Protein AF-A0A8H4VEJ0-F1 (afdb_monomer)

Secondary structure (DSSP, 8-state):
------------PPP--SSTHHHHHHHHHHHHHHS-HHHHHHHHHHHT-TT-TTTTHHHHTHHHHHTTSTTTGGGGGGG------BTTTB----HHHHS-TT--HHHHHHHHHHHHH-TTS-HHHHHHHHHHHHHHHHHTTSGGGG--HHHHTTT-EEEETTEEEEHHHIIIIIHHHHHTT--S---HHHHHHHHHHHHHHHHTSTTTTTHHHHTTT--TT-HHHHHHHHHHHHHHHIIIIISTT-GGGTTT-B-TTHHHHHHHHHHHHHHHHHHHHHHHHHHHHS-TTTTSSSS-SS---------------------------------------------PPPPPPPS--PPP----GGGG--S-STTS--PPTTPPPPP--TTTTTTHHHHS-SPBP-BS--TT--B--S--B----GGG--EEEEEESPTT-EEPTT--EEEEEEEES-B------TTT-BT-S-B-B-TTSPBBEEEEEEEEE-TT-SS-SSPPPTT--SEEEEE-S--EEEETTEEEEEEEETT---SEEEEEEEEEEETTSPBPP-S-SSS--SS-EEEEEESS-------------------------------------------------------------------------------------------------------------SHHHHHHHHHHHHHHHHHHHHHHHHHHHHHHHHHHHHHHHHHHHHHHHHHHHHHHHHHHHHHHHHTTSSS--

Radius of gyration: 42.78 Å; Cα contacts (8 Å, |Δi|>4): 987; chains: 1; bounding box: 116×102×135 Å

Nearest PDB structures (foldseek):
  7qta-assembly2_B  TM=9.815E-01  e=5.198E-30  Aspergillus oryzae RIB40
  5fbg-assembly2_B  TM=9.821E-01  e=1.211E-29  Aspergillus oryzae RIB40
  1ak0-assembly1_A  TM=9.860E-01  e=1.888E-26  Penicillium citrinum
  4jdg-assembly1_A  TM=8.708E-01  e=2.480E-17  Solanum lycopersicum
  8qjm-assembly1_A  TM=8.874E-01  e=2.604E-15  Stenotrophomonas maltophilia

Sequence (753 aa):
MALRAAFAGLVLAPTAVAWGSLGHMTTAFVASRFVSDDTRRHFQHLLGDVDDDDYLARVASWADSVRYTKWGSFTRNFHFIDAHDDPPYSCNVDLARDCKDMGCVITALANYTSQSLDHGLPSWRRAQAAKFVIHFVGDLHQPLHNEDVEKGGNGIYVLWDGKEFNLHHVWDTSIAEKLINAHVRAGIDEAEKWANQLALEITDGRFSRESKAWLDSLDFSDPVKTAMTWSREANAFVCTHVLPEGVDGVRDRELGGRYFEAAGPVVERQVARAGYRMAAWLDAIVPVKDYIFLCHAVSGSLMPRAFFGSNLLALALHRQQTNKTPRHRQPHQTPLSSLAPNGPAIPRSDPARGPTPKLAKASTLDGQQNGQKGIAQGQAPSERSQNNFIHFCSQSGKRLTNGQQVKGGSCNPVPMGEIPAVNKMTSTVFTFPQACQALQPNQGFTIQAVAANVAFGAFVNPTESYYSAPVKLTNQGFPIGHTHFTVQDMGNSINPQQALDAQQFIFFKGIDDAGKNLGNGMSLVSVNVDQGLPPGCYRVCSITSGANHQFLNMPVAQRGAGDDCQRFSVGNFNCGCAQQNNNNNRNNNNGNGNRNNNNGNGNRNNNNNGNGNGNGNRNNNGNGNRNNNGNGNNQNNGNRNNQNNGNGNNQNNGNGNNQNNGNGNNQNNGNGNNQNNGNNNQGGNQQQQQQQQQQQQQQQQQQQQQQNNQRAQQQNQRAQQQQRSQQAVAAAKQQQQQQQQQAQQGQRGTGRQ

Organism: NCBI:txid2030778

Structure (mmCIF, N/CA/C/O backbone):
data_AF-A0A8H4VEJ0-F1
#
_entry.id   AF-A0A8H4VEJ0-F1
#
loop_
_atom_site.group_PDB
_atom_site.id
_atom_site.type_symbol
_atom_site.label_atom_id
_atom_site.label_alt_id
_atom_site.label_comp_id
_atom_site.label_asym_id
_atom_site.label_entity_id
_atom_site.label_seq_id
_atom_site.pdbx_PDB_ins_code
_atom_site.Cartn_x
_atom_site.Cartn_y
_atom_site.Cartn_z
_atom_site.occupancy
_atom_site.B_iso_or_equiv
_atom_site.auth_seq_id
_atom_site.auth_comp_id
_atom_site.auth_asym_id
_atom_site.auth_atom_id
_atom_site.pdbx_PDB_model_num
ATOM 1 N N . MET A 1 1 ? -52.035 30.313 40.161 1.00 35.91 1 MET A N 1
ATOM 2 C CA . MET A 1 1 ? -51.946 30.515 38.694 1.00 35.91 1 MET A CA 1
ATOM 3 C C . MET A 1 1 ? -50.816 31.517 38.464 1.00 35.91 1 MET A C 1
ATOM 5 O O . MET A 1 1 ? -50.826 32.513 39.158 1.00 35.91 1 MET A O 1
ATOM 9 N N . ALA A 1 2 ? -49.788 31.330 37.639 1.00 33.38 2 ALA A N 1
ATOM 10 C CA . ALA A 1 2 ? -49.634 30.463 36.483 1.00 33.38 2 ALA A CA 1
ATOM 11 C C . ALA A 1 2 ? -48.138 30.202 36.171 1.00 33.38 2 ALA A C 1
ATOM 13 O O . ALA A 1 2 ? -47.294 31.068 36.368 1.00 33.38 2 ALA A O 1
ATOM 14 N N . LEU A 1 3 ? -47.902 28.981 35.680 1.00 29.73 3 LEU A N 1
ATOM 15 C CA . LEU A 1 3 ? -46.859 28.461 34.786 1.00 29.73 3 LEU A CA 1
ATOM 16 C C . LEU A 1 3 ? -45.364 28.753 35.046 1.00 29.73 3 LEU A C 1
ATOM 18 O O . LEU A 1 3 ? -44.802 29.750 34.606 1.00 29.73 3 LEU A O 1
ATOM 22 N N . ARG A 1 4 ? -44.687 27.729 35.591 1.00 36.72 4 ARG A N 1
ATOM 23 C CA . ARG A 1 4 ? -43.272 27.428 35.320 1.00 36.72 4 ARG A CA 1
ATOM 24 C C . ARG A 1 4 ? -43.167 26.743 33.952 1.00 36.72 4 ARG A C 1
ATOM 26 O O . ARG A 1 4 ? -43.735 25.669 33.771 1.00 36.72 4 ARG A O 1
ATOM 33 N N . ALA A 1 5 ? -42.457 27.352 33.007 1.00 36.62 5 ALA A N 1
ATOM 34 C CA . ALA A 1 5 ? -42.109 26.722 31.736 1.00 36.62 5 ALA A CA 1
ATOM 35 C C . ALA A 1 5 ? -40.892 25.804 31.939 1.00 36.62 5 ALA A C 1
ATOM 37 O O . ALA A 1 5 ? -39.800 26.271 32.260 1.00 36.62 5 ALA A O 1
ATOM 38 N N . ALA A 1 6 ? -41.098 24.497 31.785 1.00 35.97 6 ALA A N 1
ATOM 39 C CA . ALA A 1 6 ? -40.036 23.502 31.750 1.00 35.97 6 ALA A CA 1
ATOM 40 C C . ALA A 1 6 ? -39.390 23.507 30.357 1.00 35.97 6 ALA A C 1
ATOM 42 O O . ALA A 1 6 ? -40.022 23.126 29.373 1.00 35.97 6 ALA A O 1
ATOM 43 N N . PHE A 1 7 ? -38.132 23.938 30.269 1.00 37.25 7 PHE A N 1
ATOM 44 C CA . PHE A 1 7 ? -37.291 23.665 29.107 1.00 37.25 7 PHE A CA 1
ATOM 45 C C . PHE A 1 7 ? -36.796 22.220 29.213 1.00 37.25 7 PHE A C 1
ATOM 47 O O . PHE A 1 7 ? -35.879 21.921 29.974 1.00 37.25 7 PHE A O 1
ATOM 54 N N . ALA A 1 8 ? -37.425 21.314 28.467 1.00 36.38 8 ALA A N 1
ATOM 55 C CA . ALA A 1 8 ? -36.886 19.984 28.226 1.00 36.38 8 ALA A CA 1
ATOM 56 C C . ALA A 1 8 ? -35.714 20.114 27.241 1.00 36.38 8 ALA A C 1
ATOM 58 O O . ALA A 1 8 ? -35.910 20.223 26.031 1.00 36.38 8 ALA A O 1
ATOM 59 N N . GLY A 1 9 ? -34.491 20.165 27.772 1.00 33.47 9 GLY A N 1
ATOM 60 C CA . GLY A 1 9 ? -33.278 20.017 26.977 1.00 33.47 9 GLY A CA 1
ATOM 61 C C . GLY A 1 9 ? -33.231 18.609 26.396 1.00 33.47 9 GLY A C 1
ATOM 62 O O . GLY A 1 9 ? -33.118 17.632 27.131 1.00 33.47 9 GLY A O 1
ATOM 63 N N . LEU A 1 10 ? -33.347 18.499 25.074 1.00 33.75 10 LEU A N 1
ATOM 64 C CA . LEU A 1 10 ? -33.126 17.251 24.358 1.00 33.75 10 LEU A CA 1
ATOM 65 C C . LEU A 1 10 ? -31.613 16.972 24.356 1.00 33.75 10 LEU A C 1
ATOM 67 O O . LEU A 1 10 ? -30.895 17.390 23.450 1.00 33.75 10 LEU A O 1
ATOM 71 N N . VAL A 1 11 ? -31.117 16.318 25.407 1.00 31.41 11 VAL A N 1
ATOM 72 C CA . VAL A 1 11 ? -29.758 15.770 25.438 1.00 31.41 11 VAL A CA 1
ATOM 73 C C . VAL A 1 11 ? -29.744 14.572 24.492 1.00 31.41 11 VAL A C 1
ATOM 75 O O . VAL A 1 11 ? -30.219 13.487 24.824 1.00 31.41 11 VAL A O 1
ATOM 78 N N . LEU A 1 12 ? -29.252 14.781 23.271 1.00 29.98 12 LEU A N 1
ATOM 79 C CA . LEU A 1 12 ? -28.851 13.691 22.385 1.00 29.98 12 LEU A CA 1
ATOM 80 C C . LEU A 1 12 ? -27.614 13.042 23.011 1.00 29.98 12 LEU A C 1
ATOM 82 O O . LEU A 1 12 ? -26.499 13.517 22.814 1.00 29.98 12 LEU A O 1
ATOM 86 N N . ALA A 1 13 ? -27.820 11.987 23.800 1.00 28.77 13 ALA A N 1
ATOM 87 C CA . ALA A 1 13 ? -26.726 11.141 24.250 1.00 28.77 13 ALA A CA 1
ATOM 88 C C . ALA A 1 13 ? -26.030 10.550 23.006 1.00 28.77 13 ALA A C 1
ATOM 90 O O . ALA A 1 13 ? -26.716 9.948 22.171 1.00 28.77 13 ALA A O 1
ATOM 91 N N . PRO A 1 14 ? -24.708 10.733 22.833 1.00 36.28 14 PRO A N 1
ATOM 92 C CA . PRO A 1 14 ? -23.981 10.094 21.748 1.00 36.28 14 PRO A CA 1
ATOM 93 C C . PRO A 1 14 ? -24.102 8.580 21.915 1.00 36.28 14 PRO A C 1
ATOM 95 O O . PRO A 1 14 ? -23.782 8.016 22.959 1.00 36.28 14 PRO A O 1
ATOM 98 N N . THR A 1 15 ? -24.646 7.926 20.896 1.00 34.97 15 THR A N 1
ATOM 99 C CA . THR A 1 15 ? -24.821 6.480 20.880 1.00 34.97 15 THR A CA 1
ATOM 100 C C . THR A 1 15 ? -23.463 5.809 20.693 1.00 34.97 15 THR A C 1
ATOM 102 O O . THR A 1 15 ? -22.792 6.072 19.697 1.00 34.97 15 THR A O 1
ATOM 105 N N . ALA A 1 16 ? -23.095 4.955 21.647 1.00 34.12 16 ALA A N 1
ATOM 106 C CA . ALA A 1 16 ? -21.884 4.139 21.701 1.00 34.12 16 ALA A CA 1
ATOM 107 C C . ALA A 1 16 ? -21.589 3.436 20.374 1.00 34.12 16 ALA A C 1
ATOM 109 O O . ALA A 1 16 ? -22.420 2.661 19.902 1.00 34.12 16 ALA A O 1
ATOM 110 N N . VAL A 1 17 ? -20.436 3.702 19.773 1.00 37.41 17 VAL A N 1
ATOM 111 C CA . VAL A 1 17 ? -19.904 3.131 18.531 1.00 37.41 17 VAL A CA 1
ATOM 112 C C . VAL A 1 17 ? -18.546 2.578 18.901 1.00 37.41 17 VAL A C 1
ATOM 114 O O . VAL A 1 17 ? -17.730 3.377 19.337 1.00 37.41 17 VAL A O 1
ATOM 117 N N . ALA A 1 18 ? -18.329 1.273 18.709 1.00 54.00 18 ALA A N 1
ATOM 118 C CA . ALA A 1 18 ? -16.988 0.697 18.787 1.00 54.00 18 ALA A CA 1
ATOM 119 C C . ALA A 1 18 ? -16.007 1.543 18.004 1.00 54.00 18 ALA A C 1
ATOM 121 O O . ALA A 1 18 ? -16.452 2.090 17.002 1.00 54.00 18 ALA A O 1
ATOM 122 N N . TRP A 1 19 ? -14.757 1.688 18.476 1.00 80.50 19 TRP A N 1
ATOM 123 C CA . TRP A 1 19 ? -13.742 2.594 17.914 1.00 80.50 19 TRP A CA 1
ATOM 124 C C . TRP A 1 19 ? -14.360 3.657 17.005 1.00 80.50 19 TRP A C 1
ATOM 126 O O . TRP A 1 19 ? -14.527 3.413 15.809 1.00 80.50 19 TRP A O 1
ATOM 136 N N . GLY A 1 20 ? -14.685 4.840 17.524 1.00 83.56 20 GLY A N 1
ATOM 137 C CA . GLY A 1 20 ? -15.294 5.914 16.738 1.00 83.56 20 GLY A CA 1
ATOM 138 C C . GLY A 1 20 ? -14.629 6.044 15.368 1.00 83.56 20 GLY A C 1
ATOM 139 O O . GLY A 1 20 ? -13.435 5.802 15.261 1.00 83.56 20 GLY A O 1
ATOM 140 N N . SER A 1 21 ? -15.380 6.395 14.317 1.00 89.19 21 SER A N 1
ATOM 141 C CA . SER A 1 21 ? -15.008 6.180 12.895 1.00 89.19 21 SER A CA 1
ATOM 142 C C . SER A 1 21 ? -13.514 6.288 12.527 1.00 89.19 21 SER A C 1
ATOM 144 O O . SER A 1 21 ? -13.040 5.495 11.717 1.00 89.19 21 SER A O 1
ATOM 146 N N . LEU A 1 22 ? -12.771 7.236 13.109 1.00 92.44 22 LEU A N 1
ATOM 147 C CA . LEU A 1 22 ? -11.310 7.318 13.038 1.00 92.44 22 LEU A CA 1
ATOM 148 C C . LEU A 1 22 ? -10.595 5.985 13.343 1.00 92.44 22 LEU A C 1
ATOM 150 O O . LEU A 1 22 ? -9.772 5.554 12.540 1.00 92.44 22 LEU A O 1
ATOM 154 N N . GLY A 1 23 ? -10.875 5.331 14.472 1.00 94.31 23 GLY A N 1
ATOM 155 C CA . GLY A 1 23 ? -10.232 4.078 14.875 1.00 94.31 23 GLY A CA 1
ATOM 156 C C . GLY A 1 23 ? -10.539 2.934 13.905 1.00 94.31 23 GLY A C 1
ATOM 157 O O . GLY A 1 23 ? -9.615 2.267 13.440 1.00 94.31 23 GLY A O 1
ATOM 158 N N . HIS A 1 24 ? -11.797 2.770 13.482 1.00 96.88 24 HIS A N 1
ATOM 159 C CA . HIS A 1 24 ? -12.153 1.786 12.452 1.00 96.88 24 HIS A CA 1
ATOM 160 C C . HIS A 1 24 ? -11.459 2.025 11.114 1.00 96.88 24 HIS A C 1
ATOM 162 O O . HIS A 1 24 ? -10.862 1.105 10.556 1.00 96.88 24 HIS A O 1
ATOM 168 N N . MET A 1 25 ? -11.477 3.258 10.607 1.00 95.94 25 MET A N 1
ATOM 169 C CA . MET A 1 25 ? -10.766 3.585 9.371 1.00 95.94 25 MET A CA 1
ATOM 170 C C . MET A 1 25 ? -9.257 3.357 9.521 1.00 95.94 25 MET A C 1
ATOM 172 O O . MET A 1 25 ? -8.634 2.813 8.616 1.00 95.94 25 MET A O 1
ATOM 176 N N . THR A 1 26 ? -8.673 3.714 10.669 1.00 97.69 26 THR A N 1
ATOM 177 C CA . THR A 1 26 ? -7.231 3.563 10.918 1.00 97.69 26 THR A CA 1
ATOM 178 C C . THR A 1 26 ? -6.834 2.091 10.976 1.00 97.69 26 THR A C 1
ATOM 180 O O . THR A 1 26 ? -5.892 1.697 10.295 1.00 97.69 26 THR A O 1
ATOM 183 N N . THR A 1 27 ? -7.556 1.255 11.730 1.00 98.19 27 THR A N 1
ATOM 184 C CA . THR A 1 27 ? -7.291 -0.196 11.792 1.00 98.19 27 THR A CA 1
ATOM 185 C C . THR A 1 27 ? -7.391 -0.841 10.408 1.00 98.19 27 THR A C 1
ATOM 187 O O . THR A 1 27 ? -6.513 -1.616 10.030 1.00 98.19 27 THR A O 1
ATOM 190 N N . ALA A 1 28 ? -8.393 -0.460 9.614 1.00 97.88 28 ALA A N 1
ATOM 191 C CA . ALA A 1 28 ? -8.564 -0.931 8.246 1.00 97.88 28 ALA A CA 1
ATOM 192 C C . ALA A 1 28 ? -7.454 -0.445 7.295 1.00 97.88 28 ALA A C 1
ATOM 194 O O . ALA A 1 28 ? -6.963 -1.228 6.486 1.00 97.88 28 ALA A O 1
ATOM 195 N N . PHE A 1 29 ? -7.000 0.808 7.409 1.00 97.69 29 PHE A N 1
ATOM 196 C CA . PHE A 1 29 ? -5.851 1.298 6.643 1.00 97.69 29 PHE A CA 1
ATOM 197 C C . PHE A 1 29 ? -4.555 0.592 7.030 1.00 97.69 29 PHE A C 1
ATOM 199 O O . PHE A 1 29 ? -3.791 0.218 6.143 1.00 97.69 29 PHE A O 1
ATOM 206 N N . VAL A 1 30 ? -4.309 0.377 8.328 1.00 98.25 30 VAL A N 1
ATOM 207 C CA . VAL A 1 30 ? -3.166 -0.421 8.791 1.00 98.25 30 VAL A CA 1
ATOM 208 C C . VAL A 1 30 ? -3.244 -1.804 8.149 1.00 98.25 30 VAL A C 1
ATOM 210 O O . VAL A 1 30 ? -2.266 -2.232 7.543 1.00 98.25 30 VAL A O 1
ATOM 213 N N . ALA A 1 31 ? -4.409 -2.459 8.174 1.00 98.12 31 ALA A N 1
ATOM 214 C CA . ALA A 1 31 ? -4.592 -3.754 7.526 1.00 98.12 31 ALA A CA 1
ATOM 215 C C . ALA A 1 31 ? -4.262 -3.709 6.022 1.00 98.12 31 ALA A C 1
ATOM 217 O O . ALA A 1 31 ? -3.491 -4.540 5.540 1.00 98.12 31 ALA A O 1
ATOM 218 N N . SER A 1 32 ? -4.742 -2.692 5.295 1.00 95.50 32 SER A N 1
ATOM 219 C CA . SER A 1 32 ? -4.429 -2.482 3.872 1.00 95.50 32 SER A CA 1
ATOM 220 C C . SER A 1 32 ? -2.928 -2.385 3.573 1.00 95.50 32 SER A C 1
ATOM 222 O O . SER A 1 32 ? -2.527 -2.679 2.448 1.00 95.50 32 SER A O 1
ATOM 224 N N . ARG A 1 33 ? -2.086 -1.982 4.539 1.00 94.25 33 ARG A N 1
ATOM 225 C CA . ARG A 1 33 ? -0.622 -1.917 4.366 1.00 94.25 33 ARG A CA 1
ATOM 226 C C . ARG A 1 33 ? 0.089 -3.257 4.577 1.00 94.25 33 ARG A C 1
ATOM 228 O O . ARG A 1 33 ? 1.250 -3.367 4.192 1.00 94.25 33 ARG A O 1
ATOM 235 N N . PHE A 1 34 ? -0.577 -4.250 5.170 1.00 95.50 34 PHE A N 1
ATOM 236 C CA . PHE A 1 34 ? 0.030 -5.538 5.530 1.00 95.50 34 PHE A CA 1
ATOM 237 C C . PHE A 1 34 ? -0.577 -6.753 4.823 1.00 95.50 34 PHE A C 1
ATOM 239 O O . PHE A 1 34 ? 0.081 -7.789 4.793 1.00 95.50 34 PHE A O 1
ATOM 246 N N . VAL A 1 35 ? -1.783 -6.648 4.253 1.00 93.94 35 VAL A N 1
ATOM 247 C CA . VAL A 1 35 ? -2.369 -7.740 3.459 1.00 93.94 35 VAL A CA 1
ATOM 248 C C . VAL A 1 35 ? -1.551 -8.032 2.201 1.00 93.94 35 VAL A C 1
ATOM 250 O O . VAL A 1 35 ? -0.940 -7.143 1.602 1.00 93.94 35 VAL A O 1
ATOM 253 N N . SER A 1 36 ? -1.599 -9.280 1.746 1.00 90.56 36 SER A N 1
ATOM 254 C CA . SER A 1 36 ? -1.054 -9.678 0.452 1.00 90.56 36 SER A CA 1
ATOM 255 C C . SER A 1 36 ? -1.781 -9.013 -0.726 1.00 90.56 36 SER A C 1
ATOM 257 O O . SER A 1 36 ? -2.935 -8.580 -0.641 1.00 90.56 36 SER A O 1
ATOM 259 N N . ASP A 1 37 ? -1.123 -8.992 -1.887 1.00 85.44 37 ASP A N 1
ATOM 260 C CA . ASP A 1 37 ? -1.718 -8.489 -3.130 1.00 85.44 37 ASP A CA 1
ATOM 261 C C . ASP A 1 37 ? -2.963 -9.277 -3.570 1.00 85.44 37 ASP A C 1
ATOM 263 O O . ASP A 1 37 ? -3.855 -8.718 -4.216 1.00 85.44 37 ASP A O 1
ATOM 267 N N . ASP A 1 38 ? -3.035 -10.570 -3.247 1.00 85.25 38 ASP A N 1
ATOM 268 C CA . ASP A 1 38 ? -4.180 -11.423 -3.575 1.00 85.25 38 ASP A CA 1
ATOM 269 C C . ASP A 1 38 ? -5.392 -11.049 -2.728 1.00 85.25 38 ASP A C 1
ATOM 271 O O . ASP A 1 38 ? -6.482 -10.845 -3.267 1.00 85.25 38 ASP A O 1
ATOM 275 N N . THR A 1 39 ? -5.177 -10.861 -1.430 1.00 89.19 39 THR A N 1
ATOM 276 C CA . THR A 1 39 ? -6.190 -10.388 -0.486 1.00 89.19 39 THR A CA 1
ATOM 277 C C . THR A 1 39 ? -6.675 -8.998 -0.844 1.00 89.19 39 THR A C 1
ATOM 279 O O . THR A 1 39 ? -7.881 -8.790 -0.973 1.00 89.19 39 THR A O 1
ATOM 282 N N . ARG A 1 40 ? -5.758 -8.059 -1.110 1.00 88.88 40 ARG A N 1
ATOM 283 C CA . ARG A 1 40 ? -6.110 -6.705 -1.554 1.00 88.88 40 ARG A CA 1
ATOM 284 C C . ARG A 1 40 ? -7.040 -6.744 -2.765 1.00 88.88 40 ARG A C 1
ATOM 286 O O . ARG A 1 40 ? -8.129 -6.179 -2.719 1.00 88.88 40 ARG A O 1
ATOM 293 N N . ARG A 1 41 ? -6.662 -7.473 -3.822 1.00 83.50 41 ARG A N 1
ATOM 294 C CA . ARG A 1 41 ? -7.483 -7.596 -5.039 1.00 83.50 41 ARG A CA 1
ATOM 295 C C . ARG A 1 41 ? -8.818 -8.286 -4.779 1.00 83.50 41 ARG A C 1
ATOM 297 O O . ARG A 1 41 ? -9.840 -7.850 -5.308 1.00 83.50 41 ARG A O 1
ATOM 304 N N . HIS A 1 42 ? -8.814 -9.353 -3.981 1.00 88.88 42 HIS A N 1
ATOM 305 C CA . HIS A 1 42 ? -10.027 -10.078 -3.622 1.00 88.88 42 HIS A CA 1
ATOM 306 C C . HIS A 1 42 ? -11.036 -9.149 -2.948 1.00 88.88 42 HIS A C 1
ATOM 308 O O . HIS A 1 42 ? -12.182 -9.074 -3.385 1.00 88.88 42 HIS A O 1
ATOM 314 N N . PHE A 1 43 ? -10.610 -8.401 -1.929 1.00 92.12 43 PHE A N 1
ATOM 315 C CA . PHE A 1 43 ? -11.496 -7.519 -1.178 1.00 92.12 43 PHE A CA 1
ATOM 316 C C . PHE A 1 43 ? -11.869 -6.244 -1.949 1.00 92.12 43 PHE A C 1
ATOM 318 O O . PHE A 1 43 ? -13.025 -5.841 -1.869 1.00 92.12 43 PHE A O 1
ATOM 325 N N . GLN A 1 44 ? -10.984 -5.665 -2.769 1.00 87.50 44 GLN A N 1
ATOM 326 C CA . GLN A 1 44 ? -11.348 -4.577 -3.696 1.00 87.50 44 GLN A CA 1
ATOM 327 C C . GLN A 1 44 ? -12.474 -5.005 -4.650 1.00 87.50 44 GLN A C 1
ATOM 329 O O . GLN A 1 44 ? -13.483 -4.312 -4.797 1.00 87.50 44 GLN A O 1
ATOM 334 N N . HIS A 1 45 ? -12.351 -6.195 -5.250 1.00 87.31 45 HIS A N 1
ATOM 335 C CA . HIS A 1 45 ? -13.390 -6.741 -6.121 1.00 87.31 45 HIS A CA 1
ATOM 336 C C . HIS A 1 45 ? -14.678 -7.058 -5.353 1.00 87.31 45 HIS A C 1
ATOM 338 O O . HIS A 1 45 ? -15.765 -6.661 -5.772 1.00 87.31 45 HIS A O 1
ATOM 344 N N . LEU A 1 46 ? -14.558 -7.749 -4.216 1.00 89.19 46 LEU A N 1
ATOM 345 C CA . LEU A 1 46 ? -15.692 -8.177 -3.403 1.00 89.19 46 LEU A CA 1
ATOM 346 C C . LEU A 1 46 ? -16.508 -6.985 -2.887 1.00 89.19 46 LEU A C 1
ATOM 348 O O . LEU A 1 46 ? -17.737 -7.037 -2.877 1.00 89.19 46 LEU A O 1
ATOM 352 N N . LEU A 1 47 ? -15.835 -5.912 -2.468 1.00 91.00 47 LEU A N 1
ATOM 353 C CA . LEU A 1 47 ? -16.463 -4.715 -1.909 1.00 91.00 47 LEU A CA 1
ATOM 354 C C . LEU A 1 47 ? -16.923 -3.715 -2.982 1.00 91.00 47 LEU A C 1
ATOM 356 O O . LEU A 1 47 ? -17.675 -2.796 -2.654 1.00 91.00 47 LEU A O 1
ATOM 360 N N . GLY A 1 48 ? -16.548 -3.928 -4.249 1.00 81.62 48 GLY A N 1
ATOM 361 C CA . GLY A 1 48 ? -16.905 -3.057 -5.369 1.00 81.62 48 GLY A CA 1
ATOM 362 C C . GLY A 1 48 ? -16.132 -1.736 -5.390 1.00 81.62 48 GLY A C 1
ATOM 363 O O . GLY A 1 48 ? -16.617 -0.770 -5.977 1.00 81.62 48 GLY A O 1
ATOM 364 N N . ASP A 1 49 ? -14.962 -1.705 -4.752 1.00 72.50 49 ASP A N 1
ATOM 365 C CA . ASP A 1 49 ? -14.078 -0.545 -4.648 1.00 72.50 49 ASP A CA 1
ATOM 366 C C . ASP A 1 49 ? -12.737 -0.880 -5.309 1.00 72.50 49 ASP A C 1
ATOM 368 O O . ASP A 1 49 ? -11.750 -1.249 -4.671 1.00 72.50 49 ASP A O 1
ATOM 372 N N . VAL A 1 50 ? -12.771 -0.900 -6.641 1.00 56.72 50 VAL A N 1
ATOM 373 C CA . VAL A 1 50 ? -11.616 -1.225 -7.476 1.00 56.72 50 VAL A CA 1
ATOM 374 C C . VAL A 1 50 ? -10.726 0.010 -7.603 1.00 56.72 50 VAL A C 1
ATOM 376 O O . VAL A 1 50 ? -11.213 1.089 -7.931 1.00 56.72 50 VAL A O 1
ATOM 379 N N . ASP A 1 51 ? -9.426 -0.173 -7.380 1.00 54.28 51 ASP A N 1
ATOM 380 C CA . ASP A 1 51 ? -8.368 0.834 -7.560 1.00 54.28 51 ASP A CA 1
ATOM 381 C C . ASP A 1 51 ? -8.201 1.885 -6.445 1.00 54.28 51 ASP A C 1
ATOM 383 O O . ASP A 1 51 ? -7.498 2.875 -6.666 1.00 54.28 51 ASP A O 1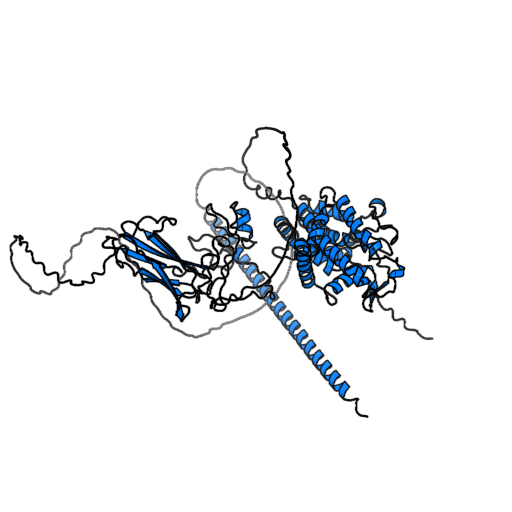
ATOM 387 N N . ASP A 1 52 ? -8.770 1.667 -5.254 1.00 67.75 52 ASP A N 1
ATOM 388 C CA . ASP A 1 52 ? -8.522 2.530 -4.091 1.00 67.75 52 ASP A CA 1
ATOM 389 C C . ASP A 1 52 ? -7.765 1.828 -2.955 1.00 67.75 52 ASP A C 1
ATOM 391 O O . ASP A 1 52 ? -7.985 0.647 -2.665 1.00 67.75 52 ASP A O 1
ATOM 395 N N . ASP A 1 53 ? -6.866 2.570 -2.309 1.00 72.62 53 ASP A N 1
ATOM 396 C CA . ASP A 1 53 ? -6.089 2.122 -1.146 1.00 72.62 53 ASP A CA 1
ATOM 397 C C . ASP A 1 53 ? -6.936 2.160 0.142 1.00 72.62 53 ASP A C 1
ATOM 399 O O . ASP A 1 53 ? -6.593 1.518 1.140 1.00 72.62 53 ASP A O 1
ATOM 403 N N . ASP A 1 54 ? -8.071 2.864 0.112 1.00 85.69 54 ASP A N 1
ATOM 404 C CA . ASP A 1 54 ? -9.005 3.007 1.229 1.00 85.69 54 ASP A CA 1
ATOM 405 C C . ASP A 1 54 ? -10.181 2.007 1.214 1.00 85.69 54 ASP A C 1
ATOM 407 O O . ASP A 1 54 ? -11.072 2.101 2.058 1.00 85.69 54 ASP A O 1
ATOM 411 N N . TYR A 1 55 ? -10.160 1.003 0.328 1.00 90.62 55 TYR A N 1
ATOM 412 C CA . TYR A 1 55 ? -11.239 0.020 0.121 1.00 90.62 55 TYR A CA 1
ATOM 413 C C . TYR A 1 55 ? -11.747 -0.672 1.404 1.00 90.62 55 TYR A C 1
ATOM 415 O O . TYR A 1 55 ? -12.953 -0.884 1.562 1.00 90.62 55 TYR A O 1
ATOM 423 N N . LEU A 1 56 ? -10.856 -1.006 2.350 1.00 95.75 56 LEU A N 1
ATOM 424 C CA . LEU A 1 56 ? -11.253 -1.511 3.673 1.00 95.75 56 LEU A CA 1
ATOM 425 C C . LEU A 1 56 ? -11.756 -0.379 4.576 1.00 95.75 56 LEU A C 1
ATOM 427 O O . LEU A 1 56 ? -12.762 -0.536 5.266 1.00 95.75 56 LEU A O 1
ATOM 431 N N . ALA A 1 57 ? -11.081 0.773 4.564 1.00 95.31 57 ALA A N 1
ATOM 432 C CA . ALA A 1 57 ? -11.393 1.910 5.424 1.00 95.31 57 ALA A CA 1
ATOM 433 C C . ALA A 1 57 ? -12.776 2.513 5.126 1.00 95.31 57 ALA A C 1
ATOM 435 O O . ALA A 1 57 ? -13.528 2.791 6.061 1.00 95.31 57 ALA A O 1
ATOM 436 N N . ARG A 1 58 ? -13.183 2.623 3.852 1.00 91.44 58 ARG A N 1
ATOM 437 C CA . ARG A 1 58 ? -14.516 3.127 3.460 1.00 91.44 58 ARG A CA 1
ATOM 438 C C . ARG A 1 58 ? -15.666 2.310 4.035 1.00 91.44 58 ARG A C 1
ATOM 440 O O . ARG A 1 58 ? -16.769 2.829 4.213 1.00 91.44 58 ARG A O 1
ATOM 447 N N . VAL A 1 59 ? -15.438 1.020 4.269 1.00 94.56 59 VAL A N 1
ATOM 448 C CA . VAL A 1 59 ? -16.460 0.103 4.779 1.00 94.56 59 VAL A CA 1
ATOM 449 C C . VAL A 1 59 ? -16.295 -0.201 6.263 1.00 94.56 59 VAL A C 1
ATOM 451 O O . VAL A 1 59 ? -17.186 -0.820 6.841 1.00 94.56 59 VAL A O 1
ATOM 454 N N . ALA A 1 60 ? -15.207 0.254 6.886 1.00 95.75 60 ALA A N 1
ATOM 455 C CA . ALA A 1 60 ? -14.857 -0.100 8.253 1.00 95.75 60 ALA A CA 1
ATOM 456 C C . ALA A 1 60 ? -15.919 0.343 9.266 1.00 95.75 60 ALA A C 1
ATOM 458 O O . ALA A 1 60 ? -16.242 -0.431 10.152 1.00 95.75 60 ALA A O 1
ATOM 459 N N . SER A 1 61 ? -16.544 1.514 9.097 1.00 93.00 61 SER A N 1
ATOM 460 C CA . SER A 1 61 ? -17.618 2.008 9.989 1.00 93.00 61 SER A CA 1
ATOM 461 C C . SER A 1 61 ? -19.038 1.629 9.533 1.00 93.00 61 SER A C 1
ATOM 463 O O . SER A 1 61 ? -20.038 2.137 10.047 1.00 93.00 61 SER A O 1
ATOM 465 N N . TRP A 1 62 ? -19.174 0.779 8.509 1.00 95.50 62 TRP A N 1
ATOM 466 C CA . TRP A 1 62 ? -20.484 0.452 7.935 1.00 95.50 62 TRP A CA 1
ATOM 467 C C . TRP A 1 62 ? -21.381 -0.307 8.925 1.00 95.50 62 TRP A C 1
ATOM 469 O O . TRP A 1 62 ? -22.580 -0.027 8.989 1.00 95.50 62 TRP A O 1
ATOM 479 N N . ALA A 1 63 ? -20.824 -1.229 9.717 1.00 96.12 63 ALA A N 1
ATOM 480 C CA . ALA A 1 63 ? -21.602 -2.048 10.651 1.00 96.12 63 ALA A CA 1
ATOM 481 C C . ALA A 1 63 ? -22.283 -1.202 11.746 1.00 96.12 63 ALA A C 1
ATOM 483 O O . ALA A 1 63 ? -23.458 -1.425 12.052 1.00 96.12 63 ALA A O 1
ATOM 484 N N . ASP A 1 64 ? -21.618 -0.152 12.236 1.00 93.19 64 ASP A N 1
ATOM 485 C CA . ASP A 1 64 ? -22.234 0.812 13.153 1.00 93.19 64 ASP A CA 1
ATOM 486 C C . ASP A 1 64 ? -23.440 1.513 12.565 1.00 93.19 64 ASP A C 1
ATOM 488 O O . ASP A 1 64 ? -24.432 1.727 13.254 1.00 93.19 64 ASP A O 1
ATOM 492 N N . SER A 1 65 ? -23.370 1.886 11.290 1.00 92.88 65 SER A N 1
ATOM 493 C CA . SER A 1 65 ? -24.495 2.537 10.622 1.00 92.88 65 SER A CA 1
ATOM 494 C C . SER A 1 65 ? -25.671 1.566 10.493 1.00 92.88 65 SER A C 1
ATOM 496 O O . SER A 1 65 ? -26.835 1.935 10.661 1.00 92.88 65 SER A O 1
ATOM 498 N N . VAL A 1 66 ? -25.370 0.295 10.225 1.00 93.56 66 VAL A N 1
ATOM 499 C CA . VAL A 1 66 ? -26.353 -0.763 9.985 1.00 93.56 66 VAL A CA 1
ATOM 500 C C . VAL A 1 66 ? -27.152 -1.126 11.225 1.00 93.56 66 VAL A C 1
ATOM 502 O O . VAL A 1 66 ? -28.369 -1.293 11.112 1.00 93.56 66 VAL A O 1
ATOM 505 N N . ARG A 1 67 ? -26.533 -1.207 12.406 1.00 93.25 67 ARG A N 1
ATOM 506 C CA . ARG A 1 67 ? -27.230 -1.633 13.636 1.00 93.25 67 ARG A CA 1
ATOM 507 C C . ARG A 1 67 ? -28.328 -0.661 14.107 1.00 93.25 67 ARG A C 1
ATOM 509 O O . ARG A 1 67 ? -29.166 -1.014 14.944 1.00 93.25 67 ARG A O 1
ATOM 516 N N . TYR A 1 68 ? -28.358 0.560 13.565 1.00 92.38 68 TYR A N 1
ATOM 517 C CA . TYR A 1 68 ? -29.434 1.538 13.781 1.00 92.38 68 TYR A CA 1
ATOM 518 C C . TYR A 1 68 ? -30.561 1.453 12.747 1.00 92.38 68 TYR A C 1
ATOM 520 O O . TYR A 1 68 ? -31.611 2.071 12.920 1.00 92.38 68 TYR A O 1
ATOM 528 N N . THR A 1 69 ? -30.392 0.666 11.686 1.00 93.44 69 THR A N 1
ATOM 529 C CA . THR A 1 69 ? -31.450 0.424 10.704 1.00 93.44 69 THR A CA 1
ATOM 530 C C . THR A 1 69 ? -32.439 -0.627 11.207 1.00 93.44 69 THR A C 1
ATOM 532 O O . THR A 1 69 ? -32.102 -1.497 12.011 1.00 93.44 69 THR A O 1
ATOM 535 N N . LYS A 1 70 ? -33.672 -0.602 10.682 1.00 94.00 70 LYS A N 1
ATOM 536 C CA . LYS A 1 70 ? -34.688 -1.617 11.004 1.00 94.00 70 LYS A CA 1
ATOM 537 C C . LYS A 1 70 ? -34.185 -3.038 10.719 1.00 94.00 70 LYS A C 1
ATOM 539 O O . LYS A 1 70 ? -34.380 -3.925 11.542 1.00 94.00 70 LYS A O 1
ATOM 544 N N . TRP A 1 71 ? -33.532 -3.238 9.572 1.00 93.19 71 TRP A N 1
ATOM 545 C CA . TRP A 1 71 ? -33.072 -4.557 9.138 1.00 93.19 71 TRP A CA 1
ATOM 546 C C . TRP A 1 71 ? -31.806 -5.018 9.864 1.00 93.19 71 TRP A C 1
ATOM 548 O O . TRP A 1 71 ? -31.662 -6.209 10.086 1.00 93.19 71 TRP A O 1
ATOM 558 N N . GLY A 1 72 ? -30.911 -4.104 10.245 1.00 92.50 72 GLY A N 1
ATOM 559 C CA . GLY A 1 72 ? -29.654 -4.430 10.921 1.00 92.50 72 GLY A CA 1
ATOM 560 C C . GLY A 1 72 ? -29.735 -4.434 12.444 1.00 92.50 72 GLY A C 1
ATOM 561 O O . GLY A 1 72 ? -28.761 -4.763 13.099 1.00 92.50 72 GLY A O 1
ATOM 562 N N . SER A 1 73 ? -30.877 -4.087 13.040 1.00 93.75 73 SER A N 1
ATOM 563 C CA . SER A 1 73 ? -31.018 -3.962 14.501 1.00 93.75 73 SER A CA 1
ATOM 564 C C . SER A 1 73 ? -30.612 -5.208 15.303 1.00 93.75 73 SER A C 1
ATOM 566 O O . SER A 1 73 ? -30.150 -5.072 16.435 1.00 93.75 73 SER A O 1
ATOM 568 N N . PHE A 1 74 ? -30.716 -6.402 14.714 1.00 93.69 74 PHE A N 1
ATOM 569 C CA . PHE A 1 74 ? -30.275 -7.653 15.336 1.00 93.69 74 PHE A CA 1
ATOM 570 C C . PHE A 1 74 ? -28.751 -7.741 15.515 1.00 93.69 74 PHE A C 1
ATOM 572 O O . PHE A 1 74 ? -28.287 -8.505 16.353 1.00 93.69 74 PHE A O 1
ATOM 579 N N . THR A 1 75 ? -27.964 -6.949 14.776 1.00 95.56 75 THR A N 1
ATOM 580 C CA . THR A 1 75 ? -26.497 -6.991 14.845 1.00 95.56 75 THR A CA 1
ATOM 581 C C . THR A 1 75 ? -25.925 -6.183 15.999 1.00 95.56 75 THR A C 1
ATOM 583 O O . THR A 1 75 ? -24.718 -6.200 16.186 1.00 95.56 75 THR A O 1
ATOM 586 N N . ARG A 1 76 ? -26.748 -5.477 16.790 1.00 93.88 76 ARG A N 1
ATOM 587 C CA . ARG A 1 76 ? -26.270 -4.608 17.881 1.00 93.88 76 ARG A CA 1
ATOM 588 C C . ARG A 1 76 ? -25.357 -5.333 18.866 1.00 93.88 76 ARG A C 1
ATOM 590 O O . ARG A 1 76 ? -24.317 -4.790 19.207 1.00 93.88 76 ARG A O 1
ATOM 597 N N . ASN A 1 77 ? -25.717 -6.554 19.257 1.00 94.50 77 ASN A N 1
ATOM 598 C CA . ASN A 1 77 ? -24.929 -7.351 20.201 1.00 94.50 77 ASN A CA 1
ATOM 599 C C . ASN A 1 77 ? -23.655 -7.936 19.573 1.00 94.50 77 ASN A C 1
ATOM 601 O O . ASN A 1 77 ? -22.791 -8.418 20.287 1.00 94.50 77 ASN A O 1
ATOM 605 N N . PHE A 1 78 ? -23.504 -7.895 18.246 1.00 97.69 78 PHE A N 1
ATOM 606 C CA . PHE A 1 78 ? -22.316 -8.425 17.572 1.00 97.69 78 PHE A CA 1
ATOM 607 C C . PHE A 1 78 ? -21.092 -7.521 17.702 1.00 97.69 78 PHE A C 1
ATOM 609 O O . PHE A 1 78 ? -20.014 -7.923 17.291 1.00 97.69 78 PHE A O 1
ATOM 616 N N . HIS A 1 79 ? -21.246 -6.323 18.260 1.00 97.50 79 HIS A N 1
ATOM 617 C CA . HIS A 1 79 ? -20.150 -5.373 18.416 1.00 97.50 79 HIS A CA 1
ATOM 618 C C . HIS A 1 79 ? -19.353 -5.583 19.706 1.00 97.50 79 HIS A C 1
ATOM 620 O O . HIS A 1 79 ? -18.298 -4.994 19.873 1.00 97.50 79 HIS A O 1
ATOM 626 N N . PHE A 1 80 ? -19.838 -6.389 20.648 1.00 98.19 80 PHE A N 1
ATOM 627 C CA . PHE A 1 80 ? -19.198 -6.535 21.955 1.00 98.19 80 PHE A CA 1
ATOM 628 C C . PHE A 1 80 ? -19.430 -7.927 22.545 1.00 98.19 80 PHE A C 1
ATOM 630 O O . PHE A 1 80 ? -20.209 -8.734 22.025 1.00 98.19 80 PHE A O 1
ATOM 637 N N . ILE A 1 81 ? -18.706 -8.217 23.618 1.00 98.44 81 ILE A N 1
ATOM 638 C CA . ILE A 1 81 ? -18.974 -9.306 24.552 1.00 98.44 81 ILE A CA 1
ATOM 639 C C . ILE A 1 81 ? -18.963 -8.709 25.961 1.00 98.44 81 ILE A C 1
ATOM 641 O O . ILE A 1 81 ? -18.009 -8.039 26.342 1.00 98.44 81 ILE A O 1
ATOM 645 N N . ASP A 1 82 ? -20.046 -8.918 26.703 1.00 98.12 82 ASP A N 1
ATOM 646 C CA . ASP A 1 82 ? -20.241 -8.313 28.021 1.00 98.12 82 ASP A CA 1
ATOM 647 C C . ASP A 1 82 ? -19.597 -9.223 29.071 1.00 98.12 82 ASP A C 1
ATOM 649 O O . ASP A 1 82 ? -20.213 -10.184 29.536 1.00 98.12 82 ASP A O 1
ATOM 653 N N . ALA A 1 83 ? -18.318 -8.983 29.372 1.00 98.44 83 ALA A N 1
ATOM 654 C CA . ALA A 1 83 ? -17.591 -9.769 30.360 1.00 98.44 83 ALA A CA 1
ATOM 655 C C . ALA A 1 83 ? -18.167 -9.534 31.763 1.00 98.44 83 ALA A C 1
ATOM 657 O O . ALA A 1 83 ? -18.089 -8.430 32.283 1.00 98.44 83 ALA A O 1
ATOM 658 N N . HIS A 1 84 ? -18.738 -10.572 32.379 1.00 98.12 84 HIS A N 1
ATOM 659 C CA . HIS A 1 84 ? -19.244 -10.513 33.756 1.00 98.12 84 HIS A CA 1
ATOM 660 C C . HIS A 1 84 ? -18.125 -10.861 34.749 1.00 98.12 84 HIS A C 1
ATOM 662 O O . HIS A 1 84 ? -18.165 -11.896 35.431 1.00 98.12 84 HIS A O 1
ATOM 668 N N . ASP A 1 85 ? -17.070 -10.054 34.749 1.00 97.81 85 ASP A N 1
ATOM 669 C CA . ASP A 1 85 ? -15.933 -10.111 35.668 1.00 97.81 85 ASP A CA 1
ATOM 670 C C . ASP A 1 85 ? -16.032 -9.004 36.749 1.00 97.81 85 ASP A C 1
ATOM 672 O O . ASP A 1 85 ? -17.141 -8.597 37.098 1.00 97.81 85 ASP A O 1
ATOM 676 N N . ASP A 1 86 ? -14.926 -8.631 37.407 1.00 97.62 86 ASP A N 1
ATOM 677 C CA . ASP A 1 86 ? -14.934 -7.734 38.581 1.00 97.62 86 ASP A CA 1
ATOM 678 C C . ASP A 1 86 ? -13.735 -6.761 38.564 1.00 97.62 86 ASP A C 1
ATOM 680 O O . ASP A 1 86 ? -12.803 -6.889 39.371 1.00 97.62 86 ASP A O 1
ATOM 684 N N . PRO A 1 87 ? -13.677 -5.810 37.611 1.00 97.38 87 PRO A N 1
ATOM 685 C CA . PRO A 1 87 ? -12.586 -4.845 37.530 1.00 97.38 87 PRO A CA 1
ATOM 686 C C . PRO A 1 87 ? -12.587 -3.861 38.720 1.00 97.38 87 PRO A C 1
ATOM 688 O O . PRO A 1 87 ? -13.644 -3.365 39.114 1.00 97.38 87 PRO A O 1
ATOM 691 N N . PRO A 1 88 ? -11.408 -3.495 39.272 1.00 96.88 88 PRO A N 1
ATOM 692 C CA . PRO A 1 88 ? -10.061 -3.837 38.798 1.00 96.88 88 PRO A CA 1
ATOM 693 C C . PRO A 1 88 ? -9.491 -5.166 39.316 1.00 96.88 88 PRO A C 1
ATOM 695 O O . PRO A 1 88 ? -8.336 -5.479 39.029 1.00 96.88 88 PRO A O 1
ATOM 698 N N . TYR A 1 89 ? -10.231 -5.924 40.125 1.00 96.75 89 TYR A N 1
ATOM 699 C CA . TYR A 1 89 ? -9.684 -7.059 40.872 1.00 96.75 89 TYR A CA 1
ATOM 700 C C . TYR A 1 89 ? -9.492 -8.311 40.015 1.00 96.75 89 TYR A C 1
ATOM 702 O O . TYR A 1 89 ? -8.509 -9.033 40.193 1.00 96.75 89 TYR A O 1
ATOM 710 N N . SER A 1 90 ? -10.407 -8.566 39.081 1.00 96.81 90 SER A N 1
ATOM 711 C CA . SER A 1 90 ? -10.341 -9.695 38.156 1.00 96.81 90 SER A CA 1
ATOM 712 C C . SER A 1 90 ? -10.910 -9.297 36.802 1.00 96.81 90 SER A C 1
ATOM 714 O O . SER A 1 90 ? -12.074 -8.925 36.725 1.00 96.81 90 SER A O 1
ATOM 716 N N . CYS A 1 91 ? -10.104 -9.439 35.747 1.00 98.19 91 CYS A N 1
ATOM 717 C CA . CYS A 1 91 ? -10.533 -9.247 34.364 1.00 98.19 91 CYS A CA 1
ATOM 718 C C . CYS A 1 91 ? -10.345 -10.543 33.582 1.00 98.19 91 CYS A C 1
ATOM 720 O O . CYS A 1 91 ? -9.225 -11.063 33.489 1.00 98.19 91 CYS A O 1
ATOM 722 N N . ASN A 1 92 ? -11.437 -11.083 33.051 1.00 97.81 92 ASN A N 1
ATOM 723 C CA . ASN A 1 92 ? -11.407 -12.229 32.158 1.00 97.81 92 ASN A CA 1
ATOM 724 C C . ASN A 1 92 ? -12.677 -12.312 31.312 1.00 97.81 92 ASN A C 1
ATOM 726 O O . ASN A 1 92 ? -13.773 -12.020 31.774 1.00 97.81 92 ASN A O 1
ATOM 730 N N . VAL A 1 93 ? -12.541 -12.918 30.132 1.00 98.50 93 VAL A N 1
ATOM 731 C CA . VAL A 1 93 ? -13.676 -13.243 29.258 1.00 98.50 93 VAL A CA 1
ATOM 732 C C . VAL A 1 93 ? -13.891 -14.754 29.198 1.00 98.50 93 VAL A C 1
ATOM 734 O O . VAL A 1 93 ? -12.948 -15.527 28.961 1.00 98.50 93 VAL A O 1
ATOM 737 N N . ASP A 1 94 ? -15.134 -15.180 29.391 1.00 98.38 94 ASP A N 1
ATOM 738 C CA . ASP A 1 94 ? -15.608 -16.550 29.225 1.00 98.38 94 ASP A CA 1
ATOM 739 C C . ASP A 1 94 ? -16.798 -16.590 28.262 1.00 98.38 94 ASP A C 1
ATOM 741 O O . ASP A 1 94 ? -17.823 -15.952 28.476 1.00 98.38 94 ASP A O 1
ATOM 745 N N . LEU A 1 95 ? -16.674 -17.371 27.188 1.00 97.94 95 LEU A N 1
ATOM 746 C CA . LEU A 1 95 ? -17.664 -17.359 26.115 1.00 97.94 95 LEU A CA 1
ATOM 747 C C . LEU A 1 95 ? -19.056 -17.797 26.586 1.00 97.94 95 LEU A C 1
ATOM 749 O O . LEU A 1 95 ? -20.047 -17.237 26.128 1.00 97.94 95 LEU A O 1
ATOM 753 N N . ALA A 1 96 ? -19.137 -18.801 27.463 1.00 97.56 96 ALA A N 1
ATOM 754 C CA . ALA A 1 96 ? -20.411 -19.360 27.904 1.00 97.56 96 ALA A CA 1
ATOM 755 C C . ALA A 1 96 ? -21.109 -18.454 28.925 1.00 97.56 96 ALA A C 1
ATOM 757 O O . ALA A 1 96 ? -22.336 -18.387 28.940 1.00 97.56 96 ALA A O 1
ATOM 758 N N . ARG A 1 97 ? -20.333 -17.759 29.763 1.00 98.00 97 ARG A N 1
ATOM 759 C CA . ARG A 1 97 ? -20.835 -16.764 30.719 1.00 98.00 97 ARG A CA 1
ATOM 760 C C . ARG A 1 97 ? -21.273 -15.468 30.028 1.00 98.00 97 ARG A C 1
ATOM 762 O O . ARG A 1 97 ? -22.297 -14.906 30.398 1.00 98.00 97 ARG A O 1
ATOM 769 N N . ASP A 1 98 ? -20.500 -15.003 29.047 1.00 98.38 98 ASP A N 1
ATOM 770 C CA . ASP A 1 98 ? -20.551 -13.605 28.587 1.00 98.38 98 ASP A CA 1
ATOM 771 C C . ASP A 1 98 ? -21.245 -13.409 27.236 1.00 98.38 98 ASP A C 1
ATOM 773 O O . ASP A 1 98 ? -21.748 -12.326 26.925 1.00 98.38 98 ASP A O 1
ATOM 777 N N . CYS A 1 99 ? -21.289 -14.444 26.394 1.00 97.62 99 CYS A N 1
ATOM 778 C CA . CYS A 1 99 ? -21.948 -14.346 25.098 1.00 97.62 99 CYS A CA 1
ATOM 779 C C . CYS A 1 99 ? -23.456 -14.567 25.246 1.00 97.62 99 CYS A C 1
ATOM 781 O O . CYS A 1 99 ? -23.910 -15.641 25.633 1.00 97.62 99 CYS A O 1
ATOM 783 N N . LYS A 1 100 ? -24.248 -13.555 24.890 1.00 93.19 100 LYS A N 1
ATOM 784 C CA . LYS A 1 100 ? -25.717 -13.627 24.900 1.00 93.19 100 LYS A CA 1
ATOM 785 C C . LYS A 1 100 ? -26.237 -14.659 23.892 1.00 93.19 100 LYS A C 1
ATOM 787 O O . LYS A 1 100 ? -25.634 -14.848 22.839 1.00 93.19 100 LYS A O 1
ATOM 792 N N . ASP A 1 101 ? -27.437 -15.197 24.130 1.00 91.19 101 ASP A N 1
ATOM 793 C CA . ASP A 1 101 ? -28.118 -16.142 23.218 1.00 91.19 101 ASP A CA 1
ATOM 794 C C . ASP A 1 101 ? -28.266 -15.613 21.784 1.00 91.19 101 ASP A C 1
ATOM 796 O O . ASP A 1 101 ? -28.223 -16.362 20.810 1.00 91.19 101 ASP A O 1
ATOM 800 N N . MET A 1 102 ? -28.443 -14.296 21.642 1.00 89.62 102 MET A N 1
ATOM 801 C CA . MET A 1 102 ? -28.543 -13.638 20.338 1.00 89.62 102 MET A CA 1
ATOM 802 C C . MET A 1 102 ? -27.194 -13.491 19.622 1.00 89.62 102 MET A C 1
ATOM 804 O O . MET A 1 102 ? -27.191 -13.039 18.483 1.00 89.62 102 MET A O 1
ATOM 808 N N . GLY A 1 103 ? -26.084 -13.860 20.263 1.00 96.06 103 GLY A N 1
ATOM 809 C CA . GLY A 1 103 ? -24.711 -13.731 19.787 1.00 96.06 103 GLY A CA 1
ATOM 810 C C . GLY A 1 103 ? -23.958 -12.539 20.387 1.00 96.06 103 GLY A C 1
ATOM 811 O O . GLY A 1 103 ? -24.546 -11.593 20.913 1.00 96.06 103 GLY A O 1
ATOM 812 N N . CYS A 1 104 ? -22.637 -12.606 20.260 1.00 98.12 104 CYS A N 1
ATOM 813 C CA . CYS A 1 104 ? -21.646 -11.599 20.652 1.00 98.12 104 CYS A CA 1
ATOM 814 C C . CYS A 1 104 ? -20.568 -11.461 19.561 1.00 98.12 104 CYS A C 1
ATOM 816 O O . CYS A 1 104 ? -20.535 -12.263 18.616 1.00 98.12 104 CYS A O 1
ATOM 818 N N . VAL A 1 105 ? -19.647 -10.502 19.707 1.00 98.44 105 VAL A N 1
ATOM 819 C CA . VAL A 1 105 ? -18.554 -10.244 18.744 1.00 98.44 105 VAL A CA 1
ATOM 820 C C . VAL A 1 105 ? -17.732 -11.485 18.381 1.00 98.44 105 VAL A C 1
ATOM 822 O O . VAL A 1 105 ? -17.409 -11.686 17.213 1.00 98.44 105 VAL A O 1
ATOM 825 N N . ILE A 1 106 ? -17.495 -12.389 19.337 1.00 98.44 106 ILE A N 1
ATOM 826 C CA . ILE A 1 106 ? -16.760 -13.647 19.122 1.00 98.44 106 ILE A CA 1
ATOM 827 C C . ILE A 1 106 ? -17.486 -14.547 18.119 1.00 98.44 106 ILE A C 1
ATOM 829 O O . ILE A 1 106 ? -16.944 -14.939 17.084 1.00 98.44 106 ILE A O 1
ATOM 833 N N . THR A 1 107 ? -18.749 -14.857 18.417 1.00 98.25 107 THR A N 1
ATOM 834 C CA . THR A 1 107 ? -19.583 -15.717 17.567 1.00 98.25 107 THR A CA 1
ATOM 835 C C . THR A 1 107 ? -19.879 -15.067 16.218 1.00 98.25 107 THR A C 1
ATOM 837 O O . THR A 1 107 ? -19.955 -15.759 15.203 1.00 98.25 107 THR A O 1
ATOM 840 N N . ALA A 1 108 ? -20.001 -13.737 16.183 1.00 98.19 108 ALA A N 1
ATOM 841 C CA . ALA A 1 108 ? -20.244 -12.988 14.964 1.00 98.19 108 ALA A CA 1
ATOM 842 C C . ALA A 1 108 ? -19.015 -13.000 14.048 1.00 98.19 108 ALA A C 1
ATOM 844 O O . ALA A 1 108 ? -19.159 -13.305 12.865 1.00 98.19 108 ALA A O 1
ATOM 845 N N . LEU A 1 109 ? -17.812 -12.756 14.579 1.00 98.19 109 LEU A N 1
ATOM 846 C CA . LEU A 1 109 ? -16.571 -12.836 13.808 1.00 98.19 109 LEU A CA 1
ATOM 847 C C . LEU A 1 109 ? -16.386 -14.234 13.202 1.00 98.19 109 LEU A C 1
ATOM 849 O O . LEU A 1 109 ? -16.105 -14.344 12.007 1.00 98.19 109 LEU A O 1
ATOM 853 N N . ALA A 1 110 ? -16.628 -15.297 13.975 1.00 97.94 110 ALA A N 1
ATOM 854 C CA . ALA A 1 110 ? -16.578 -16.670 13.470 1.00 97.94 110 ALA A CA 1
ATOM 855 C C . ALA A 1 110 ? -17.608 -16.921 12.351 1.00 97.94 110 ALA A C 1
ATOM 857 O O . ALA A 1 110 ? -17.262 -17.412 11.274 1.00 97.94 110 ALA A O 1
ATOM 858 N N . ASN A 1 111 ? -18.865 -16.528 12.571 1.00 97.94 111 ASN A N 1
ATOM 859 C CA . ASN A 1 111 ? -19.950 -16.708 11.608 1.00 97.94 111 ASN A CA 1
ATOM 860 C C . ASN A 1 111 ? -19.697 -15.946 10.295 1.00 97.94 111 ASN A C 1
ATOM 862 O O . ASN A 1 111 ? -19.781 -16.521 9.210 1.00 97.94 111 ASN A O 1
ATOM 866 N N . TYR A 1 112 ? -19.351 -14.659 10.366 1.00 97.94 112 TYR A N 1
ATOM 867 C CA . TYR A 1 112 ? -19.127 -13.851 9.167 1.00 97.94 112 TYR A CA 1
ATOM 868 C C . TYR A 1 112 ? -17.796 -14.164 8.471 1.00 97.94 112 TYR A C 1
ATOM 870 O O . TYR A 1 112 ? -17.715 -13.999 7.256 1.00 97.94 112 TYR A O 1
ATOM 878 N N . THR A 1 113 ? -16.796 -14.705 9.177 1.00 96.81 113 THR A N 1
ATOM 879 C CA . THR A 1 113 ? -15.614 -15.299 8.523 1.00 96.81 113 THR A CA 1
ATOM 880 C C . THR A 1 113 ? -16.012 -16.525 7.696 1.00 96.81 113 THR A C 1
ATOM 882 O O . THR A 1 113 ? -15.607 -16.654 6.546 1.00 96.81 113 THR A O 1
ATOM 885 N N . SER A 1 114 ? -16.874 -17.400 8.222 1.00 96.25 114 SER A N 1
ATOM 886 C CA . SER A 1 114 ? -17.391 -18.542 7.452 1.00 96.25 114 SER A CA 1
ATOM 887 C C . SER A 1 114 ? -18.203 -18.092 6.226 1.00 96.25 114 SER A C 1
ATOM 889 O O . SER A 1 114 ? -18.007 -18.584 5.117 1.00 96.25 114 SER A O 1
ATOM 891 N N . GLN A 1 115 ? -19.061 -17.079 6.382 1.00 96.25 115 GLN A N 1
ATOM 892 C CA . GLN A 1 115 ? -19.855 -16.548 5.269 1.00 96.25 115 GLN A CA 1
ATOM 893 C C . GLN A 1 115 ? -19.022 -15.809 4.209 1.00 96.25 115 GLN A C 1
ATOM 895 O O . GLN A 1 115 ? -19.411 -15.797 3.042 1.00 96.25 115 GLN A O 1
ATOM 900 N N . SER A 1 116 ? -17.899 -15.176 4.563 1.00 93.06 116 SER A N 1
ATOM 901 C CA . SER A 1 116 ? -17.025 -14.543 3.564 1.00 93.06 116 SER A CA 1
ATOM 902 C C . SER A 1 116 ? -16.304 -15.588 2.696 1.00 93.06 116 SER A C 1
ATOM 904 O O . SER A 1 116 ? -16.114 -15.366 1.491 1.00 93.06 116 SER A O 1
ATOM 906 N N . LEU A 1 117 ? -16.000 -16.752 3.280 1.00 88.88 117 LEU A N 1
ATOM 907 C CA . LEU A 1 117 ? -15.414 -17.926 2.626 1.00 88.88 117 LEU A CA 1
ATOM 908 C C . LEU A 1 117 ? -16.411 -18.737 1.780 1.00 88.88 117 LEU A C 1
ATOM 910 O O . LEU A 1 117 ? -16.000 -19.441 0.862 1.00 88.88 117 LEU A O 1
ATOM 914 N N . ASP A 1 118 ? -17.713 -18.659 2.056 1.00 90.00 118 ASP A N 1
ATOM 915 C CA . ASP A 1 118 ? -18.712 -19.500 1.390 1.00 90.00 118 ASP A CA 1
ATOM 916 C C . ASP A 1 118 ? -18.978 -19.059 -0.063 1.00 90.00 118 ASP A C 1
ATOM 918 O O . ASP A 1 118 ? -19.748 -18.135 -0.342 1.00 90.00 118 ASP A O 1
ATOM 922 N N . HIS A 1 119 ? -18.365 -19.763 -1.018 1.00 87.50 119 HIS A N 1
ATOM 923 C CA . HIS A 1 119 ? -18.562 -19.555 -2.457 1.00 87.50 119 HIS A CA 1
ATOM 924 C C . HIS A 1 119 ? -19.976 -19.909 -2.955 1.00 87.50 119 HIS A C 1
ATOM 926 O O . HIS A 1 119 ? -20.326 -19.541 -4.077 1.00 87.50 119 HIS A O 1
ATOM 932 N N . GLY A 1 120 ? -20.795 -20.592 -2.148 1.00 91.00 120 GLY A N 1
ATOM 933 C CA . GLY A 1 120 ? -22.216 -20.816 -2.411 1.00 91.00 120 GLY A CA 1
ATOM 934 C C . GLY A 1 120 ? -23.085 -19.585 -2.133 1.00 91.00 120 GLY A C 1
ATOM 935 O O . GLY A 1 120 ? -24.216 -19.505 -2.621 1.00 91.00 120 GLY A O 1
ATOM 936 N N . LEU A 1 121 ? -22.571 -18.595 -1.392 1.00 93.00 121 LEU A N 1
ATOM 937 C CA . LEU A 1 121 ? -23.261 -17.330 -1.165 1.00 93.00 121 LEU A CA 1
ATOM 938 C C . LEU A 1 121 ? -23.049 -16.350 -2.329 1.00 93.00 121 LEU A C 1
ATOM 940 O O . LEU A 1 121 ? -21.953 -16.247 -2.886 1.00 93.00 121 LEU A O 1
ATOM 944 N N . PRO A 1 122 ? -24.074 -15.548 -2.680 1.00 93.25 122 PRO A N 1
ATOM 945 C CA . PRO A 1 122 ? -23.918 -14.519 -3.698 1.00 93.25 122 PRO A CA 1
ATOM 946 C C . PRO A 1 122 ? -22.910 -13.455 -3.244 1.00 93.25 122 PRO A C 1
ATOM 948 O O . PRO A 1 122 ? -22.820 -13.135 -2.056 1.00 93.25 122 PRO A O 1
ATOM 951 N N . SER A 1 123 ? -22.206 -12.844 -4.203 1.00 88.56 123 SER A N 1
ATOM 952 C CA . SER A 1 123 ? -21.116 -11.889 -3.937 1.00 88.56 123 SER A CA 1
ATOM 953 C C . SER A 1 123 ? -21.491 -10.783 -2.946 1.00 88.56 123 SER A C 1
ATOM 955 O O . SER A 1 123 ? -20.683 -10.424 -2.100 1.00 88.56 123 SER A O 1
ATOM 957 N N . TRP A 1 124 ? -22.724 -10.267 -2.988 1.00 92.38 124 TRP A N 1
ATOM 958 C CA . TRP A 1 124 ? -23.165 -9.213 -2.068 1.00 92.38 124 TRP A CA 1
ATOM 959 C C . TRP A 1 124 ? -23.278 -9.684 -0.606 1.00 92.38 124 TRP A C 1
ATOM 961 O O . TRP A 1 124 ? -23.045 -8.887 0.299 1.00 92.38 124 TRP A O 1
ATOM 971 N N . ARG A 1 125 ? -23.605 -10.965 -0.358 1.00 95.31 125 ARG A N 1
ATOM 972 C CA . ARG A 1 125 ? -23.639 -11.559 0.994 1.00 95.31 125 ARG A CA 1
ATOM 973 C C . ARG A 1 125 ? -22.237 -11.766 1.532 1.00 95.31 125 ARG A C 1
ATOM 975 O O . ARG A 1 125 ? -21.971 -11.418 2.675 1.00 95.31 125 ARG A O 1
ATOM 982 N N . ARG A 1 126 ? -21.331 -12.247 0.684 1.00 95.88 126 ARG A N 1
ATOM 983 C CA . ARG A 1 126 ? -19.909 -12.365 1.021 1.00 95.88 126 ARG A CA 1
ATOM 984 C C . ARG A 1 126 ? -19.287 -10.997 1.303 1.00 95.88 126 ARG A C 1
ATOM 986 O O . ARG A 1 126 ? -18.582 -10.838 2.290 1.00 95.88 126 ARG A O 1
ATOM 993 N N . ALA A 1 127 ? -19.625 -9.987 0.500 1.00 94.88 127 ALA A N 1
ATOM 994 C CA . ALA A 1 127 ? -19.207 -8.605 0.717 1.00 94.88 127 ALA A CA 1
ATOM 995 C C . ALA A 1 127 ? -19.764 -8.043 2.026 1.00 94.88 127 ALA A C 1
ATOM 997 O O . ALA A 1 127 ? -19.051 -7.380 2.767 1.00 94.88 127 ALA A O 1
ATOM 998 N N . GLN A 1 128 ? -21.027 -8.327 2.343 1.00 96.06 128 GLN A N 1
ATOM 999 C CA . GLN A 1 128 ? -21.619 -7.947 3.621 1.00 96.06 128 GLN A CA 1
ATOM 1000 C C . GLN A 1 128 ? -20.892 -8.605 4.803 1.00 96.06 128 GLN A C 1
ATOM 1002 O O . GLN A 1 128 ? -20.550 -7.922 5.765 1.00 96.06 128 GLN A O 1
ATOM 1007 N N . ALA A 1 129 ? -20.617 -9.906 4.710 1.00 97.81 129 ALA A N 1
ATOM 1008 C CA . ALA A 1 129 ? -19.878 -10.649 5.722 1.00 97.81 129 ALA A CA 1
ATOM 1009 C C . ALA A 1 129 ? -18.455 -10.097 5.911 1.00 97.81 129 ALA A C 1
ATOM 1011 O O . ALA A 1 129 ? -18.033 -9.858 7.037 1.00 97.81 129 ALA A O 1
ATOM 1012 N N . ALA A 1 130 ? -17.757 -9.782 4.817 1.00 97.38 130 ALA A N 1
ATOM 1013 C CA . ALA A 1 130 ? -16.453 -9.127 4.843 1.00 97.38 130 ALA A CA 1
ATOM 1014 C C . ALA A 1 130 ? -16.468 -7.798 5.617 1.00 97.38 130 ALA A C 1
ATOM 1016 O O . ALA A 1 130 ? -15.593 -7.568 6.447 1.00 97.38 130 ALA A O 1
ATOM 1017 N N . LYS A 1 131 ? -17.480 -6.944 5.404 1.00 97.81 131 LYS A N 1
ATOM 1018 C CA . LYS A 1 131 ? -17.616 -5.671 6.139 1.00 97.81 131 LYS A CA 1
ATOM 1019 C C . LYS A 1 131 ? -17.777 -5.885 7.642 1.00 97.81 131 LYS A C 1
ATOM 1021 O O . LYS A 1 131 ? -17.190 -5.144 8.422 1.00 97.81 131 LYS A O 1
ATOM 1026 N N . PHE A 1 132 ? -18.537 -6.904 8.043 1.00 98.44 132 PHE A N 1
ATOM 1027 C CA . PHE A 1 132 ? -18.656 -7.281 9.451 1.00 98.44 132 PHE A CA 1
ATOM 1028 C C . PHE A 1 132 ? -17.331 -7.786 10.027 1.00 98.44 132 PHE A C 1
ATOM 1030 O O . PHE A 1 132 ? -16.955 -7.351 11.106 1.00 98.44 132 PHE A O 1
ATOM 1037 N N . VAL A 1 133 ? -16.592 -8.634 9.304 1.00 98.44 133 VAL A N 1
ATOM 1038 C CA . VAL A 1 133 ? -15.265 -9.106 9.742 1.00 98.44 133 VAL A CA 1
ATOM 1039 C C . VAL A 1 133 ? -14.300 -7.934 9.950 1.00 98.44 133 VAL A C 1
ATOM 1041 O O . VAL A 1 133 ? -13.691 -7.839 11.011 1.00 98.44 133 VAL A O 1
ATOM 1044 N N . ILE A 1 134 ? -14.199 -7.016 8.979 1.00 98.19 134 ILE A N 1
ATOM 1045 C CA . ILE A 1 134 ? -13.342 -5.817 9.065 1.00 98.19 134 ILE A CA 1
ATOM 1046 C C . ILE A 1 134 ? -13.685 -4.996 10.314 1.00 98.19 134 ILE A C 1
ATOM 1048 O O . ILE A 1 134 ? -12.796 -4.576 11.048 1.00 98.19 134 ILE A O 1
ATOM 1052 N N . HIS A 1 135 ? -14.975 -4.795 10.578 1.00 98.50 135 HIS A N 1
ATOM 1053 C CA . HIS A 1 135 ? -15.431 -4.027 11.729 1.00 98.50 135 HIS A CA 1
ATOM 1054 C C . HIS A 1 135 ? -15.140 -4.737 13.059 1.00 98.50 135 HIS A C 1
ATOM 1056 O O . HIS A 1 135 ? -14.445 -4.191 13.911 1.00 98.50 135 HIS A O 1
ATOM 1062 N N . PHE A 1 136 ? -15.587 -5.989 13.208 1.00 98.56 136 PHE A N 1
ATOM 1063 C CA . PHE A 1 136 ? -15.514 -6.732 14.468 1.00 98.56 136 PHE A CA 1
ATOM 1064 C C . PHE A 1 136 ? -14.089 -7.033 14.923 1.00 98.56 136 PHE A C 1
ATOM 1066 O O . PHE A 1 136 ? -13.846 -7.100 16.124 1.00 98.56 136 PHE A O 1
ATOM 1073 N N . VAL A 1 137 ? -13.127 -7.178 14.003 1.00 98.31 137 VAL A N 1
ATOM 1074 C CA . VAL A 1 137 ? -11.714 -7.264 14.404 1.00 98.31 137 VAL A CA 1
ATOM 1075 C C . VAL A 1 137 ? -11.260 -5.963 15.076 1.00 98.31 137 VAL A C 1
ATOM 1077 O O . VAL A 1 137 ? -10.494 -6.026 16.033 1.00 98.31 137 VAL A O 1
ATOM 1080 N N . GLY A 1 138 ? -11.750 -4.803 14.630 1.00 97.25 138 GLY A N 1
ATOM 1081 C CA . GLY A 1 138 ? -11.546 -3.525 15.314 1.00 97.25 138 GLY A CA 1
ATOM 1082 C C . GLY A 1 138 ? -12.157 -3.524 16.717 1.00 97.25 138 GLY A C 1
ATOM 1083 O O . GLY A 1 138 ? -11.417 -3.339 17.685 1.00 97.25 138 GLY A O 1
ATOM 1084 N N . ASP A 1 139 ? -13.466 -3.781 16.828 1.00 98.19 139 ASP A N 1
ATOM 1085 C CA . ASP A 1 139 ? -14.226 -3.766 18.096 1.00 98.19 139 ASP A CA 1
ATOM 1086 C C . ASP A 1 139 ? -13.559 -4.627 19.161 1.00 98.19 139 ASP A C 1
ATOM 1088 O O . ASP A 1 139 ? -13.353 -4.203 20.294 1.00 98.19 139 ASP A O 1
ATOM 1092 N N . LEU A 1 140 ? -13.147 -5.832 18.771 1.00 96.81 140 LEU A N 1
ATOM 1093 C CA . LEU A 1 140 ? -12.559 -6.820 19.663 1.00 96.81 140 LEU A CA 1
ATOM 1094 C C . LEU A 1 140 ? -11.281 -6.328 20.359 1.00 96.81 140 LEU A C 1
ATOM 1096 O O . LEU A 1 140 ? -10.930 -6.833 21.421 1.00 96.81 140 LEU A O 1
ATOM 1100 N N . HIS A 1 141 ? -10.595 -5.338 19.784 1.00 98.38 141 HIS A N 1
ATOM 1101 C CA . HIS A 1 141 ? -9.390 -4.739 20.356 1.00 98.38 141 HIS A CA 1
ATOM 1102 C C . HIS A 1 141 ? -9.664 -3.492 21.209 1.00 98.38 141 HIS A C 1
ATOM 1104 O O . HIS A 1 141 ? -8.726 -2.970 21.814 1.00 98.38 141 HIS A O 1
ATOM 1110 N N . GLN A 1 142 ? -10.907 -3.016 21.297 1.00 98.38 142 GLN A N 1
ATOM 1111 C CA . GLN A 1 142 ? -11.300 -1.953 22.221 1.00 98.38 142 GLN A CA 1
ATOM 1112 C C . GLN A 1 142 ? -11.608 -2.590 23.597 1.00 98.38 142 GLN A C 1
ATOM 1114 O O . GLN A 1 142 ? -12.504 -3.428 23.688 1.00 98.38 142 GLN A O 1
ATOM 1119 N N . PRO A 1 143 ? -10.875 -2.270 24.681 1.00 98.69 143 PRO A N 1
ATOM 1120 C CA . PRO A 1 143 ? -11.068 -2.915 25.987 1.00 98.69 143 PRO A CA 1
ATOM 1121 C C . PRO A 1 143 ? -12.517 -2.928 26.507 1.00 98.69 143 PRO A C 1
ATOM 1123 O O . PRO A 1 143 ? -13.006 -3.974 26.916 1.00 98.69 143 PRO A O 1
ATOM 1126 N N . LEU A 1 144 ? -13.234 -1.806 26.416 1.00 98.56 144 LEU A N 1
ATOM 1127 C CA . LEU A 1 144 ? -14.626 -1.653 26.857 1.00 98.56 144 LEU A CA 1
ATOM 1128 C C . LEU A 1 144 ? -15.664 -2.326 25.938 1.00 98.56 144 LEU A C 1
ATOM 1130 O O . LEU A 1 144 ? -16.842 -2.349 26.275 1.00 98.56 144 LEU A O 1
ATOM 1134 N N . HIS A 1 145 ? -15.250 -2.888 24.797 1.00 98.44 145 HIS A N 1
ATOM 1135 C CA . HIS A 1 145 ? -16.075 -3.803 23.988 1.00 98.44 145 HIS A CA 1
ATOM 1136 C C . HIS A 1 145 ? -16.025 -5.250 24.490 1.00 98.44 145 HIS A C 1
ATOM 1138 O O . HIS A 1 145 ? -16.690 -6.130 23.941 1.00 98.44 145 HIS A O 1
ATOM 1144 N N . ASN A 1 146 ? -15.214 -5.495 25.517 1.00 98.56 146 ASN A N 1
ATOM 1145 C CA . ASN A 1 146 ? -14.998 -6.789 26.140 1.00 98.56 146 ASN A CA 1
ATOM 1146 C C . ASN A 1 146 ? -15.294 -6.702 27.651 1.00 98.56 146 ASN A C 1
ATOM 1148 O O . ASN A 1 146 ? -14.554 -7.273 28.447 1.00 98.56 146 ASN A O 1
ATOM 1152 N N . GLU A 1 147 ? -16.308 -5.920 28.039 1.00 98.50 147 GLU A N 1
ATOM 1153 C CA . GLU A 1 147 ? -16.607 -5.523 29.423 1.00 98.50 147 GLU A CA 1
ATOM 1154 C C . GLU A 1 147 ? -18.108 -5.228 29.603 1.00 98.50 147 GLU A C 1
ATOM 1156 O O . GLU A 1 147 ? -18.686 -4.516 28.780 1.00 98.50 147 GLU A O 1
ATOM 1161 N N . ASP A 1 148 ? -18.730 -5.727 30.679 1.00 98.06 148 ASP A N 1
ATOM 1162 C CA . ASP A 1 148 ? -20.145 -5.469 30.997 1.00 98.06 148 ASP A CA 1
ATOM 1163 C C . ASP A 1 148 ? -20.355 -4.210 31.854 1.00 98.06 148 ASP A C 1
ATOM 1165 O O . ASP A 1 148 ? -21.364 -3.519 31.681 1.00 98.06 148 ASP A O 1
ATOM 1169 N N . VAL A 1 149 ? -19.422 -3.867 32.754 1.00 98.06 149 VAL A N 1
ATOM 1170 C CA . VAL A 1 149 ? -19.589 -2.823 33.781 1.00 98.06 149 VAL A CA 1
ATOM 1171 C C . VAL A 1 149 ? -20.170 -1.542 33.188 1.00 98.06 149 VAL A C 1
ATOM 1173 O O . VAL A 1 149 ? -19.578 -0.887 32.329 1.00 98.06 149 VAL A O 1
ATOM 1176 N N . GLU A 1 150 ? -21.361 -1.168 33.669 1.00 97.06 150 GLU A N 1
ATOM 1177 C CA . GLU A 1 150 ? -22.100 0.019 33.219 1.00 97.06 150 GLU A CA 1
ATOM 1178 C C . GLU A 1 150 ? -22.302 0.056 31.687 1.00 97.06 150 GLU A C 1
ATOM 1180 O O . GLU A 1 150 ? -22.226 1.116 31.059 1.00 97.06 150 GLU A O 1
ATOM 1185 N N . LYS A 1 151 ? -22.585 -1.105 31.077 1.00 96.38 151 LYS A N 1
ATOM 1186 C CA . LYS A 1 151 ? -22.741 -1.312 29.624 1.00 96.38 151 LYS A CA 1
ATOM 1187 C C . LYS A 1 151 ? -21.459 -0.957 28.869 1.00 96.38 151 LYS A C 1
ATOM 1189 O O . LYS A 1 151 ? -21.475 -0.079 27.995 1.00 96.38 151 LYS A O 1
ATOM 1194 N N . GLY A 1 152 ? -20.345 -1.560 29.280 1.00 97.12 152 GLY A N 1
ATOM 1195 C CA . GLY A 1 152 ? -19.016 -1.251 28.754 1.00 97.12 152 GLY A CA 1
ATOM 1196 C C . GLY A 1 152 ? -18.610 0.204 29.006 1.00 97.12 152 GLY A C 1
ATOM 1197 O O . GLY A 1 152 ? -18.035 0.853 28.141 1.00 97.12 152 GLY A O 1
ATOM 1198 N N . GLY A 1 153 ? -18.971 0.779 30.153 1.00 97.88 153 GLY A N 1
ATOM 1199 C CA . GLY A 1 153 ? -18.632 2.155 30.526 1.00 97.88 153 GLY A CA 1
ATOM 1200 C C . GLY A 1 153 ? -19.522 3.248 29.921 1.00 97.88 153 GLY A C 1
ATOM 1201 O O . GLY A 1 153 ? -19.274 4.433 30.151 1.00 97.88 153 GLY A O 1
ATOM 1202 N N . ASN A 1 154 ? -20.587 2.900 29.192 1.00 97.19 154 ASN A N 1
ATOM 1203 C CA . ASN A 1 154 ? -21.547 3.885 28.678 1.00 97.19 154 ASN A CA 1
ATOM 1204 C C . ASN A 1 154 ? -22.353 4.582 29.787 1.00 97.19 154 ASN A C 1
ATOM 1206 O O . ASN A 1 154 ? -22.786 5.720 29.609 1.00 97.19 154 ASN A O 1
ATOM 1210 N N . GLY A 1 155 ? -22.557 3.913 30.925 1.00 97.62 155 GLY A N 1
ATOM 1211 C CA . GLY A 1 155 ? -23.186 4.464 32.131 1.00 97.62 155 GLY A CA 1
ATOM 1212 C C . GLY A 1 155 ? -22.232 5.243 33.045 1.00 97.62 155 GLY A C 1
ATOM 1213 O O . GLY A 1 155 ? -22.656 5.768 34.075 1.00 97.62 155 GLY A O 1
ATOM 1214 N N . ILE A 1 156 ? -20.946 5.340 32.695 1.00 98.12 156 ILE A N 1
ATOM 1215 C CA . ILE A 1 156 ? -19.941 6.068 33.477 1.00 98.12 156 ILE A CA 1
ATOM 1216 C C . ILE A 1 156 ? -19.728 7.437 32.836 1.00 98.12 156 ILE A C 1
ATOM 1218 O O . ILE A 1 156 ? -19.012 7.556 31.844 1.00 98.12 156 ILE A O 1
ATOM 1222 N N . TYR A 1 157 ? -20.355 8.470 33.396 1.00 98.06 157 TYR A N 1
ATOM 1223 C CA . TYR A 1 157 ? -20.170 9.854 32.958 1.00 98.06 157 TYR A CA 1
ATOM 1224 C C . TYR A 1 157 ? -18.838 10.416 33.458 1.00 98.06 157 TYR A C 1
ATOM 1226 O O . TYR A 1 157 ? -18.424 10.139 34.584 1.00 98.06 157 TYR A O 1
ATOM 1234 N N . VAL A 1 158 ? -18.154 11.173 32.600 1.00 98.12 158 VAL A N 1
ATOM 1235 C CA . VAL A 1 158 ? -16.798 11.697 32.821 1.00 98.12 158 VAL A CA 1
ATOM 1236 C C . VAL A 1 158 ? -16.653 13.079 32.181 1.00 98.12 158 VAL A C 1
ATOM 1238 O O . VAL A 1 158 ? -17.448 13.468 31.322 1.00 98.12 158 VAL A O 1
ATOM 1241 N N . LEU A 1 159 ? -15.605 13.808 32.557 1.00 97.75 159 LEU A N 1
ATOM 1242 C CA . LEU A 1 159 ? -15.184 15.038 31.891 1.00 97.75 159 LEU A CA 1
ATOM 1243 C C . LEU A 1 159 ? -13.988 14.756 30.971 1.00 97.75 159 LEU A C 1
ATOM 1245 O O . LEU A 1 159 ? -13.070 14.019 31.329 1.00 97.75 159 LEU A O 1
ATOM 1249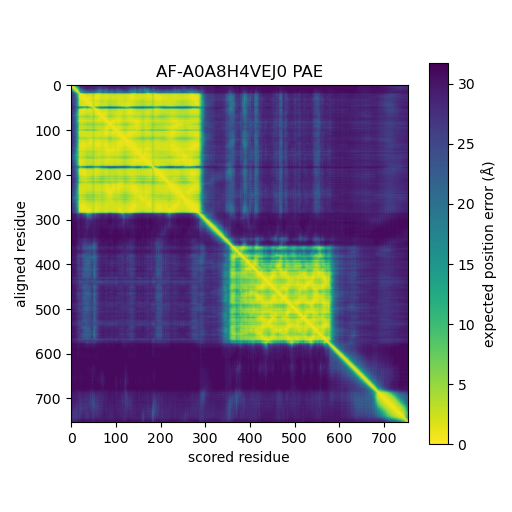 N N . TRP A 1 160 ? -13.997 15.352 29.783 1.00 96.06 160 TRP A N 1
ATOM 1250 C CA . TRP A 1 160 ? -12.897 15.321 28.826 1.00 96.06 160 TRP A CA 1
ATOM 1251 C C . TRP A 1 160 ? -12.626 16.724 28.293 1.00 96.06 160 TRP A C 1
ATOM 1253 O O . TRP A 1 160 ? -13.439 17.285 27.549 1.00 96.06 160 TRP A O 1
ATOM 1263 N N . ASP A 1 161 ? -11.487 17.289 28.685 1.00 93.81 161 ASP A N 1
ATOM 1264 C CA . ASP A 1 161 ? -11.074 18.656 28.367 1.00 93.81 161 ASP A CA 1
ATOM 1265 C C . ASP A 1 161 ? -12.205 19.672 28.656 1.00 93.81 161 ASP A C 1
ATOM 1267 O O . ASP A 1 161 ? -12.540 20.538 27.840 1.00 93.81 161 ASP A O 1
ATOM 1271 N N . GLY A 1 162 ? -12.829 19.530 29.833 1.00 94.12 162 GLY A N 1
ATOM 1272 C CA . GLY A 1 162 ? -13.899 20.393 30.338 1.00 94.12 162 GLY A CA 1
ATOM 1273 C C . GLY A 1 162 ? -15.302 20.129 29.777 1.00 94.12 162 GLY A C 1
ATOM 1274 O O . GLY A 1 162 ? -16.204 20.930 30.024 1.00 94.12 162 GLY A O 1
ATOM 1275 N N . LYS A 1 163 ? -15.513 19.046 29.017 1.00 94.56 163 LYS A N 1
ATOM 1276 C CA . LYS A 1 163 ? -16.823 18.670 28.451 1.00 94.56 163 LYS A CA 1
ATOM 1277 C C . LYS A 1 163 ? -17.297 17.322 28.973 1.00 94.56 163 LYS A C 1
ATOM 1279 O O . LYS A 1 163 ? -16.493 16.415 29.143 1.00 94.56 163 LYS A O 1
ATOM 1284 N N . GLU A 1 164 ? -18.602 17.177 29.160 1.00 96.38 164 GLU A N 1
ATOM 1285 C CA . GLU A 1 164 ? -19.208 15.915 29.591 1.00 96.38 164 GLU A CA 1
ATOM 1286 C C . GLU A 1 164 ? -19.264 14.894 28.447 1.00 96.38 164 GLU A C 1
ATOM 1288 O O . GLU A 1 164 ? -19.747 15.184 27.350 1.00 96.38 164 GLU A O 1
ATOM 1293 N N . PHE A 1 165 ? -18.791 13.684 28.735 1.00 96.19 165 PHE A N 1
ATOM 1294 C CA . PHE A 1 165 ? -18.882 12.494 27.890 1.00 96.19 165 PHE A CA 1
ATOM 1295 C C . PHE A 1 165 ? -19.182 11.269 28.768 1.00 96.19 165 PHE A C 1
ATOM 1297 O O . PHE A 1 165 ? -19.366 11.386 29.979 1.00 96.19 165 PHE A O 1
ATOM 1304 N N . ASN A 1 166 ? -19.227 10.080 28.168 1.00 97.69 166 ASN A N 1
ATOM 1305 C CA . ASN A 1 166 ? -19.127 8.823 28.908 1.00 97.69 166 ASN A CA 1
ATOM 1306 C C . ASN A 1 166 ? -17.766 8.155 28.648 1.00 97.69 166 ASN A C 1
ATOM 1308 O O . ASN A 1 166 ? -17.099 8.457 27.653 1.00 97.69 166 ASN A O 1
ATOM 1312 N N . LEU A 1 167 ? -17.353 7.261 29.546 1.00 98.44 167 LEU A N 1
ATOM 1313 C CA . LEU A 1 167 ? -16.050 6.597 29.496 1.00 98.44 167 LEU A CA 1
ATOM 1314 C C . LEU A 1 167 ? -15.850 5.807 28.197 1.00 98.44 167 LEU A C 1
ATOM 1316 O O . LEU A 1 167 ? -14.774 5.863 27.606 1.00 98.44 167 LEU A O 1
ATOM 1320 N N . HIS A 1 168 ? -16.895 5.129 27.725 1.00 98.06 168 HIS A N 1
ATOM 1321 C CA . HIS A 1 168 ? -16.860 4.366 26.478 1.00 98.06 168 HIS A CA 1
ATOM 1322 C C . HIS A 1 168 ? -16.495 5.255 25.281 1.00 98.06 168 HIS A C 1
ATOM 1324 O O . HIS A 1 168 ? -15.514 4.997 24.589 1.00 98.06 168 HIS A O 1
ATOM 1330 N N . HIS A 1 169 ? -17.179 6.393 25.124 1.00 95.44 169 HIS A N 1
ATOM 1331 C CA . HIS A 1 169 ? -16.883 7.383 24.087 1.00 95.44 169 HIS A CA 1
ATOM 1332 C C . HIS A 1 169 ? -15.452 7.933 24.193 1.00 95.44 169 HIS A C 1
ATOM 1334 O O . HIS A 1 169 ? -14.811 8.208 23.174 1.00 95.44 169 HIS A O 1
ATOM 1340 N N . VAL A 1 170 ? -14.938 8.121 25.413 1.00 96.88 170 VAL A N 1
ATOM 1341 C CA . VAL A 1 170 ? -13.556 8.576 25.615 1.00 96.88 170 VAL A CA 1
ATOM 1342 C C . VAL A 1 170 ? -12.554 7.574 25.035 1.00 96.88 170 VAL A C 1
ATOM 1344 O O . VAL A 1 170 ? -11.629 7.996 24.337 1.00 96.88 170 VAL A O 1
ATOM 1347 N N . TRP A 1 171 ? -12.763 6.274 25.255 1.00 98.12 171 TRP A N 1
ATOM 1348 C CA . TRP A 1 171 ? -11.915 5.210 24.706 1.00 98.12 171 TRP A CA 1
ATOM 1349 C C . TRP A 1 171 ? -12.098 4.998 23.206 1.00 98.12 171 TRP A C 1
ATOM 1351 O O . TRP A 1 171 ? -11.106 4.840 22.497 1.00 98.12 171 TRP A O 1
ATOM 1361 N N . ASP A 1 172 ? -13.330 5.067 22.708 1.00 93.25 172 ASP A N 1
ATOM 1362 C CA . ASP A 1 172 ? -13.615 4.892 21.284 1.00 93.25 172 ASP A CA 1
ATOM 1363 C C . ASP A 1 172 ? -13.091 6.036 20.423 1.00 93.25 172 ASP A C 1
ATOM 1365 O O . ASP A 1 172 ? -12.664 5.813 19.292 1.00 93.25 172 ASP A O 1
ATOM 1369 N N . THR A 1 173 ? -13.193 7.271 20.919 1.00 92.25 173 THR A N 1
ATOM 1370 C CA . THR A 1 173 ? -13.053 8.472 20.086 1.00 92.25 173 THR A CA 1
ATOM 1371 C C . THR A 1 173 ? -12.071 9.467 20.682 1.00 92.25 173 THR A C 1
ATOM 1373 O O . THR A 1 173 ? -11.079 9.811 20.040 1.00 92.25 173 THR A O 1
ATOM 1376 N N . SER A 1 174 ? -12.321 9.939 21.906 1.00 95.00 174 SER A N 1
ATOM 1377 C CA . SER A 1 174 ? -11.651 11.142 22.414 1.00 95.00 174 SER A CA 1
ATOM 1378 C C . SER A 1 174 ? -10.137 10.967 22.581 1.00 95.00 174 SER A C 1
ATOM 1380 O O . SER A 1 174 ? -9.375 11.867 22.223 1.00 95.00 174 SER A O 1
ATOM 1382 N N . ILE A 1 175 ? -9.683 9.808 23.075 1.00 96.12 175 ILE A N 1
ATOM 1383 C CA . ILE A 1 175 ? -8.250 9.504 23.212 1.00 96.12 175 ILE A CA 1
ATOM 1384 C C . ILE A 1 175 ? -7.574 9.467 21.837 1.00 96.12 175 ILE A C 1
ATOM 1386 O O . ILE A 1 175 ? -6.530 10.092 21.658 1.00 96.12 175 ILE A O 1
ATOM 1390 N N . ALA A 1 176 ? -8.171 8.772 20.863 1.00 94.25 176 ALA A N 1
ATOM 1391 C CA . ALA A 1 176 ? -7.618 8.644 19.516 1.00 94.25 176 ALA A CA 1
ATOM 1392 C C . ALA A 1 176 ? -7.524 10.002 18.803 1.00 94.25 176 ALA A C 1
ATOM 1394 O O . ALA A 1 176 ? -6.467 10.339 18.274 1.00 94.25 176 ALA A O 1
ATOM 1395 N N . GLU A 1 177 ? -8.584 10.817 18.847 1.00 92.25 177 GLU A N 1
ATOM 1396 C CA . GLU A 1 177 ? -8.571 12.165 18.263 1.00 92.25 177 GLU A CA 1
ATOM 1397 C C . GLU A 1 177 ? -7.499 13.054 18.916 1.00 92.25 177 GLU A C 1
ATOM 1399 O O . GLU A 1 177 ? -6.767 13.761 18.216 1.00 92.25 177 GLU A O 1
ATOM 1404 N N . LYS A 1 178 ? -7.341 12.973 20.245 1.00 93.25 178 LYS A N 1
ATOM 1405 C CA . LYS A 1 178 ? -6.323 13.740 20.977 1.00 93.25 178 LYS A CA 1
ATOM 1406 C C . LYS A 1 178 ? -4.896 13.279 20.670 1.00 93.25 178 LYS A C 1
ATOM 1408 O O . LYS A 1 178 ? -4.028 14.133 20.496 1.00 93.25 178 LYS A O 1
ATOM 1413 N N . LEU A 1 179 ? -4.650 11.968 20.549 1.00 91.75 179 LEU A N 1
ATOM 1414 C CA . LEU A 1 179 ? -3.335 11.403 20.196 1.00 91.75 179 LEU A CA 1
ATOM 1415 C C . LEU A 1 179 ? -2.789 11.982 18.889 1.00 91.75 179 LEU A C 1
ATOM 1417 O O . LEU A 1 179 ? -1.610 12.317 18.807 1.00 91.75 179 LEU A O 1
ATOM 1421 N N . ILE A 1 180 ? -3.650 12.128 17.883 1.00 89.81 180 ILE A N 1
ATOM 1422 C CA . ILE A 1 180 ? -3.250 12.618 16.559 1.00 89.81 180 ILE A CA 1
ATOM 1423 C C . ILE A 1 180 ? -3.402 14.137 16.405 1.00 89.81 180 ILE A C 1
ATOM 1425 O O . ILE A 1 180 ? -3.248 14.664 15.302 1.00 89.81 180 ILE A O 1
ATOM 1429 N N . ASN A 1 181 ? -3.714 14.849 17.496 1.00 85.69 181 ASN A N 1
ATOM 1430 C CA . ASN A 1 181 ? -4.016 16.281 17.499 1.00 85.69 181 ASN A CA 1
ATOM 1431 C C . ASN A 1 181 ? -5.102 16.666 16.469 1.00 85.69 181 ASN A C 1
ATOM 1433 O O . ASN A 1 181 ? -5.060 17.735 15.847 1.00 85.69 181 ASN A O 1
ATOM 1437 N N . ALA A 1 182 ? -6.070 15.774 16.251 1.00 73.38 182 ALA A N 1
ATOM 1438 C CA . ALA A 1 182 ? -7.210 16.062 15.401 1.00 73.38 182 ALA A CA 1
ATOM 1439 C C . ALA A 1 182 ? -8.216 16.926 16.164 1.00 73.38 182 ALA A C 1
ATOM 1441 O O . ALA A 1 182 ? -8.477 16.739 17.350 1.00 73.38 182 ALA A O 1
ATOM 1442 N N . HIS A 1 183 ? -8.798 17.893 15.458 1.00 60.09 183 HIS A N 1
ATOM 1443 C CA . HIS A 1 183 ? -9.970 18.601 15.957 1.00 60.09 183 HIS A CA 1
ATOM 1444 C C . HIS A 1 183 ? -11.206 17.731 15.692 1.00 60.09 183 HIS A C 1
ATOM 1446 O O . HIS A 1 183 ? -11.203 16.951 14.742 1.00 60.09 183 HIS A O 1
ATOM 1452 N N . VAL A 1 184 ? -12.258 17.895 16.504 1.00 55.44 184 VAL A N 1
ATOM 1453 C CA . VAL A 1 184 ? -13.542 17.171 16.402 1.00 55.44 184 VAL A CA 1
ATOM 1454 C C . VAL A 1 184 ? -13.930 16.933 14.933 1.00 55.44 184 VAL A C 1
ATOM 1456 O O . VAL A 1 184 ? -14.124 17.917 14.209 1.00 55.44 184 VAL A O 1
ATOM 1459 N N . ARG A 1 185 ? -14.110 15.655 14.539 1.00 59.91 185 ARG A N 1
ATOM 1460 C CA . ARG A 1 185 ? -14.377 15.143 13.165 1.00 59.91 185 ARG A CA 1
ATOM 1461 C C . ARG A 1 185 ? -13.132 14.763 12.351 1.00 59.91 185 ARG A C 1
ATOM 1463 O O . ARG A 1 185 ? -13.033 15.139 11.181 1.00 59.91 185 ARG A O 1
ATOM 1470 N N . ALA A 1 186 ? -12.225 13.979 12.931 1.00 70.69 186 ALA A N 1
ATOM 1471 C CA . ALA A 1 186 ? -11.183 13.316 12.147 1.00 70.69 186 ALA A CA 1
ATOM 1472 C C . ALA A 1 186 ? -11.819 12.417 11.066 1.00 70.69 186 ALA A C 1
ATOM 1474 O O . ALA A 1 186 ? -12.698 11.599 11.355 1.00 70.69 186 ALA A O 1
ATOM 1475 N N . GLY A 1 187 ? -11.421 12.618 9.812 1.00 82.31 187 GLY A N 1
ATOM 1476 C CA . GLY A 1 187 ? -11.946 11.913 8.653 1.00 82.31 187 GLY A CA 1
ATOM 1477 C C . GLY A 1 187 ? -11.001 10.827 8.151 1.00 82.31 187 GLY A C 1
ATOM 1478 O O . GLY A 1 187 ? -10.085 10.376 8.840 1.00 82.31 187 GLY A O 1
ATOM 1479 N N . ILE A 1 188 ? -11.246 10.398 6.916 1.00 86.50 188 ILE A N 1
ATOM 1480 C CA . ILE A 1 188 ? -10.472 9.341 6.261 1.00 86.50 188 ILE A CA 1
ATOM 1481 C C . ILE A 1 188 ? -8.998 9.739 6.057 1.00 86.50 188 ILE A C 1
ATOM 1483 O O . ILE A 1 188 ? -8.117 8.905 6.231 1.00 86.50 188 ILE A O 1
ATOM 1487 N N . ASP A 1 189 ? -8.719 11.023 5.802 1.00 88.50 189 ASP A N 1
ATOM 1488 C CA . ASP A 1 189 ? -7.360 11.546 5.601 1.00 88.50 189 ASP A CA 1
ATOM 1489 C C . ASP A 1 189 ? -6.524 11.502 6.894 1.00 88.50 189 ASP A C 1
ATOM 1491 O O . ASP A 1 189 ? -5.326 11.210 6.867 1.00 88.50 189 ASP A O 1
ATOM 1495 N N . GLU A 1 190 ? -7.129 11.820 8.044 1.00 89.94 190 GLU A N 1
ATOM 1496 C CA . GLU A 1 190 ? -6.480 11.711 9.355 1.00 89.94 190 GLU A CA 1
ATOM 1497 C C . GLU A 1 190 ? -6.210 10.249 9.719 1.00 89.94 190 GLU A C 1
ATOM 1499 O O . GLU A 1 190 ? -5.112 9.926 10.182 1.00 89.94 190 GLU A O 1
ATOM 1504 N N . ALA A 1 191 ? -7.178 9.368 9.450 1.00 92.94 191 ALA A N 1
ATOM 1505 C CA . ALA A 1 191 ? -7.033 7.933 9.657 1.00 92.94 191 ALA A CA 1
ATOM 1506 C C . ALA A 1 191 ? -5.895 7.344 8.811 1.00 92.94 191 ALA A C 1
ATOM 1508 O O . ALA A 1 191 ? -5.075 6.583 9.323 1.00 92.94 191 ALA A O 1
ATOM 1509 N N . GLU A 1 192 ? -5.793 7.732 7.535 1.00 93.00 192 GLU A N 1
ATOM 1510 C CA . GLU A 1 192 ? -4.726 7.263 6.648 1.00 93.00 192 GLU A CA 1
ATOM 1511 C C . GLU A 1 192 ? -3.343 7.717 7.137 1.00 93.00 192 GLU A C 1
ATOM 1513 O O . GLU A 1 192 ? -2.401 6.923 7.185 1.00 93.00 192 GLU A O 1
ATOM 1518 N N . LYS A 1 193 ? -3.202 8.988 7.541 1.00 90.62 193 LYS A N 1
ATOM 1519 C CA . LYS A 1 193 ? -1.932 9.515 8.069 1.00 90.62 193 LYS A CA 1
ATOM 1520 C C . LYS A 1 193 ? -1.493 8.767 9.320 1.00 90.62 193 LYS A C 1
ATOM 1522 O O . LYS A 1 193 ? -0.328 8.377 9.410 1.00 90.62 193 LYS A O 1
ATOM 1527 N N . TRP A 1 194 ? -2.415 8.554 10.259 1.00 95.25 194 TRP A N 1
ATOM 1528 C CA . TRP A 1 194 ? -2.111 7.819 11.480 1.00 95.25 194 TRP A CA 1
ATOM 1529 C C . TRP A 1 194 ? -1.757 6.364 11.173 1.00 95.25 194 TRP A C 1
ATOM 1531 O O . TRP A 1 194 ? -0.739 5.868 11.649 1.00 95.25 194 TRP A O 1
ATOM 1541 N N . ALA A 1 195 ? -2.508 5.705 10.289 1.00 96.19 195 ALA A N 1
ATOM 1542 C CA . ALA A 1 195 ? -2.228 4.339 9.867 1.00 96.19 195 ALA A CA 1
ATOM 1543 C C . ALA A 1 195 ? -0.856 4.189 9.195 1.00 96.19 195 ALA A C 1
ATOM 1545 O O . ALA A 1 195 ? -0.136 3.237 9.488 1.00 96.19 195 ALA A O 1
ATOM 1546 N N . ASN A 1 196 ? -0.457 5.135 8.340 1.00 90.44 196 ASN A N 1
ATOM 1547 C CA . ASN A 1 196 ? 0.866 5.131 7.714 1.00 90.44 196 ASN A CA 1
ATOM 1548 C C . ASN A 1 196 ? 1.985 5.266 8.761 1.00 90.44 196 ASN A C 1
ATOM 1550 O O . ASN A 1 196 ? 3.005 4.586 8.657 1.00 90.44 196 ASN A O 1
ATOM 1554 N N . GLN A 1 197 ? 1.790 6.092 9.794 1.00 91.69 197 GLN A N 1
ATOM 1555 C CA . GLN A 1 197 ? 2.725 6.173 10.917 1.00 91.69 197 GLN A CA 1
ATOM 1556 C C . GLN A 1 197 ? 2.772 4.856 11.703 1.00 91.69 197 GLN A C 1
ATOM 1558 O O . GLN A 1 197 ? 3.856 4.343 11.967 1.00 91.69 197 GLN A O 1
ATOM 1563 N N . LEU A 1 198 ? 1.618 4.276 12.044 1.00 95.81 198 LEU A N 1
ATOM 1564 C CA . LEU A 1 198 ? 1.557 3.000 12.760 1.00 95.81 198 LEU A CA 1
ATOM 1565 C C . LEU A 1 198 ? 2.192 1.861 11.958 1.00 95.81 198 LEU A C 1
ATOM 1567 O O . LEU A 1 198 ? 2.881 1.031 12.543 1.00 95.81 198 LEU A O 1
ATOM 1571 N N . ALA A 1 199 ? 2.031 1.842 10.633 1.00 92.25 199 ALA A N 1
ATOM 1572 C CA . ALA A 1 199 ? 2.688 0.869 9.769 1.00 92.25 199 ALA A CA 1
ATOM 1573 C C . ALA A 1 199 ? 4.220 0.956 9.879 1.00 92.25 199 ALA A C 1
ATOM 1575 O O . ALA A 1 199 ? 4.863 -0.075 10.054 1.00 92.25 199 ALA A O 1
ATOM 1576 N N . LEU A 1 200 ? 4.796 2.165 9.886 1.00 87.69 200 LEU A N 1
ATOM 1577 C CA . LEU A 1 200 ? 6.234 2.364 10.119 1.00 87.69 200 LEU A CA 1
ATOM 1578 C C . LEU A 1 200 ? 6.659 1.919 11.527 1.00 87.69 200 LEU A C 1
ATOM 1580 O O . LEU A 1 200 ? 7.708 1.299 11.700 1.00 87.69 200 LEU A O 1
ATOM 1584 N N . GLU A 1 201 ? 5.839 2.195 12.544 1.00 92.50 201 GLU A N 1
ATOM 1585 C CA . GLU A 1 201 ? 6.112 1.749 13.914 1.00 92.50 201 GLU A CA 1
ATOM 1586 C C . GLU A 1 201 ? 6.087 0.218 14.049 1.00 92.50 201 GLU A C 1
ATOM 1588 O O . GLU A 1 201 ? 6.864 -0.344 14.826 1.00 92.50 201 GLU A O 1
ATOM 1593 N N . ILE A 1 202 ? 5.219 -0.453 13.285 1.00 90.38 202 ILE A N 1
ATOM 1594 C CA . ILE A 1 202 ? 5.110 -1.915 13.203 1.00 90.38 202 ILE A CA 1
ATOM 1595 C C . ILE A 1 202 ? 6.283 -2.529 12.435 1.00 90.38 202 ILE A C 1
ATOM 1597 O O . ILE A 1 202 ? 6.744 -3.596 12.837 1.00 90.38 202 ILE A O 1
ATOM 1601 N N . THR A 1 203 ? 6.762 -1.913 11.349 1.00 84.31 203 THR A N 1
ATOM 1602 C CA . THR A 1 203 ? 7.862 -2.480 10.549 1.00 84.31 203 THR A CA 1
ATOM 1603 C C . THR A 1 203 ? 9.220 -2.235 11.190 1.00 84.31 203 THR A C 1
ATOM 1605 O O . THR A 1 203 ? 9.982 -3.179 11.391 1.00 84.31 203 THR A O 1
ATOM 1608 N N . ASP A 1 204 ? 9.502 -0.986 11.563 1.00 83.69 204 ASP A N 1
ATOM 1609 C CA . ASP A 1 204 ? 10.857 -0.530 11.895 1.00 83.69 204 ASP A CA 1
ATOM 1610 C C . ASP A 1 204 ? 10.940 0.261 13.209 1.00 83.69 204 ASP A C 1
ATOM 1612 O O . ASP A 1 204 ? 12.036 0.513 13.713 1.00 83.69 204 ASP A O 1
ATOM 1616 N N . GLY A 1 205 ? 9.801 0.651 13.784 1.00 87.62 205 GLY A N 1
ATOM 1617 C CA . GLY A 1 205 ? 9.747 1.461 14.999 1.00 87.62 205 GLY A CA 1
ATOM 1618 C C . GLY A 1 205 ? 9.498 0.667 16.281 1.00 87.62 205 GLY A C 1
ATOM 1619 O O . GLY A 1 205 ? 9.962 -0.467 16.459 1.00 87.62 205 GLY A O 1
ATOM 1620 N N . ARG A 1 206 ? 8.778 1.290 17.219 1.00 93.94 206 ARG A N 1
ATOM 1621 C CA . ARG A 1 206 ? 8.602 0.802 18.599 1.00 93.94 206 ARG A CA 1
ATOM 1622 C C . ARG A 1 206 ? 7.831 -0.513 18.699 1.00 93.94 206 ARG A C 1
ATOM 1624 O O . ARG A 1 206 ? 8.015 -1.241 19.672 1.00 93.94 206 ARG A O 1
ATOM 1631 N N . PHE A 1 207 ? 7.002 -0.831 17.705 1.00 94.75 207 PHE A N 1
ATOM 1632 C CA . PHE A 1 207 ? 6.213 -2.060 17.679 1.00 94.75 207 PHE A CA 1
ATOM 1633 C C . PHE A 1 207 ? 6.899 -3.199 16.914 1.00 94.75 207 PHE A C 1
ATOM 1635 O O . PHE A 1 207 ? 6.474 -4.335 17.068 1.00 94.75 207 PHE A O 1
ATOM 1642 N N . SER A 1 208 ? 8.001 -2.962 16.192 1.00 91.50 208 SER A N 1
ATOM 1643 C CA . SER A 1 208 ? 8.707 -3.969 15.364 1.00 91.50 208 SER A CA 1
ATOM 1644 C C . SER A 1 208 ? 9.105 -5.274 16.065 1.00 91.50 208 SER A C 1
ATOM 1646 O O . SER A 1 208 ? 9.205 -6.334 15.439 1.00 91.50 208 SER A O 1
ATOM 1648 N N . ARG A 1 209 ? 9.357 -5.226 17.377 1.00 90.25 209 ARG A N 1
ATOM 1649 C CA . ARG A 1 209 ? 9.647 -6.425 18.181 1.00 90.25 209 ARG A CA 1
ATOM 1650 C C . ARG A 1 209 ? 8.382 -7.089 18.708 1.00 90.25 209 ARG A C 1
ATOM 1652 O O . ARG A 1 209 ? 8.319 -8.312 18.727 1.00 90.25 209 ARG A O 1
ATOM 1659 N N . GLU A 1 210 ? 7.419 -6.285 19.147 1.00 92.81 210 GLU A N 1
ATOM 1660 C CA . GLU A 1 210 ? 6.165 -6.749 19.747 1.00 92.81 210 GLU A CA 1
ATOM 1661 C C . GLU A 1 210 ? 5.243 -7.377 18.691 1.00 92.81 210 GLU A C 1
ATOM 1663 O O . GLU A 1 210 ? 4.640 -8.418 18.939 1.00 92.81 210 GLU A O 1
ATOM 1668 N N . SER A 1 211 ? 5.208 -6.795 17.488 1.00 92.56 211 SER A N 1
ATOM 1669 C CA . SER A 1 211 ? 4.349 -7.203 16.373 1.00 92.56 211 SER A CA 1
ATOM 1670 C C . SER A 1 211 ? 4.567 -8.644 15.933 1.00 92.56 211 SER A C 1
ATOM 1672 O O . SER A 1 211 ? 3.616 -9.318 15.545 1.00 92.56 211 SER A O 1
ATOM 1674 N N . LYS A 1 212 ? 5.790 -9.161 16.093 1.00 89.06 212 LYS A N 1
ATOM 1675 C CA . LYS A 1 212 ? 6.121 -10.564 15.814 1.00 89.06 212 LYS A CA 1
ATOM 1676 C C . LYS A 1 212 ? 5.305 -11.540 16.660 1.00 89.06 212 LYS A C 1
ATOM 1678 O O . LYS A 1 212 ? 4.939 -12.585 16.146 1.00 89.06 212 LYS A O 1
ATOM 1683 N N . ALA A 1 213 ? 5.010 -11.186 17.911 1.00 94.25 213 ALA A N 1
ATOM 1684 C CA . ALA A 1 213 ? 4.240 -12.025 18.828 1.00 94.25 213 ALA A CA 1
ATOM 1685 C C . ALA A 1 213 ? 2.723 -11.792 18.725 1.00 94.25 213 ALA A C 1
ATOM 1687 O O . ALA A 1 213 ? 1.932 -12.599 19.206 1.00 94.25 213 ALA A O 1
ATOM 1688 N N . TRP A 1 214 ? 2.273 -10.701 18.089 1.00 95.62 214 TRP A N 1
ATOM 1689 C CA . TRP A 1 214 ? 0.839 -10.397 17.978 1.00 95.62 214 TRP A CA 1
ATOM 1690 C C . TRP A 1 214 ? 0.055 -11.451 17.194 1.00 95.62 214 TRP A C 1
ATOM 1692 O O . TRP A 1 214 ? -1.156 -11.565 17.394 1.00 95.62 214 TRP A O 1
ATOM 1702 N N . LEU A 1 215 ? 0.729 -12.209 16.326 1.00 94.75 215 LEU A N 1
ATOM 1703 C CA . LEU A 1 215 ? 0.128 -13.264 15.513 1.00 94.75 215 LEU A CA 1
ATOM 1704 C C . LEU A 1 215 ? 0.267 -14.665 16.130 1.00 94.75 215 LEU A C 1
ATOM 1706 O O . LEU A 1 215 ? -0.316 -15.600 15.593 1.00 94.75 215 LEU A O 1
ATOM 1710 N N . ASP A 1 216 ? 0.970 -14.826 17.259 1.00 91.81 216 ASP A N 1
ATOM 1711 C CA . ASP A 1 216 ? 1.195 -16.141 17.889 1.00 91.81 216 ASP A CA 1
ATOM 1712 C C . ASP A 1 216 ? -0.115 -16.820 18.324 1.00 91.81 216 ASP A C 1
ATOM 1714 O O . ASP A 1 216 ? -0.202 -18.045 18.392 1.00 91.81 216 ASP A O 1
ATOM 1718 N N . SER A 1 217 ? -1.145 -16.021 18.617 1.00 83.56 217 SER A N 1
ATOM 1719 C CA . SER A 1 217 ? -2.478 -16.488 19.005 1.00 83.56 217 SER A CA 1
ATOM 1720 C C . SER A 1 217 ? -3.423 -16.758 17.830 1.00 83.56 217 SER A C 1
ATOM 1722 O O . SER A 1 217 ? -4.565 -17.158 18.059 1.00 83.56 217 SER A O 1
ATOM 1724 N N . LEU A 1 218 ? -2.984 -16.531 16.587 1.00 91.12 218 LEU A N 1
ATOM 1725 C CA . LEU A 1 218 ? -3.825 -16.681 15.403 1.00 91.12 218 LEU A CA 1
ATOM 1726 C C . LEU A 1 218 ? -3.928 -18.155 14.989 1.00 91.12 218 LEU A C 1
ATOM 1728 O O . LEU A 1 218 ? -2.959 -18.773 14.556 1.00 91.12 218 LEU A O 1
ATOM 1732 N N . ASP A 1 219 ? -5.142 -18.690 15.062 1.00 93.19 219 ASP A N 1
ATOM 1733 C CA . ASP A 1 219 ? -5.517 -20.025 14.603 1.00 93.19 219 ASP A CA 1
ATOM 1734 C C . ASP A 1 219 ? -6.754 -19.907 13.706 1.00 93.19 219 ASP A C 1
ATOM 1736 O O . ASP A 1 219 ? -7.895 -19.880 14.170 1.00 93.19 219 ASP A O 1
ATOM 1740 N N . PHE A 1 220 ? -6.533 -19.800 12.395 1.00 92.50 220 PHE A N 1
ATOM 1741 C CA . PHE A 1 220 ? -7.626 -19.603 11.440 1.00 92.50 220 PHE A CA 1
ATOM 1742 C C . PHE A 1 220 ? -8.598 -20.791 11.378 1.00 92.50 220 PHE A C 1
ATOM 1744 O O . PHE A 1 220 ? -9.751 -20.628 10.985 1.00 92.50 220 PHE A O 1
ATOM 1751 N N . SER A 1 221 ? -8.152 -21.984 11.788 1.00 92.06 221 SER A N 1
ATOM 1752 C CA . SER A 1 221 ? -9.015 -23.167 11.850 1.00 92.06 221 SER A CA 1
ATOM 1753 C C . SER A 1 221 ? -10.018 -23.112 13.006 1.00 92.06 221 SER A C 1
ATOM 1755 O O . SER A 1 221 ? -11.043 -23.791 12.954 1.00 92.06 221 SER A O 1
ATOM 1757 N N . ASP A 1 222 ? -9.762 -22.258 14.002 1.00 96.38 222 ASP A N 1
ATOM 1758 C CA . ASP A 1 222 ? -10.642 -22.010 15.139 1.00 96.38 222 ASP A CA 1
ATOM 1759 C C . ASP A 1 222 ? -10.834 -20.493 15.369 1.00 96.38 222 ASP A C 1
ATOM 1761 O O . ASP A 1 222 ? -10.191 -19.873 16.232 1.00 96.38 222 ASP A O 1
ATOM 1765 N N . PRO A 1 223 ? -11.744 -19.860 14.599 1.00 95.94 223 PRO A N 1
ATOM 1766 C CA . PRO A 1 223 ? -12.067 -18.443 14.746 1.00 95.94 223 PRO A CA 1
ATOM 1767 C C . PRO A 1 223 ? -12.543 -18.048 16.139 1.00 95.94 223 PRO A C 1
ATOM 1769 O O . PRO A 1 223 ? -12.264 -16.937 16.585 1.00 95.94 223 PRO A O 1
ATOM 1772 N N . VAL A 1 224 ? -13.236 -18.948 16.842 1.00 97.88 224 VAL A N 1
ATOM 1773 C CA . VAL A 1 224 ? -13.751 -18.680 18.189 1.00 97.88 224 VAL A CA 1
ATOM 1774 C C . VAL A 1 224 ? -12.594 -18.592 19.176 1.00 97.88 224 VAL A C 1
ATOM 1776 O O . VAL A 1 224 ? -12.506 -17.619 19.921 1.00 97.88 224 VAL A O 1
ATOM 1779 N N . LYS A 1 225 ? -11.668 -19.553 19.159 1.00 97.62 225 LYS A N 1
ATOM 1780 C CA . LYS A 1 225 ? -10.476 -19.538 20.018 1.00 97.62 225 LYS A CA 1
ATOM 1781 C C . LYS A 1 225 ? -9.568 -18.343 19.740 1.00 97.62 225 LYS A C 1
ATOM 1783 O O . LYS A 1 225 ? -9.079 -17.719 20.686 1.00 97.62 225 LYS A O 1
ATOM 1788 N N . THR A 1 226 ? -9.362 -18.004 18.467 1.00 97.81 226 THR A N 1
ATOM 1789 C CA . THR A 1 226 ? -8.583 -16.817 18.086 1.00 97.81 226 THR A CA 1
ATOM 1790 C C . THR A 1 226 ? -9.224 -15.550 18.651 1.00 97.81 226 THR A C 1
ATOM 1792 O O . THR A 1 226 ? -8.578 -14.794 19.379 1.00 97.81 226 THR A O 1
ATOM 1795 N N . ALA A 1 227 ? -10.522 -15.362 18.400 1.00 98.06 227 ALA A N 1
ATOM 1796 C CA . ALA A 1 227 ? -11.253 -14.193 18.866 1.00 98.06 227 ALA A CA 1
ATOM 1797 C C . ALA A 1 227 ? -11.310 -14.109 20.401 1.00 98.06 227 ALA A C 1
ATOM 1799 O O . ALA A 1 227 ? -11.125 -13.032 20.963 1.00 98.06 227 ALA A O 1
ATOM 1800 N N . MET A 1 228 ? -11.486 -15.238 21.096 1.00 98.38 228 MET A N 1
ATOM 1801 C CA . MET A 1 228 ? -11.449 -15.295 22.563 1.00 98.38 228 MET A CA 1
ATOM 1802 C C . MET A 1 228 ? -10.092 -14.875 23.126 1.00 98.38 228 MET A C 1
ATOM 1804 O O . MET A 1 228 ? -10.039 -14.196 24.150 1.00 98.38 228 MET A O 1
ATOM 1808 N N . THR A 1 229 ? -8.989 -15.254 22.476 1.00 98.12 229 THR A N 1
ATOM 1809 C CA . THR A 1 229 ? -7.655 -14.810 22.901 1.00 98.12 229 THR A CA 1
ATOM 1810 C C . THR A 1 229 ? -7.513 -13.296 22.757 1.00 98.12 229 THR A C 1
ATOM 1812 O O . THR A 1 229 ? -7.105 -12.633 23.707 1.00 98.12 229 THR A O 1
ATOM 1815 N N . TRP A 1 230 ? -7.912 -12.732 21.613 1.00 98.06 230 TRP A N 1
ATOM 1816 C CA . TRP A 1 230 ? -7.855 -11.281 21.388 1.00 98.06 230 TRP A CA 1
ATOM 1817 C C . TRP A 1 230 ? -8.751 -10.509 22.364 1.00 98.06 230 TRP A C 1
ATOM 1819 O O . TRP A 1 230 ? -8.323 -9.495 22.909 1.00 98.06 230 TRP A O 1
ATOM 1829 N N . SER A 1 231 ? -9.942 -11.039 22.649 1.00 98.31 231 SER A N 1
ATOM 1830 C CA . SER A 1 231 ? -10.881 -10.494 23.632 1.00 98.31 231 SER A CA 1
ATOM 1831 C C . SER A 1 231 ? -10.285 -10.429 25.035 1.00 98.31 231 SER A C 1
ATOM 1833 O O . SER A 1 231 ? -10.305 -9.379 25.668 1.00 98.31 231 SER A O 1
ATOM 1835 N N . ARG A 1 232 ? -9.671 -11.523 25.504 1.00 98.56 232 ARG A N 1
ATOM 1836 C CA . ARG A 1 232 ? -9.013 -11.580 26.821 1.00 98.56 232 ARG A CA 1
ATOM 1837 C C . ARG A 1 232 ? -7.828 -10.626 26.920 1.00 98.56 232 ARG A C 1
ATOM 1839 O O . ARG A 1 232 ? -7.638 -9.999 27.956 1.00 98.56 232 ARG A O 1
ATOM 1846 N N . GLU A 1 233 ? -7.040 -10.498 25.854 1.00 97.69 233 GLU A N 1
ATOM 1847 C CA . GLU A 1 233 ? -5.950 -9.521 25.809 1.00 97.69 233 GLU A CA 1
ATOM 1848 C C . GLU A 1 233 ? -6.462 -8.077 25.910 1.00 97.69 233 GLU A C 1
ATOM 1850 O O . GLU A 1 233 ? -5.842 -7.265 26.592 1.00 97.69 233 GLU A O 1
ATOM 1855 N N . ALA A 1 234 ? -7.576 -7.752 25.244 1.00 98.19 234 ALA A N 1
ATOM 1856 C CA . ALA A 1 234 ? -8.188 -6.428 25.310 1.00 98.19 234 ALA A CA 1
ATOM 1857 C C . ALA A 1 234 ? -8.830 -6.161 26.685 1.00 98.19 234 ALA A C 1
ATOM 1859 O O . ALA A 1 234 ? -8.560 -5.124 27.288 1.00 98.19 234 ALA A O 1
ATOM 1860 N N . ASN A 1 235 ? -9.605 -7.112 27.213 1.00 98.75 235 ASN A N 1
ATOM 1861 C CA . ASN A 1 235 ? -10.244 -7.043 28.532 1.00 98.75 235 ASN A CA 1
ATOM 1862 C C . ASN A 1 235 ? -9.219 -6.903 29.677 1.00 98.75 235 ASN A C 1
ATOM 1864 O O . ASN A 1 235 ? -9.456 -6.161 30.623 1.00 98.75 235 ASN A O 1
ATOM 1868 N N . ALA A 1 236 ? -8.017 -7.480 29.569 1.00 98.56 236 ALA A N 1
ATOM 1869 C CA . ALA A 1 236 ? -6.959 -7.276 30.568 1.00 98.56 236 ALA A CA 1
ATOM 1870 C C . ALA A 1 236 ? -6.545 -5.794 30.742 1.00 98.56 236 ALA A C 1
ATOM 1872 O O . ALA A 1 236 ? -6.081 -5.388 31.817 1.00 98.56 236 ALA A O 1
ATOM 1873 N N . PHE A 1 237 ? -6.725 -4.957 29.710 1.00 98.62 237 PHE A N 1
ATOM 1874 C CA . PHE A 1 237 ? -6.510 -3.514 29.828 1.00 98.62 237 PHE A CA 1
ATOM 1875 C C . PHE A 1 237 ? -7.596 -2.813 30.648 1.00 98.62 237 PHE A C 1
ATOM 1877 O O . PHE A 1 237 ? -7.335 -1.720 31.153 1.00 98.62 237 PHE A O 1
ATOM 1884 N N . VAL A 1 238 ? -8.760 -3.437 30.862 1.00 98.69 238 VAL A N 1
ATOM 1885 C CA . VAL A 1 238 ? -9.817 -2.876 31.709 1.00 98.69 238 VAL A CA 1
ATOM 1886 C C . VAL A 1 238 ? -9.320 -2.706 33.140 1.00 98.69 238 VAL A C 1
ATOM 1888 O O . VAL A 1 238 ? -9.274 -1.585 33.638 1.00 98.69 238 VAL A O 1
ATOM 1891 N N . CYS A 1 239 ? -8.820 -3.775 33.759 1.00 98.38 239 CYS A N 1
ATOM 1892 C CA . CYS A 1 239 ? -8.317 -3.736 35.134 1.00 98.38 239 CYS A CA 1
ATOM 1893 C C . CYS A 1 239 ? -7.058 -2.879 35.300 1.00 98.38 239 CYS A C 1
ATOM 1895 O O . CYS A 1 239 ? -6.801 -2.360 36.379 1.00 98.38 239 CYS A O 1
ATOM 1897 N N . THR A 1 240 ? -6.237 -2.755 34.256 1.00 97.81 240 THR A N 1
ATOM 1898 C CA . THR A 1 240 ? -4.912 -2.125 34.378 1.00 97.81 240 THR A CA 1
ATOM 1899 C C . THR A 1 240 ? -4.874 -0.668 33.924 1.00 97.81 240 THR A C 1
ATOM 1901 O O . THR A 1 240 ? -4.012 0.074 34.387 1.00 97.81 240 THR A O 1
ATOM 1904 N N . HIS A 1 241 ? -5.769 -0.249 33.023 1.00 98.19 241 HIS A N 1
ATOM 1905 C CA . HIS A 1 241 ? -5.723 1.081 32.401 1.00 98.19 241 HIS A CA 1
ATOM 1906 C C . HIS A 1 241 ? -7.096 1.751 32.282 1.00 98.19 241 HIS A C 1
ATOM 1908 O O . HIS A 1 241 ? -7.164 2.971 32.407 1.00 98.19 241 HIS A O 1
ATOM 1914 N N . VAL A 1 242 ? -8.183 1.000 32.062 1.00 98.31 242 VAL A N 1
ATOM 1915 C CA . VAL A 1 242 ? -9.522 1.604 31.946 1.00 98.31 242 VAL A CA 1
ATOM 1916 C C . VAL A 1 242 ? -10.075 1.985 33.319 1.00 98.31 242 VAL A C 1
ATOM 1918 O O . VAL A 1 242 ? -10.439 3.141 33.529 1.00 98.31 242 VAL A O 1
ATOM 1921 N N . LEU A 1 243 ? -10.110 1.031 34.251 1.00 98.25 243 LEU A N 1
ATOM 1922 C CA . LEU A 1 243 ? -10.679 1.157 35.594 1.00 98.25 243 LEU A CA 1
ATOM 1923 C C . LEU A 1 243 ? -9.680 0.734 36.690 1.00 98.25 243 LEU A C 1
ATOM 1925 O O . LEU A 1 243 ? -10.075 -0.011 37.580 1.00 98.25 243 LEU A O 1
ATOM 1929 N N . PRO A 1 244 ? -8.408 1.187 36.692 1.00 96.75 244 PRO A N 1
ATOM 1930 C CA . PRO A 1 244 ? -7.402 0.719 37.659 1.00 96.75 244 PRO A CA 1
ATOM 1931 C C . PRO A 1 244 ? -7.752 1.021 39.125 1.00 96.75 244 PRO A C 1
ATOM 1933 O O . PRO A 1 244 ? -7.262 0.353 40.031 1.00 96.75 244 PRO A O 1
ATOM 1936 N N . GLU A 1 245 ? -8.618 2.008 39.354 1.00 96.56 245 GLU A N 1
ATOM 1937 C CA . GLU A 1 245 ? -9.141 2.405 40.667 1.00 96.56 245 GLU A CA 1
ATOM 1938 C C . GLU A 1 245 ? -10.663 2.155 40.774 1.00 96.56 245 GLU A C 1
ATOM 1940 O O . GLU A 1 245 ? -11.343 2.741 41.614 1.00 96.56 245 GLU A O 1
ATOM 1945 N N . GLY A 1 246 ? -11.218 1.301 39.904 1.00 96.69 246 GLY A N 1
ATOM 1946 C CA . GLY A 1 246 ? -12.658 1.061 39.784 1.00 96.69 246 GLY A CA 1
ATOM 1947 C C . GLY A 1 246 ? -13.433 2.234 39.170 1.00 96.69 246 GLY A C 1
ATOM 1948 O O . GLY A 1 246 ? -12.861 3.229 38.719 1.00 96.69 246 GLY A O 1
ATOM 1949 N N . VAL A 1 247 ? -14.766 2.116 39.146 1.00 97.56 247 VAL A N 1
ATOM 1950 C CA . VAL A 1 247 ? -15.674 3.122 38.553 1.00 97.56 247 VAL A CA 1
ATOM 1951 C C . VAL A 1 247 ? -15.544 4.488 39.235 1.00 97.56 247 VAL A C 1
ATOM 1953 O O . VAL A 1 247 ? -15.536 5.517 38.558 1.00 97.56 247 VAL A O 1
ATOM 1956 N N . ASP A 1 248 ? -15.379 4.511 40.558 1.00 96.31 248 ASP A N 1
ATOM 1957 C CA . ASP A 1 248 ? -15.259 5.749 41.340 1.00 96.31 248 ASP A CA 1
ATOM 1958 C C . ASP A 1 248 ? -13.975 6.540 41.026 1.00 96.31 248 ASP A C 1
ATOM 1960 O O . ASP A 1 248 ? -13.922 7.757 41.235 1.00 96.31 248 ASP A O 1
ATOM 1964 N N . GLY A 1 249 ? -12.952 5.872 40.479 1.00 96.06 249 GLY A N 1
ATOM 1965 C CA . GLY A 1 249 ? -11.712 6.505 40.031 1.00 96.06 249 GLY A CA 1
ATOM 1966 C C . GLY A 1 249 ? -11.875 7.369 38.776 1.00 96.06 249 GLY A C 1
ATOM 1967 O O . GLY A 1 249 ? -11.082 8.283 38.550 1.00 96.06 249 GLY A O 1
ATOM 1968 N N . VAL A 1 250 ? -12.913 7.123 37.971 1.00 97.69 250 VAL A N 1
ATOM 1969 C CA . VAL A 1 250 ? -13.133 7.812 36.685 1.00 97.69 250 VAL A CA 1
ATOM 1970 C C . VAL A 1 250 ? -14.440 8.600 36.629 1.00 97.69 250 VAL A C 1
ATOM 1972 O O . VAL A 1 250 ? -14.504 9.611 35.931 1.00 97.69 250 VAL A O 1
ATOM 1975 N N . ARG A 1 251 ? -15.474 8.179 37.367 1.00 97.88 251 ARG A N 1
ATOM 1976 C CA . ARG A 1 251 ? -16.796 8.816 37.362 1.00 97.88 251 ARG A CA 1
ATOM 1977 C C . ARG A 1 251 ? -16.709 10.279 37.797 1.00 97.88 251 ARG A C 1
ATOM 1979 O O . ARG A 1 251 ? -16.104 10.605 38.816 1.00 97.88 251 ARG A O 1
ATOM 1986 N N . ASP A 1 252 ? -17.315 11.153 36.999 1.00 97.06 252 ASP A N 1
ATOM 1987 C CA . ASP A 1 252 ? -17.344 12.606 37.190 1.00 97.06 252 ASP A CA 1
ATOM 1988 C C . ASP A 1 252 ? -15.940 13.253 37.294 1.00 97.06 252 ASP A C 1
ATOM 1990 O O . ASP A 1 252 ? -15.785 14.360 37.819 1.00 97.06 252 ASP A O 1
ATOM 1994 N N . ARG A 1 253 ? -14.887 12.576 36.804 1.00 97.38 253 ARG A N 1
ATOM 1995 C CA . ARG A 1 253 ? -13.500 13.075 36.799 1.00 97.38 253 ARG A CA 1
ATOM 1996 C C . ARG A 1 253 ? -13.077 13.581 35.423 1.00 97.38 253 ARG A C 1
ATOM 1998 O O . ARG A 1 253 ? -13.586 13.135 34.403 1.00 97.38 253 ARG A O 1
ATOM 2005 N N . GLU A 1 254 ? -12.104 14.494 35.410 1.00 97.56 254 GLU A N 1
ATOM 2006 C CA . GLU A 1 254 ? -11.430 14.968 34.194 1.00 97.56 254 GLU A CA 1
ATOM 2007 C C . GLU A 1 254 ? -10.375 13.957 33.729 1.00 97.56 254 GLU A C 1
ATOM 2009 O O . GLU A 1 254 ? -9.391 13.707 34.429 1.00 97.56 254 GLU A O 1
ATOM 2014 N N . LEU A 1 255 ? -10.575 13.398 32.535 1.00 98.00 255 LEU A N 1
ATOM 2015 C CA . LEU A 1 255 ? -9.744 12.336 31.967 1.00 98.00 255 LEU A CA 1
ATOM 2016 C C . LEU A 1 255 ? -8.782 12.821 30.869 1.00 98.00 255 LEU A C 1
ATOM 2018 O O . LEU A 1 255 ? -7.899 12.073 30.452 1.00 98.00 255 LEU A O 1
ATOM 2022 N N . GLY A 1 256 ? -8.871 14.081 30.439 1.00 95.25 256 GLY A N 1
ATOM 2023 C CA . GLY A 1 256 ? -7.987 14.667 29.429 1.00 95.25 256 GLY A CA 1
ATOM 2024 C C . GLY A 1 256 ? -6.534 14.874 29.887 1.00 95.25 256 GLY A C 1
ATOM 2025 O O . GLY A 1 256 ? -5.684 15.189 29.055 1.00 95.25 256 GLY A O 1
ATOM 2026 N N . GLY A 1 257 ? -6.238 14.712 31.181 1.00 95.19 257 GLY A N 1
ATOM 2027 C CA . GLY A 1 257 ? -4.901 14.865 31.770 1.00 95.19 257 GLY A CA 1
ATOM 2028 C C . GLY A 1 257 ? -4.160 13.537 31.964 1.00 95.19 257 GLY A C 1
ATOM 2029 O O . GLY A 1 257 ? -3.901 12.805 31.015 1.00 95.19 257 GLY A O 1
ATOM 2030 N N . ARG A 1 258 ? -3.825 13.208 33.220 1.00 94.75 258 ARG A N 1
ATOM 2031 C CA . ARG A 1 258 ? -3.035 12.008 33.574 1.00 94.75 258 ARG A CA 1
ATOM 2032 C C . ARG A 1 258 ? -3.641 10.695 33.079 1.00 94.75 258 ARG A C 1
ATOM 2034 O O . ARG A 1 258 ? -2.906 9.778 32.733 1.00 94.75 258 ARG A O 1
ATOM 2041 N N . TYR A 1 259 ? -4.970 10.603 33.042 1.00 97.81 259 TYR A N 1
ATOM 2042 C CA . TYR A 1 259 ? -5.647 9.418 32.526 1.00 97.81 259 TYR A CA 1
ATOM 2043 C C . TYR A 1 259 ? -5.320 9.195 31.042 1.00 97.81 259 TYR A C 1
ATOM 2045 O O . TYR A 1 259 ? -4.905 8.104 30.662 1.00 97.81 259 TYR A O 1
ATOM 2053 N N . PHE A 1 260 ? -5.408 10.243 30.215 1.00 97.31 260 PHE A N 1
ATOM 2054 C CA . PHE A 1 260 ? -4.982 10.206 28.814 1.00 97.31 260 PHE A CA 1
ATOM 2055 C C . PHE A 1 260 ? -3.504 9.825 28.647 1.00 97.31 260 PHE A C 1
ATOM 2057 O O . PHE A 1 260 ? -3.190 9.025 27.770 1.00 97.31 260 PHE A O 1
ATOM 2064 N N . GLU A 1 261 ? -2.600 10.343 29.484 1.00 96.62 261 GLU A N 1
ATOM 2065 C CA . GLU A 1 261 ? -1.168 9.999 29.417 1.00 96.62 261 GLU A CA 1
ATOM 2066 C C . GLU A 1 261 ? -0.919 8.492 29.609 1.00 96.62 261 GLU A C 1
ATOM 2068 O O . GLU A 1 261 ? -0.028 7.928 28.971 1.00 96.62 261 GLU A O 1
ATOM 2073 N N . ALA A 1 262 ? -1.730 7.829 30.441 1.00 96.44 262 ALA A N 1
ATOM 2074 C CA . ALA A 1 262 ? -1.670 6.385 30.656 1.00 96.44 262 ALA A CA 1
ATOM 2075 C C . ALA A 1 262 ? -2.415 5.582 29.571 1.00 96.44 262 ALA A C 1
ATOM 2077 O O . ALA A 1 262 ? -1.905 4.572 29.084 1.00 96.44 262 ALA A O 1
ATOM 2078 N N . ALA A 1 263 ? -3.613 6.021 29.176 1.00 97.50 263 ALA A N 1
ATOM 2079 C CA . ALA A 1 263 ? -4.488 5.288 28.261 1.00 97.50 263 ALA A CA 1
ATOM 2080 C C . ALA A 1 263 ? -4.109 5.457 26.777 1.00 97.50 263 ALA A C 1
ATOM 2082 O O . ALA A 1 263 ? -4.272 4.529 25.984 1.00 97.50 263 ALA A O 1
ATOM 2083 N N . GLY A 1 264 ? -3.556 6.609 26.389 1.00 97.56 264 GLY A N 1
ATOM 2084 C CA . GLY A 1 264 ? -3.169 6.927 25.011 1.00 97.56 264 GLY A CA 1
ATOM 2085 C C . GLY A 1 264 ? -2.248 5.882 24.369 1.00 97.56 264 GLY A C 1
ATOM 2086 O O . GLY A 1 264 ? -2.600 5.328 23.325 1.00 97.56 264 GLY A O 1
ATOM 2087 N N . PRO A 1 265 ? -1.112 5.524 24.995 1.00 97.12 265 PRO A N 1
ATOM 2088 C CA . PRO A 1 265 ? -0.226 4.486 24.469 1.00 97.12 265 PRO A CA 1
ATOM 2089 C C . PRO A 1 265 ? -0.892 3.107 24.323 1.00 97.12 265 PRO A C 1
ATOM 2091 O O . PRO A 1 265 ? -0.507 2.333 23.445 1.00 97.12 265 PRO A O 1
ATOM 2094 N N . VAL A 1 266 ? -1.886 2.785 25.162 1.00 98.06 266 VAL A N 1
ATOM 2095 C CA . VAL A 1 266 ? -2.656 1.535 25.053 1.00 98.06 266 VAL A CA 1
ATOM 2096 C C . VAL A 1 266 ? -3.585 1.581 23.850 1.00 98.06 266 VAL A C 1
ATOM 2098 O O . VAL A 1 266 ? -3.565 0.649 23.049 1.00 98.06 266 VAL A O 1
ATOM 2101 N N . VAL A 1 267 ? -4.345 2.667 23.685 1.00 98.31 267 VAL A N 1
ATOM 2102 C CA . VAL A 1 267 ? -5.220 2.872 22.521 1.00 98.31 267 VAL A CA 1
ATOM 2103 C C . VAL A 1 267 ? -4.427 2.761 21.222 1.00 98.31 267 VAL A C 1
ATOM 2105 O O . VAL A 1 267 ? -4.793 2.005 20.326 1.00 98.31 267 VAL A O 1
ATOM 2108 N N . GLU A 1 268 ? -3.285 3.439 21.147 1.00 97.44 268 GLU A N 1
ATOM 2109 C CA . GLU A 1 268 ? -2.430 3.417 19.966 1.00 97.44 268 GLU A CA 1
ATOM 2110 C C . GLU A 1 268 ? -1.882 2.016 19.648 1.00 97.44 268 GLU A C 1
ATOM 2112 O O . GLU A 1 268 ? -1.900 1.581 18.492 1.00 97.44 268 GLU A O 1
ATOM 2117 N N . ARG A 1 269 ? -1.451 1.272 20.679 1.00 97.62 269 ARG A N 1
ATOM 2118 C CA . ARG A 1 269 ? -1.023 -0.126 20.534 1.00 97.62 269 ARG A CA 1
ATOM 2119 C C . ARG A 1 269 ? -2.173 -1.010 20.054 1.00 97.62 269 ARG A C 1
ATOM 2121 O O . ARG A 1 269 ? -1.957 -1.838 19.173 1.00 97.62 269 ARG A O 1
ATOM 2128 N N . GLN A 1 270 ? -3.373 -0.858 20.613 1.00 98.31 270 GLN A N 1
ATOM 2129 C CA . GLN A 1 270 ? -4.527 -1.681 20.253 1.00 98.31 270 GLN A CA 1
ATOM 2130 C C . GLN A 1 270 ? -4.990 -1.418 18.815 1.00 98.31 270 GLN A C 1
ATOM 2132 O O . GLN A 1 270 ? -5.275 -2.378 18.106 1.00 98.31 270 GLN A O 1
ATOM 2137 N N . VAL A 1 271 ? -4.966 -0.167 18.340 1.00 98.44 271 VAL A N 1
ATOM 2138 C CA . VAL A 1 271 ? -5.253 0.170 16.932 1.00 98.44 271 VAL A CA 1
ATOM 2139 C C . VAL A 1 271 ? -4.217 -0.457 15.987 1.00 98.44 271 VAL A C 1
ATOM 2141 O O . VAL A 1 271 ? -4.582 -1.095 14.997 1.00 98.44 271 VAL A O 1
ATOM 2144 N N . ALA A 1 272 ? -2.922 -0.351 16.309 1.00 98.31 272 ALA A N 1
ATOM 2145 C CA . ALA A 1 272 ? -1.855 -0.982 15.528 1.00 98.31 272 ALA A CA 1
ATOM 2146 C C . ALA A 1 272 ? -1.998 -2.515 15.485 1.00 98.31 272 ALA A C 1
ATOM 2148 O O . ALA A 1 272 ? -1.943 -3.129 14.416 1.00 98.31 272 ALA A O 1
ATOM 2149 N N . ARG A 1 273 ? -2.229 -3.131 16.651 1.00 98.19 273 ARG A N 1
ATOM 2150 C CA . ARG A 1 273 ? -2.397 -4.578 16.814 1.00 98.19 273 ARG A CA 1
ATOM 2151 C C . ARG A 1 273 ? -3.633 -5.094 16.077 1.00 98.19 273 ARG A C 1
ATOM 2153 O O . ARG A 1 273 ? -3.532 -6.109 15.390 1.00 98.19 273 ARG A O 1
ATOM 2160 N N . ALA A 1 274 ? -4.758 -4.384 16.168 1.00 98.44 274 ALA A N 1
ATOM 2161 C CA . ALA A 1 274 ? -5.994 -4.723 15.470 1.00 98.44 274 ALA A CA 1
ATOM 2162 C C . ALA A 1 274 ? -5.802 -4.726 13.953 1.00 98.44 274 ALA A C 1
ATOM 2164 O O . ALA A 1 274 ? -6.153 -5.705 13.301 1.00 98.44 274 ALA A O 1
ATOM 2165 N N . GLY A 1 275 ? -5.189 -3.679 13.390 1.00 98.31 275 GLY A N 1
ATOM 2166 C CA . GLY A 1 275 ? -4.924 -3.613 11.952 1.00 98.31 275 GLY A CA 1
ATOM 2167 C C . GLY A 1 275 ? -3.961 -4.700 11.467 1.00 98.31 275 GLY A C 1
ATOM 2168 O O . GLY A 1 275 ? -4.200 -5.328 10.437 1.00 98.31 275 GLY A O 1
ATOM 2169 N N . TYR A 1 276 ? -2.907 -4.991 12.235 1.00 98.19 276 TYR A N 1
ATOM 2170 C CA . TYR A 1 276 ? -1.946 -6.042 11.887 1.00 98.19 276 TYR A CA 1
ATOM 2171 C C . TYR A 1 276 ? -2.566 -7.449 11.931 1.00 98.19 276 TYR A C 1
ATOM 2173 O O . TYR A 1 276 ? -2.364 -8.255 11.022 1.00 98.19 276 TYR A O 1
ATOM 2181 N N . ARG A 1 277 ? -3.383 -7.739 12.952 1.00 98.25 277 ARG A N 1
ATOM 2182 C CA . ARG A 1 277 ? -4.146 -8.996 13.050 1.00 98.25 277 ARG A CA 1
ATOM 2183 C C . ARG A 1 277 ? -5.223 -9.105 11.985 1.00 98.25 277 ARG A C 1
ATOM 2185 O O . ARG A 1 277 ? -5.402 -10.182 11.427 1.00 98.25 277 ARG A O 1
ATOM 2192 N N . MET A 1 278 ? -5.905 -8.002 11.681 1.00 98.31 278 MET A N 1
ATOM 2193 C CA . MET A 1 278 ? -6.886 -7.943 10.602 1.00 98.31 278 MET A CA 1
ATOM 2194 C C . MET A 1 278 ? -6.237 -8.330 9.278 1.00 98.31 278 MET A C 1
ATOM 2196 O O . MET A 1 278 ? -6.778 -9.189 8.594 1.00 98.31 278 MET A O 1
ATOM 2200 N N . ALA A 1 279 ? -5.062 -7.786 8.947 1.00 97.75 279 ALA A N 1
ATOM 2201 C CA . ALA A 1 279 ? -4.356 -8.169 7.727 1.00 97.75 279 ALA A CA 1
ATOM 2202 C C . ALA A 1 279 ? -4.104 -9.681 7.645 1.00 97.75 279 ALA A C 1
ATOM 2204 O O . ALA A 1 279 ? -4.499 -10.316 6.670 1.00 97.75 279 ALA A O 1
ATOM 2205 N N . ALA A 1 280 ? -3.532 -10.266 8.701 1.00 96.38 280 ALA A N 1
ATOM 2206 C CA . ALA A 1 280 ? -3.266 -11.702 8.752 1.00 96.38 280 ALA A CA 1
ATOM 2207 C C . ALA A 1 280 ? -4.553 -12.548 8.671 1.00 96.38 280 ALA A C 1
ATOM 2209 O O . ALA A 1 280 ? -4.570 -13.597 8.027 1.00 96.38 280 ALA A O 1
ATOM 2210 N N . TRP A 1 281 ? -5.645 -12.086 9.288 1.00 96.69 281 TRP A N 1
ATOM 2211 C CA . TRP A 1 281 ? -6.947 -12.753 9.230 1.00 96.69 281 TRP A CA 1
ATOM 2212 C C . TRP A 1 281 ? -7.557 -12.708 7.824 1.00 96.69 281 TRP A C 1
ATOM 2214 O O . TRP A 1 281 ? -8.040 -13.723 7.327 1.00 96.69 281 TRP A O 1
ATOM 2224 N N . LEU A 1 282 ? -7.506 -11.550 7.158 1.00 96.00 282 LEU A N 1
ATOM 2225 C CA . LEU A 1 282 ? -7.993 -11.384 5.787 1.00 96.00 282 LEU A CA 1
ATOM 2226 C C . LEU A 1 282 ? -7.142 -12.179 4.783 1.00 96.00 282 LEU A C 1
ATOM 2228 O O . LEU A 1 282 ? -7.702 -12.768 3.862 1.00 96.00 282 LEU A O 1
ATOM 2232 N N . ASP A 1 283 ? -5.825 -12.264 4.987 1.00 94.31 283 ASP A N 1
ATOM 2233 C CA . ASP A 1 283 ? -4.942 -13.122 4.186 1.00 94.31 283 ASP A CA 1
ATOM 2234 C C . ASP A 1 283 ? -5.292 -14.604 4.307 1.00 94.31 283 ASP A C 1
ATOM 2236 O O . ASP A 1 283 ? -5.261 -15.338 3.320 1.00 94.31 283 ASP A O 1
ATOM 2240 N N . ALA A 1 284 ? -5.698 -15.052 5.493 1.00 90.94 284 ALA A N 1
ATOM 2241 C CA . ALA A 1 284 ? -6.148 -16.423 5.684 1.00 90.94 284 ALA A CA 1
ATOM 2242 C C . ALA A 1 284 ? -7.522 -16.706 5.036 1.00 90.94 284 ALA A C 1
ATOM 2244 O O . ALA A 1 284 ? -7.786 -17.847 4.651 1.00 90.94 284 ALA A O 1
ATOM 2245 N N . ILE A 1 285 ? -8.366 -15.680 4.843 1.00 87.12 285 ILE A N 1
ATOM 2246 C CA . ILE A 1 285 ? -9.631 -15.792 4.090 1.00 87.12 285 ILE A CA 1
ATOM 2247 C C . ILE A 1 285 ? -9.382 -16.021 2.592 1.00 87.12 285 ILE A C 1
ATOM 2249 O O . ILE A 1 285 ? -10.214 -16.627 1.917 1.00 87.12 285 ILE A O 1
ATOM 2253 N N . VAL A 1 286 ? -8.244 -15.570 2.059 1.00 83.12 286 VAL A N 1
ATOM 2254 C CA . VAL A 1 286 ? -7.910 -15.660 0.631 1.00 83.12 286 VAL A CA 1
ATOM 2255 C C . VAL A 1 286 ? -6.714 -16.602 0.431 1.00 83.12 286 VAL A C 1
ATOM 2257 O O . VAL A 1 286 ? -5.604 -16.155 0.143 1.00 83.12 286 VAL A O 1
ATOM 2260 N N . PRO A 1 287 ? -6.886 -17.931 0.572 1.00 60.97 287 PRO A N 1
ATOM 2261 C CA . PRO A 1 287 ? -5.796 -18.858 0.321 1.00 60.97 287 PRO A CA 1
ATOM 2262 C C . PRO A 1 287 ? -5.395 -18.856 -1.164 1.00 60.97 287 PRO A C 1
ATOM 2264 O O . PRO A 1 287 ? -6.229 -18.776 -2.066 1.00 60.97 287 PRO A O 1
ATOM 2267 N N . VAL A 1 288 ? -4.092 -19.032 -1.413 1.00 47.59 288 VAL A N 1
ATOM 2268 C CA . VAL A 1 288 ? -3.378 -18.978 -2.714 1.00 47.59 288 VAL A CA 1
ATOM 2269 C C . VAL A 1 288 ? -3.811 -20.077 -3.722 1.00 47.59 288 VAL A C 1
ATOM 2271 O O . VAL A 1 288 ? -3.065 -20.441 -4.626 1.00 47.59 288 VAL A O 1
ATOM 2274 N N . LYS A 1 289 ? -5.003 -20.677 -3.593 1.00 41.69 289 LYS A N 1
ATOM 2275 C CA . LYS A 1 289 ? -5.433 -21.837 -4.399 1.00 41.69 289 LYS A CA 1
ATOM 2276 C C . LYS A 1 289 ? -6.672 -21.650 -5.277 1.00 41.69 289 LYS A C 1
ATOM 2278 O O . LYS A 1 289 ? -6.877 -22.485 -6.154 1.00 41.69 289 LYS A O 1
ATOM 2283 N N . ASP A 1 290 ? -7.401 -20.539 -5.194 1.00 38.69 290 ASP A N 1
ATOM 2284 C CA . ASP A 1 290 ? -8.709 -20.428 -5.868 1.00 38.69 290 ASP A CA 1
ATOM 2285 C C . ASP A 1 290 ? -8.769 -19.484 -7.083 1.00 38.69 290 ASP A C 1
ATOM 2287 O O . ASP A 1 290 ? -9.788 -18.851 -7.347 1.00 38.69 290 ASP A O 1
ATOM 2291 N N . TYR A 1 291 ? -7.712 -19.455 -7.905 1.00 40.66 291 TYR A N 1
ATOM 2292 C CA . TYR A 1 291 ? -7.761 -18.864 -9.259 1.00 40.66 291 TYR A CA 1
ATOM 2293 C C . TYR A 1 291 ? -7.725 -19.894 -10.405 1.00 40.66 291 TYR A C 1
ATOM 2295 O O . TYR A 1 291 ? -7.586 -19.521 -11.567 1.00 40.66 291 TYR A O 1
ATOM 2303 N N . ILE A 1 292 ? -7.909 -21.190 -10.121 1.00 36.59 292 ILE A N 1
ATOM 2304 C CA . ILE A 1 292 ? -7.993 -22.234 -11.167 1.00 36.59 292 ILE A CA 1
ATOM 2305 C C . ILE A 1 292 ? -9.439 -22.490 -11.652 1.00 36.59 292 ILE A C 1
ATOM 2307 O O . ILE A 1 292 ? -9.631 -23.031 -12.742 1.00 36.59 292 ILE A O 1
ATOM 2311 N N . PHE A 1 293 ? -10.478 -22.043 -10.936 1.00 30.12 293 PHE A N 1
ATOM 2312 C CA . PHE A 1 293 ? -11.847 -22.536 -11.175 1.00 30.12 293 PHE A CA 1
ATOM 2313 C C . PHE A 1 293 ? -12.830 -21.630 -11.940 1.00 30.12 293 PHE A C 1
ATOM 2315 O O . PHE A 1 293 ? -13.986 -22.011 -12.096 1.00 30.12 293 PHE A O 1
ATOM 2322 N N . LEU A 1 294 ? -12.402 -20.494 -12.509 1.00 31.34 294 LEU A N 1
ATOM 2323 C CA . LEU A 1 294 ? -13.296 -19.615 -13.297 1.00 31.34 294 LEU A CA 1
ATOM 2324 C C . LEU A 1 294 ? -12.946 -19.455 -14.790 1.00 31.34 294 LEU A C 1
ATOM 2326 O O . LEU A 1 294 ? -13.604 -18.685 -15.482 1.00 31.34 294 LEU A O 1
ATOM 2330 N N . CYS A 1 295 ? -12.010 -20.251 -15.328 1.00 32.00 295 CYS A N 1
ATOM 2331 C CA . CYS A 1 295 ? -11.707 -20.283 -16.774 1.00 32.00 295 CYS A CA 1
ATOM 2332 C C . CYS A 1 295 ? -12.098 -21.586 -17.508 1.00 32.00 295 CYS A C 1
ATOM 2334 O O . CYS A 1 295 ? -11.869 -21.687 -18.708 1.00 32.00 295 CYS A O 1
ATOM 2336 N N . HIS A 1 296 ? -12.724 -22.572 -16.854 1.00 28.20 296 HIS A N 1
ATOM 2337 C CA . HIS A 1 296 ? -13.055 -23.872 -17.477 1.00 28.20 296 HIS A CA 1
ATOM 2338 C C . HIS A 1 296 ? -14.521 -24.027 -17.924 1.00 28.20 296 HIS A C 1
ATOM 2340 O O . HIS A 1 296 ? -15.078 -25.120 -17.887 1.00 28.20 296 HIS A O 1
ATOM 2346 N N . ALA A 1 297 ? -15.151 -22.951 -18.402 1.00 31.38 297 ALA A N 1
ATOM 2347 C CA . ALA A 1 297 ? -16.488 -23.015 -19.000 1.00 31.38 297 ALA A CA 1
ATOM 2348 C C . ALA A 1 297 ? -16.507 -22.709 -20.507 1.00 31.38 297 ALA A C 1
ATOM 2350 O O . ALA A 1 297 ? -17.513 -22.226 -21.000 1.00 31.38 297 ALA A O 1
ATOM 2351 N N . VAL A 1 298 ? -15.439 -23.003 -21.259 1.00 36.19 298 VAL A N 1
ATOM 2352 C CA . VAL A 1 298 ? -15.518 -23.226 -22.716 1.00 36.19 298 VAL A CA 1
ATOM 2353 C C . VAL A 1 298 ? -14.408 -24.194 -23.118 1.00 36.19 298 VAL A C 1
ATOM 2355 O O . VAL A 1 298 ? -13.271 -23.772 -23.294 1.00 36.19 298 VAL A O 1
ATOM 2358 N N . SER A 1 299 ? -14.732 -25.485 -23.226 1.00 31.97 299 SER A N 1
ATOM 2359 C CA . SER A 1 299 ? -14.196 -26.466 -24.196 1.00 31.97 299 SER A CA 1
ATOM 2360 C C . SER A 1 299 ? -14.461 -27.876 -23.671 1.00 31.97 299 SER A C 1
ATOM 2362 O O . SER A 1 299 ? -13.795 -28.355 -22.757 1.00 31.97 299 SER A O 1
ATOM 2364 N N . GLY A 1 300 ? -15.464 -28.546 -24.237 1.00 27.42 300 GLY A N 1
ATOM 2365 C CA . GLY A 1 300 ? -15.642 -29.980 -24.040 1.00 27.42 300 GLY A CA 1
ATOM 2366 C C . GLY A 1 300 ? -14.620 -30.772 -24.853 1.00 27.42 300 GLY A C 1
ATOM 2367 O O . GLY A 1 300 ? -14.299 -30.369 -25.969 1.00 27.42 300 GLY A O 1
ATOM 2368 N N . SER A 1 301 ? -14.143 -31.894 -24.304 1.00 29.73 301 SER A N 1
ATOM 2369 C CA . SER A 1 301 ? -14.019 -33.208 -24.970 1.00 29.73 301 SER A CA 1
ATOM 2370 C C . SER A 1 301 ? -13.259 -34.213 -24.084 1.00 29.73 301 SER A C 1
ATOM 2372 O O . SER A 1 301 ? -12.095 -34.011 -23.775 1.00 29.73 301 SER A O 1
ATOM 2374 N N . LEU A 1 302 ? -13.972 -35.283 -23.711 1.00 29.83 302 LEU A N 1
ATOM 2375 C CA . LEU A 1 302 ? -13.581 -36.702 -23.571 1.00 29.83 302 LEU A CA 1
ATOM 2376 C C . LEU A 1 302 ? -12.308 -37.139 -22.780 1.00 29.83 302 LEU A C 1
ATOM 2378 O O . LEU A 1 302 ? -11.179 -36.768 -23.061 1.00 29.83 302 LEU A O 1
ATOM 2382 N N . MET A 1 303 ? -12.591 -38.039 -21.824 1.00 26.59 303 MET A N 1
ATOM 2383 C CA . MET A 1 303 ? -11.804 -38.878 -20.881 1.00 26.59 303 MET A CA 1
ATOM 2384 C C . MET A 1 303 ? -10.730 -39.835 -21.498 1.00 26.59 303 MET A C 1
ATOM 2386 O O . MET A 1 303 ? -10.652 -39.850 -22.723 1.00 26.59 303 MET A O 1
ATOM 2390 N N . PRO A 1 304 ? -10.003 -40.737 -20.749 1.00 40.62 304 PRO A N 1
ATOM 2391 C CA . PRO A 1 304 ? -10.042 -41.080 -19.301 1.00 40.62 304 PRO A CA 1
ATOM 2392 C C . PRO A 1 304 ? -8.705 -41.273 -18.521 1.00 40.62 304 PRO A C 1
ATOM 2394 O O . PRO A 1 304 ? -7.648 -41.584 -19.054 1.00 40.62 304 PRO A O 1
ATOM 2397 N N . ARG A 1 305 ? -8.879 -41.185 -17.190 1.00 29.62 305 ARG A N 1
ATOM 2398 C CA . ARG A 1 305 ? -8.213 -41.807 -16.015 1.00 29.62 305 ARG A CA 1
ATOM 2399 C C . ARG A 1 305 ? -7.045 -42.804 -16.196 1.00 29.62 305 ARG A C 1
ATOM 2401 O O . ARG A 1 305 ? -7.207 -43.840 -16.831 1.00 29.62 305 ARG A O 1
ATOM 2408 N N . ALA A 1 306 ? -6.008 -42.622 -15.364 1.00 27.34 306 ALA A N 1
ATOM 2409 C CA . ALA A 1 306 ? -5.230 -43.697 -14.730 1.00 27.34 306 ALA A CA 1
ATOM 2410 C C . ALA A 1 306 ? -4.696 -43.261 -13.340 1.00 27.34 306 ALA A C 1
ATOM 2412 O O . ALA A 1 306 ? -4.663 -42.079 -13.018 1.00 27.34 306 ALA A O 1
ATOM 2413 N N . PHE A 1 307 ? -4.380 -44.265 -12.524 1.00 27.09 307 PHE A N 1
ATOM 2414 C CA . PHE A 1 307 ? -4.285 -44.346 -11.059 1.00 27.09 307 PHE A CA 1
ATOM 2415 C C . PHE A 1 307 ? -2.921 -43.960 -10.434 1.00 27.09 307 PHE A C 1
ATOM 2417 O O . PHE A 1 307 ? -1.952 -43.745 -11.152 1.00 27.09 307 PHE A O 1
ATOM 2424 N N . PHE A 1 308 ? -2.883 -44.061 -9.088 1.00 28.44 308 PHE A N 1
ATOM 2425 C CA . PHE A 1 308 ? -1.768 -44.061 -8.108 1.00 28.44 308 PHE A CA 1
ATOM 2426 C C . PHE A 1 308 ? -1.501 -42.703 -7.436 1.00 28.44 308 PHE A C 1
ATOM 2428 O O . PHE A 1 308 ? -1.385 -41.689 -8.103 1.00 28.44 308 PHE A O 1
ATOM 2435 N N . GLY A 1 309 ? -1.409 -42.569 -6.112 1.00 24.77 309 GLY A N 1
ATOM 2436 C CA . GLY A 1 309 ? -1.243 -43.543 -5.030 1.00 24.77 309 GLY A CA 1
ATOM 2437 C C . GLY A 1 309 ? -0.275 -42.941 -4.000 1.00 24.77 309 GLY A C 1
ATOM 2438 O O . GLY A 1 309 ? 0.827 -42.544 -4.357 1.00 24.77 309 GLY A O 1
ATOM 2439 N N . SER A 1 310 ? -0.723 -42.814 -2.754 1.00 28.92 310 SER A N 1
ATOM 2440 C CA . SER A 1 310 ? -0.060 -42.188 -1.600 1.00 28.92 310 SER A CA 1
ATOM 2441 C C . SER A 1 310 ? 1.318 -42.769 -1.244 1.00 28.92 310 SER A C 1
ATOM 2443 O O . SER A 1 310 ? 1.477 -43.983 -1.328 1.00 28.92 310 SER A O 1
ATOM 2445 N N . ASN A 1 311 ? 2.245 -41.937 -0.733 1.00 27.80 311 ASN A N 1
ATOM 2446 C CA . ASN A 1 311 ? 2.881 -42.044 0.605 1.00 27.80 311 ASN A CA 1
ATOM 2447 C C . ASN A 1 311 ? 4.293 -41.428 0.718 1.00 27.80 311 ASN A C 1
ATOM 2449 O O . ASN A 1 311 ? 5.134 -41.705 -0.123 1.00 27.80 311 ASN A O 1
ATOM 2453 N N . LEU A 1 312 ? 4.507 -40.735 1.858 1.00 26.23 312 LEU A N 1
ATOM 2454 C CA . LEU A 1 312 ? 5.697 -40.705 2.751 1.00 26.23 312 LEU A CA 1
ATOM 2455 C C . LEU A 1 312 ? 7.066 -40.335 2.116 1.00 26.23 312 LEU A C 1
ATOM 2457 O O . LEU A 1 312 ? 7.447 -40.835 1.075 1.00 26.23 312 LEU A O 1
ATOM 2461 N N . LEU A 1 313 ? 7.928 -39.500 2.699 1.00 25.52 313 LEU A N 1
ATOM 2462 C CA . LEU A 1 313 ? 8.496 -39.607 4.041 1.00 25.52 313 LEU A CA 1
ATOM 2463 C C . LEU A 1 313 ? 9.353 -38.354 4.326 1.00 25.52 313 LEU A C 1
ATOM 2465 O O . LEU A 1 313 ? 10.015 -37.818 3.438 1.00 25.52 313 LEU A O 1
ATOM 2469 N N . ALA A 1 314 ? 9.352 -37.927 5.585 1.00 27.17 314 ALA A N 1
ATOM 2470 C CA . ALA A 1 314 ? 10.233 -36.912 6.149 1.00 27.17 314 ALA A CA 1
ATOM 2471 C C . ALA A 1 314 ? 11.699 -37.381 6.218 1.00 27.17 314 ALA A C 1
ATOM 2473 O O . ALA A 1 314 ? 11.958 -38.562 6.438 1.00 27.17 314 ALA A O 1
ATOM 2474 N N . LEU A 1 315 ? 12.654 -36.445 6.156 1.00 25.84 315 LEU A N 1
ATOM 2475 C CA . LEU A 1 315 ? 13.995 -36.653 6.703 1.00 25.84 315 LEU A CA 1
ATOM 2476 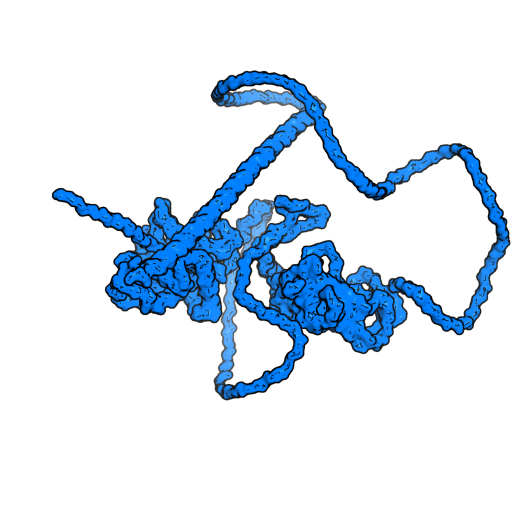C C . LEU A 1 315 ? 14.530 -35.343 7.297 1.00 25.84 315 LEU A C 1
ATOM 2478 O O . LEU A 1 315 ? 14.788 -34.372 6.590 1.00 25.84 315 LEU A O 1
ATOM 2482 N N . ALA A 1 316 ? 14.686 -35.342 8.618 1.00 26.83 316 ALA A N 1
ATOM 2483 C CA . ALA A 1 316 ? 15.421 -34.355 9.392 1.00 26.83 316 ALA A CA 1
ATOM 2484 C C . ALA A 1 316 ? 16.569 -35.082 10.103 1.00 26.83 316 ALA A C 1
ATOM 2486 O O . ALA A 1 316 ? 16.321 -36.096 10.744 1.00 26.83 316 ALA A O 1
ATOM 2487 N N . LEU A 1 317 ? 17.793 -34.553 10.018 1.00 27.47 317 LEU A N 1
ATOM 2488 C CA . LEU A 1 317 ? 18.959 -34.864 10.866 1.00 27.47 317 LEU A CA 1
ATOM 2489 C C . LEU A 1 317 ? 19.902 -33.643 10.757 1.00 27.47 317 LEU A C 1
ATOM 2491 O O . LEU A 1 317 ? 20.360 -33.323 9.669 1.00 27.47 317 LEU A O 1
ATOM 2495 N N . HIS A 1 318 ? 19.919 -32.717 11.719 1.00 28.00 318 HIS A N 1
ATOM 2496 C CA . HIS A 1 318 ? 20.680 -32.665 12.982 1.00 28.00 318 HIS A CA 1
ATOM 2497 C C . HIS A 1 318 ? 22.213 -32.473 12.887 1.00 28.00 318 HIS A C 1
ATOM 2499 O O . HIS A 1 318 ? 22.946 -33.381 12.522 1.00 28.00 318 HIS A O 1
ATOM 2505 N N . ARG A 1 319 ? 22.623 -31.308 13.433 1.00 29.34 319 ARG A N 1
ATOM 2506 C CA . ARG A 1 319 ? 23.828 -30.967 14.230 1.00 29.34 319 ARG A CA 1
ATOM 2507 C C . ARG A 1 319 ? 25.225 -31.034 13.591 1.00 29.34 319 ARG A C 1
ATOM 2509 O O . ARG A 1 319 ? 25.738 -32.108 13.333 1.00 29.34 319 ARG A O 1
ATOM 2516 N N . GLN A 1 320 ? 25.952 -29.915 13.702 1.00 25.45 320 GLN A N 1
ATOM 2517 C CA . GLN A 1 320 ? 26.891 -29.719 14.822 1.00 25.45 320 GLN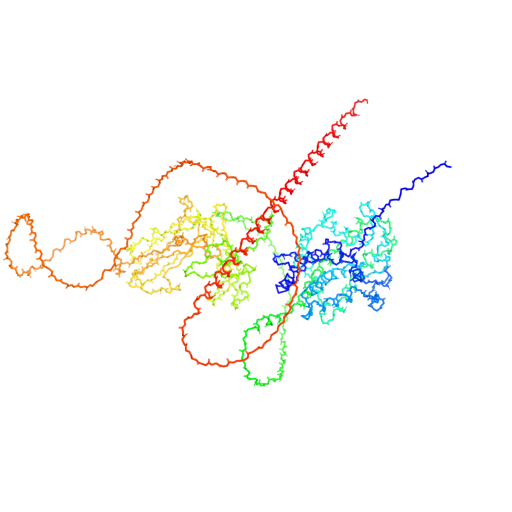 A CA 1
ATOM 2518 C C . GLN A 1 320 ? 27.268 -28.240 15.040 1.00 25.45 320 GLN A C 1
ATOM 2520 O O . GLN A 1 320 ? 27.516 -27.486 14.106 1.00 25.45 320 GLN A O 1
ATOM 2525 N N . GLN A 1 321 ? 27.273 -27.851 16.317 1.00 27.05 321 GLN A N 1
ATOM 2526 C CA . GLN A 1 321 ? 27.752 -26.584 16.870 1.00 27.05 321 GLN A CA 1
ATOM 2527 C C . GLN A 1 321 ? 29.269 -26.639 17.084 1.00 27.05 321 GLN A C 1
ATOM 2529 O O . GLN A 1 321 ? 29.758 -27.657 17.564 1.00 27.05 321 GLN A O 1
ATOM 2534 N N . THR A 1 322 ? 29.956 -25.500 16.956 1.00 27.02 322 THR A N 1
ATOM 2535 C CA . THR A 1 322 ? 31.057 -25.148 17.871 1.00 27.02 322 THR A CA 1
ATOM 2536 C C . THR A 1 322 ? 31.067 -23.647 18.162 1.00 27.02 322 THR A C 1
ATOM 2538 O O . THR A 1 322 ? 31.213 -22.825 17.261 1.00 27.02 322 THR A O 1
ATOM 2541 N N . ASN A 1 323 ? 30.923 -23.324 19.449 1.00 26.67 323 ASN A N 1
ATOM 2542 C CA . ASN A 1 323 ? 31.132 -22.021 20.083 1.00 26.67 323 ASN A CA 1
ATOM 2543 C C . ASN A 1 323 ? 32.583 -21.528 19.956 1.00 26.67 323 ASN A C 1
ATOM 2545 O O . ASN A 1 323 ? 33.497 -22.347 20.060 1.00 26.67 323 ASN A O 1
ATOM 2549 N N . LYS A 1 324 ? 32.778 -20.197 19.910 1.00 28.25 324 LYS A N 1
ATOM 2550 C CA . LYS A 1 324 ? 33.776 -19.449 20.716 1.00 28.25 324 LYS A CA 1
ATOM 2551 C C . LYS A 1 324 ? 33.695 -17.925 20.477 1.00 28.25 324 LYS A C 1
ATOM 2553 O O . LYS A 1 324 ? 34.104 -17.414 19.445 1.00 28.25 324 LYS A O 1
ATOM 2558 N N . THR A 1 325 ? 33.238 -17.206 21.495 1.00 25.75 325 THR A N 1
ATOM 2559 C CA . THR A 1 325 ? 33.645 -15.839 21.903 1.00 25.75 325 THR A CA 1
ATOM 2560 C C . THR A 1 325 ? 34.295 -15.987 23.301 1.00 25.75 325 THR A C 1
ATOM 2562 O O . THR A 1 325 ? 34.103 -17.065 23.877 1.00 25.75 325 THR A O 1
ATOM 2565 N N . PRO A 1 326 ? 35.045 -15.021 23.905 1.00 39.66 326 PRO A N 1
ATOM 2566 C CA . PRO A 1 326 ? 34.859 -13.557 23.805 1.00 39.66 326 PRO A CA 1
ATOM 2567 C C . PRO A 1 326 ? 36.113 -12.640 23.950 1.00 39.66 326 PRO A C 1
ATOM 2569 O O . PRO A 1 326 ? 37.159 -13.058 24.431 1.00 39.66 326 PRO A O 1
ATOM 2572 N N . ARG A 1 327 ? 35.937 -11.338 23.640 1.00 26.86 327 ARG A N 1
ATOM 2573 C CA . ARG A 1 327 ? 36.247 -10.131 24.469 1.00 26.86 327 ARG A CA 1
ATOM 2574 C C . ARG A 1 327 ? 36.831 -8.928 23.700 1.00 26.86 327 ARG A C 1
ATOM 2576 O O . ARG A 1 327 ? 37.869 -9.018 23.065 1.00 26.86 327 ARG A O 1
ATOM 2583 N N . HIS A 1 328 ? 36.145 -7.795 23.904 1.00 28.89 328 HIS A N 1
ATOM 2584 C CA . HIS A 1 328 ? 36.585 -6.396 24.065 1.00 28.89 328 HIS A CA 1
ATOM 2585 C C . HIS A 1 328 ? 37.831 -5.846 23.344 1.00 28.89 328 HIS A C 1
ATOM 2587 O O . HIS A 1 328 ? 38.952 -6.191 23.701 1.00 28.89 328 HIS A O 1
ATOM 2593 N N . ARG A 1 329 ? 37.627 -4.760 22.577 1.00 26.30 329 ARG A N 1
ATOM 2594 C CA . ARG A 1 329 ? 38.029 -3.369 22.923 1.00 26.30 329 ARG A CA 1
ATOM 2595 C C . ARG A 1 329 ? 37.627 -2.389 21.805 1.00 26.30 329 ARG A C 1
ATOM 2597 O O . ARG A 1 329 ? 37.956 -2.610 20.649 1.00 26.30 329 ARG A O 1
ATOM 2604 N N . GLN A 1 330 ? 36.960 -1.293 22.170 1.00 26.88 330 GLN A N 1
ATOM 2605 C CA . GLN A 1 330 ? 37.094 0.005 21.486 1.00 26.88 330 GLN A CA 1
ATOM 2606 C C . GLN A 1 330 ? 38.383 0.679 22.008 1.00 26.88 330 GLN A C 1
ATOM 2608 O O . GLN A 1 330 ? 38.775 0.359 23.139 1.00 26.88 330 GLN A O 1
ATOM 2613 N N . PRO A 1 331 ? 39.069 1.557 21.238 1.00 38.94 331 PRO A N 1
ATOM 2614 C CA . PRO A 1 331 ? 38.668 2.974 21.223 1.00 38.94 331 PRO A CA 1
ATOM 2615 C C . PRO A 1 331 ? 39.021 3.813 19.966 1.00 38.94 331 PRO A C 1
ATOM 2617 O O . PRO A 1 331 ? 39.815 3.428 19.117 1.00 38.94 331 PRO A O 1
ATOM 2620 N N . HIS A 1 332 ? 38.464 5.029 19.990 1.00 28.09 332 HIS A N 1
ATOM 2621 C CA . HIS A 1 332 ? 38.929 6.303 19.420 1.00 28.09 332 HIS A CA 1
ATOM 2622 C C . HIS A 1 332 ? 38.558 6.753 17.993 1.00 28.09 332 HIS A C 1
ATOM 2624 O O . HIS A 1 332 ? 38.931 6.187 16.973 1.00 28.09 332 HIS A O 1
ATOM 2630 N N . GLN A 1 333 ? 37.859 7.895 18.010 1.00 28.25 333 GLN A N 1
ATOM 2631 C CA . GLN A 1 333 ? 37.621 8.887 16.964 1.00 28.25 333 GLN A CA 1
ATOM 2632 C C . GLN A 1 333 ? 38.881 9.719 16.663 1.00 28.25 333 GLN A C 1
ATOM 2634 O O . GLN A 1 333 ? 39.686 9.926 17.572 1.00 28.25 333 GLN A O 1
ATOM 2639 N N . THR A 1 334 ? 38.948 10.282 15.444 1.00 26.58 334 THR A N 1
ATOM 2640 C CA . THR A 1 334 ? 39.361 11.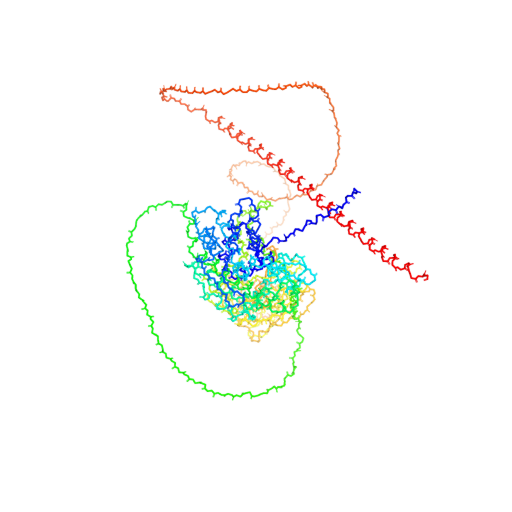657 15.013 1.00 26.58 334 THR A CA 1
ATOM 2641 C C . THR A 1 334 ? 39.986 11.627 13.589 1.00 26.58 334 THR A C 1
ATOM 2643 O O . THR A 1 334 ? 40.205 10.534 13.071 1.00 26.58 334 THR A O 1
ATOM 2646 N N . PRO A 1 335 ? 40.075 12.748 12.833 1.00 35.59 335 PRO A N 1
ATOM 2647 C CA . PRO A 1 335 ? 39.219 12.968 11.663 1.00 35.59 335 PRO A CA 1
ATOM 2648 C C . PRO A 1 335 ? 40.039 13.092 10.361 1.00 35.59 335 PRO A C 1
ATOM 2650 O O . PRO A 1 335 ? 41.240 13.339 10.393 1.00 35.59 335 PRO A O 1
ATOM 2653 N N . LEU A 1 336 ? 39.399 12.996 9.194 1.00 26.09 336 LEU A N 1
ATOM 2654 C CA . LEU A 1 336 ? 40.044 13.356 7.926 1.00 26.09 336 LEU A CA 1
ATOM 2655 C C . LEU A 1 336 ? 39.175 14.332 7.136 1.00 26.09 336 LEU A C 1
ATOM 2657 O O . LEU A 1 336 ? 38.046 14.048 6.741 1.00 26.09 336 LEU A O 1
ATOM 2661 N N . SER A 1 337 ? 39.745 15.519 6.983 1.00 26.03 337 SER A N 1
ATOM 2662 C CA . SER A 1 337 ? 39.296 16.661 6.208 1.00 26.03 337 SER A CA 1
ATOM 2663 C C . SER A 1 337 ? 39.502 16.464 4.704 1.00 26.03 337 SER A C 1
ATOM 2665 O O . SER A 1 337 ? 40.540 15.968 4.284 1.00 26.03 337 SER A O 1
ATOM 2667 N N . SER A 1 338 ? 38.526 16.978 3.947 1.00 27.88 338 SER A N 1
ATOM 2668 C CA . SER A 1 338 ? 38.603 17.601 2.613 1.00 27.88 338 SER A CA 1
ATOM 2669 C C . SER A 1 338 ? 39.361 16.894 1.482 1.00 27.88 338 SER A C 1
ATOM 2671 O O . SER A 1 338 ? 40.582 16.812 1.520 1.00 27.88 338 SER A O 1
ATOM 2673 N N . LEU A 1 339 ? 38.636 16.586 0.398 1.00 27.34 339 LEU A N 1
ATOM 2674 C CA . LEU A 1 339 ? 38.930 17.018 -0.983 1.00 27.34 339 LEU A CA 1
ATOM 2675 C C . LEU A 1 339 ? 37.810 16.514 -1.917 1.00 27.34 339 LEU A C 1
ATOM 2677 O O . LEU A 1 339 ? 37.726 15.328 -2.212 1.00 27.34 339 LEU A O 1
ATOM 2681 N N . ALA A 1 340 ? 36.952 17.417 -2.393 1.00 28.06 340 ALA A N 1
ATOM 2682 C CA . ALA A 1 340 ? 36.069 17.173 -3.534 1.00 28.06 340 ALA A CA 1
ATOM 2683 C C . ALA A 1 340 ? 36.023 18.447 -4.393 1.00 28.06 340 ALA A C 1
ATOM 2685 O O . ALA A 1 340 ? 35.655 19.498 -3.861 1.00 28.06 340 ALA A O 1
ATOM 2686 N N . PRO A 1 341 ? 36.390 18.405 -5.687 1.00 38.81 341 PRO A N 1
ATOM 2687 C CA . PRO A 1 341 ? 36.134 19.506 -6.597 1.00 38.81 341 PRO A CA 1
ATOM 2688 C C . PRO A 1 341 ? 34.798 19.295 -7.329 1.00 38.81 341 PRO A C 1
ATOM 2690 O O . PRO A 1 341 ? 34.561 18.260 -7.940 1.00 38.81 341 PRO A O 1
ATOM 2693 N N . ASN A 1 342 ? 33.938 20.310 -7.242 1.00 33.97 342 ASN A N 1
ATOM 2694 C CA . ASN A 1 342 ? 32.969 20.764 -8.247 1.00 33.97 342 ASN A CA 1
ATOM 2695 C C . ASN A 1 342 ? 32.382 19.708 -9.212 1.00 33.97 342 ASN A C 1
ATOM 2697 O O . ASN A 1 342 ? 32.726 19.678 -10.391 1.00 33.97 342 ASN A O 1
ATOM 2701 N N . GLY A 1 343 ? 31.411 18.928 -8.732 1.00 31.11 343 GLY A N 1
ATOM 2702 C CA . GLY A 1 343 ? 30.380 18.291 -9.561 1.00 31.11 343 GLY A CA 1
ATOM 2703 C C . GLY A 1 343 ? 29.017 18.954 -9.306 1.00 31.11 343 GLY A C 1
ATOM 2704 O O . GLY A 1 343 ? 28.819 19.510 -8.221 1.00 31.11 343 GLY A O 1
ATOM 2705 N N . PRO A 1 344 ? 28.074 18.950 -10.267 1.00 30.78 344 PRO A N 1
ATOM 2706 C CA . PRO A 1 344 ? 26.752 19.530 -10.052 1.00 30.78 344 PRO A CA 1
ATOM 2707 C C . PRO A 1 344 ? 26.059 18.827 -8.876 1.00 30.78 344 PRO A C 1
ATOM 2709 O O . PRO A 1 344 ? 25.979 17.601 -8.821 1.00 30.78 344 PRO A O 1
ATOM 2712 N N . ALA A 1 345 ? 25.589 19.617 -7.909 1.00 27.56 345 ALA A N 1
ATOM 2713 C CA . ALA A 1 345 ? 24.952 19.117 -6.700 1.00 27.56 345 ALA A CA 1
ATOM 2714 C C . ALA A 1 345 ? 23.717 18.267 -7.040 1.00 27.56 345 ALA A C 1
ATOM 2716 O O . ALA A 1 345 ? 22.776 18.743 -7.676 1.00 27.56 345 ALA A O 1
ATOM 2717 N N . ILE A 1 346 ? 23.710 17.018 -6.573 1.00 31.17 346 ILE A N 1
ATOM 2718 C CA . ILE A 1 346 ? 22.518 16.169 -6.545 1.00 31.17 346 ILE A CA 1
ATOM 2719 C C . ILE A 1 346 ? 21.526 16.827 -5.571 1.00 31.17 346 ILE A C 1
ATOM 2721 O O . ILE A 1 346 ? 21.869 16.983 -4.394 1.00 31.17 346 ILE A O 1
ATOM 2725 N N . PRO A 1 347 ? 20.314 17.227 -5.996 1.00 30.55 347 PRO A N 1
ATOM 2726 C CA . PRO A 1 347 ? 19.330 17.739 -5.058 1.00 30.55 347 PRO A CA 1
ATOM 2727 C C . PRO A 1 347 ? 18.937 16.618 -4.091 1.00 30.55 347 PRO A C 1
ATOM 2729 O O . PRO A 1 347 ? 18.501 15.540 -4.505 1.00 30.55 347 PRO A O 1
ATOM 2732 N N . ARG A 1 348 ? 19.095 16.877 -2.788 1.00 29.69 348 ARG A N 1
ATOM 2733 C CA . ARG A 1 348 ? 18.445 16.082 -1.744 1.00 29.69 348 ARG A CA 1
ATOM 2734 C C . ARG A 1 348 ? 16.942 16.197 -1.975 1.00 29.69 348 ARG A C 1
ATOM 2736 O O . ARG A 1 348 ? 16.412 17.303 -2.018 1.00 29.69 348 ARG A O 1
ATOM 2743 N N . SER A 1 349 ? 16.285 15.060 -2.171 1.00 31.11 349 SER A N 1
ATOM 2744 C CA . SER A 1 349 ? 14.834 14.983 -2.272 1.00 31.11 349 SER A CA 1
ATOM 2745 C C . SER A 1 349 ? 14.213 15.504 -0.979 1.00 31.11 349 SER A C 1
ATOM 2747 O O . SER A 1 349 ? 14.461 14.963 0.097 1.00 31.11 349 SER A O 1
ATOM 2749 N N . ASP A 1 350 ? 13.430 16.562 -1.113 1.00 25.27 350 ASP A N 1
ATOM 2750 C CA . ASP A 1 350 ? 12.551 17.106 -0.088 1.00 25.27 350 ASP A CA 1
ATOM 2751 C C . ASP A 1 350 ? 11.511 16.027 0.307 1.00 25.27 350 ASP A C 1
ATOM 2753 O O . ASP A 1 350 ? 10.814 15.536 -0.586 1.00 25.27 350 ASP A O 1
ATOM 2757 N N . PRO A 1 351 ? 11.384 15.594 1.580 1.00 31.97 351 PRO A N 1
ATOM 2758 C CA . PRO A 1 351 ? 10.412 14.564 1.965 1.00 31.97 351 PRO A CA 1
ATOM 2759 C C . PRO A 1 351 ? 8.977 15.105 2.086 1.00 31.97 351 PRO A C 1
ATOM 2761 O O . PRO A 1 351 ? 8.053 14.350 2.374 1.00 31.97 351 PRO A O 1
ATOM 2764 N N . ALA A 1 352 ? 8.762 16.409 1.891 1.00 30.88 352 ALA A N 1
ATOM 2765 C CA . ALA A 1 352 ? 7.522 17.093 2.248 1.00 30.88 352 ALA A CA 1
ATOM 2766 C C . ALA A 1 352 ? 6.663 17.487 1.034 1.00 30.88 352 ALA A C 1
ATOM 2768 O O . ALA A 1 352 ? 6.244 18.635 0.891 1.00 30.88 352 ALA A O 1
ATOM 2769 N N . ARG A 1 353 ? 6.361 16.529 0.152 1.00 31.30 353 ARG A N 1
ATOM 2770 C CA . ARG A 1 353 ? 5.181 16.601 -0.727 1.00 31.30 353 ARG A CA 1
ATOM 2771 C C . ARG A 1 353 ? 4.871 15.210 -1.276 1.00 31.30 353 ARG A C 1
ATOM 2773 O O . ARG A 1 353 ? 5.360 14.832 -2.334 1.00 31.30 353 ARG A O 1
ATOM 2780 N N . GLY A 1 354 ? 4.078 14.435 -0.539 1.00 30.08 354 GLY A N 1
ATOM 2781 C CA . GLY A 1 354 ? 3.550 13.170 -1.047 1.00 30.08 354 GLY A CA 1
ATOM 2782 C C . GLY A 1 354 ? 2.738 13.424 -2.324 1.00 30.08 354 GLY A C 1
ATOM 2783 O O . GLY A 1 354 ? 1.796 14.218 -2.284 1.00 30.08 354 GLY A O 1
ATOM 2784 N N . PRO A 1 355 ? 3.079 12.813 -3.468 1.00 35.06 355 PRO A N 1
ATOM 2785 C CA . PRO A 1 355 ? 2.163 12.730 -4.588 1.00 35.06 355 PRO A CA 1
ATOM 2786 C C . PRO A 1 355 ? 1.147 11.629 -4.271 1.00 35.06 355 PRO A C 1
ATOM 2788 O O . PRO A 1 355 ? 1.521 10.476 -4.073 1.00 35.06 355 PRO A O 1
ATOM 2791 N N . THR A 1 356 ? -0.139 11.968 -4.256 1.00 35.53 356 THR A N 1
ATOM 2792 C CA . THR A 1 356 ? -1.217 10.985 -4.412 1.00 35.53 356 THR A CA 1
ATOM 2793 C C . THR A 1 356 ? -0.964 10.167 -5.685 1.00 35.53 356 THR A C 1
ATOM 2795 O O . THR A 1 356 ? -0.788 10.766 -6.757 1.00 35.53 356 THR A O 1
ATOM 2798 N N . PRO A 1 357 ? -0.943 8.822 -5.656 1.00 43.78 357 PRO A N 1
ATOM 2799 C CA . PRO A 1 357 ? -0.756 8.075 -6.877 1.00 43.78 357 PRO A CA 1
ATOM 2800 C C . PRO A 1 357 ? -2.087 7.979 -7.625 1.00 43.78 357 PRO A C 1
ATOM 2802 O O . PRO A 1 357 ? -2.849 7.031 -7.492 1.00 43.78 357 PRO A O 1
ATOM 2805 N N . LYS A 1 358 ? -2.297 8.895 -8.573 1.00 41.22 358 LYS A N 1
ATOM 2806 C CA . LYS A 1 358 ? -2.844 8.478 -9.871 1.00 41.22 358 LYS A CA 1
ATOM 2807 C C . LYS A 1 358 ? -1.819 7.538 -10.521 1.00 41.22 358 LYS A C 1
ATOM 2809 O O . LYS A 1 358 ? -1.127 7.943 -11.457 1.00 41.22 358 LYS A O 1
ATOM 2814 N N . LEU A 1 359 ? -1.666 6.313 -10.016 1.00 49.56 359 LEU A N 1
ATOM 2815 C CA . LEU A 1 359 ? -0.815 5.291 -10.626 1.00 49.56 359 LEU A CA 1
ATOM 2816 C C . LEU A 1 359 ? -1.481 4.825 -11.936 1.00 49.56 359 LEU A C 1
ATOM 2818 O O . LEU A 1 359 ? -2.298 3.922 -11.984 1.00 49.56 359 LEU A O 1
ATOM 2822 N N . ALA A 1 360 ? -1.171 5.575 -12.995 1.00 52.84 360 ALA A N 1
ATOM 2823 C CA . ALA A 1 360 ? -1.312 5.311 -14.426 1.00 52.84 360 ALA A CA 1
ATOM 2824 C C . ALA A 1 360 ? -2.547 4.526 -14.928 1.00 52.84 360 ALA A C 1
ATOM 2826 O O . ALA A 1 360 ? -2.442 3.370 -15.341 1.00 52.84 360 ALA A O 1
ATOM 2827 N N . LYS A 1 361 ? -3.656 5.249 -15.167 1.00 57.41 361 LYS A N 1
ATOM 2828 C CA . LYS A 1 361 ? -4.747 4.802 -16.066 1.00 57.41 361 LYS A CA 1
ATOM 2829 C C . LYS A 1 361 ? -4.250 4.354 -17.447 1.00 57.41 361 LYS A C 1
ATOM 2831 O O . LYS A 1 361 ? -4.901 3.536 -18.082 1.00 57.41 361 LYS A O 1
ATOM 2836 N N . ALA A 1 362 ? -3.116 4.880 -17.919 1.00 59.62 362 ALA A N 1
ATOM 2837 C CA . ALA A 1 362 ? -2.552 4.549 -19.227 1.00 59.62 362 ALA A CA 1
ATOM 2838 C C . ALA A 1 362 ? -2.279 3.046 -19.402 1.00 59.62 362 ALA A C 1
ATOM 2840 O O . ALA A 1 362 ? -2.498 2.524 -20.487 1.00 59.62 362 ALA A O 1
ATOM 2841 N N . SER A 1 363 ? -1.883 2.349 -18.332 1.00 67.38 363 SER A N 1
ATOM 2842 C CA . SER A 1 363 ? -1.641 0.902 -18.360 1.00 67.38 363 SER A CA 1
ATOM 2843 C C . SER A 1 363 ? -2.910 0.078 -18.605 1.00 67.38 363 SER A C 1
ATOM 2845 O O . SER A 1 363 ? -2.820 -1.049 -19.069 1.00 67.38 363 SER A O 1
ATOM 2847 N N . THR A 1 364 ? -4.102 0.642 -18.383 1.00 62.97 364 THR A N 1
ATOM 2848 C CA . THR A 1 364 ? -5.395 -0.022 -18.646 1.00 62.97 364 THR A CA 1
ATOM 2849 C C . THR A 1 364 ? -5.889 0.143 -20.086 1.00 62.97 364 THR A C 1
ATOM 2851 O O . THR A 1 364 ? -6.914 -0.434 -20.462 1.00 62.97 364 THR A O 1
ATOM 2854 N N . LEU A 1 365 ? -5.185 0.943 -20.892 1.00 71.12 365 LEU A N 1
ATOM 2855 C CA . LEU A 1 365 ? -5.551 1.268 -22.266 1.00 71.12 365 LEU A CA 1
ATOM 2856 C C . LEU A 1 365 ? -4.764 0.388 -23.241 1.00 71.12 365 LEU A C 1
ATOM 2858 O O . LEU A 1 365 ? -3.570 0.184 -23.067 1.00 71.12 365 LEU A O 1
ATOM 2862 N N . ASP A 1 366 ? -5.417 -0.074 -24.303 1.00 75.00 366 ASP A N 1
ATOM 2863 C CA . ASP A 1 366 ? -4.768 -0.797 -25.414 1.00 75.00 366 ASP A CA 1
ATOM 2864 C C . ASP A 1 366 ? -4.821 -0.088 -26.769 1.00 75.00 366 ASP A C 1
ATOM 2866 O O . ASP A 1 366 ? -4.359 -0.651 -27.762 1.00 75.00 366 ASP A O 1
ATOM 2870 N N . GLY A 1 367 ? -5.409 1.109 -26.841 1.00 68.94 367 GLY A N 1
ATOM 2871 C CA . GLY A 1 367 ? -5.587 1.827 -28.104 1.00 68.94 367 GLY A CA 1
ATOM 2872 C C . GLY A 1 367 ? -6.939 1.605 -28.797 1.00 68.94 367 GLY A C 1
ATOM 2873 O O . GLY A 1 367 ? -7.167 2.168 -29.868 1.00 68.94 367 GLY A O 1
ATOM 2874 N N . GLN A 1 368 ? -7.841 0.797 -28.224 1.00 72.69 368 GLN A N 1
ATOM 2875 C CA . GLN A 1 368 ? -9.146 0.450 -28.813 1.00 72.69 368 GLN A CA 1
ATOM 2876 C C . GLN A 1 368 ? -10.358 0.999 -28.035 1.00 72.69 368 GLN A C 1
ATOM 2878 O O . GLN A 1 368 ? -11.497 0.619 -28.303 1.00 72.69 368 GLN A O 1
ATOM 2883 N N . GLN A 1 369 ? -10.155 1.880 -27.051 1.00 73.56 369 GLN A N 1
ATOM 2884 C CA . GLN A 1 369 ? -11.256 2.440 -26.256 1.00 73.56 369 GLN A CA 1
ATOM 2885 C C . GLN A 1 369 ? -12.153 3.371 -27.095 1.00 73.56 369 GLN A C 1
ATOM 2887 O O . GLN A 1 369 ? -11.683 4.065 -28.000 1.00 73.56 369 GLN A O 1
ATOM 2892 N N . ASN A 1 370 ? -13.444 3.451 -26.744 1.00 57.41 370 ASN A N 1
ATOM 2893 C CA . ASN A 1 370 ? -14.399 4.377 -27.368 1.00 57.41 370 ASN A CA 1
ATOM 2894 C C . ASN A 1 370 ? -13.874 5.824 -27.343 1.00 57.41 370 ASN A C 1
ATOM 2896 O O . ASN A 1 370 ? -13.571 6.363 -26.279 1.00 57.41 370 ASN A O 1
ATOM 2900 N N . GLY A 1 371 ? -13.795 6.457 -28.518 1.00 59.03 371 GLY A N 1
ATOM 2901 C CA . GLY A 1 371 ? -13.285 7.824 -28.687 1.00 59.03 371 GLY A CA 1
ATOM 2902 C C . GLY A 1 371 ? -11.801 7.924 -29.064 1.00 59.03 371 GLY A C 1
ATOM 2903 O O . GLY A 1 371 ? -11.324 9.029 -29.318 1.00 59.03 371 GLY A O 1
ATOM 2904 N N . GLN A 1 372 ? -11.072 6.807 -29.149 1.00 61.31 372 GLN A N 1
ATOM 2905 C CA . GLN A 1 372 ? -9.736 6.760 -29.751 1.00 61.31 372 GLN A CA 1
ATOM 2906 C C . GLN A 1 372 ? -9.818 6.415 -31.247 1.00 61.31 372 GLN A C 1
ATOM 2908 O O . GLN A 1 372 ? -10.801 5.836 -31.703 1.00 61.31 372 GLN A O 1
ATOM 2913 N N . LYS A 1 373 ? -8.783 6.761 -32.030 1.00 64.12 373 LYS A N 1
ATOM 2914 C CA . LYS A 1 373 ? -8.737 6.506 -33.489 1.00 64.12 373 LYS A CA 1
ATOM 2915 C C . LYS A 1 373 ? -8.713 5.011 -33.871 1.00 64.12 373 LYS A C 1
ATOM 2917 O O . LYS A 1 373 ? -8.758 4.711 -35.060 1.00 64.12 373 LYS A O 1
ATOM 2922 N N . GLY A 1 374 ? -8.674 4.105 -32.891 1.00 66.00 374 GLY A N 1
ATOM 2923 C CA . GLY A 1 374 ? -8.482 2.672 -33.094 1.00 66.00 374 GLY A CA 1
ATOM 2924 C C . GLY A 1 374 ? -7.048 2.336 -33.508 1.00 66.00 374 GLY A C 1
ATOM 2925 O O . GLY A 1 374 ? -6.231 3.223 -33.765 1.00 66.00 374 GLY A O 1
ATOM 2926 N N . ILE A 1 375 ? -6.744 1.040 -33.574 1.00 73.50 375 ILE A N 1
ATOM 2927 C CA . ILE A 1 375 ? -5.467 0.540 -34.096 1.00 73.50 375 ILE A CA 1
ATOM 2928 C C . ILE A 1 375 ? -5.490 0.539 -35.632 1.00 73.50 375 ILE A C 1
ATOM 2930 O O . ILE A 1 375 ? -6.472 0.118 -36.245 1.00 73.50 375 ILE A O 1
ATOM 2934 N N . ALA A 1 376 ? -4.421 1.021 -36.268 1.00 75.19 376 ALA A N 1
ATOM 2935 C CA . ALA A 1 376 ? -4.293 0.970 -37.724 1.00 75.19 376 ALA A CA 1
ATOM 2936 C C . ALA A 1 376 ? -3.953 -0.453 -38.205 1.00 75.19 376 ALA A C 1
ATOM 2938 O O . ALA A 1 376 ? -3.436 -1.276 -37.448 1.00 75.19 376 ALA A O 1
ATOM 2939 N N . GLN A 1 377 ? -4.201 -0.746 -39.486 1.00 72.56 377 GLN A N 1
ATOM 2940 C CA . GLN A 1 377 ? -3.841 -2.035 -40.086 1.00 72.56 377 GLN A CA 1
ATOM 2941 C C . GLN A 1 377 ? -2.337 -2.314 -39.904 1.00 72.56 377 GLN A C 1
ATOM 2943 O O . GLN A 1 377 ? -1.499 -1.494 -40.273 1.00 72.56 377 GLN A O 1
ATOM 2948 N N . GLY A 1 378 ? -2.004 -3.472 -39.323 1.00 72.38 378 GLY A N 1
ATOM 2949 C CA . GLY A 1 378 ? -0.625 -3.864 -39.008 1.00 72.38 378 GLY A CA 1
ATOM 2950 C C . GLY A 1 378 ? -0.122 -3.439 -37.621 1.00 72.38 378 GLY A C 1
ATOM 2951 O O . GLY A 1 378 ? 1.009 -3.771 -37.276 1.00 72.38 378 GLY A O 1
ATOM 2952 N N . GLN A 1 379 ? -0.931 -2.745 -36.811 1.00 74.62 379 GLN A N 1
ATOM 2953 C CA . GLN A 1 379 ? -0.622 -2.458 -35.405 1.00 74.62 379 GLN A CA 1
ATOM 2954 C C . GLN A 1 379 ? -1.248 -3.509 -34.481 1.00 74.62 379 GLN A C 1
ATOM 2956 O O . GLN A 1 379 ? -2.378 -3.944 -34.700 1.00 74.62 379 GLN A O 1
ATOM 2961 N N . ALA A 1 380 ? -0.519 -3.903 -33.437 1.00 73.12 380 ALA A N 1
ATOM 2962 C CA . ALA A 1 380 ? -1.036 -4.761 -32.374 1.00 73.12 380 ALA A CA 1
ATOM 2963 C C . ALA A 1 380 ? -1.629 -3.907 -31.235 1.00 73.12 380 ALA A C 1
ATOM 2965 O O . ALA A 1 380 ? -1.114 -2.814 -30.976 1.00 73.12 380 ALA A O 1
ATOM 2966 N N . PRO A 1 381 ? -2.688 -4.375 -30.548 1.00 73.31 381 PRO A N 1
ATOM 2967 C CA . PRO A 1 381 ? -3.147 -3.741 -29.315 1.00 73.31 381 PRO A CA 1
ATOM 2968 C C . PRO A 1 381 ? -2.046 -3.799 -28.248 1.00 73.31 381 PRO A C 1
ATOM 2970 O O . PRO A 1 381 ? -1.301 -4.777 -28.175 1.00 73.31 381 PRO A O 1
ATOM 2973 N N . SER A 1 382 ? -1.945 -2.758 -27.417 1.00 76.56 382 SER A N 1
ATOM 2974 C CA . SER A 1 382 ? -1.023 -2.789 -26.276 1.00 76.56 382 SER A CA 1
ATOM 2975 C C . SER A 1 382 ? -1.507 -3.793 -25.231 1.00 76.56 382 SER A C 1
ATOM 2977 O O . SER A 1 382 ? -2.709 -3.932 -24.996 1.00 76.56 382 SER A O 1
ATOM 2979 N N . GLU A 1 383 ? -0.567 -4.451 -24.553 1.00 72.12 383 GLU A N 1
ATOM 2980 C CA . GLU A 1 383 ? -0.880 -5.154 -23.314 1.00 72.12 383 GLU A CA 1
ATOM 2981 C C . GLU A 1 383 ? -1.484 -4.174 -22.304 1.00 72.12 383 GLU A C 1
ATOM 2983 O O . GLU A 1 383 ? -1.135 -2.988 -22.281 1.00 72.12 383 GLU A O 1
ATOM 2988 N N . ARG A 1 384 ? -2.401 -4.683 -21.477 1.00 69.12 384 ARG A N 1
ATOM 2989 C CA . ARG A 1 384 ? -3.078 -3.913 -20.437 1.00 69.12 384 ARG A CA 1
ATOM 2990 C C . ARG A 1 384 ? -2.736 -4.481 -19.065 1.00 69.12 384 ARG A C 1
ATOM 2992 O O . ARG A 1 384 ? -2.651 -5.692 -18.887 1.00 69.12 384 ARG A O 1
ATOM 2999 N N . SER A 1 385 ? -2.629 -3.613 -18.074 1.00 61.09 385 SER A N 1
ATOM 3000 C CA . SER A 1 385 ? -2.511 -3.961 -16.665 1.00 61.09 385 SER A CA 1
ATOM 3001 C C . SER A 1 385 ? -3.346 -2.988 -15.847 1.00 61.09 385 SER A C 1
ATOM 3003 O O . SER A 1 385 ? -3.256 -1.783 -16.040 1.00 61.09 385 SER A O 1
ATOM 3005 N N . GLN A 1 386 ? -4.152 -3.505 -14.922 1.00 59.12 386 GLN A N 1
ATOM 3006 C CA . GLN A 1 386 ? -4.859 -2.673 -13.939 1.00 59.12 386 GLN A CA 1
ATOM 3007 C C . GLN A 1 386 ? -3.925 -2.190 -12.818 1.00 59.12 386 GLN A C 1
ATOM 3009 O O . GLN A 1 386 ? -4.182 -1.165 -12.205 1.00 59.12 386 GLN A O 1
ATOM 3014 N N . ASN A 1 387 ? -2.768 -2.843 -12.646 1.00 56.75 387 ASN A N 1
ATOM 3015 C CA . ASN A 1 387 ? -1.808 -2.571 -11.572 1.00 56.75 387 ASN A CA 1
ATOM 3016 C C . ASN A 1 387 ? -0.517 -1.906 -12.087 1.00 56.75 387 ASN A C 1
ATOM 3018 O O . ASN A 1 387 ? 0.564 -2.127 -11.537 1.00 56.75 387 ASN A O 1
ATOM 3022 N N . ASN A 1 388 ? -0.592 -1.155 -13.192 1.00 62.34 388 ASN A N 1
ATOM 3023 C CA . ASN A 1 388 ? 0.536 -0.416 -13.772 1.00 62.34 388 ASN A CA 1
ATOM 3024 C C . ASN A 1 388 ? 1.814 -1.251 -14.020 1.00 62.34 388 ASN A C 1
ATOM 3026 O O . ASN A 1 388 ? 2.927 -0.751 -13.878 1.00 62.34 388 ASN A O 1
ATOM 3030 N N . PHE A 1 389 ? 1.664 -2.541 -14.350 1.00 68.69 389 PHE A N 1
ATOM 3031 C CA . PHE A 1 389 ? 2.767 -3.495 -14.561 1.00 68.69 389 PHE A CA 1
ATOM 3032 C C . PHE A 1 389 ? 3.759 -3.634 -13.388 1.00 68.69 389 PHE A C 1
ATOM 3034 O O . PHE A 1 389 ? 4.785 -4.292 -13.541 1.00 68.69 389 PHE A O 1
ATOM 3041 N N . ILE A 1 390 ? 3.445 -3.108 -12.196 1.00 62.38 390 ILE A N 1
ATOM 3042 C CA . ILE A 1 390 ? 4.309 -3.188 -11.000 1.00 62.38 390 ILE A CA 1
ATOM 3043 C C . ILE A 1 390 ? 4.622 -4.649 -10.633 1.00 62.38 390 ILE A C 1
ATOM 3045 O O . ILE A 1 390 ? 5.717 -4.966 -10.177 1.00 62.38 390 ILE A O 1
ATOM 3049 N N . HIS A 1 391 ? 3.691 -5.561 -10.924 1.00 59.38 391 HIS A N 1
ATOM 3050 C CA . HIS A 1 391 ? 3.828 -6.998 -10.675 1.00 59.38 391 HIS A CA 1
ATOM 3051 C C . HIS A 1 391 ? 4.235 -7.799 -11.923 1.00 59.38 391 HIS A C 1
ATOM 3053 O O . HIS A 1 391 ? 4.222 -9.025 -11.899 1.00 59.38 391 HIS A O 1
ATOM 3059 N N . PHE A 1 392 ? 4.612 -7.147 -13.028 1.00 76.06 392 PHE A N 1
ATOM 3060 C CA . PHE A 1 392 ? 5.032 -7.845 -14.251 1.00 76.06 392 PHE A CA 1
ATOM 3061 C C . PHE A 1 392 ? 6.135 -8.871 -13.957 1.00 76.06 392 PHE A C 1
ATOM 3063 O O . PHE A 1 392 ? 6.091 -10.017 -14.408 1.00 76.06 392 PHE A O 1
ATOM 3070 N N . CYS A 1 393 ? 7.097 -8.491 -13.114 1.00 76.25 393 CYS A N 1
ATOM 3071 C CA . CYS A 1 393 ? 8.204 -9.371 -12.787 1.00 76.25 393 CYS A CA 1
ATOM 3072 C C . CYS A 1 393 ? 7.838 -10.560 -11.906 1.00 76.25 393 CYS A C 1
ATOM 3074 O O . CYS A 1 393 ? 8.463 -11.609 -12.075 1.00 76.25 393 CYS A O 1
ATOM 3076 N N . SER A 1 394 ? 6.820 -10.453 -11.047 1.00 71.94 394 SER A N 1
ATOM 3077 C CA . SER A 1 394 ? 6.375 -11.596 -10.242 1.00 71.94 394 SER A CA 1
ATOM 3078 C C . SER A 1 394 ? 5.723 -12.684 -11.100 1.00 71.94 394 SER A C 1
ATOM 3080 O O . SER A 1 394 ? 5.799 -13.859 -10.758 1.00 71.94 394 SER A O 1
ATOM 3082 N N . GLN A 1 395 ? 5.162 -12.315 -12.254 1.00 69.31 395 GLN A N 1
ATOM 3083 C CA . GLN A 1 395 ? 4.512 -13.238 -13.191 1.00 69.31 395 GLN A CA 1
ATOM 3084 C C . GLN A 1 395 ? 5.468 -13.787 -14.260 1.00 69.31 395 GLN A C 1
ATOM 3086 O O . GLN A 1 395 ? 5.173 -14.787 -14.908 1.00 69.31 395 GLN A O 1
ATOM 3091 N N . SER A 1 396 ? 6.633 -13.159 -14.439 1.00 72.62 396 SER A N 1
ATOM 3092 C CA . SER A 1 396 ? 7.594 -13.533 -15.483 1.00 72.62 396 SER A CA 1
ATOM 3093 C C . SER A 1 396 ? 8.327 -14.859 -15.230 1.00 72.62 396 SER A C 1
ATOM 3095 O O . SER A 1 396 ? 8.943 -15.397 -16.150 1.00 72.62 396 SER A O 1
ATOM 3097 N N . GLY A 1 397 ? 8.345 -15.347 -13.981 1.00 75.25 397 GLY A N 1
ATOM 3098 C CA . GLY A 1 397 ? 9.147 -16.504 -13.555 1.00 75.25 397 GLY A CA 1
ATOM 3099 C C . GLY A 1 397 ? 10.668 -16.291 -13.625 1.00 75.25 397 GLY A C 1
ATOM 3100 O O . GLY A 1 397 ? 11.435 -17.213 -13.349 1.00 75.25 397 GLY A O 1
ATOM 3101 N N . LYS A 1 398 ? 11.131 -15.090 -13.999 1.00 76.94 398 LYS A N 1
ATOM 3102 C CA . LYS A 1 398 ? 12.554 -14.752 -14.124 1.00 76.94 398 LYS A CA 1
ATOM 3103 C C . LYS A 1 398 ? 13.110 -14.238 -12.801 1.00 76.94 398 LYS A C 1
ATOM 3105 O O . LYS A 1 398 ? 12.407 -13.615 -12.009 1.00 76.94 398 LYS A O 1
ATOM 3110 N N . ARG A 1 399 ? 14.417 -14.428 -12.595 1.00 81.81 399 ARG A N 1
ATOM 3111 C CA . ARG A 1 399 ? 15.142 -13.822 -11.469 1.00 81.81 399 ARG A CA 1
ATOM 3112 C C . ARG A 1 399 ? 14.976 -12.302 -11.498 1.00 81.81 399 ARG A C 1
ATOM 3114 O O . ARG A 1 399 ? 15.096 -11.703 -12.562 1.00 81.81 399 ARG A O 1
ATOM 3121 N N . LEU A 1 400 ? 14.750 -11.673 -10.349 1.00 81.50 400 LEU A N 1
ATOM 3122 C CA . LEU A 1 400 ? 14.672 -10.214 -10.275 1.00 81.50 400 LEU A CA 1
ATOM 3123 C C . LEU A 1 400 ? 16.053 -9.572 -10.449 1.00 81.50 400 LEU A C 1
ATOM 3125 O O . LEU A 1 400 ? 17.057 -10.082 -9.944 1.00 81.50 400 LEU A O 1
ATOM 3129 N N . THR A 1 401 ? 16.101 -8.442 -11.150 1.00 82.75 401 THR A N 1
ATOM 3130 C CA . THR A 1 401 ? 17.269 -7.558 -11.132 1.00 82.75 401 THR A CA 1
ATOM 3131 C C . THR A 1 401 ? 17.427 -6.992 -9.724 1.00 82.75 401 THR A C 1
ATOM 3133 O O . THR A 1 401 ? 16.481 -6.450 -9.161 1.00 82.75 401 THR A O 1
ATOM 3136 N N . ASN A 1 402 ? 18.619 -7.128 -9.151 1.00 74.88 402 ASN A N 1
ATOM 3137 C CA . ASN A 1 402 ? 18.910 -6.827 -7.747 1.00 74.88 402 ASN A CA 1
ATOM 3138 C C . ASN A 1 402 ? 20.029 -5.781 -7.588 1.00 74.88 402 ASN A C 1
ATOM 3140 O O . ASN A 1 402 ? 20.746 -5.795 -6.593 1.00 74.88 402 ASN A O 1
ATOM 3144 N N . GLY A 1 403 ? 20.238 -4.932 -8.599 1.00 78.44 403 GLY A N 1
ATOM 3145 C CA . GLY A 1 403 ? 21.356 -3.983 -8.646 1.00 78.44 403 GLY A CA 1
ATOM 3146 C C . GLY A 1 403 ? 22.673 -4.586 -9.145 1.00 78.44 403 GLY A C 1
ATOM 3147 O O . GLY A 1 403 ? 23.588 -3.849 -9.497 1.00 78.44 403 GLY A O 1
ATOM 3148 N N . GLN A 1 404 ? 22.776 -5.910 -9.264 1.00 80.94 404 GLN A N 1
ATOM 3149 C CA . GLN A 1 404 ? 23.929 -6.563 -9.882 1.00 80.94 404 GLN A CA 1
ATOM 3150 C C . GLN A 1 404 ? 23.672 -6.847 -11.366 1.00 80.94 404 GLN A C 1
ATOM 3152 O O . GLN A 1 404 ? 22.532 -7.005 -11.812 1.00 80.94 404 GLN A O 1
ATOM 3157 N N . GLN A 1 405 ? 24.746 -6.990 -12.143 1.00 80.56 405 GLN A N 1
ATOM 3158 C CA . GLN A 1 405 ? 24.660 -7.422 -13.539 1.00 80.56 405 GLN A CA 1
ATOM 3159 C C . GLN A 1 405 ? 24.291 -8.910 -13.634 1.00 80.56 405 GLN A C 1
ATOM 3161 O O . GLN A 1 405 ? 25.137 -9.807 -13.584 1.00 80.56 405 GLN A O 1
ATOM 3166 N N . VAL A 1 406 ? 22.998 -9.188 -13.791 1.00 78.81 406 VAL A N 1
ATOM 3167 C CA . VAL A 1 406 ? 22.465 -10.540 -13.981 1.00 78.81 406 VAL A CA 1
ATOM 3168 C C . VAL A 1 406 ? 22.640 -10.989 -15.440 1.00 78.81 406 VAL A C 1
ATOM 3170 O O . VAL A 1 406 ? 21.817 -10.692 -16.298 1.00 78.81 406 VAL A O 1
ATOM 3173 N N . LYS A 1 407 ? 23.693 -11.768 -15.723 1.00 83.62 407 LYS A N 1
ATOM 3174 C CA . LYS A 1 407 ? 24.021 -12.223 -17.094 1.00 83.62 407 LYS A CA 1
ATOM 3175 C C . LYS A 1 407 ? 23.093 -13.310 -17.664 1.00 83.62 407 LYS A C 1
ATOM 3177 O O . LYS A 1 407 ? 22.992 -13.443 -18.874 1.00 83.62 407 LYS A O 1
ATOM 3182 N N . GLY A 1 408 ? 22.404 -14.073 -16.809 1.00 81.25 408 GLY A N 1
ATOM 3183 C CA . GLY A 1 408 ? 21.494 -15.163 -17.210 1.00 81.25 408 GLY A CA 1
ATOM 3184 C C . GLY A 1 408 ? 20.069 -14.725 -17.577 1.00 81.25 408 GLY A C 1
ATOM 3185 O O . GLY A 1 408 ? 19.187 -15.570 -17.691 1.00 81.25 408 GLY A O 1
ATOM 3186 N N . GLY A 1 409 ? 19.832 -13.417 -17.715 1.00 82.25 409 GLY A N 1
ATOM 3187 C CA . GLY A 1 409 ? 18.501 -12.838 -17.878 1.00 82.25 409 GLY A CA 1
ATOM 3188 C C . GLY A 1 409 ? 17.791 -12.608 -16.541 1.00 82.25 409 GLY A C 1
ATOM 3189 O O . GLY A 1 409 ? 17.859 -13.417 -15.615 1.00 82.25 409 GLY A O 1
ATOM 3190 N N . SER A 1 410 ? 17.108 -11.475 -16.434 1.00 85.81 410 SER A N 1
ATOM 3191 C CA . SER A 1 410 ? 16.324 -11.091 -15.261 1.00 85.81 410 SER A CA 1
ATOM 3192 C C . SER A 1 410 ? 15.081 -10.309 -15.663 1.00 85.81 410 SER A C 1
ATOM 3194 O O . SER A 1 410 ? 14.950 -9.873 -16.808 1.00 85.81 410 SER A O 1
ATOM 3196 N N . CYS A 1 411 ? 14.160 -10.137 -14.718 1.00 85.12 411 CYS A N 1
ATOM 3197 C CA . CYS A 1 411 ? 13.109 -9.140 -14.815 1.00 85.12 411 CYS A CA 1
ATOM 3198 C C . CYS A 1 411 ? 13.439 -7.949 -13.917 1.00 85.12 411 CYS A C 1
ATOM 3200 O O . CYS A 1 411 ? 13.740 -8.124 -12.737 1.00 85.12 411 CYS A O 1
ATOM 3202 N N . ASN A 1 412 ? 13.400 -6.741 -14.477 1.00 84.88 412 ASN A N 1
ATOM 3203 C CA . ASN A 1 412 ? 13.652 -5.524 -13.722 1.00 84.88 412 ASN A CA 1
ATOM 3204 C C . ASN A 1 412 ? 12.329 -4.904 -13.234 1.00 84.88 412 ASN A C 1
ATOM 3206 O O . ASN A 1 412 ? 11.557 -4.454 -14.080 1.00 84.88 412 ASN A O 1
ATOM 3210 N N . PRO A 1 413 ? 12.063 -4.857 -11.913 1.00 80.00 413 PRO A N 1
ATOM 3211 C CA . PRO A 1 413 ? 10.833 -4.270 -11.379 1.00 80.00 413 PRO A CA 1
ATOM 3212 C C . PRO A 1 413 ? 10.877 -2.735 -11.305 1.00 80.00 413 PRO A C 1
ATOM 3214 O O . PRO A 1 413 ? 9.880 -2.110 -10.953 1.00 80.00 413 PRO A O 1
ATOM 3217 N N . VAL A 1 414 ? 12.026 -2.113 -11.590 1.00 81.06 414 VAL A N 1
ATOM 3218 C CA . VAL A 1 414 ? 12.191 -0.663 -11.483 1.00 81.06 414 VAL A CA 1
ATOM 3219 C C . VAL A 1 414 ? 11.416 0.039 -12.605 1.00 81.06 414 VAL A C 1
ATOM 3221 O O . VAL A 1 414 ? 11.629 -0.273 -13.782 1.00 81.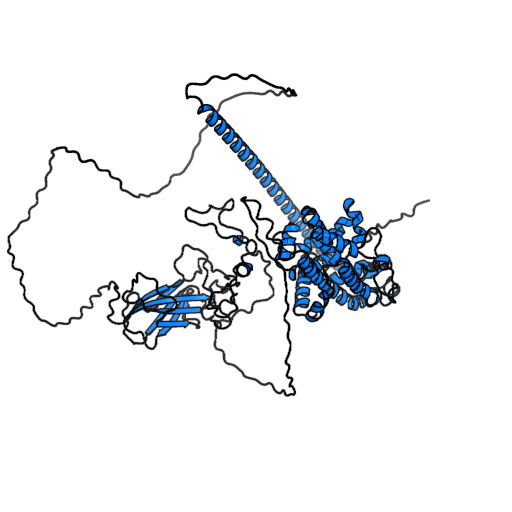06 414 VAL A O 1
ATOM 3224 N N . PRO A 1 415 ? 10.536 1.007 -12.278 1.00 80.81 415 PRO A N 1
ATOM 3225 C CA . PRO A 1 415 ? 9.807 1.760 -13.287 1.00 80.81 415 PRO A CA 1
ATOM 3226 C C . PRO A 1 415 ? 10.764 2.536 -14.199 1.00 80.81 415 PRO A C 1
ATOM 3228 O O . PRO A 1 415 ? 11.869 2.910 -13.819 1.00 80.81 415 PRO A O 1
ATOM 3231 N N . MET A 1 416 ? 10.311 2.815 -15.418 1.00 82.00 416 MET A N 1
ATOM 3232 C CA . MET A 1 416 ? 11.110 3.437 -16.480 1.00 82.00 416 MET A CA 1
ATOM 3233 C C . MET A 1 416 ? 11.652 4.845 -16.174 1.00 82.00 416 MET A C 1
ATOM 3235 O O . MET A 1 416 ? 12.612 5.282 -16.809 1.00 82.00 416 MET A O 1
ATOM 3239 N N . GLY A 1 417 ? 11.051 5.540 -15.208 1.00 87.81 417 GLY A N 1
ATOM 3240 C CA . GLY A 1 417 ? 11.425 6.893 -14.806 1.00 87.81 417 GLY A CA 1
ATOM 3241 C C . GLY A 1 417 ? 10.768 8.005 -15.614 1.00 87.81 417 GLY A C 1
ATOM 3242 O O . GLY A 1 417 ? 9.775 7.798 -16.312 1.00 87.81 417 GLY A O 1
ATOM 3243 N N . GLU A 1 418 ? 11.296 9.211 -15.448 1.00 92.19 418 GLU A N 1
ATOM 3244 C CA . GLU A 1 418 ? 10.773 10.433 -16.052 1.00 92.19 418 GLU A CA 1
ATOM 3245 C C . GLU A 1 418 ? 11.147 10.526 -17.541 1.00 92.19 418 GLU A C 1
ATOM 3247 O O . GLU A 1 418 ? 12.264 10.195 -17.941 1.00 92.19 418 GLU A O 1
ATOM 3252 N N . ILE A 1 419 ? 10.211 10.994 -18.373 1.00 93.31 419 ILE A N 1
ATOM 3253 C CA . ILE A 1 419 ? 10.383 11.110 -19.829 1.00 93.31 419 ILE A CA 1
ATOM 3254 C C . ILE A 1 419 ? 10.533 12.597 -20.192 1.00 93.31 419 ILE A C 1
ATOM 3256 O O . ILE A 1 419 ? 9.665 13.390 -19.813 1.00 93.31 419 ILE A O 1
ATOM 3260 N N . PRO A 1 420 ? 11.587 13.008 -20.926 1.00 94.81 420 PRO A N 1
ATOM 3261 C CA . PRO A 1 420 ? 11.762 14.399 -21.328 1.00 94.81 420 PRO A CA 1
ATOM 3262 C C . PRO A 1 420 ? 10.654 14.849 -22.289 1.00 94.81 420 PRO A C 1
ATOM 3264 O O . PRO A 1 420 ? 10.069 14.052 -23.023 1.00 94.81 420 PRO A O 1
ATOM 3267 N N . ALA A 1 421 ? 10.383 16.154 -22.329 1.00 93.31 421 ALA A N 1
ATOM 3268 C CA . ALA A 1 421 ? 9.473 16.738 -23.314 1.00 93.31 421 ALA A CA 1
ATOM 3269 C C . ALA A 1 421 ? 10.037 16.631 -24.748 1.00 93.31 421 ALA A C 1
ATOM 3271 O O . ALA A 1 421 ? 11.241 16.485 -24.948 1.00 93.31 421 ALA A O 1
ATOM 3272 N N . VAL A 1 422 ? 9.179 16.766 -25.771 1.00 93.25 422 VAL A N 1
ATOM 3273 C CA . VAL A 1 422 ? 9.577 16.654 -27.195 1.00 93.25 422 VAL A CA 1
ATOM 3274 C C . VAL A 1 422 ? 10.719 17.615 -27.558 1.00 93.25 422 VAL A C 1
ATOM 3276 O O . VAL A 1 422 ? 11.654 17.237 -28.254 1.00 93.25 422 VAL A O 1
ATOM 3279 N N . ASN A 1 423 ? 10.699 18.843 -27.037 1.00 92.94 423 ASN A N 1
ATOM 3280 C CA . ASN A 1 423 ? 11.751 19.846 -27.249 1.00 92.94 423 ASN A CA 1
ATOM 3281 C C . ASN A 1 423 ? 12.999 19.652 -26.361 1.00 92.94 423 ASN A C 1
ATOM 3283 O O . ASN A 1 423 ? 13.876 20.515 -26.341 1.00 92.94 423 ASN A O 1
ATOM 3287 N N . LYS A 1 424 ? 13.053 18.562 -25.592 1.00 95.12 424 LYS A N 1
ATOM 3288 C CA . LYS A 1 424 ? 14.141 18.180 -24.682 1.00 95.12 424 LYS A CA 1
ATOM 3289 C C . LYS A 1 424 ? 14.634 16.756 -24.946 1.00 95.12 424 LYS A C 1
ATOM 3291 O O . LYS A 1 424 ? 15.371 16.211 -24.134 1.00 95.12 424 LYS A O 1
ATOM 3296 N N . MET A 1 425 ? 14.234 16.151 -26.067 1.00 94.69 425 MET A N 1
ATOM 3297 C CA . MET A 1 425 ? 14.728 14.834 -26.460 1.00 94.69 425 MET A CA 1
ATOM 3298 C C . MET A 1 425 ? 16.243 14.857 -26.667 1.00 94.69 425 MET A C 1
ATOM 3300 O O . MET A 1 425 ? 16.806 15.846 -27.148 1.00 94.69 425 MET A O 1
ATOM 3304 N N . THR A 1 426 ? 16.878 13.748 -26.311 1.00 95.06 426 THR A N 1
ATOM 3305 C CA . THR A 1 426 ? 18.312 13.535 -26.498 1.00 95.06 426 THR A CA 1
ATOM 3306 C C . THR A 1 426 ? 18.620 13.111 -27.924 1.00 95.06 426 THR A C 1
ATOM 3308 O O . THR A 1 426 ? 17.869 12.343 -28.527 1.00 95.06 426 THR A O 1
ATOM 3311 N N . SER A 1 427 ? 19.755 13.581 -28.428 1.00 95.88 427 SER A N 1
ATOM 3312 C CA . SER A 1 427 ? 20.382 13.105 -29.658 1.00 95.88 427 SER A CA 1
ATOM 3313 C C . SER A 1 427 ? 21.890 13.228 -29.505 1.00 95.88 427 SER A C 1
ATOM 3315 O O . SER A 1 427 ? 22.364 14.250 -29.012 1.00 95.88 427 SER A O 1
ATOM 3317 N N . THR A 1 428 ? 22.627 12.231 -29.970 1.00 96.69 428 THR A N 1
ATOM 3318 C CA . THR A 1 428 ? 24.088 12.242 -30.047 1.00 96.69 428 THR A CA 1
ATOM 3319 C C . THR A 1 428 ? 24.513 12.248 -31.514 1.00 96.69 428 THR A C 1
ATOM 3321 O O . THR A 1 428 ? 23.774 11.775 -32.373 1.00 96.69 428 THR A O 1
ATOM 3324 N N . VAL A 1 429 ? 25.676 12.828 -31.808 1.00 96.75 429 VAL A N 1
ATOM 3325 C CA . VAL A 1 429 ? 26.353 12.719 -33.104 1.00 96.75 429 VAL A CA 1
ATOM 3326 C C . VAL A 1 429 ? 27.858 12.609 -32.891 1.00 96.75 429 VAL A C 1
ATOM 3328 O O . VAL A 1 429 ? 28.438 13.402 -32.143 1.00 96.75 429 VAL A O 1
ATOM 3331 N N . PHE A 1 430 ? 28.509 11.649 -33.543 1.00 97.88 430 PHE A N 1
ATOM 3332 C CA . PHE A 1 430 ? 29.969 11.580 -33.539 1.00 97.88 430 PHE A CA 1
ATOM 3333 C C . PHE A 1 430 ? 30.559 12.694 -34.406 1.00 97.88 430 PHE A C 1
ATOM 3335 O O . PHE A 1 430 ? 30.246 12.833 -35.586 1.00 97.88 430 PHE A O 1
ATOM 3342 N N . THR A 1 431 ? 31.455 13.486 -33.821 1.00 97.06 431 THR A N 1
ATOM 3343 C CA . THR A 1 431 ? 32.253 14.482 -34.550 1.00 97.06 431 THR A CA 1
ATOM 3344 C C . THR A 1 431 ? 33.610 13.922 -34.960 1.00 97.06 431 THR A C 1
ATOM 3346 O O . THR A 1 431 ? 34.218 14.423 -35.907 1.00 97.06 431 THR A O 1
ATOM 3349 N N . PHE A 1 432 ? 34.080 12.876 -34.271 1.00 97.56 432 PHE A N 1
ATOM 3350 C CA . PHE A 1 432 ? 35.266 12.116 -34.642 1.00 97.56 432 PHE A CA 1
ATOM 3351 C C . PHE A 1 432 ? 35.176 10.660 -34.147 1.00 97.56 432 PHE A C 1
ATOM 3353 O O . PHE A 1 432 ? 34.840 10.444 -32.978 1.00 97.56 432 PHE A O 1
ATOM 3360 N N . PRO A 1 433 ? 35.556 9.661 -34.967 1.00 96.12 433 PRO A N 1
ATOM 3361 C CA . PRO A 1 433 ? 35.962 9.768 -36.374 1.00 96.12 433 PRO A CA 1
ATOM 3362 C C . PRO A 1 433 ? 34.797 10.155 -37.290 1.00 96.12 433 PRO A C 1
ATOM 3364 O O . PRO A 1 433 ? 33.642 9.934 -36.952 1.00 96.12 433 PRO A O 1
ATOM 3367 N N . GLN A 1 434 ? 35.093 10.735 -38.452 1.00 92.94 434 GLN A N 1
ATOM 3368 C CA . GLN A 1 434 ? 34.086 11.048 -39.468 1.00 92.94 434 GLN A CA 1
ATOM 3369 C C . GLN A 1 434 ? 33.690 9.807 -40.278 1.00 92.94 434 GLN A C 1
ATOM 3371 O O . GLN A 1 434 ? 34.421 8.815 -40.354 1.00 92.94 434 GLN A O 1
ATOM 3376 N N . ALA A 1 435 ? 32.534 9.878 -40.940 1.00 90.31 435 ALA A N 1
ATOM 3377 C CA . ALA A 1 435 ? 32.075 8.821 -41.829 1.00 90.31 435 ALA A CA 1
ATOM 3378 C C . ALA A 1 435 ? 33.075 8.493 -42.927 1.00 90.31 435 ALA A C 1
ATOM 3380 O O . ALA A 1 435 ? 33.519 9.370 -43.662 1.00 90.31 435 ALA A O 1
ATOM 3381 N N . CYS A 1 436 ? 33.391 7.201 -43.049 1.00 88.56 436 CYS A N 1
ATOM 3382 C CA . CYS A 1 436 ? 34.350 6.682 -44.024 1.00 88.56 436 CYS A CA 1
ATOM 3383 C C . CYS A 1 436 ? 35.773 7.249 -43.877 1.00 88.56 436 CYS A C 1
ATOM 3385 O O . CYS A 1 436 ? 36.584 7.087 -44.789 1.00 88.56 436 CYS A O 1
ATOM 3387 N N . GLN A 1 437 ? 36.097 7.892 -42.752 1.00 90.56 437 GLN A N 1
ATOM 3388 C CA . GLN A 1 437 ? 37.446 8.374 -42.498 1.00 90.56 437 GLN A CA 1
ATOM 3389 C C . GLN A 1 437 ? 38.410 7.192 -42.361 1.00 90.56 437 GLN A C 1
ATOM 3391 O O . GLN A 1 437 ? 38.115 6.226 -41.657 1.00 90.56 437 GLN A O 1
ATOM 3396 N N . ALA A 1 438 ? 39.570 7.291 -43.012 1.00 91.38 438 ALA A N 1
ATOM 3397 C CA . ALA A 1 438 ? 40.671 6.356 -42.831 1.00 91.38 438 ALA A CA 1
ATOM 3398 C C . ALA A 1 438 ? 41.621 6.882 -41.747 1.00 91.38 438 ALA A C 1
ATOM 3400 O O . ALA A 1 438 ? 42.246 7.932 -41.916 1.00 91.38 438 ALA A O 1
ATOM 3401 N N . LEU A 1 439 ? 41.719 6.160 -40.633 1.00 94.56 439 LEU A N 1
ATOM 3402 C CA . LEU A 1 439 ? 42.672 6.436 -39.558 1.00 94.56 439 LEU A CA 1
ATOM 3403 C C . LEU A 1 439 ? 43.962 5.631 -39.748 1.00 94.56 439 LEU A C 1
ATOM 3405 O O . LEU A 1 439 ? 43.992 4.634 -40.470 1.00 94.56 439 LEU A O 1
ATOM 3409 N N . GLN A 1 440 ? 45.040 6.056 -39.091 1.00 94.62 440 GLN A N 1
ATOM 3410 C CA . GLN A 1 440 ? 46.304 5.323 -39.119 1.00 94.62 440 GLN A CA 1
ATOM 3411 C C . GLN A 1 440 ? 46.246 4.088 -38.204 1.00 94.62 440 GLN A C 1
ATOM 3413 O O . GLN A 1 440 ? 45.759 4.196 -37.076 1.00 94.62 440 GLN A O 1
ATOM 3418 N N . PRO A 1 441 ? 46.743 2.921 -38.657 1.00 95.50 441 PRO A N 1
ATOM 3419 C CA . PRO A 1 441 ? 46.838 1.729 -37.821 1.00 95.50 441 PRO A CA 1
ATOM 3420 C C . PRO A 1 441 ? 47.705 1.936 -36.585 1.00 95.50 441 PRO A C 1
ATOM 3422 O O . PRO A 1 441 ? 48.793 2.497 -36.682 1.00 95.50 441 PRO A O 1
ATOM 3425 N N . ASN A 1 442 ? 47.240 1.416 -35.448 1.00 95.50 442 ASN A N 1
ATOM 3426 C CA . ASN A 1 442 ? 47.942 1.393 -34.161 1.00 95.50 442 ASN A CA 1
ATOM 3427 C C . ASN A 1 442 ? 48.448 2.774 -33.701 1.00 95.50 442 ASN A C 1
ATOM 3429 O O . ASN A 1 442 ? 49.445 2.878 -32.989 1.00 95.50 442 ASN A O 1
ATOM 3433 N N . GLN A 1 443 ? 47.778 3.844 -34.139 1.00 96.69 443 GLN A N 1
ATOM 3434 C CA . GLN A 1 443 ? 48.042 5.207 -33.702 1.00 96.69 443 GLN A CA 1
ATOM 3435 C C . GLN A 1 443 ? 46.891 5.685 -32.824 1.00 96.69 443 GLN A C 1
ATOM 3437 O O . GLN A 1 443 ? 45.728 5.610 -33.226 1.00 96.69 443 GLN A O 1
ATOM 3442 N N . GLY A 1 444 ? 47.223 6.199 -31.639 1.00 97.19 444 GLY A N 1
ATOM 3443 C CA . GLY A 1 444 ? 46.233 6.718 -30.709 1.00 97.19 444 GLY A CA 1
ATOM 3444 C C . GLY A 1 444 ? 45.382 7.845 -31.296 1.00 97.19 444 GLY A C 1
ATOM 3445 O O . GLY A 1 444 ? 45.872 8.682 -32.058 1.00 97.19 444 GLY A O 1
ATOM 3446 N N . PHE A 1 445 ? 44.101 7.871 -30.936 1.00 97.94 445 PHE A N 1
ATOM 3447 C CA . PHE A 1 445 ? 43.153 8.909 -31.348 1.00 97.94 445 PHE A CA 1
ATOM 3448 C C . PHE A 1 445 ? 42.087 9.150 -30.277 1.00 97.94 445 PHE A C 1
ATOM 3450 O O . PHE A 1 445 ? 41.900 8.332 -29.379 1.00 97.94 445 PHE A O 1
ATOM 3457 N N . THR A 1 446 ? 41.359 10.262 -30.380 1.00 98.00 446 THR A N 1
ATOM 3458 C CA . THR A 1 446 ? 40.290 10.621 -29.439 1.00 98.00 446 THR A CA 1
ATOM 3459 C C . THR A 1 446 ? 38.941 10.535 -30.131 1.00 98.00 446 THR A C 1
ATOM 3461 O O . THR A 1 446 ? 38.665 11.310 -31.041 1.00 98.00 446 THR A O 1
ATOM 3464 N N . ILE A 1 447 ? 38.083 9.622 -29.687 1.00 98.38 447 ILE A N 1
ATOM 3465 C CA . ILE A 1 447 ? 36.682 9.581 -30.114 1.00 98.38 447 ILE A CA 1
ATOM 3466 C C . ILE A 1 447 ? 35.968 10.783 -29.496 1.00 98.38 447 ILE A C 1
ATOM 3468 O O . ILE A 1 447 ? 36.145 11.064 -28.309 1.00 98.38 447 ILE A O 1
ATOM 3472 N N . GLN A 1 448 ? 35.154 11.478 -30.287 1.00 98.06 448 GLN A N 1
ATOM 3473 C CA . GLN A 1 448 ? 34.401 12.653 -29.858 1.00 98.06 448 GLN A CA 1
ATOM 3474 C C . GLN A 1 448 ? 32.961 12.579 -30.352 1.00 98.06 448 GLN A C 1
ATOM 3476 O O . GLN A 1 448 ? 32.716 12.305 -31.529 1.00 98.06 448 GLN A O 1
ATOM 3481 N N . ALA A 1 449 ? 32.018 12.889 -29.467 1.00 98.00 449 ALA A N 1
ATOM 3482 C CA . ALA A 1 449 ? 30.619 13.059 -29.825 1.00 98.00 449 ALA A CA 1
ATOM 3483 C C . ALA A 1 449 ? 30.019 14.284 -29.136 1.00 98.00 449 ALA A C 1
ATOM 3485 O O . ALA A 1 449 ? 30.385 14.632 -28.013 1.00 98.00 449 ALA A O 1
ATOM 3486 N N . VAL A 1 450 ? 29.070 14.924 -29.809 1.00 97.25 450 VAL A N 1
ATOM 3487 C CA . VAL A 1 450 ? 28.231 15.970 -29.225 1.00 97.25 450 VAL A CA 1
ATOM 3488 C C . VAL A 1 450 ? 26.879 15.357 -28.907 1.00 97.25 450 VAL A C 1
ATOM 3490 O O . VAL A 1 450 ? 26.234 14.806 -29.795 1.00 97.25 450 VAL A O 1
ATOM 3493 N N . ALA A 1 451 ? 26.442 15.473 -27.656 1.00 97.06 451 ALA A N 1
ATOM 3494 C CA . ALA A 1 451 ? 25.109 15.069 -27.232 1.00 97.06 451 ALA A CA 1
ATOM 3495 C C . ALA A 1 451 ? 24.283 16.287 -26.821 1.00 97.06 451 ALA A C 1
ATOM 3497 O O . ALA A 1 451 ? 24.770 17.179 -26.124 1.00 97.06 451 ALA A O 1
ATOM 3498 N N . ALA A 1 452 ? 23.023 16.316 -27.238 1.00 96.44 452 ALA A N 1
ATOM 3499 C CA . ALA A 1 452 ? 22.058 17.342 -26.884 1.00 96.44 452 ALA A CA 1
ATOM 3500 C C . ALA A 1 452 ? 21.149 16.887 -25.736 1.00 96.44 452 ALA A C 1
ATOM 3502 O O . ALA A 1 452 ? 20.720 15.736 -25.676 1.00 96.44 452 ALA A O 1
ATOM 3503 N N . ASN A 1 453 ? 20.785 17.841 -24.883 1.00 96.25 453 ASN A N 1
ATOM 3504 C CA . ASN A 1 453 ? 19.765 17.751 -23.845 1.00 96.25 453 ASN A CA 1
ATOM 3505 C C . ASN A 1 453 ? 19.997 16.645 -22.803 1.00 96.25 453 ASN A C 1
ATOM 3507 O O . ASN A 1 453 ? 19.026 16.077 -22.319 1.00 96.25 453 ASN A O 1
ATOM 3511 N N . VAL A 1 454 ? 21.248 16.349 -22.430 1.00 96.00 454 VAL A N 1
ATOM 3512 C CA . VAL A 1 454 ? 21.587 15.404 -21.346 1.00 96.00 454 VAL A CA 1
ATOM 3513 C C . VAL A 1 454 ? 22.525 16.065 -20.348 1.00 96.00 454 VAL A C 1
ATOM 3515 O O . VAL A 1 454 ? 23.495 16.723 -20.727 1.00 96.00 454 VAL A O 1
ATOM 3518 N N . ALA A 1 455 ? 22.242 15.873 -19.064 1.00 95.12 455 ALA A N 1
ATOM 3519 C CA . ALA A 1 455 ? 23.138 16.240 -17.981 1.00 95.12 455 ALA A CA 1
ATOM 3520 C C . ALA A 1 455 ? 24.052 15.051 -17.655 1.00 95.12 455 ALA A C 1
ATOM 3522 O O . ALA A 1 455 ? 23.656 14.131 -16.936 1.00 95.12 455 ALA A O 1
ATOM 3523 N N . PHE A 1 456 ? 25.260 15.070 -18.222 1.00 95.12 456 PHE A N 1
ATOM 3524 C CA . PHE A 1 456 ? 26.296 14.075 -17.945 1.00 95.12 456 PHE A CA 1
ATOM 3525 C C . PHE A 1 456 ? 26.968 14.286 -16.581 1.00 95.12 456 PHE A C 1
ATOM 3527 O O . PHE A 1 456 ? 26.749 15.299 -15.914 1.00 95.12 456 PHE A O 1
ATOM 3534 N N . GLY A 1 457 ? 27.802 13.327 -16.174 1.00 90.31 457 GLY A N 1
ATOM 3535 C CA . GLY A 1 457 ? 28.493 13.328 -14.882 1.00 90.31 457 GLY A CA 1
ATOM 3536 C C . GLY A 1 457 ? 27.797 12.498 -13.803 1.00 90.31 457 GLY A C 1
ATOM 3537 O O . GLY A 1 457 ? 28.168 12.574 -12.634 1.00 90.31 457 GLY A O 1
ATOM 3538 N N . ALA A 1 458 ? 26.772 11.723 -14.168 1.00 89.00 458 ALA A N 1
ATOM 3539 C CA . ALA A 1 458 ? 26.066 10.830 -13.260 1.00 89.00 458 ALA A CA 1
ATOM 3540 C C . ALA A 1 458 ? 26.280 9.371 -13.682 1.00 89.00 458 ALA A C 1
ATOM 3542 O O . ALA A 1 458 ? 25.505 8.796 -14.448 1.00 89.00 458 ALA A O 1
ATOM 3543 N N . PHE A 1 459 ? 27.345 8.772 -13.151 1.00 86.25 459 PHE A N 1
ATOM 3544 C CA . PHE A 1 459 ? 27.696 7.366 -13.328 1.00 86.25 459 PHE A CA 1
ATOM 3545 C C . PHE A 1 459 ? 27.703 6.680 -11.958 1.00 86.25 459 PHE A C 1
ATOM 3547 O O . PHE A 1 459 ? 28.555 6.973 -11.121 1.00 86.25 459 PHE A O 1
ATOM 3554 N N . VAL A 1 460 ? 26.737 5.794 -11.694 1.00 85.44 460 VAL A N 1
ATOM 3555 C CA . VAL A 1 460 ? 26.688 5.042 -10.425 1.00 85.44 460 VAL A CA 1
ATOM 3556 C C . VAL A 1 460 ? 27.315 3.658 -10.570 1.00 85.44 460 VAL A C 1
ATOM 3558 O O . VAL A 1 460 ? 27.348 3.110 -11.668 1.00 85.44 460 VAL A O 1
ATOM 3561 N N . ASN A 1 461 ? 27.803 3.077 -9.468 1.00 82.69 461 ASN A N 1
ATOM 3562 C CA . ASN A 1 461 ? 28.526 1.801 -9.473 1.00 82.69 461 ASN A CA 1
ATOM 3563 C C . ASN A 1 461 ? 27.712 0.677 -10.163 1.00 82.69 461 ASN A C 1
ATOM 3565 O O . ASN A 1 461 ? 26.728 0.195 -9.584 1.00 82.69 461 ASN A O 1
ATOM 3569 N N . PRO A 1 462 ? 28.127 0.194 -11.351 1.00 84.31 462 PRO A N 1
ATOM 3570 C CA . PRO A 1 462 ? 27.383 -0.808 -12.112 1.00 84.31 462 PRO A CA 1
ATOM 3571 C C . PRO A 1 462 ? 27.513 -2.226 -11.550 1.00 84.31 462 PRO A C 1
ATOM 3573 O O . PRO A 1 462 ? 26.912 -3.148 -12.092 1.00 84.31 462 PRO A O 1
ATOM 3576 N N . THR A 1 463 ? 28.315 -2.434 -10.507 1.00 80.38 463 THR A N 1
ATOM 3577 C CA . THR A 1 463 ? 28.416 -3.733 -9.823 1.00 80.38 463 THR A CA 1
ATOM 3578 C C . THR A 1 463 ? 27.307 -3.899 -8.784 1.00 80.38 463 THR A C 1
ATOM 3580 O O . THR A 1 463 ? 26.890 -5.020 -8.505 1.00 80.38 463 THR A O 1
ATOM 3583 N N . GLU A 1 464 ? 26.817 -2.786 -8.232 1.00 76.75 464 GLU A N 1
ATOM 3584 C CA . GLU A 1 464 ? 25.928 -2.770 -7.061 1.00 76.75 464 GLU A CA 1
ATOM 3585 C C . GLU A 1 464 ? 24.573 -2.104 -7.325 1.00 76.75 464 GLU A C 1
ATOM 3587 O O . GLU A 1 464 ? 23.598 -2.398 -6.639 1.00 76.75 464 GLU A O 1
ATOM 3592 N N . SER A 1 465 ? 24.495 -1.203 -8.308 1.00 83.44 465 SER A N 1
ATOM 3593 C CA . SER A 1 465 ? 23.312 -0.368 -8.562 1.00 83.44 465 SER A CA 1
ATOM 3594 C C . SER A 1 465 ? 22.830 -0.387 -10.020 1.00 83.44 465 SER A C 1
ATOM 3596 O O . SER A 1 465 ? 22.115 0.506 -10.481 1.00 83.44 465 SER A O 1
ATOM 3598 N N . TYR A 1 466 ? 23.196 -1.430 -10.763 1.00 87.06 466 TYR A N 1
ATOM 3599 C CA . TYR A 1 466 ? 22.803 -1.631 -12.152 1.00 87.06 466 TYR A CA 1
ATOM 3600 C C . TYR A 1 466 ? 21.284 -1.772 -12.284 1.00 87.06 466 TYR A C 1
ATOM 3602 O O . TYR A 1 466 ? 20.675 -2.685 -11.723 1.00 87.06 466 TYR A O 1
ATOM 3610 N N . TYR A 1 467 ? 20.675 -0.838 -13.013 1.00 89.56 467 TYR A N 1
ATOM 3611 C CA . TYR A 1 467 ? 19.232 -0.702 -13.186 1.00 89.56 467 TYR A CA 1
ATOM 3612 C C . TYR A 1 467 ? 18.406 -0.600 -11.894 1.00 89.56 467 TYR A C 1
ATOM 3614 O O . TYR A 1 467 ? 17.211 -0.892 -11.914 1.00 89.56 467 TYR A O 1
ATOM 3622 N N . SER A 1 468 ? 19.011 -0.182 -10.779 1.00 86.69 468 SER A N 1
ATOM 3623 C CA . SER A 1 468 ? 18.328 -0.140 -9.478 1.00 86.69 468 SER A CA 1
ATOM 3624 C C . SER A 1 468 ? 17.531 1.142 -9.206 1.00 86.69 468 SER A C 1
ATOM 3626 O O . SER A 1 468 ? 16.883 1.233 -8.166 1.00 86.69 468 SER A O 1
ATOM 3628 N N . ALA A 1 469 ? 17.553 2.127 -10.110 1.00 86.44 469 ALA A N 1
ATOM 3629 C CA . ALA A 1 469 ? 16.774 3.357 -9.974 1.00 86.44 469 ALA A CA 1
ATOM 3630 C C . ALA A 1 469 ? 16.266 3.879 -11.332 1.00 86.44 469 ALA A C 1
ATOM 3632 O O . ALA A 1 469 ? 16.950 3.690 -12.342 1.00 86.44 469 ALA A O 1
ATOM 3633 N N . PRO A 1 470 ? 15.091 4.542 -11.349 1.00 91.25 470 PRO A N 1
ATOM 3634 C CA . PRO A 1 470 ? 14.515 5.131 -12.555 1.00 91.25 470 PRO A CA 1
ATOM 3635 C C . PRO A 1 470 ? 15.353 6.295 -13.099 1.00 91.25 470 PRO A C 1
ATOM 3637 O O . PRO A 1 470 ? 16.046 6.987 -12.346 1.00 91.25 470 PRO A O 1
ATOM 3640 N N . VAL A 1 471 ? 15.208 6.577 -14.397 1.00 94.06 471 VAL A N 1
ATOM 3641 C CA . VAL A 1 471 ? 15.710 7.819 -15.009 1.00 94.06 471 VAL A CA 1
ATOM 3642 C C . VAL A 1 471 ? 15.069 9.041 -14.337 1.00 94.06 471 VAL A C 1
ATOM 3644 O O . VAL A 1 471 ? 13.862 9.061 -14.088 1.00 94.06 471 VAL A O 1
ATOM 3647 N N . LYS A 1 472 ? 15.883 10.069 -14.072 1.00 94.94 472 LYS A N 1
ATOM 3648 C CA . LYS A 1 472 ? 15.452 11.374 -13.550 1.00 94.94 472 LYS A CA 1
ATOM 3649 C C . LYS A 1 472 ? 15.797 12.494 -14.523 1.00 94.94 472 LYS A C 1
ATOM 3651 O O . LYS A 1 472 ? 16.790 12.393 -15.249 1.00 94.94 472 LYS A O 1
ATOM 3656 N N . LEU A 1 473 ? 15.023 13.572 -14.489 1.00 95.75 473 LEU A N 1
ATOM 3657 C CA . LEU A 1 473 ? 15.296 14.813 -15.203 1.00 95.75 473 LEU A CA 1
ATOM 3658 C C . LEU A 1 473 ? 15.872 15.878 -14.261 1.00 95.75 473 LEU A C 1
ATOM 3660 O O . LEU A 1 473 ? 15.580 15.928 -13.067 1.00 95.75 473 LEU A O 1
ATOM 3664 N N . THR A 1 474 ? 16.683 16.776 -14.811 1.00 93.75 474 THR A N 1
ATOM 3665 C CA . THR A 1 474 ? 17.028 18.042 -14.161 1.00 93.75 474 THR A CA 1
ATOM 3666 C C . THR A 1 474 ? 15.808 18.961 -14.097 1.00 93.75 474 THR A C 1
ATOM 3668 O O . THR A 1 474 ? 14.821 18.767 -14.808 1.00 93.75 474 THR A O 1
ATOM 3671 N N . ASN A 1 475 ? 15.909 20.054 -13.336 1.00 91.31 475 ASN A N 1
ATOM 3672 C CA . ASN A 1 475 ? 14.883 21.105 -13.315 1.00 91.31 475 ASN A CA 1
ATOM 3673 C C . ASN A 1 475 ? 14.634 21.731 -14.704 1.00 91.31 475 ASN A C 1
ATOM 3675 O O . ASN A 1 475 ? 13.578 22.304 -14.954 1.00 91.31 475 ASN A O 1
ATOM 3679 N N . GLN A 1 476 ? 15.600 21.626 -15.619 1.00 89.56 476 GLN A N 1
ATOM 3680 C CA . GLN A 1 476 ? 15.516 22.082 -17.006 1.00 89.56 476 GLN A CA 1
ATOM 3681 C C . GLN A 1 476 ? 14.890 21.036 -17.950 1.00 89.56 476 GLN A C 1
ATOM 3683 O O . GLN A 1 476 ? 14.720 21.314 -19.143 1.00 89.56 476 GLN A O 1
ATOM 3688 N N . GLY A 1 477 ? 14.552 19.849 -17.436 1.00 93.50 477 GLY A N 1
ATOM 3689 C CA . GLY A 1 477 ? 13.930 18.754 -18.178 1.00 93.50 477 GLY A CA 1
ATOM 3690 C C . GLY A 1 477 ? 14.908 17.869 -18.957 1.00 93.50 477 GLY A C 1
ATOM 3691 O O . GLY A 1 477 ? 14.473 17.176 -19.873 1.00 93.50 477 GLY A O 1
ATOM 3692 N N . PHE A 1 478 ? 16.208 17.908 -18.643 1.00 95.25 478 PHE A N 1
ATOM 3693 C CA . PHE A 1 478 ? 17.223 17.062 -19.288 1.00 95.25 478 PHE A CA 1
ATOM 3694 C C . PHE A 1 478 ? 17.441 15.773 -18.495 1.00 95.25 478 PHE A C 1
ATOM 3696 O O . PHE A 1 478 ? 17.597 15.870 -17.279 1.00 95.25 478 PHE A O 1
ATOM 3703 N N . PRO A 1 479 ? 17.515 14.588 -19.125 1.00 96.50 479 PRO A N 1
ATOM 3704 C CA . PRO A 1 479 ? 17.882 13.367 -18.422 1.00 96.50 479 PRO A CA 1
ATOM 3705 C C . PRO A 1 479 ? 19.245 13.477 -17.735 1.00 96.50 479 PRO A C 1
ATOM 3707 O O . PRO A 1 479 ? 20.182 14.053 -18.290 1.00 96.50 479 PRO A O 1
ATOM 3710 N N . ILE A 1 480 ? 19.344 12.921 -16.528 1.00 96.00 480 ILE A N 1
ATOM 3711 C CA . ILE A 1 480 ? 20.573 12.859 -15.731 1.00 96.00 480 ILE A CA 1
ATOM 3712 C C . ILE A 1 480 ? 21.218 11.489 -15.926 1.00 96.00 480 ILE A C 1
ATOM 3714 O O . ILE A 1 480 ? 20.603 10.464 -15.612 1.00 96.00 480 ILE A O 1
ATOM 3718 N N . GLY A 1 481 ? 22.464 11.458 -16.396 1.00 95.44 481 GLY A N 1
ATOM 3719 C CA . GLY A 1 481 ? 23.139 10.188 -16.624 1.00 95.44 481 GLY A CA 1
ATOM 3720 C C . GLY A 1 481 ? 24.554 10.284 -17.172 1.00 95.44 481 GLY A C 1
ATOM 3721 O O . GLY A 1 481 ? 25.337 11.144 -16.772 1.00 95.44 481 GLY A O 1
ATOM 3722 N N . HIS A 1 482 ? 24.884 9.352 -18.056 1.00 96.50 482 HIS A N 1
ATOM 3723 C CA . HIS A 1 482 ? 26.218 9.160 -18.618 1.00 96.50 482 HIS A CA 1
ATOM 3724 C C . HIS A 1 482 ? 26.121 8.485 -19.996 1.00 96.50 482 HIS A C 1
ATOM 3726 O O . HIS A 1 482 ? 25.031 8.143 -20.465 1.00 96.50 482 HIS A O 1
ATOM 3732 N N . THR A 1 483 ? 27.254 8.290 -20.669 1.00 96.06 483 THR A N 1
ATOM 3733 C CA . THR A 1 483 ? 27.286 7.621 -21.976 1.00 96.06 483 THR A CA 1
ATOM 3734 C C . THR A 1 483 ? 28.449 6.645 -22.071 1.00 96.06 483 THR A C 1
ATOM 3736 O O . THR A 1 483 ? 29.463 6.807 -21.390 1.00 96.06 483 THR A O 1
ATOM 3739 N N . HIS A 1 484 ? 28.312 5.606 -22.890 1.00 96.06 484 HIS A N 1
ATOM 3740 C CA . HIS A 1 484 ? 29.412 4.699 -23.224 1.00 96.06 484 HIS A CA 1
ATOM 3741 C C . HIS A 1 484 ? 29.725 4.778 -24.706 1.00 96.06 484 HIS A C 1
ATOM 3743 O O . HIS A 1 484 ? 28.812 4.911 -25.518 1.00 96.06 484 HIS A O 1
ATOM 3749 N N . PHE A 1 485 ? 30.995 4.606 -25.062 1.00 97.69 485 PHE A N 1
ATOM 3750 C CA . PHE A 1 485 ? 31.410 4.378 -26.442 1.00 97.69 485 PHE A CA 1
ATOM 3751 C C . PHE A 1 485 ? 31.911 2.953 -26.613 1.00 97.69 485 PHE A C 1
ATOM 3753 O O . PHE A 1 485 ? 32.753 2.478 -25.849 1.00 97.69 485 PHE A O 1
ATOM 3760 N N . THR A 1 486 ? 31.402 2.294 -27.651 1.00 97.81 486 THR A N 1
ATOM 3761 C CA . THR A 1 486 ? 31.794 0.934 -28.029 1.00 97.81 486 THR A CA 1
ATOM 3762 C C . THR A 1 486 ? 32.278 0.936 -29.468 1.00 97.81 486 THR A C 1
ATOM 3764 O O . THR A 1 486 ? 31.564 1.425 -30.342 1.00 97.81 486 THR A O 1
ATOM 3767 N N . VAL A 1 487 ? 33.460 0.375 -29.724 1.00 98.00 487 VAL A N 1
ATOM 3768 C CA . VAL A 1 487 ? 33.966 0.129 -31.078 1.00 98.00 487 VAL A CA 1
ATOM 3769 C C . VAL A 1 487 ? 33.904 -1.360 -31.375 1.00 98.00 487 VAL A C 1
ATOM 3771 O O . VAL A 1 487 ? 34.408 -2.176 -30.603 1.00 98.00 487 VAL A O 1
ATOM 3774 N N . GLN A 1 488 ? 33.314 -1.713 -32.511 1.00 97.44 488 GLN A N 1
ATOM 3775 C CA . GLN A 1 488 ? 33.198 -3.093 -32.973 1.00 97.44 488 GLN A CA 1
ATOM 3776 C C . GLN A 1 488 ? 33.834 -3.255 -34.349 1.00 97.44 488 GLN A C 1
ATOM 3778 O O . GLN A 1 488 ? 33.687 -2.386 -35.212 1.00 97.44 488 GLN A O 1
ATOM 3783 N N . ASP A 1 489 ? 34.514 -4.383 -34.530 1.00 94.62 489 ASP A N 1
ATOM 3784 C CA . ASP A 1 489 ? 34.997 -4.850 -35.826 1.00 94.62 489 ASP A CA 1
ATOM 3785 C C . ASP A 1 489 ? 33.807 -5.314 -36.677 1.00 94.62 489 ASP A C 1
ATOM 3787 O O . ASP A 1 489 ? 32.917 -6.019 -36.197 1.00 94.62 489 ASP A O 1
ATOM 3791 N N . MET A 1 490 ? 33.771 -4.879 -37.932 1.00 93.88 490 MET A N 1
ATOM 3792 C CA . MET A 1 490 ? 32.718 -5.206 -38.891 1.00 93.88 490 MET A CA 1
ATOM 3793 C C . MET A 1 490 ? 33.172 -6.206 -39.964 1.00 93.88 490 MET A C 1
ATOM 3795 O O . MET A 1 490 ? 32.445 -6.461 -40.927 1.00 93.88 490 MET A O 1
ATOM 3799 N N . GLY A 1 491 ? 34.371 -6.767 -39.816 1.00 89.69 491 GLY A N 1
ATOM 3800 C CA . GLY A 1 491 ? 35.007 -7.643 -40.783 1.00 89.69 491 GLY A CA 1
ATOM 3801 C C . GLY A 1 491 ? 35.475 -6.866 -42.011 1.00 89.69 491 GLY A C 1
ATOM 3802 O O . GLY A 1 491 ? 36.155 -5.848 -41.913 1.00 89.69 491 GLY A O 1
ATOM 3803 N N . ASN A 1 492 ? 35.094 -7.344 -43.196 1.00 88.06 492 ASN A N 1
ATOM 3804 C CA . ASN A 1 492 ? 35.656 -6.865 -44.462 1.00 88.06 492 ASN A CA 1
ATOM 3805 C C . ASN A 1 492 ? 34.870 -5.728 -45.131 1.00 88.06 492 ASN A C 1
ATOM 3807 O O . ASN A 1 492 ? 35.114 -5.413 -46.292 1.00 88.06 492 ASN A O 1
ATOM 3811 N N . SER A 1 493 ? 33.875 -5.148 -44.456 1.00 89.31 493 SER A N 1
ATOM 3812 C CA . SER A 1 493 ? 32.990 -4.156 -45.069 1.00 89.31 493 SER A CA 1
ATOM 3813 C C . SER A 1 493 ? 32.390 -3.209 -44.042 1.00 89.31 493 SER A C 1
ATOM 3815 O O . SER A 1 493 ? 32.012 -3.624 -42.949 1.00 89.31 493 SER A O 1
ATOM 3817 N N . ILE A 1 494 ? 32.196 -1.944 -44.427 1.00 89.19 494 ILE A N 1
ATOM 3818 C CA . ILE A 1 494 ? 31.350 -1.022 -43.661 1.00 89.19 494 ILE A CA 1
ATOM 3819 C C . ILE A 1 494 ? 29.843 -1.306 -43.816 1.00 89.19 494 ILE A C 1
ATOM 3821 O O . ILE A 1 494 ? 29.018 -0.658 -43.176 1.00 89.19 494 ILE A O 1
ATOM 3825 N N . ASN A 1 495 ? 29.458 -2.263 -44.659 1.00 89.25 495 ASN A N 1
ATOM 3826 C CA . ASN A 1 495 ? 28.073 -2.667 -44.900 1.00 89.25 495 ASN A CA 1
ATOM 3827 C C . ASN A 1 495 ? 27.912 -4.188 -44.726 1.00 89.25 495 ASN A C 1
ATOM 3829 O O . ASN A 1 495 ? 27.635 -4.892 -45.705 1.00 89.25 495 ASN A O 1
ATOM 3833 N N . PRO A 1 496 ? 28.116 -4.719 -43.507 1.00 89.69 496 PRO A N 1
ATOM 3834 C CA . PRO A 1 496 ? 27.933 -6.140 -43.252 1.00 89.69 496 PRO A CA 1
ATOM 3835 C C . PRO A 1 496 ? 26.467 -6.533 -43.475 1.00 89.69 496 PRO A C 1
ATOM 3837 O O . PRO A 1 496 ? 25.553 -5.795 -43.109 1.00 89.69 496 PRO A O 1
ATOM 3840 N N . GLN A 1 497 ? 26.246 -7.703 -44.077 1.00 90.19 497 GLN A N 1
ATOM 3841 C CA . GLN A 1 497 ? 24.901 -8.262 -44.293 1.00 90.19 497 GLN A CA 1
ATOM 3842 C C . GLN A 1 497 ? 24.382 -9.037 -43.072 1.00 90.19 497 GLN A C 1
ATOM 3844 O O . GLN A 1 497 ? 23.198 -9.350 -42.993 1.00 90.19 497 GLN A O 1
ATOM 3849 N N . GLN A 1 498 ? 25.260 -9.334 -42.112 1.00 91.12 498 GLN A N 1
ATOM 3850 C CA . GLN A 1 498 ? 24.927 -10.014 -40.866 1.00 91.12 498 GLN A CA 1
ATOM 3851 C C . GLN A 1 498 ? 25.054 -9.049 -39.685 1.00 91.12 498 GLN A C 1
ATOM 3853 O O . GLN A 1 498 ? 25.959 -8.213 -39.643 1.00 91.12 498 GLN A O 1
ATOM 3858 N N . ALA A 1 499 ? 24.145 -9.170 -38.716 1.00 92.50 499 ALA A N 1
ATOM 3859 C CA . ALA A 1 499 ? 24.232 -8.429 -37.464 1.00 92.50 499 ALA A CA 1
ATOM 3860 C C . ALA A 1 499 ? 25.486 -8.841 -36.674 1.00 92.50 499 ALA A C 1
ATOM 3862 O O . ALA A 1 499 ? 25.803 -10.027 -36.583 1.00 92.50 499 ALA A O 1
ATOM 3863 N N . LEU A 1 500 ? 26.183 -7.861 -36.094 1.00 93.38 500 LEU A N 1
ATOM 3864 C CA . LEU A 1 500 ? 27.352 -8.115 -35.248 1.00 93.38 500 LEU A CA 1
ATOM 3865 C C . LEU A 1 500 ? 26.925 -8.676 -33.884 1.00 93.38 500 LEU A C 1
ATOM 3867 O O . LEU A 1 500 ? 25.879 -8.287 -33.358 1.00 93.38 500 LEU A O 1
ATOM 3871 N N . ASP A 1 501 ? 27.764 -9.524 -33.290 1.00 92.56 501 ASP A N 1
ATOM 3872 C CA . ASP A 1 501 ? 27.594 -9.976 -31.906 1.00 92.56 501 ASP A CA 1
ATOM 3873 C C . ASP A 1 501 ? 27.801 -8.799 -30.940 1.00 92.56 501 ASP A C 1
ATOM 3875 O O . ASP A 1 501 ? 28.853 -8.160 -30.922 1.00 92.56 501 ASP A O 1
ATOM 3879 N N . ALA A 1 502 ? 26.788 -8.507 -30.125 1.00 90.06 502 ALA A N 1
ATOM 3880 C CA . ALA A 1 502 ? 26.812 -7.414 -29.158 1.00 90.06 502 ALA A CA 1
ATOM 3881 C C . ALA A 1 502 ? 27.831 -7.619 -28.020 1.00 90.06 502 ALA A C 1
ATOM 3883 O O . ALA A 1 502 ? 28.198 -6.650 -27.362 1.00 90.06 502 ALA A O 1
ATOM 3884 N N . GLN A 1 503 ? 28.297 -8.851 -27.786 1.00 91.12 503 GLN A N 1
ATOM 3885 C CA . GLN A 1 503 ? 29.316 -9.150 -26.773 1.00 91.12 503 GLN A CA 1
ATOM 3886 C C . GLN A 1 503 ? 30.747 -8.916 -27.272 1.00 91.12 503 GLN A C 1
ATOM 3888 O O . GLN A 1 503 ? 31.670 -8.873 -26.461 1.00 91.12 503 GLN A O 1
ATOM 3893 N N . GLN A 1 504 ? 30.943 -8.763 -28.585 1.00 92.44 504 GLN A N 1
ATOM 3894 C CA . GLN A 1 504 ? 32.260 -8.588 -29.190 1.00 92.44 504 GLN A CA 1
ATOM 3895 C C . GLN A 1 504 ? 32.525 -7.112 -29.473 1.00 92.44 504 GLN A C 1
ATOM 3897 O O . GLN A 1 504 ? 31.817 -6.474 -30.255 1.00 92.44 504 GLN A O 1
ATOM 3902 N N . PHE A 1 505 ? 33.570 -6.567 -28.861 1.00 95.56 505 PHE A N 1
ATOM 3903 C CA . PHE A 1 505 ? 34.045 -5.209 -29.100 1.00 95.56 505 PHE A CA 1
ATOM 3904 C C . PHE A 1 505 ? 35.568 -5.163 -29.000 1.00 95.56 505 PHE A C 1
ATOM 3906 O O . PHE A 1 505 ? 36.174 -5.895 -28.221 1.00 95.56 505 PHE A O 1
ATOM 3913 N N . ILE A 1 506 ? 36.183 -4.283 -29.788 1.00 95.56 506 ILE A N 1
ATOM 3914 C CA . ILE A 1 506 ? 37.631 -4.038 -29.743 1.00 95.56 506 ILE A CA 1
ATOM 3915 C C . ILE A 1 506 ? 37.981 -2.907 -28.770 1.00 95.56 506 ILE A C 1
ATOM 3917 O O . ILE A 1 506 ? 39.108 -2.811 -28.293 1.00 95.56 506 ILE A O 1
ATOM 3921 N N . PHE A 1 507 ? 37.001 -2.063 -28.440 1.00 97.19 507 PHE A N 1
ATOM 3922 C CA . PHE A 1 507 ? 37.137 -1.000 -27.454 1.00 97.19 507 PHE A CA 1
ATOM 3923 C C . PHE A 1 507 ? 35.793 -0.728 -26.777 1.00 97.19 507 PHE A C 1
ATOM 3925 O O . PHE A 1 507 ? 34.762 -0.662 -27.447 1.00 97.19 507 PHE A O 1
ATOM 3932 N N . PHE A 1 508 ? 35.810 -0.530 -25.461 1.00 96.06 508 PHE A N 1
ATOM 3933 C CA . PHE A 1 508 ? 34.660 -0.081 -24.682 1.00 96.06 508 PHE A CA 1
ATOM 3934 C C . PHE A 1 508 ? 35.126 0.885 -23.598 1.00 96.06 508 PHE A C 1
ATOM 3936 O O . PHE A 1 508 ? 36.082 0.599 -22.872 1.00 96.06 508 PHE A O 1
ATOM 3943 N N . LYS A 1 509 ? 34.414 2.000 -23.443 1.00 94.56 509 LYS A N 1
ATOM 3944 C CA . LYS A 1 509 ? 34.588 2.900 -22.305 1.00 94.56 509 LYS A CA 1
ATOM 3945 C C . LYS A 1 509 ? 33.249 3.478 -21.865 1.00 94.56 509 LYS A C 1
ATOM 3947 O O . LYS A 1 509 ? 32.539 4.072 -22.673 1.00 94.56 509 LYS A O 1
ATOM 3952 N N . GLY A 1 510 ? 32.964 3.377 -20.568 1.00 91.50 510 GLY A N 1
ATOM 3953 C CA . GLY A 1 510 ? 31.984 4.233 -19.904 1.00 91.50 510 GLY A CA 1
ATOM 3954 C C . GLY A 1 510 ? 32.600 5.590 -19.568 1.00 91.50 510 GLY A C 1
ATOM 3955 O O . GLY A 1 510 ? 33.682 5.638 -18.981 1.00 91.50 510 GLY A O 1
ATOM 3956 N N . ILE A 1 511 ? 31.936 6.666 -19.983 1.00 92.31 511 ILE A N 1
ATOM 3957 C CA . ILE A 1 511 ? 32.352 8.051 -19.756 1.00 92.31 511 ILE A CA 1
ATOM 3958 C C . ILE A 1 511 ? 31.556 8.571 -18.563 1.00 92.31 511 ILE A C 1
ATOM 3960 O O . ILE A 1 511 ? 30.335 8.704 -18.637 1.00 92.31 511 ILE A O 1
ATOM 3964 N N . ASP A 1 512 ? 32.250 8.810 -17.459 1.00 87.31 512 ASP A N 1
ATOM 3965 C CA . ASP A 1 512 ? 31.701 9.210 -16.165 1.00 87.31 512 ASP A CA 1
ATOM 3966 C C . ASP A 1 512 ? 31.819 10.716 -15.887 1.00 87.31 512 ASP A C 1
ATOM 3968 O O . ASP A 1 512 ? 31.196 11.215 -14.951 1.00 87.31 512 ASP A O 1
ATOM 3972 N N . ASP A 1 513 ? 32.566 11.453 -16.711 1.00 89.75 513 ASP A N 1
ATOM 3973 C CA . ASP A 1 513 ? 32.688 12.904 -16.607 1.00 89.75 513 ASP A CA 1
ATOM 3974 C C . ASP A 1 513 ? 31.453 13.664 -17.136 1.00 89.75 513 ASP A C 1
ATOM 3976 O O . ASP A 1 513 ? 30.551 13.118 -17.777 1.00 89.75 513 ASP A O 1
ATOM 3980 N N . ALA A 1 514 ? 31.387 14.961 -16.824 1.00 89.06 514 ALA A N 1
ATOM 3981 C CA . ALA A 1 514 ? 30.274 15.833 -17.205 1.00 89.06 514 ALA A CA 1
ATOM 3982 C C . ALA A 1 514 ? 30.308 16.296 -18.676 1.00 89.06 514 ALA A C 1
ATOM 3984 O O . ALA A 1 514 ? 29.392 16.989 -19.130 1.00 89.06 514 ALA A O 1
ATOM 3985 N N . GLY A 1 515 ? 31.356 15.947 -19.421 1.00 91.88 515 GLY A N 1
ATOM 3986 C CA . GLY A 1 515 ? 31.662 16.504 -20.727 1.00 91.88 515 GLY A CA 1
ATOM 3987 C C . GLY A 1 515 ? 31.977 18.002 -20.683 1.00 91.88 515 GLY A C 1
A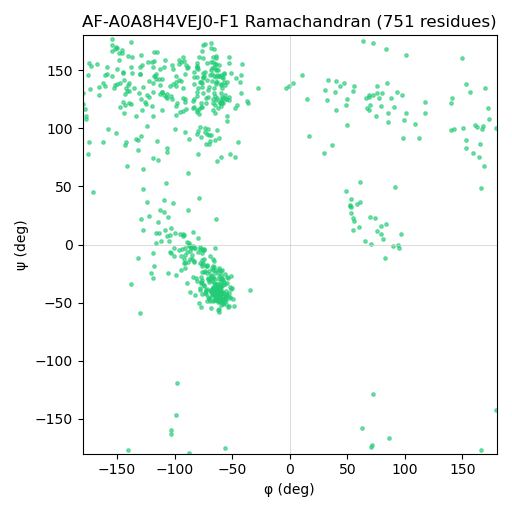TOM 3988 O O . GLY A 1 515 ? 31.864 18.694 -19.667 1.00 91.88 515 GLY A O 1
ATOM 3989 N N . LYS A 1 516 ? 32.361 18.544 -21.838 1.00 95.56 516 LYS A N 1
ATOM 3990 C CA . LYS A 1 516 ? 32.520 19.986 -22.035 1.00 95.56 516 LYS A CA 1
ATOM 3991 C C . LYS A 1 516 ? 31.201 20.582 -22.518 1.00 95.56 516 LYS A C 1
ATOM 3993 O O . LYS A 1 516 ? 30.753 20.288 -23.623 1.00 95.56 516 LYS A O 1
ATOM 3998 N N . ASN A 1 517 ? 30.614 21.471 -21.724 1.00 93.56 517 ASN A N 1
ATOM 3999 C CA . ASN A 1 517 ? 29.413 22.212 -22.106 1.00 93.56 517 ASN A CA 1
ATOM 4000 C C . ASN A 1 517 ? 29.697 23.113 -23.327 1.00 93.56 517 ASN A C 1
ATOM 4002 O O . ASN A 1 517 ? 30.640 23.907 -23.313 1.00 93.56 517 ASN A O 1
ATOM 4006 N N . LEU A 1 518 ? 28.888 22.979 -24.379 1.00 95.06 518 LEU A N 1
ATOM 4007 C CA . LEU A 1 518 ? 28.972 23.759 -25.620 1.00 95.06 518 LEU A CA 1
ATOM 4008 C C . LEU A 1 518 ? 27.873 24.835 -25.733 1.00 95.06 518 LEU A C 1
ATOM 4010 O O . LEU A 1 518 ? 27.793 25.533 -26.742 1.00 95.06 518 LEU A O 1
ATOM 4014 N N . GLY A 1 519 ? 27.027 24.983 -24.712 1.00 91.44 519 GLY A N 1
ATOM 4015 C CA . GLY A 1 519 ? 25.850 25.849 -24.721 1.00 91.44 519 GLY A CA 1
ATOM 4016 C C . GLY A 1 519 ? 24.623 25.186 -25.352 1.00 91.44 519 GLY A C 1
ATOM 4017 O O . GLY A 1 519 ? 24.703 24.125 -25.964 1.00 91.44 519 GLY A O 1
ATOM 4018 N N . ASN A 1 520 ? 23.450 25.806 -25.176 1.00 89.81 520 ASN A N 1
ATOM 4019 C CA . ASN A 1 520 ? 22.171 25.357 -25.756 1.00 89.81 520 ASN A CA 1
ATOM 4020 C C . ASN A 1 520 ? 21.803 23.891 -25.454 1.00 89.81 520 ASN A C 1
ATOM 4022 O O . ASN A 1 520 ? 21.169 23.222 -26.264 1.00 89.81 520 ASN A O 1
ATOM 4026 N N . GLY A 1 521 ? 22.203 23.393 -24.280 1.00 90.06 521 GLY A N 1
ATOM 4027 C CA . GLY A 1 521 ? 21.968 22.006 -23.878 1.00 90.06 521 GLY A CA 1
ATOM 4028 C C . GLY A 1 521 ? 22.882 20.990 -24.565 1.00 90.06 521 GLY A C 1
ATOM 4029 O O . GLY A 1 521 ? 22.613 19.803 -24.457 1.00 90.06 521 GLY A O 1
ATOM 4030 N N . MET A 1 522 ? 23.934 21.415 -25.265 1.00 96.12 522 MET A N 1
ATOM 4031 C CA . MET A 1 522 ? 24.896 20.516 -25.901 1.00 96.12 522 MET A CA 1
ATOM 4032 C C . MET A 1 522 ? 26.124 20.284 -25.021 1.00 96.12 522 MET A C 1
ATOM 4034 O O . MET A 1 522 ? 26.661 21.222 -24.425 1.00 96.12 522 MET A O 1
ATOM 4038 N N . SER A 1 523 ? 26.612 19.048 -25.022 1.00 96.06 523 SER A N 1
ATOM 4039 C CA . SER A 1 523 ? 27.825 18.626 -24.326 1.00 96.06 523 SER A CA 1
ATOM 4040 C C . SER A 1 523 ? 28.714 17.824 -25.270 1.00 96.06 523 SER A C 1
ATOM 4042 O O . SER A 1 523 ? 28.250 16.895 -25.927 1.00 96.06 523 SER A O 1
ATOM 4044 N N . LEU A 1 524 ? 29.996 18.178 -25.332 1.00 97.44 524 LEU A N 1
ATOM 4045 C CA . LEU A 1 524 ? 31.034 17.379 -25.976 1.00 97.44 524 LEU A CA 1
ATOM 4046 C C . LEU A 1 524 ? 31.539 16.331 -24.986 1.00 97.44 524 LEU A C 1
ATOM 4048 O O . LEU A 1 524 ? 32.033 16.683 -23.916 1.00 97.44 524 LEU A O 1
ATOM 4052 N N . VAL A 1 525 ? 31.465 15.067 -25.374 1.00 96.94 525 VAL A N 1
ATOM 4053 C CA . VAL A 1 525 ? 32.017 13.923 -24.642 1.00 96.94 525 VAL A CA 1
ATOM 4054 C C . VAL A 1 525 ? 33.112 13.274 -25.476 1.00 96.94 525 VAL A C 1
ATOM 4056 O O . VAL A 1 525 ? 33.022 13.214 -26.707 1.00 96.94 525 VAL A O 1
ATOM 4059 N N . SER A 1 526 ? 34.173 12.815 -24.819 1.00 96.44 526 SER A N 1
ATOM 4060 C CA . SER A 1 526 ? 35.345 12.295 -25.517 1.00 96.44 526 SER A CA 1
ATOM 4061 C C . SER A 1 526 ? 36.072 11.214 -24.738 1.00 96.44 526 SER A C 1
ATOM 4063 O O . SER A 1 526 ? 36.105 11.250 -23.513 1.00 96.44 526 SER A O 1
ATOM 4065 N N . VAL A 1 527 ? 36.723 10.301 -25.455 1.00 96.88 527 VAL A N 1
ATOM 4066 C CA . VAL A 1 527 ? 37.595 9.278 -24.867 1.00 96.88 527 VAL A CA 1
ATOM 4067 C C . VAL A 1 527 ? 38.792 9.008 -25.769 1.00 96.88 527 VAL A C 1
ATOM 4069 O O . VAL A 1 527 ? 38.664 8.969 -26.994 1.00 96.88 527 VAL A O 1
ATOM 4072 N N . ASN A 1 528 ? 39.954 8.790 -25.161 1.00 97.12 528 ASN A N 1
ATOM 4073 C CA . ASN A 1 528 ? 41.153 8.379 -25.877 1.00 97.12 528 ASN A CA 1
ATOM 4074 C C . ASN A 1 528 ? 41.180 6.862 -26.106 1.00 97.12 528 ASN A C 1
ATOM 4076 O O . ASN A 1 528 ? 40.885 6.068 -25.214 1.00 97.12 528 ASN A O 1
ATOM 4080 N N . VAL A 1 529 ? 41.587 6.478 -27.311 1.00 97.06 529 VAL A N 1
ATOM 4081 C CA . VAL A 1 529 ? 41.972 5.122 -27.695 1.00 97.06 529 VAL A CA 1
ATOM 4082 C C . VAL A 1 529 ? 43.490 5.140 -27.839 1.00 97.06 529 VAL A C 1
ATOM 4084 O O . VAL A 1 529 ? 44.003 5.306 -28.940 1.00 97.06 529 VAL A O 1
ATOM 4087 N N . ASP A 1 530 ? 44.218 5.062 -26.723 1.00 94.94 530 ASP A N 1
ATOM 4088 C CA . ASP A 1 530 ? 45.647 5.428 -26.670 1.00 94.94 530 ASP A CA 1
ATOM 4089 C C . ASP A 1 530 ? 46.541 4.596 -27.604 1.00 94.94 530 ASP A C 1
ATOM 4091 O O . ASP A 1 530 ? 47.470 5.124 -28.212 1.00 94.94 530 ASP A O 1
ATOM 4095 N N . GLN A 1 531 ? 46.239 3.304 -27.759 1.00 93.56 531 GLN A N 1
ATOM 4096 C CA . GLN A 1 531 ? 46.994 2.381 -28.622 1.00 93.56 531 GLN A CA 1
ATOM 4097 C C . GLN A 1 531 ? 46.497 2.369 -30.077 1.00 93.56 531 GLN A C 1
ATOM 4099 O O . GLN A 1 531 ? 47.025 1.640 -30.915 1.00 93.56 531 GLN A O 1
ATOM 4104 N N . GLY A 1 532 ? 45.465 3.155 -30.389 1.00 96.00 532 GLY A N 1
ATOM 4105 C CA . GLY A 1 532 ? 44.766 3.068 -31.662 1.00 96.00 532 GLY A CA 1
ATOM 4106 C C . GLY A 1 532 ? 44.088 1.713 -31.864 1.00 96.00 532 GLY A C 1
ATOM 4107 O O . GLY A 1 532 ? 43.784 0.994 -30.914 1.00 96.00 532 GLY A O 1
ATOM 4108 N N . LEU A 1 533 ? 43.830 1.382 -33.126 1.00 96.75 533 LEU A N 1
ATOM 4109 C CA . LEU A 1 533 ? 43.209 0.125 -33.541 1.00 96.75 533 LEU A CA 1
ATOM 4110 C C . LEU A 1 533 ? 44.043 -0.520 -34.660 1.00 96.75 533 LEU A C 1
ATOM 4112 O O . LEU A 1 533 ? 44.707 0.206 -35.408 1.00 96.75 533 LEU A O 1
ATOM 4116 N N . PRO A 1 534 ? 44.021 -1.854 -34.814 1.00 95.25 534 PRO A N 1
ATOM 4117 C CA . PRO A 1 534 ? 44.648 -2.518 -35.952 1.00 95.25 534 PRO A CA 1
ATOM 4118 C C . PRO A 1 534 ? 43.942 -2.164 -37.277 1.00 95.25 534 PRO A C 1
ATOM 4120 O O . PRO A 1 534 ? 42.865 -1.565 -37.267 1.00 95.25 534 PRO A O 1
ATOM 4123 N N . PRO A 1 535 ? 44.535 -2.493 -38.443 1.00 94.00 535 PRO A N 1
ATOM 4124 C CA . PRO A 1 535 ? 43.866 -2.304 -39.725 1.00 94.00 535 PRO A CA 1
ATOM 4125 C C . PRO A 1 535 ? 42.546 -3.078 -39.801 1.00 94.00 535 PRO A C 1
ATOM 4127 O O . PRO A 1 535 ? 42.514 -4.262 -39.469 1.00 94.00 535 PRO A O 1
ATOM 4130 N N . GLY A 1 536 ? 41.483 -2.435 -40.284 1.00 93.69 536 GLY A N 1
ATOM 4131 C CA . GLY A 1 536 ? 40.160 -3.058 -40.365 1.00 93.69 536 GLY A CA 1
ATOM 4132 C C . GLY A 1 536 ? 39.017 -2.076 -40.621 1.00 93.69 536 GLY A C 1
ATOM 4133 O O . GLY A 1 536 ? 39.234 -0.871 -40.805 1.00 93.69 536 GLY A O 1
ATOM 4134 N N . CYS A 1 537 ? 37.790 -2.603 -40.633 1.00 94.75 537 CYS A N 1
ATOM 4135 C CA . CYS A 1 537 ? 36.549 -1.837 -40.764 1.00 94.75 537 CYS A CA 1
ATOM 4136 C C . CYS A 1 537 ? 35.822 -1.787 -39.425 1.00 94.75 537 CYS A C 1
ATOM 4138 O O . CYS A 1 537 ? 35.510 -2.828 -38.854 1.00 94.75 537 CYS A O 1
ATOM 4140 N N . TYR A 1 538 ? 35.487 -0.590 -38.951 1.00 96.31 538 TYR A N 1
ATOM 4141 C CA . TYR A 1 538 ? 34.940 -0.414 -37.610 1.00 96.31 538 TYR A CA 1
ATOM 4142 C C . TYR A 1 538 ? 33.650 0.397 -37.611 1.00 96.31 538 TYR A C 1
ATOM 4144 O O . TYR A 1 538 ? 33.416 1.252 -38.471 1.00 96.31 538 TYR A O 1
ATOM 4152 N N . ARG A 1 539 ? 32.829 0.159 -36.587 1.00 96.62 539 ARG A N 1
ATOM 4153 C CA . ARG A 1 539 ? 31.814 1.113 -36.131 1.00 96.62 539 ARG A CA 1
ATOM 4154 C C . ARG A 1 539 ? 32.093 1.521 -34.699 1.00 96.62 539 ARG A C 1
ATOM 4156 O O . ARG A 1 539 ? 32.399 0.661 -33.881 1.00 96.62 539 ARG A O 1
ATOM 4163 N N . VAL A 1 540 ? 31.932 2.802 -34.401 1.00 97.75 540 VAL A N 1
ATOM 4164 C CA . VAL A 1 540 ? 31.787 3.315 -33.039 1.00 97.75 540 VAL A CA 1
ATOM 4165 C C . VAL A 1 540 ? 30.321 3.648 -32.798 1.00 97.75 540 VAL A C 1
ATOM 4167 O O . VAL A 1 540 ? 29.688 4.214 -33.681 1.00 97.75 540 VAL A O 1
ATOM 4170 N N . CYS A 1 541 ? 29.774 3.287 -31.643 1.00 97.69 541 CYS A N 1
ATOM 4171 C CA . CYS A 1 541 ? 28.404 3.615 -31.256 1.00 97.69 541 CYS A CA 1
ATOM 4172 C C . CYS A 1 541 ? 28.363 4.222 -29.853 1.00 97.69 541 CYS A C 1
ATOM 4174 O O . CYS A 1 541 ? 29.165 3.834 -28.996 1.00 97.69 541 CYS A O 1
ATOM 4176 N N . SER A 1 542 ? 27.423 5.142 -29.623 1.00 97.19 542 SER A N 1
ATOM 4177 C CA . SER A 1 542 ? 27.113 5.653 -28.288 1.00 97.19 542 SER A CA 1
ATOM 4178 C C . SER A 1 542 ? 26.034 4.811 -27.607 1.00 97.19 542 SER A C 1
ATOM 4180 O O . SER A 1 542 ? 25.191 4.205 -28.266 1.00 97.19 542 SER A O 1
ATOM 4182 N N . ILE A 1 543 ? 26.075 4.774 -26.278 1.00 95.19 543 ILE A N 1
ATOM 4183 C CA . ILE A 1 543 ? 25.050 4.175 -25.420 1.00 95.19 543 ILE A CA 1
ATOM 4184 C C . ILE A 1 543 ? 24.760 5.181 -24.312 1.00 95.19 543 ILE A C 1
ATOM 4186 O O . ILE A 1 543 ? 25.428 5.204 -23.277 1.00 95.19 543 ILE A O 1
ATOM 4190 N N . THR A 1 544 ? 23.791 6.053 -24.549 1.00 95.19 544 THR A N 1
ATOM 4191 C CA . THR A 1 544 ? 23.426 7.117 -23.616 1.00 95.19 544 THR A CA 1
ATOM 4192 C C . THR A 1 544 ? 22.342 6.626 -22.667 1.00 95.19 544 THR A C 1
ATOM 4194 O O . THR A 1 544 ? 21.290 6.139 -23.084 1.00 95.19 544 THR A O 1
ATOM 4197 N N . SER A 1 545 ? 22.593 6.740 -21.365 1.00 94.44 545 SER A N 1
ATOM 4198 C CA . SER A 1 545 ? 21.736 6.152 -20.337 1.00 94.44 545 SER A CA 1
ATOM 4199 C C . SER A 1 545 ? 21.576 7.073 -19.133 1.00 94.44 545 SER A C 1
ATOM 4201 O O . SER A 1 545 ? 22.340 8.019 -18.950 1.00 94.44 545 SER A O 1
ATOM 4203 N N . GLY A 1 546 ? 20.556 6.812 -18.317 1.00 94.62 546 GLY A N 1
ATOM 4204 C CA . GLY A 1 546 ? 20.402 7.436 -17.009 1.00 94.62 546 GLY A CA 1
ATOM 4205 C C . GLY A 1 546 ? 21.481 6.968 -16.031 1.00 94.62 546 GLY A C 1
ATOM 4206 O O . GLY A 1 546 ? 22.241 6.043 -16.314 1.00 94.62 546 GLY A O 1
ATOM 4207 N N . ALA A 1 547 ? 21.521 7.571 -14.843 1.00 93.56 547 ALA A N 1
ATOM 4208 C CA . ALA A 1 547 ? 22.564 7.294 -13.852 1.00 93.56 547 ALA A CA 1
ATOM 4209 C C . ALA A 1 547 ? 22.794 5.790 -13.595 1.00 93.56 547 ALA A C 1
ATOM 4211 O O . ALA A 1 547 ? 23.927 5.309 -13.661 1.00 93.56 547 ALA A O 1
ATOM 4212 N N . ASN A 1 548 ? 21.713 5.027 -13.405 1.00 91.06 548 ASN A N 1
ATOM 4213 C CA . ASN A 1 548 ? 21.737 3.586 -13.128 1.00 91.06 548 ASN A CA 1
ATOM 4214 C C . ASN A 1 548 ? 21.733 2.731 -14.404 1.00 91.06 548 ASN A C 1
ATOM 4216 O O . ASN A 1 548 ? 21.239 1.606 -14.397 1.00 91.06 548 ASN A O 1
ATOM 4220 N N . HIS A 1 549 ? 22.296 3.257 -15.493 1.00 92.75 549 HIS A N 1
ATOM 4221 C CA . HIS A 1 549 ? 22.516 2.578 -16.773 1.00 92.75 549 HIS A CA 1
ATOM 4222 C C . HIS A 1 549 ? 21.247 2.293 -17.592 1.00 92.75 549 HIS A C 1
ATOM 4224 O O . HIS A 1 549 ? 21.341 1.756 -18.694 1.00 92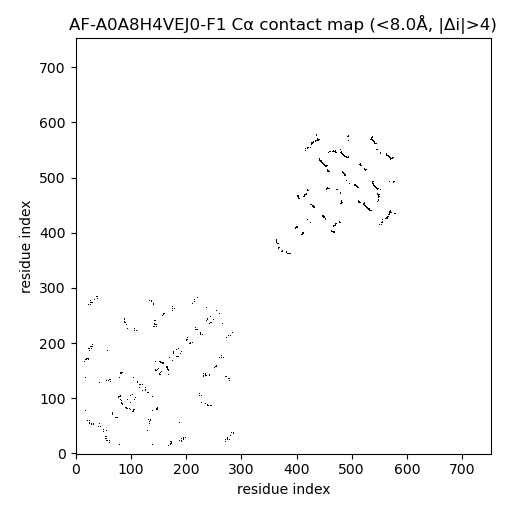.75 549 HIS A O 1
ATOM 4230 N N . GLN A 1 550 ? 20.059 2.672 -17.103 1.00 91.88 550 GLN A N 1
ATOM 4231 C CA . GLN A 1 550 ? 18.793 2.509 -17.824 1.00 91.88 550 GLN A CA 1
ATOM 4232 C C . GLN A 1 550 ? 18.758 3.383 -19.084 1.00 91.88 550 GLN A C 1
ATOM 4234 O O . GLN A 1 550 ? 19.027 4.581 -19.017 1.00 91.88 550 GLN A O 1
ATOM 4239 N N . PHE A 1 551 ? 18.400 2.796 -20.227 1.00 91.06 551 PHE A N 1
ATOM 4240 C CA . PHE A 1 551 ? 18.261 3.536 -21.482 1.00 91.06 551 PHE A CA 1
ATOM 4241 C C . PHE A 1 551 ? 17.214 4.648 -21.381 1.00 91.06 551 PHE A C 1
ATOM 4243 O O . PHE A 1 551 ? 16.195 4.510 -20.700 1.00 91.06 551 PHE A O 1
ATOM 4250 N N . LEU A 1 552 ? 17.466 5.751 -22.084 1.00 92.81 552 LEU A N 1
ATOM 4251 C CA . LEU A 1 552 ? 16.599 6.922 -22.041 1.00 92.81 552 LEU A CA 1
ATOM 4252 C C . LEU A 1 552 ? 15.326 6.709 -22.871 1.00 92.81 552 LEU A C 1
ATOM 4254 O O . LEU A 1 552 ? 15.370 6.562 -24.094 1.00 92.81 552 LEU A O 1
ATOM 4258 N N . ASN A 1 553 ? 14.175 6.755 -22.201 1.00 89.56 553 ASN A N 1
ATOM 4259 C CA . ASN A 1 553 ? 12.872 6.771 -22.858 1.00 89.56 553 ASN A CA 1
ATOM 4260 C C . ASN A 1 553 ? 12.581 8.146 -23.465 1.00 89.56 553 ASN A C 1
ATOM 4262 O O . ASN A 1 553 ? 12.979 9.173 -22.923 1.00 89.56 553 ASN A O 1
ATOM 4266 N N . MET A 1 554 ? 11.851 8.170 -24.582 1.00 92.38 554 MET A N 1
ATOM 4267 C CA . MET A 1 554 ? 11.527 9.394 -25.322 1.00 92.38 554 MET A CA 1
ATOM 4268 C C . MET A 1 554 ? 10.023 9.469 -25.622 1.00 92.38 554 MET A C 1
ATOM 4270 O O . MET A 1 554 ? 9.402 8.435 -25.875 1.00 92.38 554 MET A O 1
ATOM 4274 N N . PRO A 1 555 ? 9.436 10.677 -25.651 1.00 90.38 555 PRO A N 1
ATOM 4275 C CA . PRO A 1 555 ? 7.987 10.888 -25.580 1.00 90.38 555 PRO A CA 1
ATOM 4276 C C . PRO A 1 555 ? 7.212 10.574 -26.868 1.00 90.38 555 PRO A C 1
ATOM 4278 O O . PRO A 1 555 ? 5.989 10.483 -26.825 1.00 90.38 555 PRO A O 1
ATOM 4281 N N . VAL A 1 556 ? 7.879 10.446 -28.023 1.00 88.38 556 VAL A N 1
ATOM 4282 C CA . VAL A 1 556 ? 7.219 10.234 -29.326 1.00 88.38 556 VAL A CA 1
ATOM 4283 C C . VAL A 1 556 ? 7.983 9.240 -30.187 1.00 88.38 556 VAL A C 1
ATOM 4285 O O . VAL A 1 556 ? 9.202 9.320 -30.274 1.00 88.38 556 VAL A O 1
ATOM 4288 N N . ALA A 1 557 ? 7.286 8.326 -30.863 1.00 83.25 557 ALA A N 1
ATOM 4289 C CA . ALA A 1 557 ? 7.914 7.342 -31.753 1.00 83.25 557 ALA A CA 1
ATOM 4290 C C . ALA A 1 557 ? 8.486 7.964 -33.042 1.00 83.25 557 ALA A C 1
ATOM 4292 O O . ALA A 1 557 ? 9.478 7.476 -33.574 1.00 83.25 557 ALA A O 1
ATOM 4293 N N . GLN A 1 558 ? 7.888 9.054 -33.534 1.00 86.88 558 GLN A N 1
ATOM 4294 C CA . GLN A 1 558 ? 8.304 9.730 -34.765 1.00 86.88 558 GLN A CA 1
ATOM 4295 C C . GLN A 1 558 ? 9.525 10.633 -34.512 1.00 86.88 558 GLN A C 1
ATOM 4297 O O . GLN A 1 558 ? 9.398 11.846 -34.353 1.00 86.88 558 GLN A O 1
ATOM 4302 N N . ARG A 1 559 ? 10.710 10.020 -34.426 1.00 89.88 559 ARG A N 1
ATOM 4303 C CA . ARG A 1 559 ? 11.997 10.675 -34.141 1.00 89.88 559 ARG A CA 1
ATOM 4304 C C . ARG A 1 559 ? 13.175 9.873 -34.712 1.00 89.88 559 ARG A C 1
ATOM 4306 O O . ARG A 1 559 ? 13.012 8.705 -35.058 1.00 89.88 559 ARG A O 1
ATOM 4313 N N . GLY A 1 560 ? 14.359 10.486 -34.763 1.00 88.31 560 GLY A N 1
ATOM 4314 C CA . GLY A 1 560 ? 15.625 9.773 -34.973 1.00 88.31 560 GLY A CA 1
ATOM 4315 C C . GLY A 1 560 ? 16.077 8.994 -33.729 1.00 88.31 560 GLY A C 1
ATOM 4316 O O . GLY A 1 560 ? 15.478 9.114 -32.656 1.00 88.31 560 GLY A O 1
ATOM 4317 N N . ALA A 1 561 ? 17.135 8.193 -33.869 1.00 90.75 561 ALA A N 1
ATOM 4318 C CA . ALA A 1 561 ? 17.772 7.541 -32.727 1.00 90.75 561 ALA A CA 1
ATOM 4319 C C . ALA A 1 561 ? 18.381 8.590 -31.777 1.00 90.75 561 ALA A C 1
ATOM 4321 O O . ALA A 1 561 ? 18.863 9.628 -32.223 1.00 90.75 561 ALA A O 1
ATOM 4322 N N . GLY A 1 562 ? 18.320 8.329 -30.467 1.00 93.25 562 GLY A N 1
ATOM 4323 C CA . GLY A 1 562 ? 18.977 9.186 -29.473 1.00 93.25 562 GLY A CA 1
ATOM 4324 C C . GLY A 1 562 ? 20.490 8.968 -29.430 1.00 93.25 562 GLY A C 1
ATOM 4325 O O . GLY A 1 562 ? 21.240 9.901 -29.167 1.00 93.25 562 GLY A O 1
ATOM 4326 N N . ASP A 1 563 ? 20.922 7.746 -29.729 1.00 96.31 563 ASP A N 1
ATOM 4327 C CA . ASP A 1 563 ? 22.318 7.365 -29.900 1.00 96.31 563 ASP A CA 1
ATOM 4328 C C . ASP A 1 563 ? 22.731 7.388 -31.372 1.00 96.31 563 ASP A C 1
ATOM 4330 O O . ASP A 1 563 ? 21.890 7.281 -32.268 1.00 96.31 563 ASP A O 1
ATOM 4334 N N . ASP A 1 564 ? 24.037 7.485 -31.602 1.00 97.06 564 ASP A N 1
ATOM 4335 C CA . ASP A 1 564 ? 24.630 7.486 -32.935 1.00 97.06 564 ASP A CA 1
ATOM 4336 C C . ASP A 1 564 ? 25.558 6.286 -33.132 1.00 97.06 564 ASP A C 1
ATOM 4338 O O . ASP A 1 564 ? 26.069 5.703 -32.173 1.00 97.06 564 ASP A O 1
ATOM 4342 N N . CYS A 1 565 ? 25.791 5.931 -34.392 1.00 95.81 565 CYS A N 1
ATOM 4343 C CA . CYS A 1 565 ? 26.793 4.959 -34.792 1.00 95.81 565 CYS A CA 1
ATOM 4344 C C . CYS A 1 565 ? 27.532 5.453 -36.032 1.00 95.81 565 CYS A C 1
ATOM 4346 O O . CYS A 1 565 ? 26.949 5.580 -37.109 1.00 95.81 565 CYS A O 1
ATOM 4348 N N . GLN A 1 566 ? 28.846 5.609 -35.915 1.00 94.44 566 GLN A N 1
ATOM 4349 C CA . GLN A 1 566 ? 29.698 6.082 -36.990 1.00 94.44 566 GLN A CA 1
ATOM 4350 C C . GLN A 1 566 ? 30.653 4.990 -37.473 1.00 94.44 566 GLN A C 1
ATOM 4352 O O . GLN A 1 566 ? 31.355 4.347 -36.698 1.00 94.44 566 GLN A O 1
ATOM 4357 N N . ARG A 1 567 ? 30.679 4.776 -38.790 1.00 95.25 567 ARG A N 1
ATOM 4358 C CA . ARG A 1 567 ? 31.539 3.796 -39.469 1.00 95.25 567 ARG A CA 1
ATOM 4359 C C . ARG A 1 567 ? 32.780 4.455 -40.062 1.00 95.25 567 ARG A C 1
ATOM 4361 O O . ARG A 1 567 ? 32.662 5.509 -40.692 1.00 95.25 567 ARG A O 1
ATOM 4368 N N . PHE A 1 568 ? 33.933 3.819 -39.890 1.00 94.56 568 PHE A N 1
ATOM 4369 C CA . PHE A 1 568 ? 35.243 4.302 -40.330 1.00 94.56 568 PHE A CA 1
ATOM 4370 C C . PHE A 1 568 ? 36.183 3.121 -40.621 1.00 94.56 568 PHE A C 1
ATOM 4372 O O . PHE A 1 568 ? 35.866 1.972 -40.302 1.00 94.56 568 PHE A O 1
ATOM 4379 N N . SER A 1 569 ? 37.325 3.387 -41.252 1.00 94.12 569 SER A N 1
ATOM 4380 C CA . SER A 1 569 ? 38.349 2.376 -41.521 1.00 94.12 569 SER A CA 1
ATOM 4381 C C . SER A 1 569 ? 39.663 2.741 -40.849 1.00 94.12 569 SER A C 1
ATOM 4383 O O . SER A 1 569 ? 39.946 3.906 -40.565 1.00 94.12 569 SER A O 1
ATOM 4385 N N . VAL A 1 570 ? 40.492 1.735 -40.612 1.00 93.50 570 VAL A N 1
ATOM 4386 C CA . VAL A 1 570 ? 41.853 1.914 -40.113 1.00 93.50 570 VAL A CA 1
ATOM 4387 C C . VAL A 1 570 ? 42.813 1.266 -41.105 1.00 93.50 570 VAL A C 1
ATOM 4389 O O . VAL A 1 570 ? 42.643 0.109 -41.490 1.00 93.50 570 VAL A O 1
ATOM 4392 N N . GLY A 1 571 ? 43.809 2.028 -41.553 1.00 87.00 571 GLY A N 1
ATOM 4393 C CA . GLY A 1 571 ? 44.718 1.646 -42.633 1.00 87.00 571 GLY A CA 1
ATOM 4394 C C . GLY A 1 571 ? 44.075 1.645 -44.023 1.00 87.00 571 GLY A C 1
ATOM 4395 O O . GLY A 1 571 ? 42.927 2.046 -44.212 1.00 87.00 571 GLY A O 1
ATOM 4396 N N . ASN A 1 572 ? 44.829 1.153 -45.012 1.00 78.69 572 ASN A N 1
ATOM 4397 C CA . ASN A 1 572 ? 44.377 0.979 -46.403 1.00 78.69 572 ASN A CA 1
ATOM 4398 C C . ASN A 1 572 ? 43.506 -0.278 -46.576 1.00 78.69 572 ASN A C 1
ATOM 4400 O O . ASN A 1 572 ? 43.650 -1.029 -47.541 1.00 78.69 572 ASN A O 1
ATOM 4404 N N . PHE A 1 573 ? 42.637 -0.546 -45.609 1.00 74.81 573 PHE A N 1
ATOM 4405 C CA . PHE A 1 573 ? 41.766 -1.707 -45.626 1.00 74.81 573 PHE A CA 1
ATOM 4406 C C . PHE A 1 573 ? 40.528 -1.400 -46.481 1.00 74.81 573 PHE A C 1
ATOM 4408 O O . PHE A 1 573 ? 39.852 -0.390 -46.272 1.00 74.81 573 PHE A O 1
ATOM 4415 N N . ASN A 1 574 ? 40.246 -2.228 -47.490 1.00 81.50 574 ASN A N 1
ATOM 4416 C CA . ASN A 1 574 ? 39.137 -1.972 -48.408 1.00 81.50 574 ASN A CA 1
ATOM 4417 C C . ASN A 1 574 ? 37.796 -2.327 -47.756 1.00 81.50 574 ASN A C 1
ATOM 4419 O O . ASN A 1 574 ? 37.330 -3.456 -47.853 1.00 81.50 574 ASN A O 1
ATOM 4423 N N . CYS A 1 575 ? 37.165 -1.337 -47.132 1.00 86.38 575 CYS A N 1
ATOM 4424 C CA . CYS A 1 575 ? 35.878 -1.506 -46.467 1.00 86.38 575 CYS A CA 1
ATOM 4425 C C . CYS A 1 575 ? 34.653 -1.266 -47.363 1.00 86.38 575 CYS A C 1
ATOM 4427 O O . CYS A 1 575 ? 33.527 -1.299 -46.868 1.00 86.38 575 CYS A O 1
ATOM 4429 N N . GLY A 1 576 ? 34.833 -0.967 -48.654 1.00 80.62 576 GLY A N 1
ATOM 4430 C CA . GLY A 1 576 ? 33.711 -0.619 -49.533 1.00 80.62 576 GLY A CA 1
ATOM 4431 C C . GLY A 1 576 ? 33.074 0.744 -49.228 1.00 80.62 576 GLY A C 1
ATOM 4432 O O . GLY A 1 576 ? 31.911 0.971 -49.559 1.00 80.62 576 GLY A O 1
ATOM 4433 N N . CYS A 1 577 ? 33.817 1.662 -48.602 1.00 73.69 577 CYS A N 1
ATOM 4434 C CA . CYS A 1 577 ? 33.436 3.070 -48.553 1.00 73.69 577 CYS A CA 1
ATOM 4435 C C . CYS A 1 577 ? 33.508 3.643 -49.972 1.00 73.69 577 CYS A C 1
ATOM 4437 O O . CYS A 1 577 ? 34.565 3.564 -50.601 1.00 73.69 577 CYS A O 1
ATOM 4439 N N . ALA A 1 578 ? 32.426 4.246 -50.472 1.00 62.50 578 ALA A N 1
ATOM 4440 C CA . ALA A 1 578 ? 32.521 5.098 -51.651 1.00 62.50 578 ALA A CA 1
ATOM 4441 C C . ALA A 1 578 ? 33.429 6.268 -51.271 1.00 62.50 578 ALA A C 1
ATOM 4443 O O . ALA A 1 578 ? 33.008 7.190 -50.572 1.00 62.50 578 ALA A O 1
ATOM 4444 N N . GLN A 1 579 ? 34.705 6.193 -51.646 1.00 55.72 579 GLN A N 1
ATOM 4445 C CA . GLN A 1 579 ? 35.596 7.317 -51.454 1.00 55.72 579 GLN A CA 1
ATOM 4446 C C . GLN A 1 579 ? 34.986 8.477 -52.236 1.00 55.72 579 GLN A C 1
ATOM 4448 O O . GLN A 1 579 ? 34.786 8.385 -53.449 1.00 55.72 579 GLN A O 1
ATOM 4453 N N . GLN A 1 580 ? 34.697 9.587 -51.554 1.00 47.22 580 GLN A N 1
ATOM 4454 C CA . GLN A 1 580 ? 34.847 10.853 -52.243 1.00 47.22 580 GLN A CA 1
ATOM 4455 C C . GLN A 1 580 ? 36.285 10.827 -52.741 1.00 47.22 580 GLN A C 1
ATOM 4457 O O . GLN A 1 580 ? 37.220 10.902 -51.944 1.00 47.22 580 GLN A O 1
ATOM 4462 N N . ASN A 1 581 ? 36.448 10.634 -54.049 1.00 43.28 581 ASN A N 1
ATOM 4463 C CA . ASN A 1 581 ? 37.665 10.974 -54.756 1.00 43.28 581 ASN A CA 1
ATOM 4464 C C . ASN A 1 581 ? 37.868 12.479 -54.558 1.00 43.28 581 ASN A C 1
ATOM 4466 O O . ASN A 1 581 ? 37.661 13.281 -55.465 1.00 43.28 581 ASN A O 1
ATOM 4470 N N . ASN A 1 582 ? 38.309 12.877 -53.367 1.00 42.56 582 ASN A N 1
ATOM 4471 C CA . ASN A 1 582 ? 39.240 13.966 -53.275 1.00 42.56 582 ASN A CA 1
ATOM 4472 C C . ASN A 1 582 ? 40.481 13.426 -53.961 1.00 42.56 582 ASN A C 1
ATOM 4474 O O . ASN A 1 582 ? 41.328 12.771 -53.354 1.00 42.56 582 ASN A O 1
ATOM 4478 N N . ASN A 1 583 ? 40.511 13.675 -55.270 1.00 39.78 583 ASN A N 1
ATOM 4479 C CA . ASN A 1 583 ? 41.709 13.846 -56.058 1.00 39.78 583 ASN A CA 1
ATOM 4480 C C . ASN A 1 583 ? 42.625 14.823 -55.309 1.00 39.78 583 ASN A C 1
ATOM 4482 O O . ASN A 1 583 ? 42.796 15.973 -55.701 1.00 39.78 583 ASN A O 1
ATOM 4486 N N . ASN A 1 584 ? 43.270 14.356 -54.244 1.00 37.84 584 ASN A N 1
ATOM 4487 C CA . ASN A 1 584 ? 44.611 14.791 -53.957 1.00 37.84 584 ASN A CA 1
ATOM 4488 C C . ASN A 1 584 ? 45.433 14.165 -55.062 1.00 37.84 584 ASN A C 1
ATOM 4490 O O . ASN A 1 584 ? 45.906 13.033 -54.969 1.00 37.84 584 ASN A O 1
ATOM 4494 N N . ASN A 1 585 ? 45.515 14.943 -56.136 1.00 37.31 585 ASN A N 1
ATOM 4495 C CA . ASN A 1 585 ? 46.526 14.883 -57.155 1.00 37.31 585 ASN A CA 1
ATOM 4496 C C . ASN A 1 585 ? 47.890 14.927 -56.452 1.00 37.31 585 ASN A C 1
ATOM 4498 O O . ASN A 1 585 ? 48.548 15.961 -56.360 1.00 37.31 585 ASN A O 1
ATOM 4502 N N . ARG A 1 586 ? 48.305 13.793 -55.884 1.00 36.81 586 ARG A N 1
ATOM 4503 C CA . ARG A 1 586 ? 49.708 13.511 -55.670 1.00 36.81 586 ARG A CA 1
ATOM 4504 C C . ARG A 1 586 ? 50.232 13.284 -57.072 1.00 36.81 586 ARG A C 1
ATOM 4506 O O . ARG A 1 586 ? 50.117 12.187 -57.608 1.00 36.81 586 ARG A O 1
ATOM 4513 N N . ASN A 1 587 ? 50.763 14.363 -57.644 1.00 40.66 587 ASN A N 1
ATOM 4514 C CA . ASN A 1 587 ? 51.822 14.312 -58.635 1.00 40.66 587 ASN A CA 1
ATOM 4515 C C . ASN A 1 587 ? 52.868 13.317 -58.125 1.00 40.66 587 ASN A C 1
ATOM 4517 O O . ASN A 1 587 ? 53.800 13.686 -57.417 1.00 40.66 587 ASN A O 1
ATOM 4521 N N . ASN A 1 588 ? 52.685 12.044 -58.450 1.00 34.38 588 ASN A N 1
ATOM 4522 C CA . ASN A 1 588 ? 53.772 11.100 -58.486 1.00 34.38 588 ASN A CA 1
ATOM 4523 C C . ASN A 1 588 ? 54.030 10.861 -59.960 1.00 34.38 588 ASN A C 1
ATOM 4525 O O . ASN A 1 588 ? 53.479 9.972 -60.606 1.00 34.38 588 ASN A O 1
ATOM 4529 N N . ASN A 1 589 ? 54.812 11.795 -60.483 1.00 42.88 589 ASN A N 1
ATOM 4530 C CA . ASN A 1 589 ? 55.448 11.702 -61.768 1.00 42.88 589 ASN A CA 1
ATOM 4531 C C . ASN A 1 589 ? 56.380 10.489 -61.688 1.00 42.88 589 ASN A C 1
ATOM 4533 O O . ASN A 1 589 ? 57.507 10.591 -61.218 1.00 42.88 589 ASN A O 1
ATOM 4537 N N . ASN A 1 590 ? 55.880 9.321 -62.073 1.00 35.22 590 ASN A N 1
ATOM 4538 C CA . ASN A 1 590 ? 56.746 8.214 -62.418 1.00 35.22 590 ASN A CA 1
ATOM 4539 C C . ASN A 1 590 ? 56.262 7.662 -63.746 1.00 35.22 590 ASN A C 1
ATOM 4541 O O . ASN A 1 590 ? 55.359 6.829 -63.829 1.00 35.22 590 ASN A O 1
ATOM 4545 N N . GLY A 1 591 ? 56.839 8.236 -64.798 1.00 40.88 591 GLY A N 1
ATOM 4546 C CA . GLY A 1 591 ? 56.718 7.706 -66.132 1.00 40.88 591 GLY A CA 1
ATOM 4547 C C . GLY A 1 591 ? 57.190 6.264 -66.130 1.00 40.88 591 GLY A C 1
ATOM 4548 O O . GLY A 1 591 ? 58.322 5.964 -65.763 1.00 40.88 591 GLY A O 1
ATOM 4549 N N . ASN A 1 592 ? 56.334 5.374 -66.600 1.00 33.69 592 ASN A N 1
ATOM 4550 C CA . ASN A 1 592 ? 56.837 4.299 -67.419 1.00 33.69 592 ASN A CA 1
ATOM 4551 C C . ASN A 1 592 ? 55.776 3.942 -68.445 1.00 33.69 592 ASN A C 1
ATOM 4553 O O . ASN A 1 592 ? 54.637 3.617 -68.110 1.00 33.69 592 ASN A O 1
ATOM 4557 N N . GLY A 1 593 ? 56.152 4.126 -69.705 1.00 37.19 593 GLY A N 1
ATOM 4558 C CA . GLY A 1 593 ? 55.267 3.954 -70.833 1.00 37.19 593 GLY A CA 1
ATOM 4559 C C . GLY A 1 593 ? 54.785 2.519 -70.936 1.00 37.19 593 GLY A C 1
ATOM 4560 O O . GLY A 1 593 ? 55.539 1.572 -70.717 1.00 37.19 593 GLY A O 1
ATOM 4561 N N . ASN A 1 594 ? 53.546 2.356 -71.383 1.00 32.03 594 ASN A N 1
ATOM 4562 C CA . ASN A 1 594 ? 53.264 1.194 -72.190 1.00 32.03 594 ASN A CA 1
ATOM 4563 C C . ASN A 1 594 ? 52.332 1.530 -73.343 1.00 32.03 594 ASN A C 1
ATOM 4565 O O . ASN A 1 594 ? 51.445 2.374 -73.261 1.00 32.03 594 ASN A O 1
ATOM 4569 N N . ARG A 1 595 ? 52.694 0.917 -74.458 1.00 34.62 595 ARG A N 1
ATOM 4570 C CA . ARG A 1 595 ? 52.404 1.308 -75.823 1.00 34.62 595 ARG A CA 1
ATOM 4571 C C . ARG A 1 595 ? 50.953 1.035 -76.192 1.00 34.62 595 ARG A C 1
ATOM 4573 O O . ARG A 1 595 ? 50.385 0.007 -75.836 1.00 34.62 595 ARG A O 1
ATOM 4580 N N . ASN A 1 596 ? 50.434 1.946 -77.009 1.00 29.80 596 ASN A N 1
ATOM 4581 C CA . ASN A 1 596 ? 49.329 1.717 -77.926 1.00 29.80 596 ASN A CA 1
ATOM 4582 C C . ASN A 1 596 ? 49.470 0.367 -78.636 1.00 29.80 596 ASN A C 1
ATOM 4584 O O . ASN A 1 596 ? 50.486 0.107 -79.281 1.00 29.80 596 ASN A O 1
ATOM 4588 N N . ASN A 1 597 ? 48.395 -0.414 -78.623 1.00 32.94 597 ASN A N 1
ATOM 4589 C CA . ASN A 1 597 ? 48.038 -1.228 -79.772 1.00 32.94 597 ASN A CA 1
ATOM 4590 C C . ASN A 1 597 ? 46.512 -1.243 -79.890 1.00 32.94 597 ASN A C 1
ATOM 4592 O O . ASN A 1 597 ? 45.844 -2.110 -79.339 1.00 32.94 597 ASN A O 1
ATOM 4596 N N . ASN A 1 598 ? 45.960 -0.233 -80.565 1.00 32.75 598 ASN A N 1
ATOM 4597 C CA . ASN A 1 598 ? 44.598 -0.297 -81.072 1.00 32.75 598 ASN A CA 1
ATOM 4598 C C . ASN A 1 598 ? 44.663 -0.039 -82.574 1.00 32.75 598 ASN A C 1
ATOM 4600 O O . ASN A 1 598 ? 44.892 1.079 -83.035 1.00 32.75 598 ASN A O 1
ATOM 4604 N N . ASN A 1 599 ? 44.556 -1.139 -83.308 1.00 33.03 599 ASN A N 1
ATOM 4605 C CA . ASN A 1 599 ? 44.490 -1.200 -84.752 1.00 33.03 599 ASN A CA 1
ATOM 4606 C C . ASN A 1 599 ? 43.007 -1.144 -85.136 1.00 33.03 599 ASN A C 1
ATOM 4608 O O . ASN A 1 599 ? 42.226 -1.970 -84.669 1.00 33.03 599 ASN A O 1
ATOM 4612 N N . GLY A 1 600 ? 42.615 -0.165 -85.949 1.00 31.81 600 GLY A N 1
ATOM 4613 C CA . GLY A 1 600 ? 41.228 -0.021 -86.387 1.00 31.81 600 GLY A CA 1
ATOM 4614 C C . GLY A 1 600 ? 40.913 1.341 -86.992 1.00 31.81 600 GLY A C 1
ATOM 4615 O O . GLY A 1 600 ? 40.267 2.162 -86.350 1.00 31.81 600 GLY A O 1
ATOM 4616 N N . ASN A 1 601 ? 41.380 1.554 -88.230 1.00 32.62 601 ASN A N 1
ATOM 4617 C CA . ASN A 1 601 ? 40.823 2.487 -89.229 1.00 32.62 601 ASN A CA 1
ATOM 4618 C C . ASN A 1 601 ? 39.305 2.702 -89.028 1.00 32.62 601 ASN A C 1
ATOM 4620 O O . ASN A 1 601 ? 38.574 1.733 -88.876 1.00 32.62 601 ASN A O 1
ATOM 4624 N N . GLY A 1 602 ? 38.727 3.901 -89.052 1.00 28.89 602 GLY A N 1
ATOM 4625 C CA . GLY A 1 602 ? 39.073 5.071 -89.850 1.00 28.89 602 GLY A CA 1
ATOM 4626 C C . GLY A 1 602 ? 38.169 5.148 -91.084 1.00 28.89 602 GLY A C 1
ATOM 4627 O O . GLY A 1 602 ? 38.522 4.575 -92.106 1.00 28.89 602 GLY A O 1
ATOM 4628 N N . ASN A 1 603 ? 37.030 5.858 -91.005 1.00 31.16 603 ASN A N 1
ATOM 4629 C CA . ASN A 1 603 ? 36.647 6.870 -92.007 1.00 31.16 603 ASN A CA 1
ATOM 4630 C C . ASN A 1 603 ? 35.327 7.617 -91.700 1.00 31.16 603 ASN A C 1
ATOM 4632 O O . ASN A 1 603 ? 34.248 7.043 -91.764 1.00 31.16 603 ASN A O 1
ATOM 4636 N N . ARG A 1 604 ? 35.500 8.935 -91.502 1.00 32.94 604 ARG A N 1
ATOM 4637 C CA . ARG A 1 604 ? 34.827 10.095 -92.135 1.00 32.94 604 ARG A CA 1
ATOM 4638 C C . ARG A 1 604 ? 33.333 10.388 -91.900 1.00 32.94 604 ARG A C 1
ATOM 4640 O O . ARG A 1 604 ? 32.474 9.674 -92.389 1.00 32.94 604 ARG A O 1
ATOM 4647 N N . ASN A 1 605 ? 33.127 11.571 -91.288 1.00 29.45 605 ASN A N 1
ATOM 4648 C CA . ASN A 1 605 ? 32.352 12.756 -91.731 1.00 29.45 605 ASN A CA 1
ATOM 4649 C C . ASN A 1 605 ? 30.960 12.504 -92.359 1.00 29.45 605 ASN A C 1
ATOM 4651 O O . ASN A 1 605 ? 30.832 11.728 -93.287 1.00 29.45 605 ASN A O 1
ATOM 4655 N N . ASN A 1 606 ? 29.885 13.233 -92.046 1.00 31.09 606 ASN A N 1
ATOM 4656 C CA . ASN A 1 606 ? 29.800 14.675 -91.831 1.00 31.09 606 ASN A CA 1
ATOM 4657 C C . ASN A 1 606 ? 28.398 15.050 -91.302 1.00 31.09 606 ASN A C 1
ATOM 4659 O O . ASN A 1 606 ? 27.412 14.389 -91.623 1.00 31.09 606 ASN A O 1
ATOM 4663 N N . ASN A 1 607 ? 28.325 16.161 -90.571 1.00 30.22 607 ASN A N 1
ATOM 4664 C CA . ASN A 1 607 ? 27.100 16.905 -90.259 1.00 30.22 607 ASN A CA 1
ATOM 4665 C C . ASN A 1 607 ? 26.322 17.294 -91.532 1.00 30.22 607 ASN A C 1
ATOM 4667 O O . ASN A 1 607 ? 26.939 17.804 -92.466 1.00 30.22 607 ASN A O 1
ATOM 4671 N N . ASN A 1 608 ? 24.984 17.209 -91.512 1.00 32.47 608 ASN A N 1
ATOM 4672 C CA . ASN A 1 608 ? 24.139 18.405 -91.653 1.00 32.47 608 ASN A CA 1
ATOM 4673 C C . ASN A 1 608 ? 22.632 18.156 -91.453 1.00 32.47 608 ASN A C 1
ATOM 4675 O O . ASN A 1 608 ? 22.040 17.247 -92.023 1.00 32.47 608 ASN A O 1
ATOM 4679 N N . ASN A 1 609 ? 22.064 19.062 -90.654 1.00 30.84 609 ASN A N 1
ATOM 4680 C CA . ASN A 1 609 ? 20.719 19.644 -90.645 1.00 30.84 609 ASN A CA 1
ATOM 4681 C C . ASN A 1 609 ? 19.726 19.253 -91.761 1.00 30.84 609 ASN A C 1
ATOM 4683 O O . ASN A 1 609 ? 20.024 19.391 -92.945 1.00 30.84 609 ASN A O 1
ATOM 4687 N N . GLY A 1 610 ? 18.481 18.958 -91.369 1.00 31.16 610 GLY A N 1
ATOM 4688 C CA . GLY A 1 610 ? 17.356 18.809 -92.295 1.00 31.16 610 GLY A CA 1
ATOM 4689 C C . GLY A 1 610 ? 16.018 18.598 -91.588 1.00 31.16 610 GLY A C 1
ATOM 4690 O O . GLY A 1 610 ? 15.610 17.475 -91.327 1.00 31.16 610 GLY A O 1
ATOM 4691 N N . ASN A 1 611 ? 15.364 19.707 -91.265 1.00 29.31 611 ASN A N 1
ATOM 4692 C CA . ASN A 1 611 ? 14.006 19.829 -90.740 1.00 29.31 611 ASN A CA 1
ATOM 4693 C C . ASN A 1 611 ? 12.961 19.404 -91.801 1.00 29.31 611 ASN A C 1
ATOM 4695 O O . ASN A 1 611 ? 13.158 19.721 -92.973 1.00 29.31 611 ASN A O 1
ATOM 4699 N N . GLY A 1 612 ? 11.825 18.806 -91.408 1.00 30.00 612 GLY A N 1
ATOM 4700 C CA . GLY A 1 612 ? 10.616 18.809 -92.254 1.00 30.00 612 GLY A CA 1
ATOM 4701 C C . GLY A 1 612 ? 9.769 17.532 -92.314 1.00 30.00 612 GLY A C 1
ATOM 4702 O O . GLY A 1 612 ? 10.043 16.640 -93.103 1.00 30.00 612 GLY A O 1
ATOM 4703 N N . ASN A 1 613 ? 8.694 17.531 -91.518 1.00 29.06 613 ASN A N 1
ATOM 4704 C CA . ASN A 1 613 ? 7.312 17.114 -91.819 1.00 29.06 613 ASN A CA 1
ATOM 4705 C C . ASN A 1 613 ? 7.007 16.007 -92.853 1.00 29.06 613 ASN A C 1
ATOM 4707 O O . ASN A 1 613 ? 7.287 16.155 -94.037 1.00 29.06 613 ASN A O 1
ATOM 4711 N N . GLY A 1 614 ? 6.121 15.084 -92.446 1.00 29.92 614 GLY A N 1
ATOM 4712 C CA . GLY A 1 614 ? 5.008 14.668 -93.313 1.00 29.92 614 GLY A CA 1
ATOM 4713 C C . GLY A 1 614 ? 4.610 13.192 -93.279 1.00 29.92 614 GLY A C 1
ATOM 4714 O O . GLY A 1 614 ? 5.195 12.388 -93.983 1.00 29.92 614 GLY A O 1
ATOM 4715 N N . ASN A 1 615 ? 3.546 12.902 -92.519 1.00 29.19 615 ASN A N 1
ATOM 4716 C CA . ASN A 1 615 ? 2.435 11.972 -92.795 1.00 29.19 615 ASN A CA 1
ATOM 4717 C C . ASN A 1 615 ? 2.669 10.605 -93.475 1.00 29.19 615 ASN A C 1
ATOM 4719 O O . ASN A 1 615 ? 3.077 10.528 -94.627 1.00 29.19 615 ASN A O 1
ATOM 4723 N N . GLY A 1 616 ? 2.092 9.556 -92.867 1.00 30.16 616 GLY A N 1
ATOM 4724 C CA . GLY A 1 616 ? 1.496 8.465 -93.652 1.00 30.16 616 GLY A CA 1
ATOM 4725 C C . GLY A 1 616 ? 1.432 7.087 -92.997 1.00 30.16 616 GLY A C 1
ATOM 4726 O O . GLY A 1 616 ? 2.260 6.239 -93.287 1.00 30.16 616 GLY A O 1
ATOM 4727 N N . ASN A 1 617 ? 0.402 6.870 -92.172 1.00 29.75 617 ASN A N 1
ATOM 4728 C CA . ASN A 1 617 ? -0.350 5.621 -91.960 1.00 29.75 617 ASN A CA 1
ATOM 4729 C C . ASN A 1 617 ? 0.238 4.283 -92.468 1.00 29.75 617 ASN A C 1
ATOM 4731 O O . ASN A 1 617 ? 0.318 4.066 -93.677 1.00 29.75 617 ASN A O 1
ATOM 4735 N N . ARG A 1 618 ? 0.358 3.301 -91.559 1.00 32.94 618 ARG A N 1
ATOM 4736 C CA . ARG A 1 618 ? -0.273 1.969 -91.705 1.00 32.94 618 ARG A CA 1
ATOM 4737 C C . ARG A 1 618 ? -0.264 1.180 -90.389 1.00 32.94 618 ARG A C 1
ATOM 4739 O O . ARG A 1 618 ? 0.766 1.012 -89.747 1.00 32.94 618 ARG A O 1
ATOM 4746 N N . ASN A 1 619 ? -1.457 0.702 -90.044 1.00 30.55 619 ASN A N 1
ATOM 4747 C CA . ASN A 1 619 ? -1.793 -0.273 -89.009 1.00 30.55 619 ASN A CA 1
ATOM 4748 C C . ASN A 1 619 ? -0.833 -1.474 -88.966 1.00 30.55 619 ASN A C 1
ATOM 4750 O O . ASN A 1 619 ? -0.589 -2.075 -90.010 1.00 30.55 619 ASN A O 1
ATOM 4754 N N . ASN A 1 620 ? -0.472 -1.944 -87.766 1.00 34.41 620 ASN A N 1
ATOM 4755 C CA . ASN A 1 620 ? -0.939 -3.268 -87.348 1.00 34.41 620 ASN A CA 1
ATOM 4756 C C . ASN A 1 620 ? -0.884 -3.497 -85.829 1.00 34.41 620 ASN A C 1
ATOM 4758 O O . ASN A 1 620 ? -0.018 -2.993 -85.123 1.00 34.41 620 ASN A O 1
ATOM 4762 N N . ASN A 1 621 ? -1.872 -4.271 -85.387 1.00 32.31 621 ASN A N 1
ATOM 4763 C CA . ASN A 1 621 ? -2.196 -4.710 -84.034 1.00 32.31 621 ASN A CA 1
ATOM 4764 C C . ASN A 1 621 ? -1.034 -5.333 -83.242 1.00 32.31 621 ASN A C 1
ATOM 4766 O O . ASN A 1 621 ? -0.244 -6.103 -83.779 1.00 32.31 621 ASN A O 1
ATOM 4770 N N . GLY A 1 622 ? -1.061 -5.124 -81.922 1.00 32.53 622 GLY A N 1
ATOM 4771 C CA . GLY A 1 622 ? -0.231 -5.837 -80.950 1.00 32.53 622 GLY A CA 1
ATOM 4772 C C . GLY A 1 622 ? -0.579 -5.443 -79.517 1.00 32.53 622 GLY A C 1
ATOM 4773 O O . GLY A 1 622 ? 0.084 -4.613 -78.912 1.00 32.53 622 GLY A O 1
ATOM 4774 N N . ASN A 1 623 ? -1.684 -5.998 -79.027 1.00 31.59 623 ASN A N 1
ATOM 4775 C CA . ASN A 1 623 ? -2.300 -5.794 -77.716 1.00 31.59 623 ASN A CA 1
ATOM 4776 C C . ASN A 1 623 ? -1.354 -6.155 -76.545 1.00 31.59 623 ASN A C 1
ATOM 4778 O O . ASN A 1 623 ? -0.629 -7.142 -76.647 1.00 31.59 623 ASN A O 1
ATOM 4782 N N . GLY A 1 624 ? -1.400 -5.426 -75.418 1.00 30.52 624 GLY A N 1
ATOM 4783 C CA . GLY A 1 624 ? -0.608 -5.807 -74.234 1.00 30.52 624 GLY A CA 1
ATOM 4784 C C . GLY A 1 624 ? -0.442 -4.786 -73.104 1.00 30.52 624 GLY A C 1
ATOM 4785 O O . GLY A 1 624 ? 0.673 -4.552 -72.669 1.00 30.52 624 GLY A O 1
ATOM 4786 N N . ASN A 1 625 ? -1.549 -4.186 -72.665 1.00 31.44 625 ASN A N 1
ATOM 4787 C CA . ASN A 1 625 ? -1.833 -3.577 -71.355 1.00 31.44 625 ASN A CA 1
ATOM 4788 C C . ASN A 1 625 ? -0.776 -2.737 -70.592 1.00 31.44 625 ASN A C 1
ATOM 4790 O O . ASN A 1 625 ? 0.205 -3.220 -70.032 1.00 31.44 625 ASN A O 1
ATOM 4794 N N . ARG A 1 626 ? -1.134 -1.457 -70.445 1.00 30.09 626 ARG A N 1
ATOM 4795 C CA . ARG A 1 626 ? -0.606 -0.468 -69.498 1.00 30.09 626 ARG A CA 1
ATOM 4796 C C . ARG A 1 626 ? -1.256 -0.672 -68.122 1.00 30.09 626 ARG A C 1
ATOM 4798 O O . ARG A 1 626 ? -2.437 -0.994 -68.057 1.00 30.09 626 ARG A O 1
ATOM 4805 N N . ASN A 1 627 ? -0.564 -0.313 -67.044 1.00 30.47 627 ASN A N 1
ATOM 4806 C CA . ASN A 1 627 ? -0.945 0.912 -66.336 1.00 30.47 627 ASN A CA 1
ATOM 4807 C C . ASN A 1 627 ? 0.132 1.379 -65.361 1.00 30.47 627 ASN A C 1
ATOM 4809 O O . ASN A 1 627 ? 0.736 0.611 -64.621 1.00 30.47 627 ASN A O 1
ATOM 4813 N N . ASN A 1 628 ? 0.349 2.684 -65.440 1.00 30.84 628 ASN A N 1
ATOM 4814 C CA . ASN A 1 628 ? 1.358 3.479 -64.779 1.00 30.84 628 ASN A CA 1
ATOM 4815 C C . ASN A 1 628 ? 0.649 4.665 -64.107 1.00 30.84 628 ASN A C 1
ATOM 4817 O O . ASN A 1 628 ? -0.438 5.051 -64.541 1.00 30.84 628 ASN A O 1
ATOM 4821 N N . ASN A 1 629 ? 1.365 5.284 -63.170 1.00 31.45 629 ASN A N 1
ATOM 4822 C CA . ASN A 1 629 ? 1.155 6.599 -62.554 1.00 31.45 629 ASN A CA 1
ATOM 4823 C C . ASN A 1 629 ? 0.040 6.725 -61.498 1.00 31.45 629 ASN A C 1
ATOM 4825 O O . ASN A 1 629 ? -1.067 6.241 -61.669 1.00 31.45 629 ASN A O 1
ATOM 4829 N N . GLY A 1 630 ? 0.243 7.408 -60.368 1.00 29.20 630 GLY A N 1
ATOM 4830 C CA . GLY A 1 630 ? 1.322 8.328 -59.995 1.00 29.20 630 GLY A CA 1
ATOM 4831 C C . GLY A 1 630 ? 0.833 9.779 -59.941 1.00 29.20 630 GLY A C 1
ATOM 4832 O O . GLY A 1 630 ? 0.689 10.400 -60.983 1.00 29.20 630 GLY A O 1
ATOM 4833 N N . ASN A 1 631 ? 0.642 10.257 -58.704 1.00 30.58 631 ASN A N 1
ATOM 4834 C CA . ASN A 1 631 ? 0.798 11.616 -58.156 1.00 30.58 631 ASN A CA 1
ATOM 4835 C C . ASN A 1 631 ? 0.220 12.866 -58.851 1.00 30.58 631 ASN A C 1
ATOM 4837 O O . ASN A 1 631 ? 0.474 13.137 -60.018 1.00 30.58 631 ASN A O 1
ATOM 4841 N N . GLY A 1 632 ? -0.336 13.764 -58.021 1.00 28.19 632 GLY A N 1
ATOM 4842 C CA . GLY A 1 632 ? -0.383 15.198 -58.329 1.00 28.19 632 GLY A CA 1
ATOM 4843 C C . GLY A 1 632 ? -1.292 16.043 -57.430 1.00 28.19 632 GLY A C 1
ATOM 4844 O O . GLY A 1 632 ? -2.498 16.072 -57.627 1.00 28.19 632 GLY A O 1
ATOM 4845 N N . ASN A 1 633 ? -0.683 16.759 -56.480 1.00 31.52 633 ASN A N 1
ATOM 4846 C CA . ASN A 1 633 ? -1.235 17.844 -55.651 1.00 31.52 633 ASN A CA 1
ATOM 4847 C C . ASN A 1 633 ? -1.906 18.976 -56.471 1.00 31.52 633 ASN A C 1
ATOM 4849 O O . ASN A 1 633 ? -1.453 19.258 -57.576 1.00 31.52 633 ASN A O 1
ATOM 4853 N N . ASN A 1 634 ? -2.836 19.752 -55.885 1.00 29.77 634 ASN A N 1
ATOM 4854 C CA . ASN A 1 634 ? -2.553 21.030 -55.186 1.00 29.77 634 ASN A CA 1
ATOM 4855 C C . ASN A 1 634 ? -3.773 22.000 -55.116 1.00 29.77 634 ASN A C 1
ATOM 4857 O O . ASN A 1 634 ? -4.381 22.314 -56.128 1.00 29.77 634 ASN A O 1
ATOM 4861 N N . GLN A 1 635 ? -4.028 22.512 -53.902 1.00 32.28 635 GLN A N 1
ATOM 4862 C CA . GLN A 1 635 ? -4.395 23.889 -53.490 1.00 32.28 635 GLN A CA 1
ATOM 4863 C C . GLN A 1 635 ? -5.600 24.712 -54.039 1.00 32.28 635 GLN A C 1
ATOM 4865 O O . GLN A 1 635 ? -5.696 25.046 -55.211 1.00 32.28 635 GLN A O 1
ATOM 4870 N N . ASN A 1 636 ? -6.310 25.270 -53.036 1.00 29.73 636 ASN A N 1
ATOM 4871 C CA . ASN A 1 636 ? -6.772 26.665 -52.836 1.00 29.73 636 ASN A CA 1
ATOM 4872 C C . ASN A 1 636 ? -8.215 27.133 -53.170 1.00 29.73 636 ASN A C 1
ATOM 4874 O O . ASN A 1 636 ? -8.547 27.447 -54.302 1.00 29.73 636 ASN A O 1
ATOM 4878 N N . ASN A 1 637 ? -8.966 27.355 -52.073 1.00 31.23 637 ASN A N 1
ATOM 4879 C CA . ASN A 1 637 ? -9.509 28.632 -51.552 1.00 31.23 637 ASN A CA 1
ATOM 4880 C C . ASN A 1 637 ? -10.631 29.398 -52.304 1.00 31.23 637 ASN A C 1
ATOM 4882 O O . ASN A 1 637 ? -10.471 29.803 -53.447 1.00 31.23 637 ASN A O 1
ATOM 4886 N N . GLY A 1 638 ? -11.709 29.751 -51.582 1.00 27.17 638 GLY A N 1
ATOM 4887 C CA . GLY A 1 638 ? -12.720 30.732 -52.016 1.00 27.17 638 GLY A CA 1
ATOM 4888 C C . GLY A 1 638 ? -13.976 30.759 -51.132 1.00 27.17 638 GLY A C 1
ATOM 4889 O O . GLY A 1 638 ? -14.490 29.720 -50.752 1.00 27.17 638 GLY A O 1
ATOM 4890 N N . ASN A 1 639 ? -14.448 31.951 -50.770 1.00 29.08 639 ASN A N 1
ATOM 4891 C CA . ASN A 1 639 ? -15.274 32.272 -49.599 1.00 29.08 639 ASN A CA 1
ATOM 4892 C C . ASN A 1 639 ? -16.613 32.952 -50.007 1.00 29.08 639 ASN A C 1
ATOM 4894 O O . ASN A 1 639 ? -16.623 33.665 -51.005 1.00 29.08 639 ASN A O 1
ATOM 4898 N N . ARG A 1 640 ? -17.637 32.858 -49.130 1.00 30.06 640 ARG A N 1
ATOM 4899 C CA . ARG A 1 640 ? -18.841 33.729 -48.928 1.00 30.06 640 ARG A CA 1
ATOM 4900 C C . ARG A 1 640 ? -20.159 33.515 -49.716 1.00 30.06 640 ARG A C 1
ATOM 4902 O O . ARG A 1 640 ? -20.178 33.591 -50.933 1.00 30.06 640 ARG A O 1
ATOM 4909 N N . ASN A 1 641 ? -21.240 33.380 -48.911 1.00 30.02 641 ASN A N 1
ATOM 4910 C CA . ASN A 1 641 ? -22.601 33.996 -48.889 1.00 30.02 641 ASN A CA 1
ATOM 4911 C C . ASN A 1 641 ? -23.281 34.374 -50.233 1.00 30.02 641 ASN A C 1
ATOM 4913 O O . ASN A 1 641 ? -22.646 34.965 -51.087 1.00 30.02 641 ASN A O 1
ATOM 4917 N N . ASN A 1 642 ? -24.596 34.219 -50.465 1.00 28.55 642 ASN A N 1
ATOM 4918 C CA . ASN A 1 642 ? -25.722 34.699 -49.650 1.00 28.55 642 ASN A CA 1
ATOM 4919 C C . ASN A 1 642 ? -27.107 34.202 -50.177 1.00 28.55 642 ASN A C 1
ATOM 4921 O O . ASN A 1 642 ? -27.253 33.927 -51.361 1.00 28.55 642 ASN A O 1
ATOM 4925 N N . GLN A 1 643 ? -28.085 34.164 -49.259 1.00 30.34 643 GLN A N 1
ATOM 4926 C CA . GLN A 1 643 ? -29.571 34.228 -49.316 1.00 30.34 643 GLN A CA 1
ATOM 4927 C C . GLN A 1 643 ? -30.344 34.297 -50.662 1.00 30.34 643 GLN A C 1
ATOM 4929 O O . GLN A 1 643 ? -30.061 35.164 -51.480 1.00 30.34 643 GLN A O 1
ATOM 4934 N N . ASN A 1 644 ? -31.476 33.566 -50.777 1.00 27.69 644 ASN A N 1
ATOM 4935 C CA . ASN A 1 644 ? -32.844 34.129 -50.611 1.00 27.69 644 ASN A CA 1
ATOM 4936 C C . ASN A 1 644 ? -34.009 33.111 -50.783 1.00 27.69 644 ASN A C 1
ATOM 4938 O O . ASN A 1 644 ? -34.166 32.502 -51.831 1.00 27.69 644 ASN A O 1
ATOM 4942 N N . ASN A 1 645 ? -34.807 32.992 -49.713 1.00 31.23 645 ASN A N 1
ATOM 4943 C CA . ASN A 1 645 ? -36.268 33.162 -49.555 1.00 31.23 645 ASN A CA 1
ATOM 4944 C C . ASN A 1 645 ? -37.315 32.678 -50.595 1.00 31.23 645 ASN A C 1
ATOM 4946 O O . ASN A 1 645 ? -37.202 32.964 -51.782 1.00 31.23 645 ASN A O 1
ATOM 4950 N N . GLY A 1 646 ? -38.446 32.133 -50.097 1.00 26.77 646 GLY A N 1
ATOM 4951 C CA . GLY A 1 646 ? -39.684 31.982 -50.889 1.00 26.77 646 GLY A CA 1
ATOM 4952 C C . GLY A 1 646 ? -40.840 31.123 -50.326 1.00 26.77 646 GLY A C 1
ATOM 4953 O O . GLY A 1 646 ? -41.130 30.081 -50.889 1.00 26.77 646 GLY A O 1
ATOM 4954 N N . ASN A 1 647 ? -41.475 31.580 -49.236 1.00 31.12 647 ASN A N 1
ATOM 4955 C CA . ASN A 1 647 ? -42.883 31.440 -48.774 1.00 31.12 647 ASN A CA 1
ATOM 4956 C C . ASN A 1 647 ? -43.917 30.474 -49.426 1.00 31.12 647 ASN A C 1
ATOM 4958 O O . ASN A 1 647 ? -44.088 30.477 -50.640 1.00 31.12 647 ASN A O 1
ATOM 4962 N N . GLY A 1 648 ? -44.821 29.918 -48.583 1.00 29.41 648 GLY A N 1
ATOM 4963 C CA . GLY A 1 648 ? -46.265 29.879 -48.915 1.00 29.41 648 GLY A CA 1
ATOM 4964 C C . GLY A 1 648 ? -47.188 28.776 -48.343 1.00 29.41 648 GLY A C 1
ATOM 4965 O O . GLY A 1 648 ? -47.490 27.827 -49.048 1.00 29.41 648 GLY A O 1
ATOM 4966 N N . ASN A 1 649 ? -47.778 29.041 -47.165 1.00 29.77 649 ASN A N 1
ATOM 4967 C CA . ASN A 1 649 ? -49.201 28.855 -46.783 1.00 29.77 649 ASN A CA 1
ATOM 4968 C C . ASN A 1 649 ? -49.868 27.502 -46.377 1.00 29.77 649 ASN A C 1
ATOM 4970 O O . ASN A 1 649 ? -50.152 26.633 -47.188 1.00 29.77 649 ASN A O 1
ATOM 4974 N N . ASN A 1 650 ? -50.360 27.552 -45.122 1.00 29.77 650 ASN A N 1
ATOM 4975 C CA . ASN A 1 650 ? -51.741 27.352 -44.617 1.00 29.77 650 ASN A CA 1
ATOM 4976 C C . ASN A 1 650 ? -52.237 26.036 -43.959 1.00 29.77 650 ASN A C 1
ATOM 4978 O O . ASN A 1 650 ? -52.549 25.053 -44.614 1.00 29.77 650 ASN A O 1
ATOM 4982 N N . GLN A 1 651 ? -52.519 26.205 -42.653 1.00 31.80 651 GLN A N 1
ATOM 4983 C CA . GLN A 1 651 ? -53.777 25.944 -41.919 1.00 31.80 651 GLN A CA 1
ATOM 4984 C C . GLN A 1 651 ? -54.140 24.547 -41.355 1.00 31.80 651 GLN A C 1
ATOM 4986 O O . GLN A 1 651 ? -54.681 23.683 -42.026 1.00 31.80 651 GLN A O 1
ATOM 4991 N N . ASN A 1 652 ? -54.002 24.498 -40.019 1.00 30.41 652 ASN A N 1
ATOM 4992 C CA . ASN A 1 652 ? -55.016 24.226 -38.982 1.00 30.41 652 ASN A CA 1
ATOM 4993 C C . ASN A 1 652 ? -55.582 22.810 -38.705 1.00 30.41 652 ASN A C 1
ATOM 4995 O O . ASN A 1 652 ? -56.492 22.339 -39.369 1.00 30.41 652 ASN A O 1
ATOM 4999 N N . ASN A 1 653 ? -55.172 22.323 -37.520 1.00 31.27 653 ASN A N 1
ATOM 5000 C CA . ASN A 1 653 ? -55.979 22.032 -36.315 1.00 31.27 653 ASN A CA 1
ATOM 5001 C C . ASN A 1 653 ? -56.882 20.781 -36.251 1.00 31.27 653 ASN A C 1
ATOM 5003 O O . ASN A 1 653 ? -57.789 20.616 -37.056 1.00 31.27 653 ASN A O 1
ATOM 5007 N N . GLY A 1 654 ? -56.756 20.019 -35.151 1.00 28.27 654 GLY A N 1
ATOM 5008 C CA . GLY A 1 654 ? -57.859 19.194 -34.631 1.00 28.27 654 GLY A CA 1
ATOM 5009 C C . GLY A 1 654 ? -57.480 17.916 -33.873 1.00 28.27 654 GLY A C 1
ATOM 5010 O O . GLY A 1 654 ? -57.225 16.891 -34.485 1.00 28.27 654 GLY A O 1
ATOM 5011 N N . ASN A 1 655 ? -57.511 17.993 -32.540 1.00 30.36 655 ASN A N 1
ATOM 5012 C CA . ASN A 1 655 ? -57.401 16.928 -31.526 1.00 30.36 655 ASN A CA 1
ATOM 5013 C C . ASN A 1 655 ? -58.364 15.730 -31.689 1.00 30.36 655 ASN A C 1
ATOM 5015 O O . ASN A 1 655 ? -59.475 15.904 -32.182 1.00 30.36 655 ASN A O 1
ATOM 5019 N N . GLY A 1 656 ? -58.045 14.595 -31.039 1.00 28.72 656 GLY A N 1
ATOM 5020 C CA . GLY A 1 656 ? -59.091 13.676 -30.556 1.00 28.72 656 GLY A CA 1
ATOM 5021 C C . GLY A 1 656 ? -58.662 12.274 -30.102 1.00 28.72 656 GLY A C 1
ATOM 5022 O O . GLY A 1 656 ? -58.515 11.378 -30.917 1.00 28.72 656 GLY A O 1
ATOM 5023 N N . ASN A 1 657 ? -58.531 12.108 -28.784 1.00 30.55 657 ASN A N 1
ATOM 5024 C CA . ASN A 1 657 ? -58.289 10.904 -27.972 1.00 30.55 657 ASN A CA 1
ATOM 5025 C C . ASN A 1 657 ? -59.027 9.580 -28.318 1.00 30.55 657 ASN A C 1
ATOM 5027 O O . ASN A 1 657 ? -60.200 9.579 -28.670 1.00 30.55 657 ASN A O 1
ATOM 5031 N N . ASN A 1 658 ? -58.377 8.485 -27.886 1.00 29.97 658 ASN A N 1
ATOM 5032 C CA . ASN A 1 658 ? -58.836 7.476 -26.901 1.00 29.97 658 ASN A CA 1
ATOM 5033 C C . ASN A 1 658 ? -59.027 6.001 -27.333 1.00 29.97 658 ASN A C 1
ATOM 5035 O O . ASN A 1 658 ? -59.913 5.660 -28.102 1.00 29.97 658 ASN A O 1
ATOM 5039 N N . GLN A 1 659 ? -58.281 5.157 -26.604 1.00 30.94 659 GLN A N 1
ATOM 5040 C CA . GLN A 1 659 ? -58.691 3.925 -25.909 1.00 30.94 659 GLN A CA 1
ATOM 5041 C C . GLN A 1 659 ? -58.940 2.582 -26.635 1.00 30.94 659 GLN A C 1
ATOM 5043 O O . GLN A 1 659 ? -59.859 2.404 -27.419 1.00 30.94 659 GLN A O 1
ATOM 5048 N N . ASN A 1 660 ? -58.212 1.602 -26.078 1.00 29.00 660 ASN A N 1
ATOM 5049 C CA . ASN A 1 660 ? -58.621 0.260 -25.640 1.00 29.00 660 ASN A CA 1
ATOM 5050 C C . ASN A 1 660 ? -58.678 -0.938 -26.612 1.00 29.00 660 ASN A C 1
ATOM 5052 O O . ASN A 1 660 ? -59.5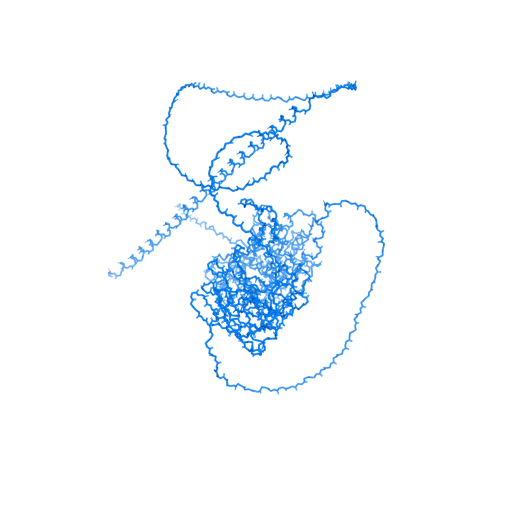96 -1.091 -27.400 1.00 29.00 660 ASN A O 1
ATOM 5056 N N . ASN A 1 661 ? -57.760 -1.872 -26.312 1.00 29.36 661 ASN A N 1
ATOM 5057 C CA . ASN A 1 661 ? -58.011 -3.222 -25.774 1.00 29.36 661 ASN A CA 1
ATOM 5058 C C . ASN A 1 661 ? -58.612 -4.288 -26.710 1.00 29.36 661 ASN A C 1
ATOM 5060 O O . ASN A 1 661 ? -59.693 -4.116 -27.256 1.00 29.36 661 ASN A O 1
ATOM 5064 N N . GLY A 1 662 ? -57.973 -5.463 -26.776 1.00 27.16 662 GLY A N 1
ATOM 5065 C CA . GLY A 1 662 ? -58.589 -6.634 -27.408 1.00 27.16 662 GLY A CA 1
ATOM 5066 C C . GLY A 1 662 ? -57.636 -7.779 -27.725 1.00 27.16 662 GLY A C 1
ATOM 5067 O O . GLY A 1 662 ? -57.120 -7.879 -28.828 1.00 27.16 662 GLY A O 1
ATOM 5068 N N . ASN A 1 663 ? -57.439 -8.638 -26.731 1.00 30.06 663 ASN A N 1
ATOM 5069 C CA . ASN A 1 663 ? -56.754 -9.930 -26.758 1.00 30.06 663 ASN A CA 1
ATOM 5070 C C . ASN A 1 663 ? -57.503 -10.960 -27.641 1.00 30.06 663 ASN A C 1
ATOM 5072 O O . ASN A 1 663 ? -58.730 -10.904 -27.703 1.00 30.06 663 ASN A O 1
ATOM 5076 N N . GLY A 1 664 ? -56.825 -11.959 -28.225 1.00 28.55 664 GLY A N 1
ATOM 5077 C CA . GLY A 1 664 ? -57.529 -13.058 -28.908 1.00 28.55 664 GLY A CA 1
ATOM 5078 C C . GLY A 1 664 ? -56.647 -14.124 -29.562 1.00 28.55 664 GLY A C 1
ATOM 5079 O O . GLY A 1 664 ? -56.144 -13.935 -30.661 1.00 28.55 664 GLY A O 1
ATOM 5080 N N . ASN A 1 665 ? -56.504 -15.251 -28.864 1.00 29.16 665 ASN A N 1
ATOM 5081 C CA . ASN A 1 665 ? -55.780 -16.473 -29.223 1.00 29.16 665 ASN A CA 1
ATOM 5082 C C . ASN A 1 665 ? -56.325 -17.236 -30.455 1.00 29.16 665 ASN A C 1
ATOM 5084 O O . ASN A 1 665 ? -57.519 -17.217 -30.731 1.00 29.16 665 ASN A O 1
ATOM 5088 N N . ASN A 1 666 ? -55.448 -18.107 -30.979 1.00 28.72 666 ASN A N 1
ATOM 5089 C CA . ASN A 1 666 ? -55.625 -19.570 -31.117 1.00 28.72 666 ASN A CA 1
ATOM 5090 C C . ASN A 1 666 ? -55.637 -20.215 -32.528 1.00 28.72 666 ASN A C 1
ATOM 5092 O O . ASN A 1 666 ? -56.598 -20.122 -33.276 1.00 28.72 666 ASN A O 1
ATOM 5096 N N . GLN A 1 667 ? -54.578 -21.011 -32.752 1.00 30.62 667 GLN A N 1
ATOM 5097 C CA . GLN A 1 667 ? -54.569 -22.448 -33.099 1.00 30.62 667 GLN A CA 1
ATOM 5098 C C . GLN A 1 667 ? -55.045 -22.996 -34.472 1.00 30.62 667 GLN A C 1
ATOM 5100 O O . GLN A 1 667 ? -56.225 -23.061 -34.779 1.00 30.62 667 GLN A O 1
ATOM 5105 N N . ASN A 1 668 ? -54.063 -23.656 -35.110 1.00 29.34 668 ASN A N 1
ATOM 5106 C CA . ASN A 1 668 ? -54.024 -25.055 -35.589 1.00 29.34 668 ASN A CA 1
ATOM 5107 C C . ASN A 1 668 ? -54.422 -25.489 -37.020 1.00 29.34 668 ASN A C 1
ATOM 5109 O O . ASN A 1 668 ? -55.552 -25.347 -37.464 1.00 29.34 668 ASN A O 1
ATOM 5113 N N . ASN A 1 669 ? -53.476 -26.287 -37.551 1.00 29.67 669 ASN A N 1
ATOM 5114 C CA . ASN A 1 669 ? -53.568 -27.508 -38.372 1.00 29.67 669 ASN A CA 1
ATOM 5115 C C . ASN A 1 669 ? -53.844 -27.457 -39.885 1.00 29.67 669 ASN A C 1
ATOM 5117 O O . ASN A 1 669 ? -54.860 -26.955 -40.345 1.00 29.67 669 ASN A O 1
ATOM 5121 N N . GLY A 1 670 ? -52.998 -28.186 -40.632 1.00 27.62 670 GLY A N 1
ATOM 5122 C CA . GLY A 1 670 ? -53.324 -28.701 -41.966 1.00 27.62 670 GLY A CA 1
ATOM 5123 C C . GLY A 1 670 ? -52.111 -29.140 -42.792 1.00 27.62 670 GLY A C 1
ATOM 5124 O O . GLY A 1 670 ? -51.425 -28.310 -43.369 1.00 27.62 670 GLY A O 1
ATOM 5125 N N . ASN A 1 671 ? -51.870 -30.449 -42.845 1.00 35.06 671 ASN A N 1
ATOM 5126 C CA . ASN A 1 671 ? -50.786 -31.156 -43.540 1.00 35.06 671 ASN A CA 1
ATOM 5127 C C . ASN A 1 671 ? -51.066 -31.307 -45.058 1.00 35.06 671 ASN A C 1
ATOM 5129 O O . ASN A 1 671 ? -52.226 -31.470 -45.431 1.00 35.06 671 ASN A O 1
ATOM 5133 N N . GLY A 1 672 ? -50.039 -31.374 -45.921 1.00 29.14 672 GLY A N 1
ATOM 5134 C CA . GLY A 1 672 ? -50.215 -31.769 -47.333 1.00 29.14 672 GLY A CA 1
ATOM 5135 C C . GLY A 1 672 ? -48.970 -31.646 -48.228 1.00 29.14 672 GLY A C 1
ATOM 5136 O O . GLY A 1 672 ? -48.575 -30.548 -48.599 1.00 29.14 672 GLY A O 1
ATOM 5137 N N . ASN A 1 673 ? -48.383 -32.790 -48.597 1.00 36.38 673 ASN A N 1
ATOM 5138 C CA . ASN A 1 673 ? -47.252 -32.953 -49.525 1.00 36.38 673 ASN A CA 1
ATOM 5139 C C . ASN A 1 673 ? -47.569 -32.518 -50.972 1.00 36.38 673 ASN A C 1
ATOM 5141 O O . ASN A 1 673 ? -48.584 -32.954 -51.510 1.00 36.38 673 ASN A O 1
ATOM 5145 N N . ASN A 1 674 ? -46.623 -31.848 -51.652 1.00 28.19 674 ASN A N 1
ATOM 5146 C CA . ASN A 1 674 ? -46.186 -32.249 -53.001 1.00 28.19 674 ASN A CA 1
ATOM 5147 C C . ASN A 1 674 ? -44.823 -31.631 -53.384 1.00 28.19 674 ASN A C 1
ATOM 5149 O O . ASN A 1 674 ? -44.557 -30.466 -53.097 1.00 28.19 674 ASN A O 1
ATOM 5153 N N . GLN A 1 675 ? -43.961 -32.427 -54.022 1.00 36.00 675 GLN A N 1
ATOM 5154 C CA . GLN A 1 675 ? -42.623 -32.049 -54.499 1.00 36.00 675 GLN A CA 1
ATOM 5155 C C . GLN A 1 675 ? -42.640 -31.504 -55.941 1.00 36.00 675 GLN A C 1
ATOM 5157 O O . GLN A 1 675 ? -43.450 -31.941 -56.753 1.00 36.00 675 GLN A O 1
ATOM 5162 N N . ASN A 1 676 ? -41.628 -30.669 -56.238 1.00 33.34 676 ASN A N 1
ATOM 5163 C CA . ASN A 1 676 ? -41.170 -30.119 -57.533 1.00 33.34 676 ASN A CA 1
ATOM 5164 C C . ASN A 1 676 ? -42.127 -29.104 -58.196 1.00 33.34 676 ASN A C 1
ATOM 5166 O O . ASN A 1 676 ? -43.287 -29.391 -58.429 1.00 33.34 676 ASN A O 1
ATOM 5170 N N . ASN A 1 677 ? -41.730 -27.890 -58.584 1.00 29.70 677 ASN A N 1
ATOM 5171 C CA . ASN A 1 677 ? -40.485 -27.448 -59.213 1.00 29.70 677 ASN A CA 1
ATOM 5172 C C . ASN A 1 677 ? -40.417 -25.898 -59.165 1.00 29.70 677 ASN A C 1
ATOM 5174 O O . ASN A 1 677 ? -41.462 -25.252 -59.192 1.00 29.70 677 ASN A O 1
ATOM 5178 N N . GLY A 1 678 ? -39.218 -25.306 -59.206 1.00 28.31 678 GLY A N 1
ATOM 5179 C CA . GLY A 1 678 ? -39.034 -23.925 -59.685 1.00 28.31 678 GLY A CA 1
ATOM 5180 C C . GLY A 1 678 ? -38.604 -22.879 -58.652 1.00 28.31 678 GLY A C 1
ATOM 5181 O O . GLY A 1 678 ? -39.420 -22.186 -58.052 1.00 28.31 678 GLY A O 1
ATOM 5182 N N . ASN A 1 679 ? -37.284 -22.713 -58.538 1.00 43.22 679 ASN A N 1
ATOM 5183 C CA . ASN A 1 679 ? -36.617 -21.478 -58.126 1.00 43.22 679 ASN A CA 1
ATOM 5184 C C . ASN A 1 679 ? -37.322 -20.232 -58.682 1.00 43.22 679 ASN A C 1
ATOM 5186 O O . ASN A 1 679 ? -37.432 -20.108 -59.899 1.00 43.22 679 ASN A O 1
ATOM 5190 N N . ASN A 1 680 ? -37.733 -19.319 -57.795 1.00 41.62 680 ASN A N 1
ATOM 5191 C CA . ASN A 1 680 ? -37.598 -17.856 -57.913 1.00 41.62 680 ASN A CA 1
ATOM 5192 C C . ASN A 1 680 ? -38.613 -17.147 -57.004 1.00 41.62 680 ASN A C 1
ATOM 5194 O O . ASN A 1 680 ? -39.626 -16.663 -57.494 1.00 41.62 680 ASN A O 1
ATOM 5198 N N . ASN A 1 681 ? -38.348 -17.061 -55.690 1.00 42.81 681 ASN A N 1
ATOM 5199 C CA . ASN A 1 681 ? -38.796 -15.908 -54.881 1.00 42.81 681 ASN A CA 1
ATOM 5200 C C . ASN A 1 681 ? -38.226 -15.858 -53.444 1.00 42.81 681 ASN A C 1
ATOM 5202 O O . ASN A 1 681 ? -38.946 -15.594 -52.487 1.00 42.81 681 ASN A O 1
ATOM 5206 N N . GLN A 1 682 ? -36.922 -16.098 -53.250 1.00 39.69 682 GLN A N 1
ATOM 5207 C CA . GLN A 1 682 ? -36.282 -15.927 -51.927 1.00 39.69 682 GLN A CA 1
ATOM 5208 C C . GLN A 1 682 ? -35.491 -14.614 -51.762 1.00 39.69 682 GLN A C 1
ATOM 5210 O O . GLN A 1 682 ? -35.028 -14.320 -50.665 1.00 39.69 682 GLN A O 1
ATOM 5215 N N . GLY A 1 683 ? -35.391 -13.774 -52.800 1.00 38.84 683 GLY A N 1
ATOM 5216 C CA . GLY A 1 683 ? -34.632 -12.514 -52.736 1.00 38.84 683 GLY A CA 1
ATOM 5217 C C . GLY A 1 683 ? -35.369 -11.326 -52.097 1.00 38.84 683 GLY A C 1
ATOM 5218 O O . GLY A 1 683 ? -34.729 -10.463 -51.503 1.00 38.84 683 GLY A O 1
ATOM 5219 N N . GLY A 1 684 ? -36.706 -11.275 -52.178 1.00 39.53 684 GLY A N 1
ATOM 5220 C CA . GLY A 1 684 ? -37.487 -10.105 -51.737 1.00 39.53 684 GLY A CA 1
ATOM 5221 C C . GLY A 1 684 ? -37.686 -9.997 -50.218 1.00 39.53 684 GLY A C 1
ATOM 5222 O O . GLY A 1 684 ? -37.573 -8.911 -49.651 1.00 39.53 684 GLY A O 1
ATOM 5223 N N . ASN A 1 685 ? -37.915 -11.124 -49.533 1.00 44.91 685 ASN A N 1
ATOM 5224 C CA . ASN A 1 685 ? -38.224 -11.125 -48.096 1.00 44.91 685 ASN A CA 1
ATOM 5225 C C . ASN A 1 685 ? -36.993 -10.898 -47.198 1.00 44.91 685 ASN A C 1
ATOM 5227 O O . ASN A 1 685 ? -37.130 -10.326 -46.118 1.00 44.91 685 ASN A O 1
ATOM 5231 N N . GLN A 1 686 ? -35.787 -11.279 -47.638 1.00 50.28 686 GLN A N 1
ATOM 5232 C CA . GLN A 1 686 ? -34.556 -11.024 -46.873 1.00 50.28 686 GLN A CA 1
ATOM 5233 C C . GLN A 1 686 ? -34.117 -9.555 -46.942 1.00 50.28 686 GLN A C 1
ATOM 5235 O O . GLN A 1 686 ? -33.662 -9.013 -45.935 1.00 50.28 686 GLN A O 1
ATOM 5240 N N . GLN A 1 687 ? -34.311 -8.875 -48.081 1.00 53.44 687 GLN A N 1
ATOM 5241 C CA . GLN A 1 687 ? -34.023 -7.439 -48.190 1.00 53.44 687 GLN A CA 1
ATOM 5242 C C . GLN A 1 687 ? -34.995 -6.585 -47.368 1.00 53.44 687 GLN A C 1
ATOM 5244 O O . GLN A 1 687 ? -34.554 -5.641 -46.713 1.00 53.44 687 GLN A O 1
ATOM 5249 N N . GLN A 1 688 ? -36.287 -6.933 -47.325 1.00 53.97 688 GLN A N 1
ATOM 5250 C CA . GLN A 1 688 ? -37.245 -6.234 -46.458 1.00 53.97 688 GLN A CA 1
ATOM 5251 C C . GLN A 1 688 ? -36.963 -6.456 -44.964 1.00 53.97 688 GLN A C 1
ATOM 5253 O O . GLN A 1 688 ? -37.035 -5.500 -44.192 1.00 53.97 688 GLN A O 1
ATOM 5258 N N . GLN A 1 689 ? -36.570 -7.668 -44.547 1.00 55.72 689 GLN A N 1
ATOM 5259 C CA . GLN A 1 689 ? -36.166 -7.918 -43.156 1.00 55.72 689 GLN A CA 1
ATOM 5260 C C . GLN A 1 689 ? -34.871 -7.189 -42.775 1.00 55.72 689 GLN A C 1
ATOM 5262 O O . GLN A 1 689 ? -34.791 -6.634 -41.678 1.00 55.72 689 GLN A O 1
ATOM 5267 N N . GLN A 1 690 ? -33.879 -7.121 -43.670 1.00 59.81 690 GLN A N 1
ATOM 5268 C CA . GLN A 1 690 ? -32.658 -6.344 -43.423 1.00 59.81 690 GLN A CA 1
ATOM 5269 C C . GLN A 1 690 ? -32.930 -4.839 -43.352 1.00 59.81 690 GLN A C 1
ATOM 5271 O O . GLN A 1 690 ? -32.374 -4.168 -42.483 1.00 59.81 690 GLN A O 1
ATOM 5276 N N . GLN A 1 691 ? -33.813 -4.302 -44.199 1.00 63.97 691 GLN A N 1
ATOM 5277 C CA . GLN A 1 691 ? -34.205 -2.892 -44.120 1.00 63.97 691 GLN A CA 1
ATOM 5278 C C . GLN A 1 691 ? -34.976 -2.576 -42.832 1.00 63.97 691 GLN A C 1
ATOM 5280 O O . GLN A 1 691 ? -34.711 -1.547 -42.211 1.00 63.97 691 GLN A O 1
ATOM 5285 N N . GLN A 1 692 ? -35.865 -3.465 -42.373 1.00 64.62 692 GLN A N 1
ATOM 5286 C CA . GLN A 1 692 ? -36.545 -3.292 -41.083 1.00 64.62 692 GLN A CA 1
ATOM 5287 C C . GLN A 1 692 ? -35.578 -3.375 -39.893 1.00 64.62 692 GLN A C 1
ATOM 5289 O O . GLN A 1 692 ? -35.685 -2.564 -38.972 1.00 64.62 692 GLN A O 1
ATOM 5294 N N . GLN A 1 693 ? -34.599 -4.285 -39.915 1.00 64.88 693 GLN A N 1
ATOM 5295 C CA . GLN A 1 693 ? -33.567 -4.353 -38.872 1.00 64.88 693 GLN A CA 1
ATOM 5296 C C . GLN A 1 693 ? -32.663 -3.115 -38.865 1.00 64.88 693 GLN A C 1
ATOM 5298 O O . GLN A 1 693 ? -32.351 -2.596 -37.793 1.00 64.88 693 GLN A O 1
ATOM 5303 N N . GLN A 1 694 ? -32.286 -2.592 -40.036 1.00 66.38 694 GLN A N 1
ATOM 5304 C CA . GLN A 1 694 ? -31.516 -1.348 -40.129 1.00 66.38 694 GLN A CA 1
ATOM 5305 C C . GLN A 1 694 ? -32.314 -0.137 -39.630 1.00 66.38 694 GLN A C 1
ATOM 5307 O O . GLN A 1 694 ? -31.761 0.701 -38.918 1.00 66.38 694 GLN A O 1
ATOM 5312 N N . GLN A 1 695 ? -33.616 -0.059 -39.927 1.00 71.25 695 GLN A N 1
ATOM 5313 C CA . GLN A 1 695 ? -34.479 0.999 -39.391 1.00 71.25 695 GLN A CA 1
ATOM 5314 C C . GLN A 1 695 ? -34.652 0.896 -37.870 1.00 71.25 695 GLN A C 1
ATOM 5316 O O . GLN A 1 695 ? -34.585 1.918 -37.185 1.00 71.25 695 GLN A O 1
ATOM 5321 N N . GLN A 1 696 ? -34.798 -0.312 -37.316 1.00 69.19 696 GLN A N 1
ATOM 5322 C CA . GLN A 1 696 ? -34.840 -0.507 -35.861 1.00 69.19 696 GLN A CA 1
ATOM 5323 C C . GLN A 1 696 ? -33.515 -0.130 -35.189 1.00 69.19 696 GLN A C 1
ATOM 5325 O O . GLN A 1 696 ? -33.526 0.534 -34.152 1.00 69.19 696 GLN A O 1
ATOM 5330 N N . GLN A 1 697 ? -32.371 -0.479 -35.786 1.00 67.81 697 GLN A N 1
ATOM 5331 C CA . GLN A 1 697 ? -31.062 -0.067 -35.272 1.00 67.81 697 GLN A CA 1
ATOM 5332 C C . GLN A 1 697 ? -30.874 1.453 -35.327 1.00 67.81 697 GLN A C 1
ATOM 5334 O O . GLN A 1 697 ? -30.379 2.037 -34.363 1.00 67.81 697 GLN A O 1
ATOM 5339 N N . GLN A 1 698 ? -31.314 2.116 -36.400 1.00 71.88 698 GLN A N 1
ATOM 5340 C CA . GLN A 1 698 ? -31.272 3.579 -36.480 1.00 71.88 698 GLN A CA 1
ATOM 5341 C C . GLN A 1 698 ? -32.177 4.242 -35.434 1.00 71.88 698 GLN A C 1
ATOM 5343 O O . GLN A 1 698 ? -31.759 5.213 -34.804 1.00 71.88 698 GLN A O 1
ATOM 5348 N N . GLN A 1 699 ? -33.375 3.706 -35.183 1.00 73.56 699 GLN A N 1
ATOM 5349 C CA . GLN A 1 699 ? -34.250 4.217 -34.122 1.00 73.56 699 GLN A CA 1
ATOM 5350 C C . GLN A 1 699 ? -33.647 4.023 -32.724 1.00 73.56 699 GLN A C 1
ATOM 5352 O O . GLN A 1 699 ? -33.710 4.941 -31.904 1.00 73.56 699 GLN A O 1
ATOM 5357 N N . GLN A 1 700 ? -33.007 2.881 -32.454 1.00 70.56 700 GLN A N 1
ATOM 5358 C CA . GLN A 1 700 ? -32.315 2.648 -31.180 1.00 70.56 700 GLN A CA 1
ATOM 5359 C C . GLN A 1 700 ? -31.127 3.598 -30.991 1.00 70.56 700 GLN A C 1
ATOM 5361 O O . GLN A 1 700 ? -30.965 4.165 -29.910 1.00 70.56 700 GLN A O 1
ATOM 5366 N N . GLN A 1 701 ? -30.339 3.843 -32.042 1.00 70.69 701 GLN A N 1
ATOM 5367 C CA . GLN A 1 701 ? -29.237 4.808 -31.993 1.00 70.69 701 GLN A CA 1
ATOM 5368 C C . GLN A 1 701 ? -29.739 6.235 -31.743 1.00 70.69 701 GLN A C 1
ATOM 5370 O O . GLN A 1 701 ? -29.167 6.947 -30.917 1.00 70.69 701 GLN A O 1
ATOM 5375 N N . GLN A 1 702 ? -30.842 6.642 -32.378 1.00 74.81 702 GLN A N 1
ATOM 5376 C CA . GLN A 1 702 ? -31.449 7.954 -32.135 1.00 74.81 702 GLN A CA 1
ATOM 5377 C C . GLN A 1 702 ? -31.986 8.090 -30.703 1.00 74.81 702 GLN A C 1
ATOM 5379 O O . GLN A 1 702 ? -31.751 9.116 -30.063 1.00 74.81 702 GLN A O 1
ATOM 5384 N N . GLN A 1 703 ? -32.639 7.058 -30.155 1.00 73.06 703 GLN A N 1
ATOM 5385 C CA . GLN A 1 703 ? -33.086 7.066 -28.756 1.00 73.06 703 GLN A CA 1
ATOM 5386 C C . GLN A 1 703 ? -31.908 7.139 -27.778 1.00 73.06 703 GLN A C 1
ATOM 5388 O O . GLN A 1 703 ? -31.952 7.899 -26.808 1.00 73.06 703 GLN A O 1
ATOM 5393 N N . GLN A 1 704 ? -30.826 6.408 -28.046 1.00 73.75 704 GLN A N 1
ATOM 5394 C CA . GLN A 1 704 ? -29.631 6.435 -27.206 1.00 73.75 704 GLN A CA 1
ATOM 5395 C C . GLN A 1 704 ? -28.934 7.802 -27.255 1.00 73.75 704 GLN A C 1
ATOM 5397 O O . GLN A 1 704 ? -28.495 8.320 -26.226 1.00 73.75 704 GLN A O 1
ATOM 5402 N N . GLN A 1 705 ? -28.898 8.440 -28.426 1.00 75.38 705 GLN A N 1
ATOM 5403 C CA . GLN A 1 705 ? -28.359 9.788 -28.582 1.00 75.38 705 GLN A CA 1
ATOM 5404 C C . GLN A 1 705 ? -29.215 10.835 -27.849 1.00 75.38 705 GLN A C 1
ATOM 5406 O O . GLN A 1 705 ? -28.670 11.722 -27.190 1.00 75.38 705 GLN A O 1
ATOM 5411 N N . GLN A 1 706 ? -30.545 10.697 -27.869 1.00 75.75 706 GLN A N 1
ATOM 5412 C CA . GLN A 1 706 ? -31.446 11.550 -27.087 1.00 75.75 706 GLN A CA 1
ATOM 5413 C C . GLN A 1 706 ? -31.246 11.372 -25.574 1.00 75.75 706 GLN A C 1
ATOM 5415 O O . GLN A 1 706 ? -31.163 12.368 -24.853 1.00 75.75 706 GLN A O 1
ATOM 5420 N N . GLN A 1 707 ? -31.087 10.138 -25.087 1.00 73.56 707 GLN A N 1
ATOM 5421 C CA . GLN A 1 707 ? -30.798 9.877 -23.670 1.00 73.56 707 GLN A CA 1
ATOM 5422 C C . GLN A 1 707 ? -29.444 10.453 -23.238 1.00 73.56 707 GLN A C 1
ATOM 5424 O O . GLN A 1 707 ? -29.332 11.031 -22.155 1.00 73.56 707 GLN A O 1
ATOM 5429 N N . ASN A 1 708 ? -28.420 10.353 -24.087 1.00 74.94 708 ASN A N 1
ATOM 5430 C CA . ASN A 1 708 ? -27.107 10.935 -23.813 1.00 74.94 708 ASN A CA 1
ATOM 5431 C C . ASN A 1 708 ? -27.167 12.466 -23.751 1.00 74.94 708 ASN A C 1
ATOM 5433 O O . ASN A 1 708 ? -26.591 13.065 -22.842 1.00 74.94 708 ASN A O 1
ATOM 5437 N N . ASN A 1 709 ? -27.932 13.098 -24.644 1.00 80.00 709 ASN A N 1
ATOM 5438 C CA . ASN A 1 709 ? -28.146 14.545 -24.614 1.00 80.00 709 ASN A CA 1
ATOM 5439 C C . ASN A 1 709 ? -28.898 14.989 -23.347 1.00 80.00 709 ASN A C 1
ATOM 5441 O O . ASN A 1 709 ? -28.519 15.987 -22.733 1.00 80.00 709 ASN A O 1
ATOM 5445 N N . GLN A 1 710 ? -29.902 14.230 -22.895 1.00 77.81 710 GLN A N 1
ATOM 5446 C CA . GLN A 1 710 ? -30.602 14.507 -21.633 1.00 77.81 710 GLN A CA 1
ATOM 5447 C C . GLN A 1 710 ? -29.681 14.356 -20.412 1.00 77.81 710 GLN A C 1
ATOM 5449 O O . GLN A 1 710 ? -29.707 15.193 -19.507 1.00 77.81 710 GLN A O 1
ATOM 5454 N N . ARG A 1 711 ? -28.815 13.332 -20.392 1.00 76.62 711 ARG A N 1
ATOM 5455 C CA . ARG A 1 711 ? -27.816 13.144 -19.324 1.00 76.62 711 ARG A CA 1
ATOM 5456 C C . ARG A 1 711 ? -26.796 14.281 -19.290 1.00 76.62 711 ARG A C 1
ATOM 5458 O O . ARG A 1 711 ? -26.493 14.781 -18.209 1.00 76.62 711 ARG A O 1
ATOM 5465 N N . ALA A 1 712 ? -26.322 14.734 -20.450 1.00 74.25 712 ALA A N 1
ATOM 5466 C CA . ALA A 1 712 ? -25.414 15.876 -20.549 1.00 74.25 712 ALA A CA 1
ATOM 5467 C C . ALA A 1 712 ? -26.072 17.175 -20.045 1.00 74.25 712 ALA A C 1
ATOM 5469 O O . ALA A 1 712 ? -25.457 17.942 -19.304 1.00 74.25 712 ALA A O 1
ATOM 5470 N N . GLN A 1 713 ? -27.351 17.397 -20.368 1.00 80.06 713 GLN A N 1
ATOM 5471 C CA . GLN A 1 713 ? -28.110 18.538 -19.848 1.00 80.06 713 GLN A CA 1
ATOM 5472 C C . GLN A 1 713 ? -28.276 18.478 -18.321 1.00 80.06 713 GLN A C 1
ATOM 5474 O O . GLN A 1 713 ? -28.060 19.488 -17.650 1.00 80.06 713 GLN A O 1
ATOM 5479 N N . GLN A 1 714 ? -28.575 17.306 -17.749 1.00 80.12 714 GLN A N 1
ATOM 5480 C CA . GLN A 1 714 ? -28.653 17.137 -16.291 1.00 80.12 714 GLN A CA 1
ATOM 5481 C C . GLN A 1 714 ? -27.301 17.357 -15.598 1.00 80.12 714 GLN A C 1
ATOM 5483 O O . GLN A 1 714 ? -27.252 17.964 -14.528 1.00 80.12 714 GLN A O 1
ATOM 5488 N N . GLN A 1 715 ? -26.196 16.903 -16.195 1.00 76.25 715 GLN A N 1
ATOM 5489 C CA . GLN A 1 715 ? -24.853 17.140 -15.658 1.00 76.25 715 GLN A CA 1
ATOM 5490 C C . GLN A 1 715 ? -24.499 18.631 -15.655 1.00 76.25 715 GLN A C 1
ATOM 5492 O O . GLN A 1 715 ? -24.019 19.137 -14.641 1.00 76.25 715 GLN A O 1
ATOM 5497 N N . ASN A 1 716 ? -24.826 19.359 -16.726 1.00 82.19 716 ASN A N 1
ATOM 5498 C CA . ASN A 1 716 ? -24.631 20.809 -16.776 1.00 82.19 716 ASN A CA 1
ATOM 5499 C C . ASN A 1 716 ? -25.488 21.553 -15.741 1.00 82.19 716 ASN A C 1
ATOM 5501 O O . ASN A 1 716 ? -25.000 22.485 -15.103 1.00 82.19 716 ASN A O 1
ATOM 5505 N N . GLN A 1 717 ? -26.733 21.127 -15.510 1.00 81.00 717 GLN A N 1
ATOM 5506 C CA . GLN A 1 717 ? -27.581 21.711 -14.461 1.00 81.00 717 GLN A CA 1
ATOM 5507 C C . GLN A 1 717 ? -27.015 21.464 -13.054 1.00 81.00 717 GLN A C 1
ATOM 5509 O O . GLN A 1 717 ? -27.000 22.380 -12.229 1.00 81.00 717 GLN A O 1
ATOM 5514 N N . ARG A 1 718 ? -26.485 20.262 -12.785 1.00 79.88 718 ARG A N 1
ATOM 5515 C CA . ARG A 1 718 ? -25.825 19.938 -11.506 1.00 79.88 718 ARG A CA 1
ATOM 5516 C C . ARG A 1 718 ? -24.549 20.751 -11.296 1.00 79.88 718 ARG A C 1
ATOM 5518 O O . ARG A 1 718 ? -24.340 21.265 -10.201 1.00 79.88 718 ARG A O 1
ATOM 5525 N N . ALA A 1 719 ? -23.736 20.922 -12.339 1.00 73.19 719 ALA A N 1
ATOM 5526 C CA . ALA A 1 719 ? -22.536 21.755 -12.279 1.00 73.19 719 ALA A CA 1
ATOM 5527 C C . ALA A 1 719 ? -22.883 23.225 -11.980 1.00 73.19 719 ALA A C 1
ATOM 5529 O O . ALA A 1 719 ? -22.267 23.846 -11.114 1.00 73.19 719 ALA A O 1
ATOM 5530 N N . GLN A 1 720 ? -23.930 23.763 -12.614 1.00 81.75 720 GLN A N 1
ATOM 5531 C CA . GLN A 1 720 ? -24.412 25.118 -12.331 1.00 81.75 720 GLN A CA 1
ATOM 5532 C C . GLN A 1 720 ? -24.964 25.263 -10.904 1.00 81.75 720 GLN A C 1
ATOM 5534 O O . GLN A 1 720 ? -24.735 26.292 -10.267 1.00 81.75 720 GLN A O 1
ATOM 5539 N N . GLN A 1 721 ? -25.659 24.251 -10.370 1.00 81.62 721 GLN A N 1
ATOM 5540 C CA . GLN A 1 721 ? -26.104 24.254 -8.971 1.00 81.62 721 GLN A CA 1
ATOM 5541 C C . GLN A 1 721 ? -24.923 24.240 -7.998 1.00 81.62 721 GLN A C 1
ATOM 5543 O O . GLN A 1 721 ? -24.898 25.053 -7.078 1.00 81.62 721 GLN A O 1
ATOM 5548 N N . GLN A 1 722 ? -23.913 23.397 -8.232 1.00 79.44 722 GLN A N 1
ATOM 5549 C CA . GLN A 1 722 ? -22.704 23.362 -7.404 1.00 79.44 722 GLN A CA 1
ATOM 5550 C C . GLN A 1 722 ? -21.961 24.701 -7.422 1.00 79.44 722 GLN A C 1
ATOM 5552 O O . GLN A 1 722 ? -21.537 25.183 -6.372 1.00 79.44 722 GLN A O 1
ATOM 5557 N N . GLN A 1 723 ? -21.864 25.343 -8.587 1.00 82.38 723 GLN A N 1
ATOM 5558 C CA . GLN A 1 723 ? -21.219 26.647 -8.712 1.00 82.38 723 GLN A CA 1
ATOM 5559 C C . GLN A 1 723 ? -21.986 27.741 -7.947 1.00 82.38 723 GLN A C 1
ATOM 5561 O O . GLN A 1 723 ? -21.370 28.557 -7.261 1.00 82.38 723 GLN A O 1
ATOM 5566 N N . ARG A 1 724 ? -23.327 27.718 -7.973 1.00 82.88 724 ARG A N 1
ATOM 5567 C CA . ARG A 1 724 ? -24.168 28.619 -7.161 1.00 82.88 724 ARG A CA 1
ATOM 5568 C C . ARG A 1 724 ? -24.016 28.359 -5.661 1.00 82.88 724 ARG A C 1
ATOM 5570 O O . ARG A 1 724 ? -23.921 29.311 -4.892 1.00 82.88 724 ARG A O 1
ATOM 5577 N N . SER A 1 725 ? -23.942 27.096 -5.237 1.00 80.75 725 SER A N 1
ATOM 5578 C CA . SER A 1 725 ? -23.701 26.740 -3.833 1.00 80.75 725 SER A CA 1
ATOM 5579 C C . SER A 1 725 ? -22.333 27.225 -3.348 1.00 80.75 725 SER A C 1
ATOM 5581 O O . SER A 1 725 ? -22.232 27.775 -2.255 1.00 80.75 725 SER A O 1
ATOM 5583 N N . GLN A 1 726 ? -21.287 27.098 -4.169 1.00 81.31 726 GLN A N 1
ATOM 5584 C CA . GLN A 1 726 ? -19.951 27.607 -3.841 1.00 81.31 726 GLN A CA 1
ATOM 5585 C C . GLN A 1 726 ? -19.930 29.137 -3.725 1.00 81.31 726 GLN A C 1
ATOM 5587 O O . GLN A 1 726 ? -19.338 29.673 -2.788 1.00 81.31 726 GLN A O 1
ATOM 5592 N N . GLN A 1 727 ? -20.622 29.844 -4.624 1.00 84.31 727 GLN A N 1
ATOM 5593 C CA . GLN A 1 727 ? -20.773 31.300 -4.546 1.00 84.31 727 GLN A CA 1
ATOM 5594 C C . GLN A 1 727 ? -21.541 31.735 -3.288 1.00 84.31 727 GLN A C 1
ATOM 5596 O O . GLN A 1 727 ? -21.138 32.697 -2.636 1.00 84.31 727 GLN A O 1
ATOM 5601 N N . ALA A 1 728 ? -22.587 31.003 -2.892 1.00 81.50 728 ALA A N 1
ATOM 5602 C CA . ALA A 1 728 ? -23.331 31.278 -1.662 1.00 81.50 728 ALA A CA 1
ATOM 5603 C C . ALA A 1 728 ? -22.468 31.087 -0.400 1.00 81.50 728 ALA A C 1
ATOM 5605 O O . ALA A 1 728 ? -22.502 31.920 0.504 1.00 81.50 728 ALA A O 1
ATOM 5606 N N . VAL A 1 729 ? -21.636 30.039 -0.358 1.00 83.56 729 VAL A N 1
ATOM 5607 C CA . VAL A 1 729 ? -20.685 29.814 0.746 1.00 83.56 729 VAL A CA 1
ATOM 5608 C C . VAL A 1 729 ? -19.627 30.920 0.805 1.00 83.56 729 VAL A C 1
ATOM 5610 O O . VAL A 1 729 ? -19.289 31.392 1.891 1.00 83.56 729 VAL A O 1
ATOM 5613 N N . ALA A 1 730 ? -19.113 31.366 -0.345 1.00 80.50 730 ALA A N 1
ATOM 5614 C CA . ALA A 1 730 ? -18.158 32.471 -0.401 1.00 80.50 730 ALA A CA 1
ATOM 5615 C C . ALA A 1 730 ? -18.774 33.793 0.094 1.00 80.50 730 ALA A C 1
ATOM 5617 O O . ALA A 1 730 ? -18.146 34.505 0.879 1.00 80.50 730 ALA A O 1
ATOM 5618 N N . ALA A 1 731 ? -20.021 34.084 -0.292 1.00 83.50 731 ALA A N 1
ATOM 5619 C CA . ALA A 1 731 ? -20.756 35.260 0.174 1.00 83.50 731 ALA A CA 1
ATOM 5620 C C . ALA A 1 731 ? -21.022 35.219 1.691 1.00 83.50 731 ALA A C 1
ATOM 5622 O O . ALA A 1 731 ? -20.824 36.222 2.379 1.00 83.50 731 ALA A O 1
ATOM 5623 N N . ALA A 1 732 ? -21.384 34.052 2.235 1.00 80.12 732 ALA A N 1
ATOM 5624 C CA . ALA A 1 732 ? -21.577 33.871 3.675 1.00 80.12 732 ALA A CA 1
ATOM 5625 C C . ALA A 1 732 ? -20.279 34.114 4.465 1.00 80.12 732 ALA A C 1
ATOM 5627 O O . ALA A 1 732 ? -20.295 34.804 5.484 1.00 80.12 732 ALA A O 1
ATOM 5628 N N . LYS A 1 733 ? -19.133 33.630 3.962 1.00 82.50 733 LYS A N 1
ATOM 5629 C CA . LYS A 1 733 ? -17.817 33.894 4.573 1.00 82.50 733 LYS A CA 1
ATOM 5630 C C . LYS A 1 733 ? -17.455 35.382 4.560 1.00 82.50 733 LYS A C 1
ATOM 5632 O O . LYS A 1 733 ? -16.919 35.878 5.548 1.00 82.50 733 LYS A O 1
ATOM 5637 N N . GLN A 1 734 ? -17.769 36.103 3.481 1.00 81.56 734 GLN A N 1
ATOM 5638 C CA . GLN A 1 734 ? -17.544 37.553 3.415 1.00 81.56 734 GLN A CA 1
ATOM 5639 C C . GLN A 1 734 ? -18.423 38.328 4.404 1.00 81.56 734 GLN A C 1
ATOM 5641 O O . GLN A 1 734 ? -17.920 39.220 5.085 1.00 81.56 734 GLN A O 1
ATOM 5646 N N . GLN A 1 735 ? -19.703 37.967 4.548 1.00 82.31 735 GLN A N 1
ATOM 5647 C CA . GLN A 1 735 ? -20.574 38.574 5.563 1.00 82.31 735 GLN A CA 1
ATOM 5648 C C . GLN A 1 735 ? -20.063 38.315 6.984 1.00 82.31 735 GLN A C 1
ATOM 5650 O O . GLN A 1 735 ? -20.058 39.224 7.813 1.00 82.31 735 GLN A O 1
ATOM 5655 N N . GLN A 1 736 ? -19.570 37.106 7.256 1.00 78.62 736 GLN A N 1
ATOM 5656 C CA . GLN A 1 736 ? -19.020 36.752 8.564 1.00 78.62 736 GLN A CA 1
ATOM 5657 C C . GLN A 1 736 ? -17.749 37.557 8.888 1.00 78.62 736 GLN A C 1
ATOM 5659 O O . GLN A 1 736 ? -17.588 38.032 10.011 1.00 78.62 736 GLN A O 1
ATOM 5664 N N . GLN A 1 737 ? -16.883 37.791 7.895 1.00 78.56 737 GLN A N 1
ATOM 5665 C CA . GLN A 1 737 ? -15.712 38.661 8.051 1.00 78.56 737 GLN A CA 1
ATOM 5666 C C . GLN A 1 737 ? -16.096 40.127 8.292 1.00 78.56 737 GLN A C 1
ATOM 5668 O O . GLN A 1 737 ? -15.488 40.779 9.140 1.00 78.56 737 GLN A O 1
ATOM 5673 N N . GLN A 1 738 ? -17.121 40.646 7.609 1.00 79.38 738 GLN A N 1
ATOM 5674 C CA . GLN A 1 738 ? -17.608 42.011 7.848 1.00 79.38 738 GLN A CA 1
ATOM 5675 C C . GLN A 1 738 ? -18.200 42.175 9.255 1.00 79.38 738 GLN A C 1
ATOM 5677 O O . GLN A 1 738 ? -17.915 43.168 9.923 1.00 79.38 738 GLN A O 1
ATOM 5682 N N . GLN A 1 739 ? -18.954 41.187 9.746 1.00 77.06 739 GLN A N 1
ATOM 5683 C CA . GLN A 1 739 ? -19.480 41.193 11.117 1.00 77.06 739 GLN A CA 1
ATOM 5684 C C . GLN A 1 739 ? -18.359 41.140 12.166 1.00 77.06 739 GLN A C 1
ATOM 5686 O O . GLN A 1 739 ? -18.412 41.862 13.161 1.00 77.06 739 GLN A O 1
ATOM 5691 N N . GLN A 1 740 ? -17.303 40.353 11.929 1.00 74.88 740 GLN A N 1
ATOM 5692 C CA . GLN A 1 740 ? -16.129 40.313 12.809 1.00 74.88 740 GLN A CA 1
ATOM 5693 C C . GLN A 1 740 ? -15.363 41.645 12.825 1.00 74.88 740 GLN A C 1
ATOM 5695 O O . GLN A 1 740 ? -14.927 42.088 13.887 1.00 74.88 740 GLN A O 1
ATOM 5700 N N . GLN A 1 741 ? -15.242 42.324 11.681 1.00 74.38 741 GLN A N 1
ATOM 5701 C CA . GLN A 1 741 ? -14.615 43.649 11.610 1.00 74.38 741 GLN A CA 1
ATOM 5702 C C . GLN A 1 741 ? -15.446 44.725 12.327 1.00 74.38 741 GLN A C 1
ATOM 5704 O O . GLN A 1 741 ? -14.881 45.561 13.032 1.00 74.38 741 GLN A O 1
ATOM 5709 N N . GLN A 1 742 ? -16.778 44.681 12.222 1.00 73.00 742 GLN A N 1
ATOM 5710 C CA . GLN A 1 742 ? -17.666 45.587 12.962 1.00 73.00 742 GLN A CA 1
ATOM 5711 C C . GLN A 1 742 ? -17.612 45.340 14.479 1.00 73.00 742 GLN A C 1
ATOM 5713 O O . GLN A 1 742 ? -17.565 46.296 15.252 1.00 73.00 742 GLN A O 1
ATOM 5718 N N . ALA A 1 743 ? -17.519 44.079 14.917 1.00 65.00 743 ALA A N 1
ATOM 5719 C CA . ALA A 1 743 ? -17.347 43.735 16.331 1.00 65.00 743 ALA A CA 1
ATOM 5720 C C . ALA A 1 743 ? -16.011 44.250 16.909 1.00 65.00 743 ALA A C 1
ATOM 5722 O O . ALA A 1 743 ? -15.970 44.740 18.038 1.00 65.00 743 ALA A O 1
ATOM 5723 N N . GLN A 1 744 ? -14.929 44.219 16.121 1.00 63.47 744 GLN A N 1
ATOM 5724 C CA . GLN A 1 744 ? -13.626 44.767 16.523 1.00 63.47 744 GLN A CA 1
ATOM 5725 C C . GLN A 1 744 ? -13.605 46.303 16.582 1.00 63.47 744 GLN A C 1
ATOM 5727 O O . GLN A 1 744 ? -12.878 46.877 17.395 1.00 63.47 744 GLN A O 1
ATOM 5732 N N . GLN A 1 745 ? -14.408 46.987 15.760 1.00 63.03 745 GLN A N 1
ATOM 5733 C CA . GLN A 1 745 ? -14.558 48.446 15.830 1.00 63.03 745 GLN A CA 1
ATOM 5734 C C . GLN A 1 745 ? -15.447 48.883 17.007 1.00 63.03 745 GLN A C 1
ATOM 5736 O O . GLN A 1 745 ? -15.151 49.894 17.642 1.00 63.03 745 GLN A O 1
ATOM 5741 N N . GLY A 1 746 ? -16.459 48.087 17.373 1.00 56.03 746 GLY A N 1
ATOM 5742 C CA . GLY A 1 746 ? -17.303 48.330 18.550 1.00 56.03 746 GLY A CA 1
ATOM 5743 C C . GLY A 1 746 ? -16.553 48.250 19.887 1.00 56.03 746 GLY A C 1
ATOM 5744 O O . GLY A 1 746 ? -16.827 49.034 20.791 1.00 56.03 746 GLY A O 1
ATOM 5745 N N . GLN A 1 747 ? -15.542 47.380 20.003 1.00 54.56 747 GLN A N 1
ATOM 5746 C CA . GLN A 1 747 ? -14.725 47.250 21.222 1.00 54.56 747 GLN A CA 1
ATOM 5747 C C . GLN A 1 747 ? -13.692 48.373 21.421 1.00 54.56 747 GLN A C 1
ATOM 5749 O O . GLN A 1 747 ? -13.161 48.527 22.518 1.00 54.56 747 GLN A O 1
ATOM 5754 N N . ARG A 1 748 ? -13.414 49.197 20.400 1.00 52.28 748 ARG A N 1
ATOM 5755 C CA . ARG A 1 748 ? -12.545 50.384 20.536 1.00 52.28 748 ARG A CA 1
ATOM 5756 C C . ARG A 1 748 ? -13.303 51.656 20.942 1.00 52.28 748 ARG A C 1
ATOM 5758 O O . ARG A 1 748 ? -12.665 52.669 21.211 1.00 52.28 748 ARG A O 1
ATOM 5765 N N . GLY A 1 749 ? -14.637 51.611 21.005 1.00 51.50 749 GLY A N 1
ATOM 5766 C CA . GLY A 1 749 ? -15.494 52.763 21.310 1.00 51.50 749 GLY A CA 1
ATOM 5767 C C . GLY A 1 749 ? -15.858 52.959 22.787 1.00 51.50 749 GLY A C 1
ATOM 5768 O O . GLY A 1 749 ? -16.343 54.027 23.138 1.00 51.50 749 GLY A O 1
ATOM 5769 N N . THR A 1 750 ? -15.617 51.984 23.668 1.00 50.59 750 THR A N 1
ATOM 5770 C CA . THR A 1 750 ? -16.038 52.043 25.087 1.00 50.59 750 THR A CA 1
ATOM 5771 C C . THR A 1 750 ? -14.904 52.377 26.066 1.00 50.59 750 THR A C 1
ATOM 5773 O O . THR A 1 750 ? -15.058 52.208 27.268 1.00 50.59 750 THR A O 1
ATOM 5776 N N . GLY A 1 751 ? -13.761 52.861 25.566 1.00 48.69 751 GLY A N 1
ATOM 5777 C CA . GLY A 1 751 ? -12.577 53.227 26.360 1.00 48.69 751 GLY A CA 1
ATOM 5778 C C . GLY A 1 751 ? -12.346 54.734 26.530 1.00 48.69 751 GLY A C 1
ATOM 5779 O O . GLY A 1 751 ? -11.205 55.154 26.710 1.00 48.69 751 GLY A O 1
ATOM 5780 N N . ARG A 1 752 ? -13.390 55.561 26.410 1.00 48.97 752 ARG A N 1
ATOM 5781 C CA . ARG A 1 752 ? -13.371 56.981 26.796 1.00 48.97 752 ARG A CA 1
ATOM 5782 C C . ARG A 1 752 ? -14.711 57.361 27.421 1.00 48.97 752 ARG A C 1
ATOM 5784 O O . ARG A 1 752 ? -15.599 57.826 26.713 1.00 48.97 752 ARG A O 1
ATOM 5791 N N . GLN A 1 753 ? -14.814 57.166 28.729 1.00 39.38 753 GLN A N 1
ATOM 5792 C CA . GLN A 1 753 ? -15.499 58.052 29.670 1.00 39.38 753 GLN A CA 1
ATOM 5793 C C . GLN A 1 753 ? -14.873 57.865 31.045 1.00 39.38 753 GLN A C 1
ATOM 5795 O O . GLN A 1 753 ? -14.598 56.694 31.392 1.00 39.38 753 GLN A O 1
#

InterPro domains:
  IPR003154 S1/P1 nuclease [PF02265] (19-286)
  IPR003154 S1/P1 nuclease [PTHR33146] (8-286)
  IPR003154 S1/P1 nuclease [cd11010] (19-285)
  IPR008947 Phospholipase C/P1 nuclease domain superfamily [G3DSA:1.10.575.10] (19-288)
  IPR008947 Phospholipase C/P1 nuclease domain superfamily [SSF48537] (19-285)

Foldseek 3Di:
DDDDDDDPDPPPAPPFAQQPLLLQQLLQLLLLVQADPLLNCLQCVLQVNAPDSSSLSVLSRVLVVQCPDPVSVLCPQLLAWAAPFDALVDFADDCVVTADPSGHVLVLLVVLLVQLLDPVDDSNSNNVSSSSNSHSLRSLLQQLRLHNVCHSFQNFWFAEPRDIHTLSCCSNPVLSCVLLVHDPDDDSVSSNVLSVVLSCCCCPNDNVVVLVCLCVQDDLVDSSSSSSVSNRVSNNCCNVQSAVPHSVVGHHYYCNPPSSVRCNVSSSVSSSSSSSVSNVNSNVSRDPPPPPPPPPPDDDDDDDDDDDDDDDDDDDDDDDDDDDDDDDDDDDDDDDDDDDDDDPDDDDDDPPDDDDDPPDPPLQFFQDDPPGPRDDPPDDTDHHDSRNCLCVQVPPPAAEDQLAPDPVDGDYSADQADAFDPVQAKAKDWPPPAAAAEAAFQAKDKTKMKMANAQAQQADDSHRHASVHHWDADPVRGTYAWKKKFKAFQAQAPDRPDDDDPVGTPDIDTFNDRAPDPDPRMGMDMDMPHRHHHWGKMKMKMQTAHNNSRGHDHDDPPDDDSMDIHIYGYPPRNHPPPDPPPPPVPPPPDDDDDDDDDDDDDDDDDDDDDDDDDDDDDDDDDDDDDDDDDDDDDDDDDDDDDDDDDDDYDDDDDDDDYYDDDDDDDYDDDDDDDDDDDDDDPPPPVVVVVVVVVVVVVVVVVVVVVVVVVVVVVVVVVVVVVVVVVVVVVVVVVVVVVVVVVVVVVVVPPPDD

pLDDT: mean 73.7, std 26.77, range [24.77, 98.75]

Mean predicted aligned error: 22.28 Å

Solvent-accessible surface area (backbone atoms only — not comparable to full-atom values): 45593 Å² total; per-residue (Å²): 140,81,82,86,84,81,81,81,77,83,76,80,72,83,76,89,49,68,36,28,63,37,46,24,23,17,20,30,33,27,12,61,74,64,38,47,74,65,29,51,51,51,50,18,60,50,67,71,36,73,95,53,83,49,48,52,23,79,36,16,50,46,56,68,61,35,31,75,36,87,87,32,43,78,50,55,46,32,52,28,33,40,19,85,57,48,62,41,82,39,56,57,68,48,69,84,85,23,40,49,96,86,39,12,24,44,60,41,39,34,51,25,49,52,42,44,61,37,82,89,49,58,63,69,56,20,29,50,19,43,33,46,36,57,26,35,46,42,18,41,36,38,31,51,31,32,26,32,64,53,69,18,24,59,69,32,43,22,28,47,83,90,38,83,47,28,48,32,53,37,69,22,32,52,44,58,36,53,73,72,70,44,63,96,79,57,46,71,70,54,14,45,54,51,16,56,52,42,47,47,25,42,70,77,42,90,34,36,72,57,53,69,59,68,54,74,64,67,39,85,92,40,42,49,63,26,39,50,52,48,28,35,62,18,16,45,40,30,22,68,58,71,25,58,64,26,68,79,64,46,46,76,30,73,39,61,50,74,54,35,71,62,37,38,65,51,53,56,49,31,41,47,50,25,4,54,48,42,12,58,52,48,35,66,67,48,58,100,72,79,84,74,80,84,75,80,88,80,81,90,81,87,86,84,91,85,89,87,80,92,79,89,82,89,89,88,86,85,88,87,88,81,91,86,84,91,84,89,82,86,86,87,89,86,87,85,81,88,88,83,83,90,68,86,80,79,78,80,80,76,88,87,70,85,76,80,78,82,72,44,74,66,31,59,44,39,55,69,54,94,92,52,94,46,72,56,94,94,56,79,73,49,80,65,29,91,65,54,58,62,59,50,38,79,73,64,80,43,51,69,55,75,9,39,79,64,84,88,60,55,26,69,65,56,60,80,50,60,63,32,51,83,98,28,53,52,36,38,42,65,72,28,70,45,77,65,37,69,42,63,51,54,42,52,48,63,43,30,31,43,33,32,29,54,43,43,45,31,63,56,61,57,71,64,35,30,51,62,50,51,33,44,58,45,99,87,36,22,44,35,6,26,40,29,44,39,31,28,76,44,60,74,22,75,72,59,94,64,86,76,63,89,90,59,61,83,41,78,46,78,46,51,60,53,50,49,77,70,55,99,50,29,25,40,39,73,49,75,39,71,63,37,48,67,67,37,14,36,34,39,33,50,50,57,20,15,32,24,65,39,66,71,61,69,76,62,86,94,64,79,68,45,49,32,72,43,42,32,30,16,38,96,48,76,25,79,62,83,69,77,78,74,75,73,76,71,83,73,87,71,88,72,90,79,79,88,84,84,88,75,85,85,84,82,88,79,91,79,90,84,88,82,88,82,89,81,88,82,90,79,89,82,88,81,84,87,89,80,84,82,90,82,89,83,89,85,89,88,85,83,88,81,90,83,90,84,87,87,88,87,86,84,88,84,89,85,89,87,88,82,88,85,87,84,88,84,85,85,88,85,88,86,91,84,84,89,84,79,94,85,80,74,69,65,65,56,55,54,51,51,51,52,52,51,51,52,51,51,51,50,50,53,52,52,51,52,52,50,52,53,51,52,53,51,51,53,52,51,52,53,50,51,51,52,52,53,50,51,54,53,52,51,54,51,54,52,51,51,53,52,53,52,54,60,55,58,70,69,66,79,83,79,130